Protein AF-0000000078875402 (afdb_homodimer)

Sequence (872 aa):
LDHFNFRTSATFSQRYLVNIANWRKGGPIFFYTGNEGDITWFANNTGFMWDNAKEFGAMLVFAEHRYYGETLPFGKRSYESPKYLGYLSSEQALADFATLIRHIKLTTPGATGSPVIAIGGSYGGMLSSWIRMKYPNLVTAALAASAPILYFQGLTPCEGFNEIVTKDFHRDGGDSCVNSIRKSWSVIEKLGATQSGRKTLTSVFNTCSPIKTKYNVTQLQDWLSETWANLAMVNYPYAATFLEPLPAWPIKKVCSHLTDADLPDVALLKAVAGAVGVYYNSSGQAKCFNLSQQAVSSLGDKGWDFQACTEMVMPMCSDGVNDMFKPVKWDFEAFAESCQGSYGVKPRQYWVEVQYGGRDISAHSNIIFSNGLLDPWFAGGVTKSLSPSLVAVLVEEGAHHLDLRHSNPADPPSLIKARQTEKEYLHRWISEYYKNLDHFNFRTSATFSQRYLVNIANWRKGGPIFFYTGNEGDITWFANNTGFMWDNAKEFGAMLVFAEHRYYGETLPFGKRSYESPKYLGYLSSEQALADFATLIRHIKLTTPGATGSPVIAIGGSYGGMLSSWIRMKYPNLVTAALAASAPILYFQGLTPCEGFNEIVTKDFHRDGGDSCVNSIRKSWSVIEKLGATQSGRKTLTSVFNTCSPIKTKYNVTQLQDWLSETWANLAMVNYPYAATFLEPLPAWPIKKVCSHLTDADLPDVALLKAVAGAVGVYYNSSGQAKCFNLSQQAVSSLGDKGWDFQACTEMVMPMCSDGVNDMFKPVKWDFEAFAESCQGSYGVKPRQYWVEVQYGGRDISAHSNIIFSNGLLDPWFAGGVTKSLSPSLVAVLVEEGAHHLDLRHSNPADPPSLIKARQTEKEYLHRWISEYYKN

Structure (mmCIF, N/CA/C/O backbone):
data_AF-0000000078875402-model_v1
#
loop_
_entity.id
_entity.type
_entity.pdbx_description
1 polymer 'Lysosomal Pro-X carboxypeptidase'
#
loop_
_atom_site.group_PDB
_atom_site.id
_atom_site.type_symbol
_atom_site.label_atom_id
_atom_site.label_alt_id
_atom_site.label_comp_id
_atom_site.label_asym_id
_atom_site.label_entity_id
_atom_site.label_seq_id
_atom_site.pdbx_PDB_ins_code
_atom_site.Cartn_x
_atom_site.Cartn_y
_atom_site.Cartn_z
_atom_site.occupancy
_atom_site.B_iso_or_equiv
_atom_site.auth_seq_id
_atom_site.auth_comp_id
_atom_site.auth_asym_id
_atom_site.auth_atom_id
_atom_site.pdbx_PDB_model_num
ATOM 1 N N . LEU A 1 1 ? 2.938 8.164 -14.18 1 96.62 1 LEU A N 1
ATOM 2 C CA . LEU A 1 1 ? 1.811 9 -13.773 1 96.62 1 LEU A CA 1
ATOM 3 C C . LEU A 1 1 ? 0.896 8.25 -12.812 1 96.62 1 LEU A C 1
ATOM 5 O O . LEU A 1 1 ? 0.539 8.773 -11.758 1 96.62 1 LEU A O 1
ATOM 9 N N . ASP A 1 2 ? 0.431 7.07 -13.141 1 96.62 2 ASP A N 1
ATOM 10 C CA . ASP A 1 2 ? -0.395 6.219 -12.289 1 96.62 2 ASP A CA 1
ATOM 11 C C . ASP A 1 2 ? 0.316 4.906 -11.969 1 96.62 2 ASP A C 1
ATOM 13 O O . ASP A 1 2 ? 0.465 4.047 -12.844 1 96.62 2 ASP A O 1
ATOM 17 N N . HIS A 1 3 ? 0.682 4.715 -10.734 1 97.5 3 HIS A N 1
ATOM 18 C CA . HIS A 1 3 ? 1.477 3.557 -10.336 1 97.5 3 HIS A CA 1
ATOM 19 C C . HIS A 1 3 ? 0.601 2.322 -10.156 1 97.5 3 HIS A C 1
ATOM 21 O O . HIS A 1 3 ? 1.109 1.201 -10.078 1 97.5 3 HIS A O 1
ATOM 27 N N . PHE A 1 4 ? -0.748 2.484 -10.125 1 97.31 4 PHE A N 1
ATOM 28 C CA . PHE A 1 4 ? -1.568 1.396 -9.602 1 97.31 4 PHE A CA 1
ATOM 29 C C . PHE A 1 4 ? -2.553 0.909 -10.656 1 97.31 4 PHE A C 1
ATOM 31 O O . PHE A 1 4 ? -3.504 0.189 -10.344 1 97.31 4 PHE A O 1
ATOM 38 N N . ASN A 1 5 ? -2.447 1.311 -11.859 1 93 5 ASN A N 1
ATOM 39 C CA . ASN A 1 5 ? -3.193 0.738 -12.969 1 93 5 ASN A CA 1
ATOM 40 C C . ASN A 1 5 ? -2.418 0.849 -14.281 1 93 5 ASN A C 1
ATOM 42 O O . ASN A 1 5 ? -1.313 1.395 -14.312 1 93 5 ASN A O 1
ATOM 46 N N . PHE A 1 6 ? -2.898 0.253 -15.352 1 94.5 6 PHE A N 1
ATOM 47 C CA . PHE A 1 6 ? -2.174 0.132 -16.609 1 94.5 6 PHE A CA 1
ATOM 48 C C . PHE A 1 6 ? -2.992 0.703 -17.766 1 94.5 6 PHE A C 1
ATOM 50 O O . PHE A 1 6 ? -2.814 0.302 -18.922 1 94.5 6 PHE A O 1
ATOM 57 N N . ARG A 1 7 ? -3.9 1.595 -17.375 1 92.69 7 ARG A N 1
ATOM 58 C CA . ARG A 1 7 ? -4.656 2.307 -18.391 1 92.69 7 ARG A CA 1
ATOM 59 C C . ARG A 1 7 ? -3.756 3.27 -19.172 1 92.69 7 ARG A C 1
ATOM 61 O O . ARG A 1 7 ? -4.023 3.578 -20.328 1 92.69 7 ARG A O 1
ATOM 68 N N . THR A 1 8 ? -2.738 3.762 -18.406 1 89.5 8 THR A N 1
ATOM 69 C CA . THR A 1 8 ? -1.808 4.719 -19 1 89.5 8 THR A CA 1
ATOM 70 C C . THR A 1 8 ? -0.371 4.387 -18.594 1 89.5 8 THR A C 1
ATOM 72 O O . THR A 1 8 ? -0.123 3.871 -17.516 1 89.5 8 THR A O 1
ATOM 75 N N . SER A 1 9 ? 0.501 4.605 -19.5 1 89.38 9 SER A N 1
ATOM 76 C CA . SER A 1 9 ? 1.925 4.477 -19.203 1 89.38 9 SER A CA 1
ATOM 77 C C . SER A 1 9 ? 2.615 5.836 -19.203 1 89.38 9 SER A C 1
ATOM 79 O O . SER A 1 9 ? 3.838 5.914 -19.344 1 89.38 9 SER A O 1
ATOM 81 N N . ALA A 1 10 ? 1.796 6.867 -19.062 1 93.5 10 ALA A N 1
ATOM 82 C CA . ALA A 1 10 ? 2.346 8.219 -19.078 1 93.5 10 ALA A CA 1
ATOM 83 C C . ALA A 1 10 ? 3.312 8.438 -17.922 1 93.5 10 ALA A C 1
ATOM 85 O O . ALA A 1 10 ? 3.16 7.828 -16.859 1 93.5 10 ALA A O 1
ATOM 86 N N . THR A 1 11 ? 4.305 9.266 -18.172 1 95.5 11 THR A N 1
ATOM 87 C CA . THR A 1 11 ? 5.297 9.625 -17.156 1 95.5 11 THR A CA 1
ATOM 88 C C . THR A 1 11 ? 5.336 11.141 -16.953 1 95.5 11 THR A C 1
ATOM 90 O O . THR A 1 11 ? 4.742 11.891 -17.734 1 95.5 11 THR A O 1
ATOM 93 N N . PHE A 1 12 ? 5.871 11.602 -15.906 1 97.56 12 PHE A N 1
ATOM 94 C CA . PHE A 1 12 ? 6.156 13.008 -15.641 1 97.56 12 PHE A CA 1
ATOM 95 C C . PHE A 1 12 ? 7.516 13.164 -14.969 1 97.56 12 PHE A C 1
ATOM 97 O O . PHE A 1 12 ? 8.109 12.18 -14.523 1 97.56 12 PHE A O 1
ATOM 104 N N . SER A 1 13 ? 8.008 14.344 -14.977 1 97.12 13 SER A N 1
ATOM 105 C CA . SER A 1 13 ? 9.281 14.641 -14.328 1 97.12 13 SER A CA 1
ATOM 106 C C . SER A 1 13 ? 9.078 15.07 -12.875 1 97.12 13 SER A C 1
ATOM 108 O O . SER A 1 13 ? 8.242 15.938 -12.594 1 97.12 13 SER A O 1
ATOM 110 N N . GLN A 1 14 ? 9.766 14.438 -11.977 1 98.12 14 GLN A N 1
ATOM 111 C CA . GLN A 1 14 ? 9.711 14.773 -10.555 1 98.12 14 GLN A CA 1
ATOM 112 C C . GLN A 1 14 ? 10.984 15.5 -10.117 1 98.12 14 GLN A C 1
ATOM 114 O O . GLN A 1 14 ? 12.094 15.016 -10.367 1 98.12 14 GLN A O 1
ATOM 119 N N . ARG A 1 15 ? 10.805 16.625 -9.445 1 98.38 15 ARG A N 1
ATOM 120 C CA . ARG A 1 15 ? 11.922 17.406 -8.922 1 98.38 15 ARG A CA 1
ATOM 121 C C . ARG A 1 15 ? 12.359 16.891 -7.555 1 98.38 15 ARG A C 1
ATOM 123 O O . ARG A 1 15 ? 11.523 16.562 -6.715 1 98.38 15 ARG A O 1
ATOM 130 N N . TYR A 1 16 ? 13.648 16.719 -7.363 1 98.56 16 TYR A N 1
ATOM 131 C CA . TYR A 1 16 ? 14.227 16.438 -6.055 1 98.56 16 TYR A CA 1
ATOM 132 C C . TYR A 1 16 ? 15.57 17.141 -5.895 1 98.56 16 TYR A C 1
ATOM 134 O O . TYR A 1 16 ? 16.25 17.422 -6.883 1 98.56 16 TYR A O 1
ATOM 142 N N . LEU A 1 17 ? 15.891 17.531 -4.691 1 98.75 17 LEU A N 1
ATOM 143 C CA . LEU A 1 17 ? 17.172 18.141 -4.34 1 98.75 17 LEU A CA 1
ATOM 144 C C . LEU A 1 17 ? 18.078 17.125 -3.654 1 98.75 17 LEU A C 1
ATOM 146 O O . LEU A 1 17 ? 17.625 16.297 -2.867 1 98.75 17 LEU A O 1
ATOM 150 N N . VAL A 1 18 ? 19.375 17.156 -3.98 1 98.56 18 VAL A N 1
ATOM 151 C CA . VAL A 1 18 ? 20.328 16.25 -3.375 1 98.56 18 VAL A CA 1
ATOM 152 C C . VAL A 1 18 ? 21.531 17.031 -2.857 1 98.56 18 VAL A C 1
ATOM 154 O O . VAL A 1 18 ? 22.016 17.969 -3.516 1 98.56 18 VAL A O 1
ATOM 157 N N . ASN A 1 19 ? 21.984 16.797 -1.663 1 98.62 19 ASN A N 1
ATOM 158 C CA . ASN A 1 19 ? 23.234 17.297 -1.094 1 98.62 19 ASN A CA 1
ATOM 159 C C . ASN A 1 19 ? 24.109 16.156 -0.57 1 98.62 19 ASN A C 1
ATOM 161 O O . ASN A 1 19 ? 23.672 15.383 0.296 1 98.62 19 ASN A O 1
ATOM 165 N N . ILE A 1 20 ? 25.312 16.031 -1.111 1 98.06 20 ILE A N 1
ATOM 166 C CA . ILE A 1 20 ? 26.188 14.922 -0.731 1 98.06 20 ILE A CA 1
ATOM 167 C C . ILE A 1 20 ? 27.438 15.469 -0.06 1 98.06 20 ILE A C 1
ATOM 169 O O . ILE A 1 20 ? 28.469 14.797 -0.016 1 98.06 20 ILE A O 1
ATOM 173 N N . ALA A 1 21 ? 27.375 16.688 0.414 1 97.94 21 ALA A N 1
ATOM 174 C CA . ALA A 1 21 ? 28.547 17.344 0.965 1 97.94 21 ALA A CA 1
ATOM 175 C C . ALA A 1 21 ? 29.109 16.578 2.16 1 97.94 21 ALA A C 1
ATOM 177 O O . ALA A 1 21 ? 30.312 16.531 2.367 1 97.94 21 ALA A O 1
ATOM 178 N N . ASN A 1 22 ? 28.266 15.93 2.926 1 98.38 22 ASN A N 1
ATOM 179 C CA . ASN A 1 22 ? 28.672 15.227 4.133 1 98.38 22 ASN A CA 1
ATOM 180 C C . ASN A 1 22 ? 28.516 13.719 3.988 1 98.38 22 ASN A C 1
ATOM 182 O O . ASN A 1 22 ? 28.688 12.977 4.957 1 98.38 22 ASN A O 1
ATOM 186 N N . TRP A 1 23 ? 28.047 13.305 2.811 1 98.38 23 TRP A N 1
ATOM 187 C CA . TRP A 1 23 ? 27.703 11.898 2.631 1 98.38 23 TRP A CA 1
ATOM 188 C C . TRP A 1 23 ? 28.969 11.039 2.545 1 98.38 23 TRP A C 1
ATOM 190 O O . TRP A 1 23 ? 29.891 11.359 1.798 1 98.38 23 TRP A O 1
ATOM 200 N N . ARG A 1 24 ? 29.016 9.984 3.305 1 97.5 24 ARG A N 1
ATOM 201 C CA . ARG A 1 24 ? 29.984 8.914 3.16 1 97.5 24 ARG A CA 1
ATOM 202 C C . ARG A 1 24 ? 29.422 7.77 2.324 1 97.5 24 ARG A C 1
ATOM 204 O O . ARG A 1 24 ? 28.281 7.348 2.525 1 97.5 24 ARG A O 1
ATOM 211 N N . LYS A 1 25 ? 30.281 7.305 1.439 1 96.12 25 LYS A N 1
ATOM 212 C CA . LYS A 1 25 ? 29.828 6.188 0.613 1 96.12 25 LYS A CA 1
ATOM 213 C C . LYS A 1 25 ? 29.234 5.07 1.471 1 96.12 25 LYS A C 1
ATOM 215 O O . LYS A 1 25 ? 29.859 4.633 2.441 1 96.12 25 LYS A O 1
ATOM 220 N N . GLY A 1 26 ? 28.031 4.734 1.116 1 97.62 26 GLY A N 1
ATOM 221 C CA . GLY A 1 26 ? 27.359 3.699 1.887 1 97.62 26 GLY A CA 1
ATOM 222 C C . GLY A 1 26 ? 26.594 4.246 3.076 1 97.62 26 GLY A C 1
ATOM 223 O O . GLY A 1 26 ? 25.828 3.521 3.717 1 97.62 26 GLY A O 1
ATOM 224 N N . GLY A 1 27 ? 26.797 5.535 3.406 1 98.56 27 GLY A N 1
ATOM 225 C CA . GLY A 1 27 ? 26.094 6.145 4.52 1 98.56 27 GLY A CA 1
ATOM 226 C C . GLY A 1 27 ? 24.594 6.254 4.285 1 98.56 27 GLY A C 1
ATOM 227 O O . GLY A 1 27 ? 24.109 5.945 3.197 1 98.56 27 GLY A O 1
ATOM 228 N N . PRO A 1 28 ? 23.891 6.66 5.293 1 98.88 28 PRO A N 1
ATOM 229 C CA . PRO A 1 28 ? 22.438 6.711 5.164 1 98.88 28 PRO A CA 1
ATOM 230 C C . PRO A 1 28 ? 21.969 7.824 4.23 1 98.88 28 PRO A C 1
ATOM 232 O O . PRO A 1 28 ? 22.719 8.758 3.941 1 98.88 28 PRO A O 1
ATOM 235 N N . ILE A 1 29 ? 20.828 7.621 3.73 1 98.94 29 ILE A N 1
ATOM 236 C CA . ILE A 1 29 ? 20.094 8.648 2.988 1 98.94 29 ILE A CA 1
ATOM 237 C C . ILE A 1 29 ? 18.984 9.227 3.861 1 98.94 29 ILE A C 1
ATOM 239 O O . ILE A 1 29 ? 18.078 8.508 4.293 1 98.94 29 ILE A O 1
ATOM 243 N N . PHE A 1 30 ? 19.141 10.461 4.246 1 98.94 30 PHE A N 1
ATOM 244 C CA . PHE A 1 30 ? 18.016 11.188 4.84 1 98.94 30 PHE A CA 1
ATOM 245 C C . PHE A 1 30 ? 17.078 11.703 3.758 1 98.94 30 PHE A C 1
ATOM 247 O O . PHE A 1 30 ? 17.438 12.594 2.984 1 98.94 30 PHE A O 1
ATOM 254 N N . PHE A 1 31 ? 15.914 11.141 3.713 1 98.94 31 PHE A N 1
ATOM 255 C CA . PHE A 1 31 ? 14.953 11.383 2.643 1 98.94 31 PHE A CA 1
ATOM 256 C C . PHE A 1 31 ? 13.766 12.188 3.152 1 98.94 31 PHE A C 1
ATOM 258 O O . PHE A 1 31 ? 12.93 11.672 3.895 1 98.94 31 PHE A O 1
ATOM 265 N N . TYR A 1 32 ? 13.648 13.461 2.758 1 98.88 32 TYR A N 1
ATOM 266 C CA . TYR A 1 32 ? 12.5 14.289 3.109 1 98.88 32 TYR A CA 1
ATOM 267 C C . TYR A 1 32 ? 11.312 14 2.189 1 98.88 32 TYR A C 1
ATOM 269 O O . TYR A 1 32 ? 11.414 14.172 0.972 1 98.88 32 TYR A O 1
ATOM 277 N N . THR A 1 33 ? 10.172 13.547 2.781 1 98 33 THR A N 1
ATOM 278 C CA . THR A 1 33 ? 9.016 13.055 2.045 1 98 33 THR A CA 1
ATOM 279 C C . THR A 1 33 ? 8.125 14.203 1.595 1 98 33 THR A C 1
ATOM 281 O O . THR A 1 33 ? 6.934 14.242 1.914 1 98 33 THR A O 1
ATOM 284 N N . GLY A 1 34 ? 8.719 15.172 0.839 1 93.69 34 GLY A N 1
ATOM 285 C CA . GLY A 1 34 ? 7.934 16.266 0.27 1 93.69 34 GLY A CA 1
ATOM 286 C C . GLY A 1 34 ? 6.934 16.844 1.244 1 93.69 34 GLY A C 1
ATOM 287 O O . GLY A 1 34 ? 7.023 16.625 2.451 1 93.69 34 GLY A O 1
ATOM 288 N N . ASN A 1 35 ? 6.027 17.672 0.721 1 94.81 35 ASN A N 1
ATOM 289 C CA . ASN A 1 35 ? 5.004 18.406 1.46 1 94.81 35 ASN A CA 1
ATOM 290 C C . ASN A 1 35 ? 4.102 19.203 0.524 1 94.81 35 ASN A C 1
ATOM 292 O O . ASN A 1 35 ? 4.164 19.047 -0.695 1 94.81 35 ASN A O 1
ATOM 296 N N . GLU A 1 36 ? 3.17 19.938 1.146 1 94.19 36 GLU A N 1
ATOM 297 C CA . GLU A 1 36 ? 2.172 20.672 0.375 1 94.19 36 GLU A CA 1
ATOM 298 C C . GLU A 1 36 ? 2.732 21.984 -0.134 1 94.19 36 GLU A C 1
ATOM 300 O O . GLU A 1 36 ? 2.146 23.047 0.098 1 94.19 36 GLU A O 1
ATOM 305 N N . GLY A 1 37 ? 3.852 21.938 -0.831 1 93.56 37 GLY A N 1
ATOM 306 C CA . GLY A 1 37 ? 4.43 23.172 -1.362 1 93.56 37 GLY A CA 1
ATOM 307 C C . GLY A 1 37 ? 5.754 22.938 -2.064 1 93.56 37 GLY A C 1
ATOM 308 O O . GLY A 1 37 ? 6.152 21.797 -2.303 1 93.56 37 GLY A O 1
ATOM 309 N N . ASP A 1 38 ? 6.438 24.062 -2.406 1 94.5 38 ASP A N 1
ATOM 310 C CA . ASP A 1 38 ? 7.738 24.047 -3.062 1 94.5 38 ASP A CA 1
ATOM 311 C C . ASP A 1 38 ? 8.797 23.391 -2.168 1 94.5 38 ASP A C 1
ATOM 313 O O . ASP A 1 38 ? 8.938 23.766 -1.003 1 94.5 38 ASP A O 1
ATOM 317 N N . ILE A 1 39 ? 9.523 22.484 -2.736 1 96.62 39 ILE A N 1
ATOM 318 C CA . ILE A 1 39 ? 10.422 21.672 -1.934 1 96.62 39 ILE A CA 1
ATOM 319 C C . ILE A 1 39 ? 11.586 22.516 -1.438 1 96.62 39 ILE A C 1
ATOM 321 O O . ILE A 1 39 ? 12.18 22.219 -0.399 1 96.62 39 ILE A O 1
ATOM 325 N N . THR A 1 40 ? 11.961 23.609 -2.141 1 95.81 40 THR A N 1
ATOM 326 C CA . THR A 1 40 ? 13.055 24.469 -1.695 1 95.81 40 THR A CA 1
ATOM 327 C C . THR A 1 40 ? 12.695 25.172 -0.385 1 95.81 40 THR A C 1
ATOM 329 O O . THR A 1 40 ? 13.562 25.391 0.46 1 95.81 40 THR A O 1
ATOM 332 N N . TRP A 1 41 ? 11.414 25.484 -0.266 1 91.94 41 TRP A N 1
ATOM 333 C CA . TRP A 1 41 ? 10.945 26.094 0.974 1 91.94 41 TRP A CA 1
ATOM 334 C C . TRP A 1 41 ? 11.133 25.141 2.152 1 91.94 41 TRP A C 1
ATOM 336 O O . TRP A 1 41 ? 11.617 25.547 3.211 1 91.94 41 TRP A O 1
ATOM 346 N N . PHE A 1 42 ? 10.891 23.891 1.973 1 93.5 42 PHE A N 1
ATOM 347 C CA . PHE A 1 42 ? 11.016 22.906 3.037 1 93.5 42 PHE A CA 1
ATOM 348 C C . PHE A 1 42 ? 12.484 22.547 3.271 1 93.5 42 PHE A C 1
ATOM 350 O O . PHE A 1 42 ? 12.891 22.312 4.41 1 93.5 42 PHE A O 1
ATOM 357 N N . ALA A 1 43 ? 13.219 22.516 2.191 1 96.25 43 ALA A N 1
ATOM 358 C CA . ALA A 1 43 ? 14.648 22.25 2.344 1 96.25 43 ALA A CA 1
ATOM 359 C C . ALA A 1 43 ? 15.312 23.328 3.209 1 96.25 43 ALA A C 1
ATOM 361 O O . ALA A 1 43 ? 16.172 23.016 4.031 1 96.25 43 ALA A O 1
ATOM 362 N N . ASN A 1 44 ? 14.828 24.531 3.064 1 93.19 44 ASN A N 1
ATOM 363 C CA . ASN A 1 44 ? 15.422 25.656 3.787 1 93.19 44 ASN A CA 1
ATOM 364 C C . ASN A 1 44 ? 14.938 25.719 5.234 1 93.19 44 ASN A C 1
ATOM 366 O O . ASN A 1 44 ? 15.562 26.344 6.082 1 93.19 44 ASN A O 1
ATOM 370 N N . ASN A 1 45 ? 13.867 24.984 5.5 1 90.94 45 ASN A N 1
ATOM 371 C CA . ASN A 1 45 ? 13.273 25.125 6.824 1 90.94 45 ASN A CA 1
ATOM 372 C C . ASN A 1 45 ? 13.359 23.812 7.613 1 90.94 45 ASN A C 1
ATOM 374 O O . ASN A 1 45 ? 12.742 23.672 8.664 1 90.94 45 ASN A O 1
ATOM 378 N N . THR A 1 46 ? 14.086 22.844 7.141 1 95.56 46 THR A N 1
ATOM 379 C CA . THR A 1 46 ? 14.289 21.578 7.852 1 95.56 46 THR A CA 1
ATOM 380 C C . THR A 1 46 ? 15.75 21.453 8.297 1 95.56 46 THR A C 1
ATOM 382 O O . THR A 1 46 ? 16.469 20.578 7.805 1 95.56 46 THR A O 1
ATOM 385 N N . GLY A 1 47 ? 16.062 22.266 9.305 1 97.69 47 GLY A N 1
ATOM 386 C CA . GLY A 1 47 ? 17.422 22.391 9.789 1 97.69 47 GLY A CA 1
ATOM 387 C C . GLY A 1 47 ? 17.953 21.109 10.406 1 97.69 47 GLY A C 1
ATOM 388 O O . GLY A 1 47 ? 19.156 20.828 10.336 1 97.69 47 GLY A O 1
ATOM 389 N N . PHE A 1 48 ? 17.109 20.266 10.984 1 98.5 48 PHE A N 1
ATOM 390 C CA . PHE A 1 48 ? 17.5 19.031 11.641 1 98.5 48 PHE A CA 1
ATOM 391 C C . PHE A 1 48 ? 18.344 18.172 10.711 1 98.5 48 PHE A C 1
ATOM 393 O O . PHE A 1 48 ? 19.344 17.594 11.133 1 98.5 48 PHE A O 1
ATOM 400 N N . MET A 1 49 ? 17.922 18.047 9.422 1 98.75 49 MET A N 1
ATOM 401 C CA . MET A 1 49 ? 18.641 17.219 8.453 1 98.75 49 MET A CA 1
ATOM 402 C C . MET A 1 49 ? 20.016 17.781 8.164 1 98.75 49 MET A C 1
ATOM 404 O O . MET A 1 49 ? 21.016 17.047 8.141 1 98.75 49 MET A O 1
ATOM 408 N N . TRP A 1 50 ? 20.141 19.062 8.031 1 98.62 50 TRP A N 1
ATOM 409 C CA . TRP A 1 50 ? 21.406 19.734 7.746 1 98.62 50 TRP A CA 1
ATOM 410 C C . TRP A 1 50 ? 22.328 19.656 8.953 1 98.62 50 TRP A C 1
ATOM 412 O O . TRP A 1 50 ? 23.516 19.344 8.82 1 98.62 50 TRP A O 1
ATOM 422 N N . ASP A 1 51 ? 21.734 19.953 10.086 1 98.62 51 ASP A N 1
ATOM 423 C CA . ASP A 1 51 ? 22.5 20 11.32 1 98.62 51 ASP A CA 1
ATOM 424 C C . ASP A 1 51 ? 23.156 18.656 11.617 1 98.62 51 ASP A C 1
ATOM 426 O O . ASP A 1 51 ? 24.219 18.594 12.25 1 98.62 51 ASP A O 1
ATOM 430 N N . ASN A 1 52 ? 22.562 17.547 11.172 1 98.81 52 ASN A N 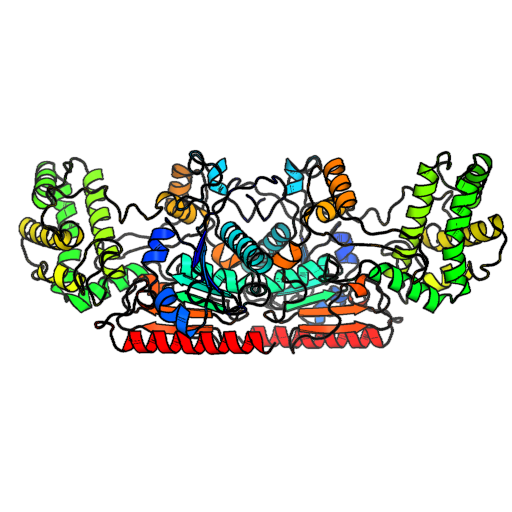1
ATOM 431 C CA . ASN A 1 52 ? 23 16.234 11.602 1 98.81 52 ASN A CA 1
ATOM 432 C C . ASN A 1 52 ? 23.641 15.453 10.453 1 98.81 52 ASN A C 1
ATOM 434 O O . ASN A 1 52 ? 24.109 14.328 10.641 1 98.81 52 ASN A O 1
ATOM 438 N N . ALA A 1 53 ? 23.703 16.031 9.289 1 98.75 53 ALA A N 1
ATOM 439 C CA . ALA A 1 53 ? 24.219 15.336 8.109 1 98.75 53 ALA A CA 1
ATOM 440 C C . ALA A 1 53 ? 25.641 14.844 8.336 1 98.75 53 ALA A C 1
ATOM 442 O O . ALA A 1 53 ? 25.969 13.711 7.98 1 98.75 53 ALA A O 1
ATOM 443 N N . LYS A 1 54 ? 26.469 15.68 8.906 1 98.62 54 LYS A N 1
ATOM 444 C CA . LYS A 1 54 ? 27.875 15.328 9.133 1 98.62 54 LYS A CA 1
ATOM 445 C C . LYS A 1 54 ? 27.984 14.188 10.141 1 98.62 54 LYS A C 1
ATOM 447 O O . LYS A 1 54 ? 28.719 13.219 9.906 1 98.62 54 LYS A O 1
ATOM 452 N N . GLU A 1 55 ? 27.281 14.297 11.188 1 98.69 55 GLU A N 1
ATOM 453 C CA . GLU A 1 55 ? 27.328 13.281 12.234 1 98.69 55 GLU A CA 1
ATOM 454 C C . GLU A 1 55 ? 26.969 11.906 11.68 1 98.69 55 GLU A C 1
ATOM 456 O O . GLU A 1 55 ? 27.609 10.906 12.023 1 98.69 55 GLU A O 1
ATOM 461 N N . PHE A 1 56 ? 26 11.773 10.773 1 98.88 56 PHE A N 1
ATOM 462 C CA . PHE A 1 56 ? 25.484 10.5 10.289 1 98.88 56 PHE A CA 1
ATOM 463 C C . PHE A 1 56 ? 26.188 10.094 8.992 1 98.88 56 PHE A C 1
ATOM 465 O O . PHE A 1 56 ? 26.047 8.953 8.547 1 98.88 56 PHE A O 1
ATOM 472 N N . GLY A 1 57 ? 26.953 11.062 8.391 1 98.81 57 GLY A N 1
ATOM 473 C CA . GLY A 1 57 ? 27.438 10.797 7.051 1 98.81 57 GLY A CA 1
ATOM 474 C C . GLY A 1 57 ? 26.328 10.609 6.035 1 98.81 57 GLY A C 1
ATOM 475 O O . GLY A 1 57 ? 26.391 9.695 5.203 1 98.81 57 GLY A O 1
ATOM 476 N N . ALA A 1 58 ? 25.359 11.492 6.105 1 98.88 58 ALA A N 1
ATOM 477 C CA . ALA A 1 58 ? 24.109 11.25 5.387 1 98.88 58 ALA A CA 1
ATOM 478 C C . ALA A 1 58 ? 24.078 12.008 4.066 1 98.88 58 ALA A C 1
ATOM 480 O O . ALA A 1 58 ? 24.562 13.148 3.988 1 98.88 58 ALA A O 1
ATOM 481 N N . MET A 1 59 ? 23.547 11.352 3.07 1 98.88 59 MET A N 1
ATOM 482 C CA . MET A 1 59 ? 23.047 12.039 1.882 1 98.88 59 MET A CA 1
ATOM 483 C C . MET A 1 59 ? 21.688 12.656 2.143 1 98.88 59 MET A C 1
ATOM 485 O O . MET A 1 59 ? 20.781 12 2.672 1 98.88 59 MET A O 1
ATOM 489 N N . LEU A 1 60 ? 21.578 13.945 1.879 1 98.88 60 LEU A N 1
ATOM 490 C CA . LEU A 1 60 ? 20.281 14.594 2.035 1 98.88 60 LEU A CA 1
ATOM 491 C C . LEU A 1 60 ? 19.516 14.617 0.712 1 98.88 60 LEU A C 1
ATOM 493 O O . LEU A 1 60 ? 20.047 15.062 -0.307 1 98.88 60 LEU A O 1
ATOM 497 N N . VAL A 1 61 ? 18.344 14.047 0.709 1 98.94 61 VAL A N 1
ATOM 498 C CA . VAL A 1 61 ? 17.453 14.086 -0.448 1 98.94 61 VAL A CA 1
ATOM 499 C C . VAL A 1 61 ? 16.125 14.742 -0.063 1 98.94 61 VAL A C 1
ATOM 501 O O . VAL A 1 61 ? 15.5 14.344 0.919 1 98.94 61 VAL A O 1
ATOM 504 N N . PHE A 1 62 ? 15.742 15.797 -0.74 1 98.88 62 PHE A N 1
ATOM 505 C CA . PHE A 1 62 ? 14.438 16.438 -0.601 1 98.88 62 PHE A CA 1
ATOM 506 C C . PHE A 1 62 ? 13.586 16.203 -1.842 1 98.88 62 PHE A C 1
ATOM 508 O O . PHE A 1 62 ? 13.805 16.828 -2.881 1 98.88 62 PHE A O 1
ATOM 515 N N . ALA A 1 63 ? 12.617 15.328 -1.701 1 98.81 63 ALA A N 1
ATOM 516 C CA . ALA A 1 63 ? 11.781 14.961 -2.84 1 98.81 63 ALA A CA 1
ATOM 517 C C . ALA A 1 63 ? 10.539 15.844 -2.916 1 98.81 63 ALA A C 1
ATOM 519 O O . ALA A 1 63 ? 9.891 16.094 -1.899 1 98.81 63 ALA A O 1
ATOM 520 N N . GLU A 1 64 ? 10.273 16.344 -4.086 1 98.56 64 GLU A N 1
ATOM 521 C CA . GLU A 1 64 ? 9.07 17.156 -4.246 1 98.56 64 GLU A CA 1
ATOM 522 C C . GLU A 1 64 ? 7.84 16.281 -4.488 1 98.56 64 GLU A C 1
ATOM 524 O O . GLU A 1 64 ? 7.902 15.305 -5.23 1 98.56 64 GLU A O 1
ATOM 529 N N . HIS A 1 65 ? 6.793 16.594 -3.85 1 98.31 65 HIS A N 1
ATOM 530 C CA . HIS A 1 65 ? 5.512 15.906 -3.973 1 98.31 65 HIS A CA 1
ATOM 531 C C . HIS A 1 65 ? 4.828 16.25 -5.293 1 98.31 65 HIS A C 1
ATOM 533 O O . HIS A 1 65 ? 4.859 17.406 -5.73 1 98.31 65 HIS A O 1
ATOM 539 N N . ARG A 1 66 ? 4.289 15.234 -5.93 1 98.12 66 ARG A N 1
ATOM 540 C CA . ARG A 1 66 ? 3.506 15.531 -7.125 1 98.12 66 ARG A CA 1
ATOM 541 C C . ARG A 1 66 ? 2.461 16.609 -6.848 1 98.12 66 ARG A C 1
ATOM 543 O O . ARG A 1 66 ? 1.843 16.609 -5.781 1 98.12 66 ARG A O 1
ATOM 550 N N . TYR A 1 67 ? 2.299 17.562 -7.852 1 97.12 67 TYR A N 1
ATOM 551 C CA . TYR A 1 67 ? 1.281 18.609 -7.891 1 97.12 67 TYR A CA 1
ATOM 552 C C . TYR A 1 67 ? 1.635 19.75 -6.941 1 97.12 67 TYR A C 1
ATOM 554 O O . TYR A 1 67 ? 0.891 20.719 -6.832 1 97.12 67 TYR A O 1
ATOM 562 N N . TYR A 1 68 ? 2.729 19.578 -6.242 1 96.38 68 TYR A N 1
ATOM 563 C CA . TYR A 1 68 ? 3.211 20.703 -5.441 1 96.38 68 TYR A CA 1
ATOM 564 C C . TYR A 1 68 ? 4.523 21.234 -5.996 1 96.38 68 TYR A C 1
ATOM 566 O O . TYR A 1 68 ? 5.285 20.5 -6.633 1 96.38 68 TYR A O 1
ATOM 574 N N . GLY A 1 69 ? 4.777 22.547 -5.762 1 94.56 69 GLY A N 1
ATOM 575 C CA . GLY A 1 69 ? 5.977 23.156 -6.312 1 94.56 69 GLY A CA 1
ATOM 576 C C . GLY A 1 69 ? 6.035 23.109 -7.828 1 94.56 69 GLY A C 1
ATOM 577 O O . GLY A 1 69 ? 5.09 23.5 -8.508 1 94.56 69 GLY A O 1
ATOM 578 N N . GLU A 1 70 ? 7.113 22.547 -8.344 1 95.81 70 GLU A N 1
ATOM 579 C CA . GLU A 1 70 ? 7.34 22.531 -9.789 1 95.81 70 GLU A CA 1
ATOM 580 C C . GLU A 1 70 ? 6.996 21.172 -10.383 1 95.81 70 GLU A C 1
ATOM 582 O O . GLU A 1 70 ? 6.941 21.016 -11.609 1 95.81 70 GLU A O 1
ATOM 587 N N . THR A 1 71 ? 6.746 20.203 -9.578 1 97.62 71 THR A N 1
ATOM 588 C CA . THR A 1 71 ? 6.418 18.875 -10.055 1 97.62 71 THR A CA 1
ATOM 589 C C . THR A 1 71 ? 4.941 18.781 -10.43 1 97.62 71 THR A C 1
ATOM 591 O O . THR A 1 71 ? 4.125 18.312 -9.633 1 97.62 71 THR A O 1
ATOM 594 N N . LEU A 1 72 ? 4.645 19.203 -11.672 1 97.75 72 LEU A N 1
ATOM 595 C CA . LEU A 1 72 ? 3.285 19.25 -12.195 1 97.75 72 LEU A CA 1
ATOM 596 C C . LEU A 1 72 ? 3.125 18.281 -13.359 1 97.75 72 LEU A C 1
ATOM 598 O O . LEU A 1 72 ? 3.484 18.609 -14.5 1 97.75 72 LEU A O 1
ATOM 602 N N . PRO A 1 73 ? 2.463 17.172 -13.133 1 97.31 73 PRO A N 1
ATOM 603 C CA . PRO A 1 73 ? 2.402 16.109 -14.141 1 97.31 73 PRO A CA 1
ATOM 604 C C . PRO A 1 73 ? 1.818 16.594 -15.469 1 97.31 73 PRO A C 1
ATOM 606 O O . PRO A 1 73 ? 2.176 16.078 -16.531 1 97.31 73 PRO A O 1
ATOM 609 N N . PHE A 1 74 ? 0.942 17.609 -15.445 1 97.31 74 PHE A N 1
ATOM 610 C CA . PHE A 1 74 ? 0.308 18.078 -16.672 1 97.31 74 PHE A CA 1
ATOM 611 C C . PHE A 1 74 ? 0.606 19.562 -16.906 1 97.31 74 PHE A C 1
ATOM 613 O O . PHE A 1 74 ? -0.201 20.281 -17.5 1 97.31 74 PHE A O 1
ATOM 620 N N . GLY A 1 75 ? 1.695 20.031 -16.312 1 95.94 75 GLY A N 1
ATOM 621 C CA . GLY A 1 75 ? 2.043 21.438 -16.438 1 95.94 75 GLY A CA 1
ATOM 622 C C . GLY A 1 75 ? 0.947 22.359 -15.961 1 95.94 75 GLY A C 1
ATOM 623 O O . GLY A 1 75 ? 0.431 22.219 -14.859 1 95.94 75 GLY A O 1
ATOM 624 N N . LYS A 1 76 ? 0.594 23.266 -16.812 1 94.06 76 LYS A N 1
ATOM 625 C CA . LYS A 1 76 ? -0.37 24.312 -16.469 1 94.06 76 LYS A CA 1
ATOM 626 C C . LYS A 1 76 ? -1.773 23.734 -16.312 1 94.06 76 LYS A C 1
ATOM 628 O O . LYS A 1 76 ? -2.635 24.344 -15.68 1 94.06 76 LYS A O 1
ATOM 633 N N . ARG A 1 77 ? -1.991 22.578 -16.844 1 96.12 77 ARG A N 1
ATOM 634 C CA . ARG A 1 77 ? -3.326 21.984 -16.828 1 96.12 77 ARG A CA 1
ATOM 635 C C . ARG A 1 77 ? -3.549 21.156 -15.57 1 96.12 77 ARG A C 1
ATOM 637 O O . ARG A 1 77 ? -4.664 20.703 -15.312 1 96.12 77 ARG A O 1
ATOM 644 N N . SER A 1 78 ? -2.523 20.922 -14.688 1 96.44 78 SER A N 1
ATOM 645 C CA . SER A 1 78 ? -2.541 19.984 -13.57 1 96.44 78 SER A CA 1
ATOM 646 C C . SER A 1 78 ? -3.707 20.281 -12.633 1 96.44 78 SER A C 1
ATOM 648 O O . SER A 1 78 ? -4.281 19.359 -12.047 1 96.44 78 SER A O 1
ATOM 650 N N . TYR A 1 79 ? -4.199 21.531 -12.531 1 94.31 79 TYR A N 1
ATOM 651 C CA . TYR A 1 79 ? -5.215 21.891 -11.555 1 94.31 79 TYR A CA 1
ATOM 652 C C . TYR A 1 79 ? -6.547 22.188 -12.234 1 94.31 79 TYR A C 1
ATOM 654 O O . TYR A 1 79 ? -7.457 22.75 -11.617 1 94.31 79 TYR A O 1
ATOM 662 N N . GLU A 1 80 ? -6.68 21.844 -13.492 1 94.19 80 GLU A N 1
ATOM 663 C CA . GLU A 1 80 ? -7.84 22.234 -14.289 1 94.19 80 GLU A CA 1
ATOM 664 C C . GLU A 1 80 ? -9.094 21.484 -13.859 1 94.19 80 GLU A C 1
ATOM 666 O O . GLU A 1 80 ? -10.188 22.047 -13.859 1 94.19 80 GLU A O 1
ATOM 671 N N . SER A 1 81 ? -8.984 20.234 -13.648 1 92.69 81 SER A N 1
ATOM 672 C CA . SER A 1 81 ? -10.109 19.375 -13.297 1 92.69 81 SER A CA 1
ATOM 673 C C . SER A 1 81 ? -9.625 18.047 -12.703 1 92.69 81 SER A C 1
ATOM 675 O O . SER A 1 81 ? -8.438 17.734 -12.773 1 92.69 81 SER A O 1
ATOM 677 N N . PRO A 1 82 ? -10.523 17.297 -12.195 1 92.69 82 PRO A N 1
ATOM 678 C CA . PRO A 1 82 ? -10.156 15.977 -11.664 1 92.69 82 PRO A CA 1
ATOM 679 C C . PRO A 1 82 ? -9.555 15.055 -12.719 1 92.69 82 PRO A C 1
ATOM 681 O O . PRO A 1 82 ? -8.828 14.117 -12.383 1 92.69 82 PRO A O 1
ATOM 684 N N . LYS A 1 83 ? -9.836 15.328 -13.961 1 93.75 83 LYS A N 1
ATOM 685 C CA . LYS A 1 83 ? -9.227 14.562 -15.039 1 93.75 83 LYS A CA 1
ATOM 686 C C . LYS A 1 83 ? -7.699 14.609 -14.953 1 93.75 83 LYS A C 1
ATOM 688 O O . LYS A 1 83 ? -7.027 13.625 -15.266 1 93.75 83 LYS A O 1
ATOM 693 N N . TYR A 1 84 ? -7.164 15.711 -14.578 1 95.81 84 TYR A N 1
ATOM 694 C CA . TYR A 1 84 ? -5.727 15.922 -14.477 1 95.81 84 TYR A CA 1
ATOM 695 C C . TYR A 1 84 ? -5.262 15.867 -13.031 1 95.81 84 TYR A C 1
ATOM 697 O O . TYR A 1 84 ? -4.242 15.25 -12.719 1 95.81 84 TYR A O 1
ATOM 705 N N . LEU A 1 85 ? -6.039 16.438 -12.086 1 97.06 85 LEU A N 1
ATOM 706 C CA . LEU A 1 85 ? -5.688 16.594 -10.68 1 97.06 85 LEU A CA 1
ATOM 707 C C . LEU A 1 85 ? -5.984 15.312 -9.898 1 97.06 85 LEU A C 1
ATOM 709 O O . LEU A 1 85 ? -5.465 15.125 -8.797 1 97.06 85 LEU A O 1
ATOM 713 N N . GLY A 1 86 ? -6.734 14.469 -10.492 1 96.88 86 GLY A N 1
ATOM 714 C CA . GLY A 1 86 ? -7.199 13.281 -9.805 1 96.88 86 GLY A CA 1
ATOM 715 C C . GLY A 1 86 ? -6.086 12.297 -9.484 1 96.88 86 GLY A C 1
ATOM 716 O O . GLY A 1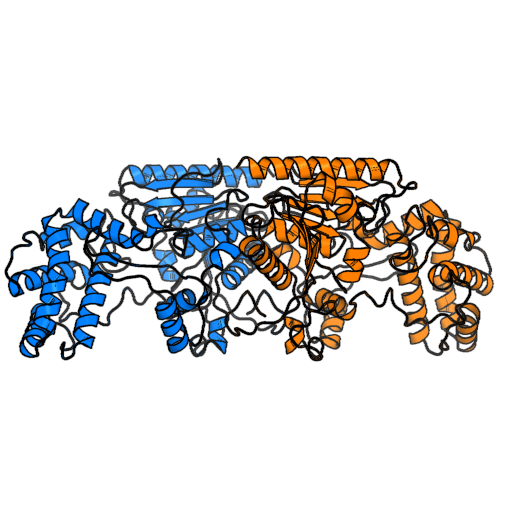 86 ? -6.266 11.391 -8.672 1 96.88 86 GLY A O 1
ATOM 717 N N . TYR A 1 87 ? -4.859 12.508 -10.078 1 97.38 87 TYR A N 1
ATOM 718 C CA . TYR A 1 87 ? -3.703 11.664 -9.797 1 97.38 87 TYR A CA 1
ATOM 719 C C . TYR A 1 87 ? -2.99 12.117 -8.523 1 97.38 87 TYR A C 1
ATOM 721 O O . TYR A 1 87 ? -2.004 11.508 -8.109 1 97.38 87 TYR A O 1
ATOM 729 N N . LEU A 1 88 ? -3.506 13.195 -7.902 1 97.94 88 LEU A N 1
ATOM 730 C CA . LEU A 1 88 ? -2.99 13.641 -6.613 1 97.94 88 LEU A CA 1
ATOM 731 C C . LEU A 1 88 ? -3.586 12.82 -5.473 1 97.94 88 LEU A C 1
ATOM 733 O O . LEU A 1 88 ? -4.758 12.992 -5.129 1 97.94 88 LEU A O 1
ATOM 737 N N . SER A 1 89 ? -2.83 11.883 -4.992 1 97.69 89 SER A N 1
ATOM 738 C CA . SER A 1 89 ? -3.182 11.078 -3.826 1 97.69 89 SER A CA 1
ATOM 739 C C . SER A 1 89 ? -1.942 10.711 -3.018 1 97.69 89 SER A C 1
ATOM 741 O O . SER A 1 89 ? -0.826 10.719 -3.539 1 97.69 89 SER A O 1
ATOM 743 N N . SER A 1 90 ? -2.109 10.453 -1.789 1 98.44 90 SER A N 1
ATOM 744 C CA . SER A 1 90 ? -0.995 10.055 -0.935 1 98.44 90 SER A CA 1
ATOM 745 C C . SER A 1 90 ? -0.361 8.758 -1.423 1 98.44 90 SER A C 1
ATOM 747 O O . SER A 1 90 ? 0.858 8.586 -1.354 1 98.44 90 SER A O 1
ATOM 749 N N . GLU A 1 91 ? -1.164 7.82 -1.965 1 98.56 91 GLU A N 1
ATOM 750 C CA . GLU A 1 91 ? -0.634 6.547 -2.439 1 98.56 91 GLU A CA 1
ATOM 751 C C . GLU A 1 91 ? 0.283 6.742 -3.643 1 98.56 91 GLU A C 1
ATOM 753 O O . GLU A 1 91 ? 1.359 6.148 -3.713 1 98.56 91 GLU A O 1
ATOM 758 N N . GLN A 1 92 ? -0.201 7.57 -4.59 1 98.5 92 GLN A N 1
ATOM 759 C CA . GLN A 1 92 ? 0.634 7.879 -5.746 1 98.5 92 GLN A CA 1
ATOM 760 C C . GLN A 1 92 ? 1.929 8.562 -5.324 1 98.5 92 GLN A C 1
ATOM 762 O O . GLN A 1 92 ? 3.002 8.258 -5.844 1 98.5 92 GLN A O 1
ATOM 767 N N . ALA A 1 93 ? 1.808 9.477 -4.387 1 98.75 93 ALA A N 1
ATOM 768 C CA . ALA A 1 93 ? 2.988 10.188 -3.91 1 98.75 93 ALA A CA 1
ATOM 769 C C . ALA A 1 93 ? 3.986 9.234 -3.264 1 98.75 93 ALA A C 1
ATOM 771 O O . ALA A 1 93 ? 5.191 9.336 -3.498 1 98.75 93 ALA A O 1
ATOM 772 N N . LEU A 1 94 ? 3.51 8.344 -2.41 1 98.88 94 LEU A N 1
ATOM 773 C CA . LEU A 1 94 ? 4.387 7.371 -1.766 1 98.88 94 LEU A CA 1
ATOM 774 C C . LEU A 1 94 ? 5.078 6.488 -2.801 1 98.88 94 LEU A C 1
ATOM 776 O O . LEU A 1 94 ? 6.258 6.164 -2.66 1 98.88 94 LEU A O 1
ATOM 780 N N . ALA A 1 95 ? 4.312 6.074 -3.82 1 98.69 95 ALA A N 1
ATOM 781 C CA . ALA A 1 95 ? 4.895 5.254 -4.879 1 98.69 95 ALA A CA 1
ATOM 782 C C . ALA A 1 95 ? 5.941 6.031 -5.664 1 98.69 95 ALA A C 1
ATOM 784 O O . ALA A 1 95 ? 6.938 5.461 -6.117 1 98.69 95 ALA A O 1
ATOM 785 N N . ASP A 1 96 ? 5.695 7.379 -5.895 1 98.75 96 ASP A N 1
ATOM 786 C CA . ASP A 1 96 ? 6.73 8.227 -6.48 1 98.75 96 ASP A CA 1
ATOM 787 C C . ASP A 1 96 ? 8.023 8.156 -5.664 1 98.75 96 ASP A C 1
ATOM 789 O O . ASP A 1 96 ? 9.109 8.008 -6.223 1 98.75 96 ASP A O 1
ATOM 793 N N . PHE A 1 97 ? 7.879 8.328 -4.355 1 98.94 97 PHE A N 1
ATOM 794 C CA . PHE A 1 97 ? 9.031 8.336 -3.467 1 98.94 97 PHE A CA 1
ATOM 795 C C . PHE A 1 97 ? 9.742 6.988 -3.477 1 98.94 97 PHE A C 1
ATOM 797 O O . PHE A 1 97 ? 10.969 6.926 -3.488 1 98.94 97 PHE A O 1
ATOM 804 N N . ALA A 1 98 ? 8.977 5.91 -3.449 1 98.81 98 ALA A N 1
ATOM 805 C CA . ALA A 1 98 ? 9.562 4.574 -3.496 1 98.81 98 ALA A CA 1
ATOM 806 C C . ALA A 1 98 ? 10.391 4.383 -4.762 1 98.81 98 ALA A C 1
ATOM 808 O O . ALA A 1 98 ? 11.508 3.867 -4.703 1 98.81 98 ALA A O 1
ATOM 809 N N . THR A 1 99 ? 9.82 4.824 -5.867 1 98.06 99 THR A N 1
ATOM 810 C CA . THR A 1 99 ? 10.508 4.727 -7.152 1 98.06 99 THR A CA 1
ATOM 811 C C . THR A 1 99 ? 11.766 5.594 -7.16 1 98.06 99 THR A C 1
ATOM 813 O O . THR A 1 99 ? 12.812 5.18 -7.668 1 98.06 99 THR A O 1
ATOM 816 N N . LEU A 1 100 ? 11.656 6.754 -6.598 1 98.75 100 LEU A N 1
ATOM 817 C CA . LEU A 1 100 ? 12.781 7.672 -6.555 1 98.75 100 LEU A CA 1
ATOM 818 C C . LEU A 1 100 ? 13.898 7.121 -5.676 1 98.75 100 LEU A C 1
ATOM 820 O O . LEU A 1 100 ? 15.078 7.199 -6.039 1 98.75 100 LEU A O 1
ATOM 824 N N . ILE A 1 101 ? 13.562 6.621 -4.508 1 98.88 101 ILE A N 1
ATOM 825 C CA . ILE A 1 101 ? 14.547 6.039 -3.6 1 98.88 101 ILE A CA 1
ATOM 826 C C . ILE A 1 101 ? 15.312 4.922 -4.305 1 98.88 101 ILE A C 1
ATOM 828 O O . ILE A 1 101 ? 16.547 4.875 -4.258 1 98.88 101 ILE A O 1
ATOM 832 N N . ARG A 1 102 ? 14.586 4.039 -4.957 1 98 102 ARG A N 1
ATOM 833 C CA . ARG A 1 102 ? 15.227 2.955 -5.695 1 98 102 ARG A CA 1
ATOM 834 C C . ARG A 1 102 ? 16.172 3.504 -6.762 1 98 102 ARG A C 1
ATOM 836 O O . ARG A 1 102 ? 17.281 3.01 -6.926 1 98 102 ARG A O 1
ATOM 843 N N . HIS A 1 103 ? 15.68 4.504 -7.504 1 97.88 103 HIS A N 1
ATOM 844 C CA . HIS A 1 103 ? 16.484 5.129 -8.547 1 97.88 103 HIS A CA 1
ATOM 845 C C . HIS A 1 103 ? 17.781 5.684 -7.973 1 97.88 103 HIS A C 1
ATOM 847 O O . HIS A 1 103 ? 18.859 5.441 -8.523 1 97.88 103 HIS A O 1
ATOM 853 N N . ILE A 1 104 ? 17.703 6.398 -6.855 1 98.62 104 ILE A N 1
ATOM 854 C CA . ILE A 1 104 ? 18.859 7.02 -6.234 1 98.62 104 ILE A CA 1
ATOM 855 C C . ILE A 1 104 ? 19.844 5.938 -5.773 1 98.62 104 ILE A C 1
ATOM 857 O O . ILE A 1 104 ? 21.047 6.039 -6.012 1 98.62 104 ILE A O 1
ATOM 861 N N . LYS A 1 105 ? 19.359 4.914 -5.188 1 98 105 LYS A N 1
ATOM 862 C CA . LYS A 1 105 ? 20.203 3.838 -4.688 1 98 105 LYS A CA 1
ATOM 863 C C . LYS A 1 105 ? 20.922 3.135 -5.828 1 98 105 LYS A C 1
ATOM 865 O O . LYS A 1 105 ? 22.094 2.748 -5.688 1 98 105 LYS A O 1
ATOM 870 N N . LEU A 1 106 ? 20.25 2.998 -6.965 1 96.75 106 LEU A N 1
ATOM 871 C CA . LEU A 1 106 ? 20.812 2.236 -8.078 1 96.75 106 LEU A CA 1
ATOM 872 C C . LEU A 1 106 ? 21.766 3.096 -8.898 1 96.75 106 LEU A C 1
ATOM 874 O O . LEU A 1 106 ? 22.703 2.58 -9.5 1 96.75 106 LEU A O 1
ATOM 878 N N . THR A 1 107 ? 21.516 4.406 -8.898 1 97.62 107 THR A N 1
ATOM 879 C CA . THR A 1 107 ? 22.25 5.234 -9.852 1 97.62 107 THR A CA 1
ATOM 880 C C . THR A 1 107 ? 23.359 6.016 -9.148 1 97.62 107 THR A C 1
ATOM 882 O O . THR A 1 107 ? 24.266 6.547 -9.805 1 97.62 107 THR A O 1
ATOM 885 N N . THR A 1 108 ? 23.312 6.168 -7.816 1 98 108 THR A N 1
ATOM 886 C CA . THR A 1 108 ? 24.375 6.832 -7.074 1 98 108 THR A CA 1
ATOM 887 C C . THR A 1 108 ? 25.422 5.824 -6.617 1 98 108 THR A C 1
ATOM 889 O O . THR A 1 108 ? 25.141 4.973 -5.773 1 98 108 THR A O 1
ATOM 892 N N . PRO A 1 109 ? 26.609 5.934 -7.191 1 97.56 109 PRO A N 1
ATOM 893 C CA . PRO A 1 109 ? 27.641 4.973 -6.801 1 97.56 109 PRO A CA 1
ATOM 894 C C . PRO A 1 109 ? 27.828 4.887 -5.289 1 97.56 109 PRO A C 1
ATOM 896 O O . PRO A 1 109 ? 28.062 5.902 -4.633 1 97.56 109 PRO A O 1
ATOM 899 N N . GLY A 1 110 ? 27.656 3.688 -4.781 1 97.56 110 GLY A N 1
ATOM 900 C CA . GLY A 1 110 ? 27.875 3.445 -3.363 1 97.56 110 GLY A CA 1
ATOM 901 C C . GLY A 1 110 ? 26.609 3.504 -2.543 1 97.56 110 GLY A C 1
ATOM 902 O O . GLY A 1 110 ? 26.609 3.195 -1.349 1 97.56 110 GLY A O 1
ATOM 903 N N . ALA A 1 111 ? 25.484 3.781 -3.148 1 98.38 111 ALA A N 1
ATOM 904 C CA . ALA A 1 111 ? 24.266 4.031 -2.383 1 98.38 111 ALA A CA 1
ATOM 905 C C . ALA A 1 111 ? 23.375 2.797 -2.361 1 98.38 111 ALA A C 1
ATOM 907 O O . ALA A 1 111 ? 22.359 2.768 -1.654 1 98.38 111 ALA A O 1
ATOM 908 N N . THR A 1 112 ? 23.656 1.697 -3.018 1 96.88 112 THR A N 1
ATOM 909 C CA . THR A 1 112 ? 22.797 0.529 -3.166 1 96.88 112 THR A CA 1
ATOM 910 C C . THR A 1 112 ? 22.438 -0.052 -1.804 1 96.88 112 THR A C 1
ATOM 912 O O . THR A 1 112 ? 21.297 -0.464 -1.584 1 96.88 112 THR A O 1
ATOM 915 N N . GLY A 1 113 ? 23.391 -0.048 -0.923 1 96.88 113 GLY A N 1
ATOM 916 C CA . GLY A 1 113 ? 23.172 -0.635 0.391 1 96.88 113 GLY A CA 1
ATOM 917 C C . GLY A 1 113 ? 22.891 0.397 1.466 1 96.88 113 GLY A C 1
ATOM 918 O O . GLY A 1 113 ? 22.844 0.066 2.652 1 96.88 113 GLY A O 1
ATOM 919 N N . SER A 1 114 ? 22.641 1.672 1.091 1 98.62 114 SER A N 1
ATOM 920 C CA . SER A 1 114 ? 22.406 2.746 2.053 1 98.62 114 SER A CA 1
ATOM 921 C C . SER A 1 114 ? 21.047 2.605 2.725 1 98.62 114 SER A C 1
ATOM 923 O O . SER A 1 114 ? 20.031 2.396 2.053 1 98.62 114 SER A O 1
ATOM 925 N N . PRO A 1 115 ? 21.031 2.65 4.102 1 98.75 115 PRO A N 1
ATOM 926 C CA . PRO A 1 115 ? 19.719 2.754 4.738 1 98.75 115 PRO A CA 1
ATOM 927 C C . PRO A 1 115 ? 19.031 4.09 4.469 1 98.75 115 PRO A C 1
ATOM 929 O O . PRO A 1 115 ? 19.703 5.121 4.348 1 98.75 115 PRO A O 1
ATOM 932 N N . VAL A 1 116 ? 17.766 4.074 4.352 1 98.94 116 VAL A N 1
ATOM 933 C CA . VAL A 1 116 ? 17 5.281 4.07 1 98.94 116 VAL A CA 1
ATOM 934 C C . VAL A 1 116 ? 16.156 5.656 5.293 1 98.94 116 VAL A C 1
ATOM 936 O O . VAL A 1 116 ? 15.422 4.824 5.828 1 98.94 116 VAL A O 1
ATOM 939 N N . ILE A 1 117 ? 16.297 6.84 5.785 1 99 117 ILE A N 1
ATOM 940 C CA . ILE A 1 117 ? 15.492 7.41 6.863 1 99 117 ILE A CA 1
ATOM 941 C C . ILE A 1 117 ? 14.539 8.461 6.301 1 99 117 ILE A C 1
ATOM 943 O O . ILE A 1 117 ? 14.977 9.508 5.82 1 99 117 ILE A O 1
ATOM 947 N N . ALA A 1 118 ? 13.234 8.141 6.309 1 98.94 118 ALA A N 1
ATOM 948 C CA . ALA A 1 118 ? 12.234 9.125 5.887 1 98.94 118 ALA A CA 1
ATOM 949 C C . ALA A 1 118 ? 11.992 10.156 6.98 1 98.94 118 ALA A C 1
ATOM 951 O O . ALA A 1 118 ? 11.773 9.805 8.141 1 98.94 118 ALA A O 1
ATOM 952 N N . ILE A 1 119 ? 12.078 11.375 6.613 1 98.94 119 ILE A N 1
ATOM 953 C CA . ILE A 1 119 ? 11.898 12.477 7.562 1 98.94 119 ILE A CA 1
ATOM 954 C C . ILE A 1 119 ? 10.898 13.484 6.996 1 98.94 119 ILE A C 1
ATOM 956 O O . ILE A 1 119 ? 10.938 13.797 5.805 1 98.94 119 ILE A O 1
ATOM 960 N N . GLY A 1 120 ? 10 13.938 7.781 1 98.5 120 GLY A N 1
ATOM 961 C CA . GLY A 1 120 ? 9.062 14.977 7.359 1 98.5 120 GLY A CA 1
ATOM 962 C C . GLY A 1 120 ? 8.227 15.523 8.5 1 98.5 120 GLY A C 1
ATOM 963 O O . GLY A 1 120 ? 8.195 14.938 9.586 1 98.5 120 GLY A O 1
ATOM 964 N N . GLY A 1 121 ? 7.629 16.625 8.312 1 97.81 121 GLY A N 1
ATOM 965 C CA . GLY A 1 121 ? 6.738 17.266 9.258 1 97.81 121 GLY A CA 1
ATOM 966 C C . GLY A 1 121 ? 5.344 17.484 8.711 1 97.81 121 GLY A C 1
ATOM 967 O O . GLY A 1 121 ? 5.168 17.719 7.516 1 97.81 121 GLY A O 1
ATOM 968 N N . SER A 1 122 ? 4.391 17.484 9.617 1 97.38 122 SER A N 1
ATOM 969 C CA . SER A 1 122 ? 3.008 17.719 9.203 1 97.38 122 SER A CA 1
ATOM 970 C C . SER A 1 122 ? 2.561 16.703 8.156 1 97.38 122 SER A C 1
ATOM 972 O O . SER A 1 122 ? 2.646 15.5 8.383 1 97.38 122 SER A O 1
ATOM 974 N N . TYR A 1 123 ? 2.115 17.188 6.98 1 97.94 123 TYR A N 1
ATOM 975 C CA . TYR A 1 123 ? 1.762 16.266 5.902 1 97.94 123 TYR A CA 1
ATOM 976 C C . TYR A 1 123 ? 2.967 15.438 5.477 1 97.94 123 TYR A C 1
ATOM 978 O O . TYR A 1 123 ? 2.85 14.234 5.258 1 97.94 123 TYR A O 1
ATOM 986 N N . GLY A 1 124 ? 4.129 16.047 5.41 1 98.31 124 GLY A N 1
ATOM 987 C CA . GLY A 1 124 ? 5.348 15.305 5.148 1 98.31 124 GLY A CA 1
ATOM 988 C C . GLY A 1 124 ? 5.645 14.266 6.207 1 98.31 124 GLY A C 1
ATOM 989 O O . GLY A 1 124 ? 6.195 13.203 5.906 1 98.31 124 GLY A O 1
ATOM 990 N N . GLY A 1 125 ? 5.324 14.594 7.453 1 98.81 125 GLY A N 1
ATOM 991 C CA . GLY A 1 125 ? 5.453 13.617 8.523 1 98.81 125 GLY A CA 1
ATOM 992 C C . GLY A 1 125 ? 4.516 12.43 8.359 1 98.81 125 GLY A C 1
ATOM 993 O O . GLY A 1 125 ? 4.898 11.289 8.633 1 98.81 125 GLY A O 1
ATOM 994 N N . MET A 1 126 ? 3.234 12.766 7.969 1 98.88 126 MET A N 1
ATOM 995 C CA . MET A 1 126 ? 2.303 11.68 7.664 1 98.88 126 MET A CA 1
ATOM 996 C C . MET A 1 126 ? 2.867 10.766 6.582 1 98.88 126 MET A C 1
ATOM 998 O O . MET A 1 126 ? 2.865 9.547 6.734 1 98.88 126 MET A O 1
ATOM 1002 N N . LEU A 1 127 ? 3.42 11.383 5.559 1 98.88 127 LEU A N 1
ATOM 1003 C CA . LEU A 1 127 ? 3.982 10.633 4.445 1 98.88 127 LEU A CA 1
ATOM 1004 C C . LEU A 1 127 ? 5.199 9.828 4.898 1 98.88 127 LEU A C 1
ATOM 1006 O O . LEU A 1 127 ? 5.414 8.703 4.43 1 98.88 127 LEU A O 1
ATOM 1010 N N . SER A 1 128 ? 5.992 10.359 5.824 1 98.94 128 SER A N 1
ATOM 1011 C CA . SER A 1 128 ? 7.164 9.656 6.328 1 98.94 128 SER A CA 1
ATOM 1012 C C . SER A 1 128 ? 6.762 8.391 7.078 1 98.94 128 SER A C 1
ATOM 1014 O O . SER A 1 128 ? 7.363 7.328 6.887 1 98.94 128 SER A O 1
ATOM 1016 N N . SER A 1 129 ? 5.754 8.523 7.926 1 98.94 129 SER A N 1
ATOM 1017 C CA . SER A 1 129 ? 5.285 7.344 8.641 1 98.94 129 SER A CA 1
ATOM 1018 C C . SER A 1 129 ? 4.637 6.34 7.691 1 98.94 129 SER A C 1
ATOM 1020 O O . SER A 1 129 ? 4.883 5.137 7.785 1 98.94 129 SER A O 1
ATOM 1022 N N . TRP A 1 130 ? 3.857 6.852 6.75 1 98.94 130 TRP A N 1
ATOM 1023 C CA . TRP A 1 130 ? 3.107 5.98 5.852 1 98.94 130 TRP A CA 1
ATOM 1024 C C . TRP A 1 130 ? 4.043 5.254 4.891 1 98.94 130 TRP A C 1
ATOM 1026 O O . TRP A 1 130 ? 3.814 4.09 4.555 1 98.94 130 TRP A O 1
ATOM 1036 N N . ILE A 1 131 ? 5.125 5.941 4.41 1 98.94 131 ILE A N 1
ATOM 1037 C CA . ILE A 1 131 ? 6.016 5.25 3.484 1 98.94 131 ILE A CA 1
ATOM 1038 C C . ILE A 1 131 ? 6.805 4.176 4.23 1 98.94 131 ILE A C 1
ATOM 1040 O O . ILE A 1 131 ? 7.105 3.117 3.676 1 98.94 131 ILE A O 1
ATOM 1044 N N . ARG A 1 132 ? 7.148 4.383 5.496 1 98.94 132 ARG A N 1
ATOM 1045 C CA . ARG A 1 132 ? 7.785 3.332 6.285 1 98.94 132 ARG A CA 1
ATOM 1046 C C . ARG A 1 132 ? 6.848 2.145 6.48 1 98.94 132 ARG A C 1
ATOM 1048 O O . ARG A 1 132 ? 7.281 0.992 6.438 1 98.94 132 ARG A O 1
ATOM 1055 N N . MET A 1 133 ? 5.605 2.426 6.66 1 98.81 133 MET A N 1
ATOM 1056 C CA . MET A 1 133 ? 4.617 1.378 6.895 1 98.81 133 MET A CA 1
ATOM 1057 C C . MET A 1 133 ? 4.367 0.567 5.629 1 98.81 133 MET A C 1
ATOM 1059 O O . MET A 1 133 ? 4.258 -0.659 5.68 1 98.81 133 MET A O 1
ATOM 1063 N N . LYS A 1 134 ? 4.352 1.225 4.473 1 98.75 134 LYS A N 1
ATOM 1064 C CA . LYS A 1 134 ? 3.9 0.59 3.236 1 98.75 134 LYS A CA 1
ATOM 1065 C C . LYS A 1 134 ? 5.082 0.058 2.428 1 98.75 134 LYS A C 1
ATOM 1067 O O . LYS A 1 134 ? 4.926 -0.864 1.625 1 98.75 134 LYS A O 1
ATOM 1072 N N . TYR A 1 135 ? 6.309 0.658 2.639 1 98.75 135 TYR A N 1
ATOM 1073 C CA . TYR A 1 135 ? 7.504 0.273 1.895 1 98.75 135 TYR A CA 1
ATOM 1074 C C . TYR A 1 135 ? 8.68 0.044 2.832 1 98.75 135 TYR A C 1
ATOM 1076 O O . TYR A 1 135 ? 9.758 0.611 2.637 1 98.75 135 TYR A O 1
ATOM 1084 N N . PRO A 1 136 ? 8.516 -0.818 3.764 1 98.69 136 PRO A N 1
ATOM 1085 C CA . PRO A 1 136 ? 9.602 -1.029 4.723 1 98.69 136 PRO A CA 1
ATOM 1086 C C . PRO A 1 136 ? 10.836 -1.667 4.086 1 98.69 136 PRO A C 1
ATOM 1088 O O . PRO A 1 136 ? 11.914 -1.647 4.676 1 98.69 136 PRO A O 1
ATOM 1091 N N . ASN A 1 137 ? 10.703 -2.219 2.875 1 97.94 137 ASN A N 1
ATOM 1092 C CA . ASN A 1 137 ? 11.844 -2.758 2.139 1 97.94 137 ASN A CA 1
ATOM 1093 C C . ASN A 1 137 ? 12.758 -1.648 1.629 1 97.94 137 ASN A C 1
ATOM 1095 O O . ASN A 1 137 ? 13.945 -1.877 1.394 1 97.94 137 ASN A O 1
ATOM 1099 N N . LEU A 1 138 ? 12.234 -0.444 1.516 1 98.56 138 LEU A N 1
ATOM 1100 C CA . LEU A 1 138 ? 12.992 0.67 0.953 1 98.56 138 LEU A CA 1
ATOM 1101 C C . LEU A 1 138 ? 13.344 1.688 2.031 1 98.56 138 LEU A C 1
ATOM 1103 O O . LEU A 1 138 ? 14.312 2.441 1.889 1 98.56 138 LEU A O 1
ATOM 1107 N N . VAL A 1 139 ? 12.555 1.747 3.09 1 98.88 139 VAL A N 1
ATOM 1108 C CA . VAL A 1 139 ? 12.719 2.756 4.133 1 98.88 139 VAL A CA 1
ATOM 1109 C C . VAL A 1 139 ? 13.008 2.078 5.469 1 98.88 139 VAL A C 1
ATOM 1111 O O . VAL A 1 139 ? 12.148 1.392 6.023 1 98.88 139 VAL A O 1
ATOM 1114 N N . THR A 1 140 ? 14.164 2.352 6.012 1 98.75 140 THR A N 1
ATOM 1115 C CA . THR A 1 140 ? 14.664 1.699 7.215 1 98.75 140 THR A CA 1
ATOM 1116 C C . THR A 1 140 ? 13.945 2.219 8.453 1 98.75 140 THR A C 1
ATOM 1118 O O . THR A 1 140 ? 13.641 1.454 9.375 1 98.75 140 THR A O 1
ATOM 1121 N N . ALA A 1 141 ? 13.68 3.475 8.5 1 98.94 141 ALA A N 1
ATOM 1122 C CA . ALA A 1 141 ? 13.039 4.141 9.641 1 98.94 141 ALA A CA 1
ATOM 1123 C C . ALA A 1 141 ? 12.445 5.484 9.219 1 98.94 141 ALA A C 1
ATOM 1125 O O . ALA A 1 141 ? 12.664 5.945 8.102 1 98.94 141 ALA A O 1
ATOM 1126 N N . ALA A 1 142 ? 11.633 6.035 10.133 1 98.94 142 ALA A N 1
ATOM 1127 C CA . ALA A 1 142 ? 11.016 7.328 9.828 1 98.94 142 ALA A CA 1
ATOM 1128 C C . ALA A 1 142 ? 10.984 8.219 11.062 1 98.94 142 ALA A C 1
ATOM 1130 O O . ALA A 1 142 ? 10.828 7.734 12.188 1 98.94 142 ALA A O 1
ATOM 1131 N N . LEU A 1 143 ? 11.234 9.422 10.852 1 98.94 143 LEU A N 1
ATOM 1132 C CA . LEU A 1 143 ? 10.93 10.484 11.805 1 98.94 143 LEU A CA 1
ATOM 1133 C C . LEU A 1 143 ? 9.742 11.312 11.328 1 98.94 143 LEU A C 1
ATOM 1135 O O . LEU A 1 143 ? 9.875 12.148 10.43 1 98.94 143 LEU A O 1
ATOM 1139 N N . ALA A 1 144 ? 8.617 11.039 11.906 1 98.94 144 ALA A N 1
ATOM 1140 C CA . ALA A 1 144 ? 7.363 11.711 11.586 1 98.94 144 ALA A CA 1
ATOM 1141 C C . ALA A 1 144 ? 7.062 12.82 12.594 1 98.94 144 ALA A C 1
ATOM 1143 O O . ALA A 1 144 ? 6.41 12.578 13.609 1 98.94 144 ALA A O 1
ATOM 1144 N N . ALA A 1 145 ? 7.434 14.047 12.203 1 98.75 145 ALA A N 1
ATOM 1145 C CA . ALA A 1 145 ? 7.285 15.18 13.117 1 98.75 145 ALA A CA 1
ATOM 1146 C C . ALA A 1 145 ? 5.949 15.883 12.898 1 98.75 145 ALA A C 1
ATOM 1148 O O . ALA A 1 145 ? 5.547 16.125 11.766 1 98.75 145 ALA A O 1
ATOM 1149 N N . SER A 1 146 ? 5.266 16.203 14.023 1 98.44 146 SER A N 1
ATOM 1150 C CA . SER A 1 146 ? 4.012 16.953 13.945 1 98.44 146 SER A CA 1
ATOM 1151 C C . SER A 1 146 ? 3.051 16.312 12.953 1 98.44 146 SER A C 1
ATOM 1153 O O . SER A 1 146 ? 2.414 17 12.156 1 98.44 146 SER A O 1
ATOM 1155 N N . ALA A 1 147 ? 3.041 14.961 12.914 1 98.69 147 ALA A N 1
ATOM 1156 C CA . ALA A 1 147 ? 2.281 14.211 11.914 1 98.69 147 ALA A CA 1
ATOM 1157 C C . ALA A 1 147 ? 0.913 13.805 12.453 1 98.69 147 ALA A C 1
ATOM 1159 O O . ALA A 1 147 ? 0.804 12.867 13.242 1 98.69 147 ALA A O 1
ATOM 1160 N N . PRO A 1 148 ? -0.113 14.492 12.055 1 98.62 148 PRO A N 1
ATOM 1161 C CA . PRO A 1 148 ? -1.436 14.164 12.594 1 98.62 148 PRO A CA 1
ATOM 1162 C C . PRO A 1 148 ? -2.086 12.977 11.883 1 98.62 148 PRO A C 1
ATOM 1164 O O . PRO A 1 148 ? -3.182 13.109 11.336 1 98.62 148 PRO A O 1
ATOM 1167 N N . ILE A 1 149 ? -1.555 11.773 12.008 1 98.75 149 ILE A N 1
ATOM 1168 C CA . ILE A 1 149 ? -2.043 10.609 11.266 1 98.75 149 ILE A CA 1
ATOM 1169 C C . ILE A 1 149 ? -3.334 10.102 11.906 1 98.75 149 ILE A C 1
ATOM 1171 O O . ILE A 1 149 ? -4.016 9.242 11.344 1 98.75 149 ILE A O 1
ATOM 1175 N N . LEU A 1 150 ? -3.732 10.695 13.07 1 98.56 150 LEU A N 1
ATOM 1176 C CA . LEU A 1 150 ? -4.945 10.273 13.75 1 98.56 150 LEU A CA 1
ATOM 1177 C C . LEU A 1 150 ? -6.023 11.344 13.672 1 98.56 150 LEU A C 1
ATOM 1179 O O . LEU A 1 150 ? -7.137 11.156 14.164 1 98.56 150 LEU A O 1
ATOM 1183 N N . TYR A 1 151 ? -5.715 12.516 13.031 1 98.12 151 TYR A N 1
ATOM 1184 C CA . TYR A 1 151 ? -6.707 13.586 12.953 1 98.12 151 TYR A CA 1
ATOM 1185 C C . TYR A 1 151 ? -7.691 13.336 11.812 1 98.12 151 TYR A C 1
ATOM 1187 O O . TYR A 1 151 ? -7.789 14.141 10.891 1 98.12 151 TYR A O 1
ATOM 1195 N N . PHE A 1 152 ? -8.477 12.266 11.945 1 97.56 152 PHE A N 1
ATOM 1196 C CA . PHE A 1 152 ? -9.492 11.859 10.977 1 97.56 152 PHE A CA 1
ATOM 1197 C C . PHE A 1 152 ? -10.789 11.484 11.68 1 97.56 152 PHE A C 1
ATOM 1199 O O . PHE A 1 152 ? -10.82 11.336 12.906 1 97.56 152 PHE A O 1
ATOM 1206 N N . GLN A 1 153 ? -11.828 11.461 10.953 1 90.69 153 GLN A N 1
ATOM 1207 C CA . GLN A 1 153 ? -13.156 11.18 11.484 1 90.69 153 GLN A CA 1
ATOM 1208 C C . GLN A 1 153 ? -13.18 9.867 12.266 1 90.69 153 GLN A C 1
ATOM 1210 O O . GLN A 1 153 ? -12.695 8.844 11.773 1 90.69 153 GLN A O 1
ATOM 1215 N N . GLY A 1 154 ? -13.656 9.938 13.453 1 89.31 154 GLY A N 1
ATOM 1216 C CA . GLY A 1 154 ? -13.805 8.75 14.281 1 89.31 154 GLY A CA 1
ATOM 1217 C C . GLY A 1 154 ? -12.578 8.453 15.117 1 89.31 154 GLY A C 1
ATOM 1218 O O . GLY A 1 154 ? -12.625 7.621 16.031 1 89.31 154 GLY A O 1
ATOM 1219 N N . LEU A 1 155 ? -11.516 9.164 14.859 1 95.56 155 LEU A N 1
ATOM 1220 C CA . LEU A 1 155 ? -10.273 8.883 15.57 1 95.56 155 LEU A CA 1
ATOM 1221 C C . LEU A 1 155 ? -9.953 9.984 16.578 1 95.56 155 LEU A C 1
ATOM 1223 O O . LEU A 1 155 ? -9.516 9.703 17.688 1 95.56 155 LEU A O 1
ATOM 1227 N N . THR A 1 156 ? -10.125 11.258 16.156 1 96.88 156 THR A N 1
ATOM 1228 C CA . THR A 1 156 ? -9.859 12.43 16.984 1 96.88 156 THR A CA 1
ATOM 1229 C C . THR A 1 156 ? -11.062 13.375 16.984 1 96.88 156 THR A C 1
ATOM 1231 O O . THR A 1 156 ? -11.633 13.664 15.93 1 96.88 156 THR A O 1
ATOM 1234 N N . PRO A 1 157 ? -11.453 13.836 18.203 1 96.81 157 PRO A N 1
ATOM 1235 C CA . PRO A 1 157 ? -12.531 14.828 18.219 1 96.81 157 PRO A CA 1
ATOM 1236 C C . PRO A 1 157 ? -12.227 16.062 17.375 1 96.81 157 PRO A C 1
ATOM 1238 O O . PRO A 1 157 ? -11.086 16.531 17.359 1 96.81 157 PRO A O 1
ATOM 1241 N N . CYS A 1 158 ? -13.273 16.562 16.734 1 97.62 158 CYS A N 1
ATOM 1242 C CA . CYS A 1 158 ? -13.078 17.656 15.797 1 97.62 158 CYS A CA 1
ATOM 1243 C C . CYS A 1 158 ? -12.68 18.938 16.516 1 97.62 158 CYS A C 1
ATOM 1245 O O . CYS A 1 158 ? -12.172 19.859 15.898 1 97.62 158 CYS A O 1
ATOM 1247 N N . GLU A 1 159 ? -12.867 19.016 17.891 1 98 159 GLU A N 1
ATOM 1248 C CA . GLU A 1 159 ? -12.586 20.219 18.672 1 98 159 GLU A CA 1
ATOM 1249 C C . GLU A 1 159 ? -11.109 20.297 19.047 1 98 159 GLU A C 1
ATOM 1251 O O . GLU A 1 159 ? -10.625 21.344 19.469 1 98 159 GLU A O 1
ATOM 1256 N N . GLY A 1 160 ? -10.438 19.156 18.828 1 98 160 GLY A N 1
ATOM 1257 C CA . GLY A 1 160 ? -9.102 19.016 19.375 1 98 160 GLY A CA 1
ATOM 1258 C C . GLY A 1 160 ? -8.156 20.141 18.969 1 98 160 GLY A C 1
ATOM 1259 O O . GLY A 1 160 ? -7.457 20.703 19.797 1 98 160 GLY A O 1
ATOM 1260 N N . PHE A 1 161 ? -8.133 20.469 17.75 1 98.31 161 PHE A N 1
ATOM 1261 C CA . PHE A 1 161 ? -7.234 21.484 17.203 1 98.31 161 PHE A CA 1
ATOM 1262 C C . PHE A 1 161 ? -7.48 22.844 17.859 1 98.31 161 PHE A C 1
ATOM 1264 O O . PHE A 1 161 ? -6.559 23.453 18.391 1 98.31 161 PHE A O 1
ATOM 1271 N N . ASN A 1 162 ? -8.68 23.297 17.859 1 98.56 162 ASN A N 1
ATOM 1272 C CA . ASN A 1 162 ? -9.031 24.625 18.344 1 98.56 162 ASN A CA 1
ATOM 1273 C C . ASN A 1 162 ? -8.875 24.719 19.859 1 98.56 162 ASN A C 1
ATOM 1275 O O . ASN A 1 162 ? -8.547 25.781 20.391 1 98.56 162 ASN A O 1
ATOM 1279 N N . GLU A 1 163 ? -9.109 23.625 20.516 1 98.56 163 GLU A N 1
ATOM 1280 C CA . GLU A 1 163 ? -8.891 23.594 21.953 1 98.56 163 GLU A CA 1
ATOM 1281 C C . GLU A 1 163 ? -7.422 23.844 22.297 1 98.56 163 GLU A C 1
ATOM 1283 O O . GLU A 1 163 ? -7.113 24.594 23.234 1 98.56 163 GLU A O 1
ATOM 1288 N N . ILE A 1 164 ? -6.566 23.25 21.516 1 98.56 164 ILE A N 1
ATOM 1289 C CA . ILE A 1 164 ? -5.141 23.406 21.781 1 98.56 164 ILE A CA 1
ATOM 1290 C C . ILE A 1 164 ? -4.699 24.812 21.422 1 98.56 164 ILE A C 1
ATOM 1292 O O . ILE A 1 164 ? -3.9 25.422 22.141 1 98.56 164 ILE A O 1
ATOM 1296 N N . VAL A 1 165 ? -5.227 25.375 20.344 1 98.75 165 VAL A N 1
ATOM 1297 C CA . VAL A 1 165 ? -4.949 26.766 20.016 1 98.75 165 VAL A CA 1
ATOM 1298 C C . VAL A 1 165 ? -5.328 27.672 21.203 1 98.75 165 VAL A C 1
ATOM 1300 O O . VAL A 1 165 ? -4.555 28.531 21.594 1 98.75 165 VAL A O 1
ATOM 1303 N N . THR A 1 166 ? -6.484 27.453 21.766 1 98.81 166 THR A N 1
ATOM 1304 C CA . THR A 1 166 ? -6.992 28.266 22.875 1 98.81 166 THR A CA 1
ATOM 1305 C C . THR A 1 166 ? -6.109 28.094 24.109 1 98.81 166 THR A C 1
ATOM 1307 O O . THR A 1 166 ? -5.824 29.078 24.797 1 98.81 166 THR A O 1
ATOM 1310 N N . LYS A 1 167 ? -5.688 26.891 24.328 1 98.5 167 LYS A N 1
ATOM 1311 C CA . LYS A 1 167 ? -4.793 26.641 25.453 1 98.5 167 LYS A CA 1
ATOM 1312 C C . LYS A 1 167 ? -3.477 27.406 25.297 1 98.5 167 LYS A C 1
ATOM 1314 O O . LYS A 1 167 ? -2.902 27.875 26.266 1 98.5 167 LYS A O 1
ATOM 1319 N N . ASP A 1 168 ? -2.977 27.453 24.078 1 98.56 168 ASP A N 1
ATOM 1320 C CA . ASP A 1 168 ? -1.754 28.203 23.797 1 98.56 168 ASP A CA 1
ATOM 1321 C C . ASP A 1 168 ? -1.934 29.688 24.125 1 98.56 168 ASP A C 1
ATOM 1323 O O . ASP A 1 168 ? -1.068 30.297 24.75 1 98.56 168 ASP A O 1
ATOM 1327 N N . PHE A 1 169 ? -3.035 30.25 23.688 1 98.75 169 PHE A N 1
ATOM 1328 C CA . PHE A 1 169 ? -3.318 31.656 23.953 1 98.75 169 PHE A CA 1
ATOM 1329 C C . PHE A 1 169 ? -3.527 31.906 25.438 1 98.75 169 PHE A C 1
ATOM 1331 O O . PHE A 1 169 ? -3.139 32.938 25.953 1 98.75 169 PHE A O 1
ATOM 1338 N N . HIS A 1 170 ? -4.148 31.016 26.094 1 98.62 170 HIS A N 1
ATOM 1339 C CA . HIS A 1 170 ? -4.305 31.125 27.531 1 98.62 170 HIS A CA 1
ATOM 1340 C C . HIS A 1 170 ? -2.957 31.078 28.25 1 98.62 170 HIS A C 1
ATOM 1342 O O . HIS A 1 170 ? -2.701 31.844 29.172 1 98.62 170 HIS A O 1
ATOM 1348 N N . ARG A 1 171 ? -2.168 30.141 27.812 1 97.75 171 ARG A N 1
ATOM 1349 C CA . ARG A 1 171 ? -0.842 29.969 28.391 1 97.75 171 ARG A CA 1
ATOM 1350 C C . ARG A 1 171 ? -0.026 31.25 28.312 1 97.75 171 ARG A C 1
ATOM 1352 O O . ARG A 1 171 ? 0.618 31.656 29.281 1 97.75 171 ARG A O 1
ATOM 1359 N N . ASP A 1 172 ? -0.046 31.859 27.172 1 97.44 172 ASP A N 1
ATOM 1360 C CA . ASP A 1 172 ? 0.868 32.969 26.906 1 97.44 172 ASP A CA 1
ATOM 1361 C C . ASP A 1 172 ? 0.215 34.312 27.219 1 97.44 172 ASP A C 1
ATOM 1363 O O . ASP A 1 172 ? 0.906 35.312 27.422 1 97.44 172 ASP A O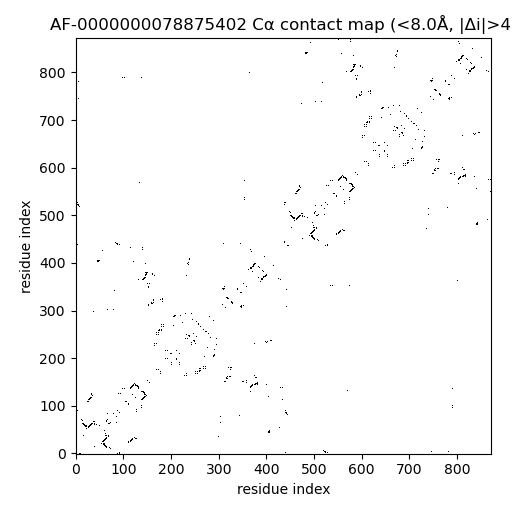 1
ATOM 1367 N N . GLY A 1 173 ? -1.151 34.375 27.25 1 97.81 173 GLY A N 1
ATOM 1368 C CA . GLY A 1 173 ? -1.822 35.656 27.375 1 97.81 173 GLY A CA 1
ATOM 1369 C C . GLY A 1 173 ? -2.852 35.688 28.5 1 97.81 173 GLY A C 1
ATOM 1370 O O . GLY A 1 173 ? -3.379 36.75 28.828 1 97.81 173 GLY A O 1
ATOM 1371 N N . GLY A 1 174 ? -3.199 34.531 29.016 1 97.75 174 GLY A N 1
ATOM 1372 C CA . GLY A 1 174 ? -4.148 34.469 30.125 1 97.75 174 GLY A CA 1
ATOM 1373 C C . GLY A 1 174 ? -5.59 34.625 29.672 1 97.75 174 GLY A C 1
ATOM 1374 O O . GLY A 1 174 ? -5.875 34.656 28.469 1 97.75 174 GLY A O 1
ATOM 1375 N N . ASP A 1 175 ? -6.477 34.75 30.625 1 98.06 175 ASP A N 1
ATOM 1376 C CA . ASP A 1 175 ? -7.914 34.812 30.391 1 98.06 175 ASP A CA 1
ATOM 1377 C C . ASP A 1 175 ? -8.281 36.062 29.578 1 98.06 175 ASP A C 1
ATOM 1379 O O . ASP A 1 175 ? -9.188 36 28.734 1 98.06 175 ASP A O 1
ATOM 1383 N N . SER A 1 176 ? -7.637 37.125 29.844 1 98.19 176 SER A N 1
ATOM 1384 C CA . SER A 1 176 ? -7.973 38.375 29.172 1 98.19 176 SER A CA 1
ATOM 1385 C C . SER A 1 176 ? -7.793 38.25 27.656 1 98.19 176 SER A C 1
ATOM 1387 O O . SER A 1 176 ? -8.625 38.719 26.891 1 98.19 176 SER A O 1
ATOM 1389 N N . CYS A 1 177 ? -6.703 37.625 27.297 1 98.69 177 CYS A N 1
ATOM 1390 C CA . CYS A 1 177 ? -6.43 37.438 25.875 1 98.69 177 CYS A CA 1
ATOM 1391 C C . CYS A 1 177 ? -7.492 36.562 25.234 1 98.69 177 CYS A C 1
ATOM 1393 O O . CYS A 1 177 ? -8.102 36.938 24.234 1 98.69 177 CYS A O 1
ATOM 1395 N N . VAL A 1 178 ? -7.785 35.344 25.812 1 98.75 178 VAL A N 1
ATOM 1396 C CA . VAL A 1 178 ? -8.742 34.375 25.297 1 98.75 178 VAL A CA 1
ATOM 1397 C C . VAL A 1 178 ? -10.141 35 25.25 1 98.75 178 VAL A C 1
ATOM 1399 O O . VAL A 1 178 ? -10.836 34.875 24.25 1 98.75 178 VAL A O 1
ATOM 1402 N N . ASN A 1 179 ? -10.477 35.719 26.312 1 98.38 179 ASN A N 1
ATOM 1403 C CA . ASN A 1 179 ? -11.812 36.312 26.391 1 98.38 179 ASN A CA 1
ATOM 1404 C C . ASN A 1 179 ? -11.977 37.469 25.391 1 98.38 179 ASN A C 1
ATOM 1406 O O . ASN A 1 179 ? -13.062 37.688 24.875 1 98.38 179 ASN A O 1
ATOM 1410 N N . SER A 1 180 ? -10.922 38.25 25.219 1 98.69 180 SER A N 1
ATOM 1411 C CA . SER A 1 180 ? -10.977 39.312 24.219 1 98.69 180 SER A CA 1
ATOM 1412 C C . SER A 1 180 ? -11.273 38.75 22.828 1 98.69 180 SER A C 1
ATOM 1414 O O . SER A 1 180 ? -12.109 39.281 22.109 1 98.69 180 SER A O 1
ATOM 1416 N N . ILE A 1 181 ? -10.57 37.656 22.469 1 98.81 181 ILE A N 1
ATOM 1417 C CA . ILE A 1 181 ? -10.781 37.031 21.172 1 98.81 181 ILE A CA 1
ATOM 1418 C C . ILE A 1 181 ? -12.195 36.438 21.109 1 98.81 181 ILE A C 1
ATOM 1420 O O . ILE A 1 181 ? -12.914 36.656 20.125 1 98.81 181 ILE A O 1
ATOM 1424 N N . ARG A 1 182 ? -12.633 35.75 22.094 1 98.19 182 ARG A N 1
ATOM 1425 C CA . ARG A 1 182 ? -13.953 35.125 22.125 1 98.19 182 ARG A CA 1
ATOM 1426 C C . ARG A 1 182 ? -15.047 36.188 21.969 1 98.19 182 ARG A C 1
ATOM 1428 O O . ARG A 1 182 ? -15.984 36 21.188 1 98.19 182 ARG A O 1
ATOM 1435 N N . LYS A 1 183 ? -14.922 37.281 22.672 1 97.88 183 LYS A N 1
ATOM 1436 C CA . LYS A 1 183 ? -15.93 38.344 22.641 1 97.88 183 LYS A CA 1
ATOM 1437 C C . LYS A 1 183 ? -15.938 39.062 21.297 1 97.88 183 LYS A C 1
ATOM 1439 O O . LYS A 1 183 ? -16.953 39.594 20.891 1 97.88 183 LYS A O 1
ATOM 1444 N N . SER A 1 184 ? -14.805 39.094 20.672 1 98.5 184 SER A N 1
ATOM 1445 C CA . SER A 1 184 ? -14.688 39.844 19.422 1 98.5 184 SER A CA 1
ATOM 1446 C C . SER A 1 184 ? -15.641 39.312 18.375 1 98.5 184 SER A C 1
ATOM 1448 O O . SER A 1 184 ? -16.109 40.031 17.516 1 98.5 184 SER A O 1
ATOM 1450 N N . TRP A 1 185 ? -15.938 38 18.438 1 98.31 185 TRP A N 1
ATOM 1451 C CA . TRP A 1 185 ? -16.781 37.406 17.406 1 98.31 185 TRP A CA 1
ATOM 1452 C C . TRP A 1 185 ? -18.188 38 17.438 1 98.31 185 TRP A C 1
ATOM 1454 O O . TRP A 1 185 ? -18.734 38.375 16.391 1 98.31 185 TRP A O 1
ATOM 1464 N N . SER A 1 186 ? -18.797 38.125 18.578 1 97.19 186 SER A N 1
ATOM 1465 C CA . SER A 1 186 ? -20.125 38.719 18.688 1 97.19 186 SER A CA 1
ATOM 1466 C C . SER A 1 186 ? -20.141 40.188 18.312 1 97.19 186 SER A C 1
ATOM 1468 O O . SER A 1 186 ? -21.109 40.688 17.75 1 97.19 186 SER A O 1
ATOM 1470 N N . VAL A 1 187 ? -19.047 40.906 18.688 1 98.44 187 VAL A N 1
ATOM 1471 C CA . VAL A 1 187 ? -18.938 42.312 18.344 1 98.44 187 VAL A CA 1
ATOM 1472 C C . VAL A 1 187 ? -18.875 42.469 16.812 1 98.44 187 VAL A C 1
ATOM 1474 O O . VAL A 1 187 ? -19.531 43.344 16.25 1 98.44 187 VAL A O 1
ATOM 1477 N N . ILE A 1 188 ? -18.094 41.625 16.156 1 98.56 188 ILE A N 1
ATOM 1478 C CA . ILE A 1 188 ? -17.969 41.656 14.703 1 98.56 188 ILE A CA 1
ATOM 1479 C C . ILE A 1 188 ? -19.328 41.375 14.07 1 98.56 188 ILE A C 1
ATOM 1481 O O . ILE A 1 188 ? -19.734 42 13.094 1 98.56 188 ILE A O 1
ATOM 1485 N N . GLU A 1 189 ? -20 40.375 14.625 1 97.69 189 GLU A N 1
ATOM 1486 C CA . GLU A 1 189 ? -21.312 40.031 14.102 1 97.69 189 GLU A CA 1
ATOM 1487 C C . GLU A 1 189 ? -22.281 41.188 14.273 1 97.69 189 GLU A C 1
ATOM 1489 O O . GLU A 1 189 ? -23.062 41.5 13.359 1 97.69 189 GLU A O 1
ATOM 1494 N N . LYS A 1 190 ? -22.281 41.812 15.43 1 97.88 190 LYS A N 1
ATOM 1495 C CA . LYS A 1 190 ? -23.141 42.938 15.734 1 97.88 190 LYS A CA 1
ATOM 1496 C C . LYS A 1 190 ? -22.891 44.094 14.781 1 97.88 190 LYS A C 1
ATOM 1498 O O . LYS A 1 190 ? -23.828 44.625 14.164 1 97.88 190 LYS A O 1
ATOM 1503 N N . LEU A 1 191 ? -21.656 44.469 14.672 1 98.25 191 LEU A N 1
ATOM 1504 C CA . LEU A 1 191 ? -21.312 45.562 13.766 1 98.25 191 LEU A CA 1
ATOM 1505 C C . LEU A 1 191 ? -21.547 45.156 12.312 1 98.25 191 LEU A C 1
ATOM 1507 O O . LEU A 1 191 ? -22 45.969 11.508 1 98.25 191 LEU A O 1
ATOM 1511 N N . GLY A 1 192 ? -21.25 43.938 11.969 1 98.12 192 GLY A N 1
ATOM 1512 C CA . GLY A 1 192 ? -21.375 43.438 10.609 1 98.12 192 GLY A CA 1
ATOM 1513 C C . GLY A 1 192 ? -22.812 43.438 10.109 1 98.12 192 GLY A C 1
ATOM 1514 O O . GLY A 1 192 ? -23.047 43.344 8.906 1 98.12 192 GLY A O 1
ATOM 1515 N N . ALA A 1 193 ? -23.766 43.531 10.977 1 97.56 193 ALA A N 1
ATOM 1516 C CA . ALA A 1 193 ? -25.188 43.406 10.633 1 97.56 193 ALA A CA 1
ATOM 1517 C C . ALA A 1 193 ? -25.703 44.656 9.961 1 97.56 193 ALA A C 1
ATOM 1519 O O . ALA A 1 193 ? -26.75 44.656 9.312 1 97.56 193 ALA A O 1
ATOM 1520 N N . THR A 1 194 ? -25.016 45.875 10.117 1 97.62 194 THR A N 1
ATOM 1521 C CA . THR A 1 194 ? -25.484 47.125 9.555 1 97.62 194 THR A CA 1
ATOM 1522 C C . THR A 1 194 ? -24.438 47.719 8.609 1 97.62 194 THR A C 1
ATOM 1524 O O . THR A 1 194 ? -23.25 47.406 8.711 1 97.62 194 THR A O 1
ATOM 1527 N N . GLN A 1 195 ? -24.969 48.5 7.758 1 97.38 195 GLN A N 1
ATOM 1528 C CA . GLN A 1 195 ? -24.062 49.188 6.82 1 97.38 195 GLN A CA 1
ATOM 1529 C C . GLN A 1 195 ? -23.062 50.062 7.559 1 97.38 195 GLN A C 1
ATOM 1531 O O . GLN A 1 195 ? -21.875 50.062 7.23 1 97.38 195 GLN A O 1
ATOM 1536 N N . SER A 1 196 ? -23.562 50.844 8.5 1 97.69 196 SER A N 1
ATOM 1537 C CA . SER A 1 196 ? -22.688 51.719 9.281 1 97.69 196 SER A CA 1
ATOM 1538 C C . SER A 1 196 ? -21.672 50.906 10.07 1 97.69 196 SER A C 1
ATOM 1540 O O . SER A 1 196 ? -20.5 51.312 10.195 1 97.69 196 SER A O 1
ATOM 1542 N N . GLY A 1 197 ? -22.094 49.781 10.602 1 98.19 197 GLY A N 1
ATOM 1543 C CA . GLY A 1 197 ? -21.188 48.906 11.344 1 98.19 197 GLY A CA 1
ATOM 1544 C C . GLY A 1 197 ? -20.109 48.281 10.477 1 98.19 197 GLY A C 1
ATOM 1545 O O . GLY A 1 197 ? -18.969 48.156 10.914 1 98.19 197 GLY A O 1
ATOM 1546 N N . ARG A 1 198 ? -20.469 47.875 9.266 1 98.44 198 ARG A N 1
ATOM 1547 C CA . ARG A 1 198 ? -19.484 47.312 8.328 1 98.44 198 ARG A CA 1
ATOM 1548 C C . ARG A 1 198 ? -18.453 48.344 7.93 1 98.44 198 ARG A C 1
ATOM 1550 O O . ARG A 1 198 ? -17.281 48 7.711 1 98.44 198 ARG A O 1
ATOM 1557 N N . LYS A 1 199 ? -18.859 49.594 7.836 1 97.94 199 LYS A N 1
ATOM 1558 C CA . LYS A 1 199 ? -17.906 50.688 7.605 1 97.94 199 LYS A CA 1
ATOM 1559 C C . LYS A 1 199 ? -16.938 50.812 8.773 1 97.94 199 LYS A C 1
ATOM 1561 O O . LYS A 1 199 ? -15.75 51.062 8.57 1 97.94 199 LYS A O 1
ATOM 1566 N N . THR A 1 200 ? -17.516 50.688 9.977 1 98.25 200 THR A N 1
ATOM 1567 C CA . THR A 1 200 ? -16.672 50.75 11.172 1 98.25 200 THR A CA 1
ATOM 1568 C C . THR A 1 200 ? -15.664 49.594 11.164 1 98.25 200 THR A C 1
ATOM 1570 O O . THR A 1 200 ? -14.492 49.812 11.484 1 98.25 200 THR A O 1
ATOM 1573 N N . LEU A 1 201 ? -16.125 48.344 10.805 1 98.62 201 LEU A N 1
ATOM 1574 C CA . LEU A 1 201 ? -15.219 47.188 10.711 1 98.62 201 LEU A CA 1
ATOM 1575 C C . LEU A 1 201 ? -14.102 47.469 9.703 1 98.62 201 LEU A C 1
ATOM 1577 O O . LEU A 1 201 ? -12.938 47.156 9.969 1 98.62 201 LEU A O 1
ATOM 1581 N N . THR A 1 202 ? -14.484 48.031 8.508 1 98.19 202 THR A N 1
ATOM 1582 C CA . THR A 1 202 ? -13.516 48.375 7.477 1 98.19 202 THR A CA 1
ATOM 1583 C C . THR A 1 202 ? -12.461 49.312 8.031 1 98.19 202 THR A C 1
ATOM 1585 O O . THR A 1 202 ? -11.266 49.125 7.797 1 98.19 202 THR A O 1
ATOM 1588 N N . SER A 1 203 ? -12.914 50.312 8.75 1 97.56 203 SER A N 1
ATOM 1589 C CA . SER A 1 203 ? -12.023 51.344 9.281 1 97.56 203 SER A CA 1
ATOM 1590 C C . SER A 1 203 ? -11.141 50.781 10.391 1 97.56 203 SER A C 1
ATOM 1592 O O . SER A 1 203 ? -9.938 51.031 10.422 1 97.56 203 SER A O 1
ATOM 1594 N N . VAL A 1 204 ? -11.703 50.062 11.32 1 97.62 204 VAL A N 1
ATOM 1595 C CA . VAL A 1 204 ? -10.992 49.531 12.484 1 97.62 204 VAL A CA 1
ATOM 1596 C C . VAL A 1 204 ? -9.883 48.594 12.031 1 97.62 204 VAL A C 1
ATOM 1598 O O . VAL A 1 204 ? -8.758 48.656 12.531 1 97.62 204 VAL A O 1
ATOM 1601 N N . PHE A 1 205 ? -10.172 47.688 11.086 1 96.88 205 PHE A N 1
ATOM 1602 C CA . PHE A 1 205 ? -9.195 46.688 10.641 1 96.88 205 PHE A CA 1
ATOM 1603 C C . PHE A 1 205 ? -8.391 47.188 9.461 1 96.88 205 PHE A C 1
ATOM 1605 O O . PHE A 1 205 ? -7.461 46.531 8.992 1 96.88 205 PHE A O 1
ATOM 1612 N N . ASN A 1 206 ? -8.742 48.406 9 1 95.38 206 ASN A N 1
ATOM 1613 C CA . ASN A 1 206 ? -8.039 49 7.871 1 95.38 206 ASN A CA 1
ATOM 1614 C C . ASN A 1 206 ? -7.871 48 6.723 1 95.38 206 ASN A C 1
ATOM 1616 O O . ASN A 1 206 ? -6.754 47.75 6.27 1 95.38 206 ASN A O 1
ATOM 1620 N N . THR A 1 207 ? -8.992 47.406 6.305 1 96.19 207 THR A N 1
ATOM 1621 C CA . THR A 1 207 ? -8.945 46.375 5.27 1 96.19 207 THR A CA 1
ATOM 1622 C C . THR A 1 207 ? -8.68 47 3.9 1 96.19 207 THR A C 1
ATOM 1624 O O . THR A 1 207 ? -9.141 48.094 3.615 1 96.19 207 THR A O 1
ATOM 1627 N N . CYS A 1 208 ? -7.93 46.344 3.08 1 95 208 CYS A N 1
ATOM 1628 C CA . CYS A 1 208 ? -7.625 46.812 1.738 1 95 208 CYS A CA 1
ATOM 1629 C C . CYS A 1 208 ? -8.898 46.969 0.912 1 95 208 CYS A C 1
ATOM 1631 O O . CYS A 1 208 ? -8.969 47.844 0.037 1 95 208 CYS A O 1
ATOM 1633 N N . SER A 1 209 ? -9.812 46.094 1.091 1 95.19 209 SER A N 1
ATOM 1634 C CA . SER A 1 209 ? -11.133 46.156 0.481 1 95.19 209 SER A CA 1
ATOM 1635 C C . SER A 1 209 ? -12.219 46.375 1.536 1 95.19 209 SER A C 1
ATOM 1637 O O . SER A 1 209 ? -12.188 45.75 2.596 1 95.19 209 SER A O 1
ATOM 1639 N N . PRO A 1 210 ? -13.141 47.219 1.185 1 96.19 210 PRO A N 1
ATOM 1640 C CA . PRO A 1 210 ? -14.172 47.5 2.189 1 96.19 210 PRO A CA 1
ATOM 1641 C C . PRO A 1 210 ? -15.062 46.312 2.479 1 96.19 210 PRO A C 1
ATOM 1643 O O . PRO A 1 210 ? -15.383 45.531 1.567 1 96.19 210 PRO A O 1
ATOM 1646 N N . ILE A 1 211 ? -15.414 46.156 3.736 1 97.81 211 ILE A N 1
ATOM 1647 C CA . ILE A 1 211 ? -16.422 45.156 4.164 1 97.81 211 ILE A CA 1
ATOM 1648 C C . ILE A 1 211 ? -17.812 45.719 3.904 1 97.81 211 ILE A C 1
ATOM 1650 O O . ILE A 1 211 ? -18.297 46.594 4.645 1 97.81 211 ILE A O 1
ATOM 1654 N N . LYS A 1 212 ? -18.531 45.219 2.887 1 97.25 212 LYS A N 1
ATOM 1655 C CA . LYS A 1 212 ? -19.797 45.781 2.461 1 97.25 212 LYS A CA 1
ATOM 1656 C C . LYS A 1 212 ? -20.953 44.812 2.656 1 97.25 212 LYS A C 1
ATOM 1658 O O . LYS A 1 212 ? -22.109 45.219 2.777 1 97.25 212 LYS A O 1
ATOM 1663 N N . THR A 1 213 ? -20.609 43.594 2.611 1 96.88 213 THR A N 1
ATOM 1664 C CA . THR A 1 213 ? -21.656 42.594 2.643 1 96.88 213 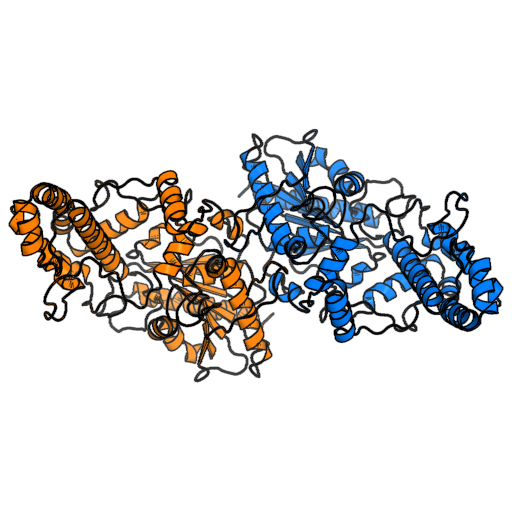THR A CA 1
ATOM 1665 C C . THR A 1 213 ? -21.469 41.656 3.836 1 96.88 213 THR A C 1
ATOM 1667 O O . THR A 1 213 ? -20.422 41.656 4.484 1 96.88 213 THR A O 1
ATOM 1670 N N . LYS A 1 214 ? -22.516 40.875 4.074 1 95.81 214 LYS A N 1
ATOM 1671 C CA . LYS A 1 214 ? -22.438 39.844 5.109 1 95.81 214 LYS A CA 1
ATOM 1672 C C . LYS A 1 214 ? -21.375 38.781 4.766 1 95.81 214 LYS A C 1
ATOM 1674 O O . LYS A 1 214 ? -20.734 38.25 5.656 1 95.81 214 LYS A O 1
ATOM 1679 N N . TYR A 1 215 ? -21.25 38.625 3.551 1 94.69 215 TYR A N 1
ATOM 1680 C CA . TYR A 1 215 ? -20.203 37.719 3.096 1 94.69 215 TYR A CA 1
ATOM 1681 C C . TYR A 1 215 ? -18.812 38.219 3.5 1 94.69 215 TYR A C 1
ATOM 1683 O O . TYR A 1 215 ? -17.969 37.438 3.955 1 94.69 215 TYR A O 1
ATOM 1691 N N . ASN A 1 216 ? -18.609 39.469 3.363 1 96.5 216 ASN A N 1
ATOM 1692 C CA . ASN A 1 216 ? -17.344 40.062 3.764 1 96.5 216 ASN A CA 1
ATOM 1693 C C . ASN A 1 216 ? -17.109 39.938 5.27 1 96.5 216 ASN A C 1
ATOM 1695 O O . ASN A 1 216 ? -15.969 39.812 5.719 1 96.5 216 ASN A O 1
ATOM 1699 N N . VAL A 1 217 ? -18.203 40.062 6 1 97.38 217 VAL A N 1
ATOM 1700 C CA . VAL A 1 217 ? -18.109 39.906 7.449 1 97.38 217 VAL A CA 1
ATOM 1701 C C . VAL A 1 217 ? -17.641 38.5 7.797 1 97.38 217 VAL A C 1
ATOM 1703 O O . VAL A 1 217 ? -16.781 38.312 8.656 1 97.38 217 VAL A O 1
ATOM 1706 N N . THR A 1 218 ? -18.188 37.531 7.105 1 95.38 218 THR A N 1
ATOM 1707 C CA . THR A 1 218 ? -17.781 36.156 7.301 1 95.38 218 THR A CA 1
ATOM 1708 C C . THR A 1 218 ? -16.312 35.969 6.914 1 95.38 218 THR A C 1
ATOM 1710 O O . THR A 1 218 ? -15.57 35.25 7.598 1 95.38 218 THR A O 1
ATOM 1713 N N . GLN A 1 219 ? -15.914 36.594 5.887 1 94.25 219 GLN A N 1
ATOM 1714 C CA . GLN A 1 219 ? -14.523 36.531 5.453 1 94.25 219 GLN A CA 1
ATOM 1715 C C . GLN A 1 219 ? -13.586 37.062 6.527 1 94.25 219 GLN A C 1
ATOM 1717 O O . GLN A 1 219 ? -12.5 36.531 6.75 1 94.25 219 GLN A O 1
ATOM 1722 N N . LEU A 1 220 ? -13.977 38.156 7.113 1 96.31 220 LEU A N 1
ATOM 1723 C CA . LEU A 1 220 ? -13.188 38.719 8.195 1 96.31 220 LEU A CA 1
ATOM 1724 C C . LEU A 1 220 ? -13.047 37.75 9.352 1 96.31 220 LEU A C 1
ATOM 1726 O O . LEU A 1 220 ? -11.953 37.562 9.891 1 96.31 220 LEU A O 1
ATOM 1730 N N . GLN A 1 221 ? -14.148 37.125 9.703 1 96.5 221 GLN A N 1
ATOM 1731 C CA . GLN A 1 221 ? -14.133 36.188 10.805 1 96.5 221 GLN A CA 1
ATOM 1732 C C . GLN A 1 221 ? -13.242 35 10.484 1 96.5 221 GLN A C 1
ATOM 1734 O O . GLN A 1 221 ? -12.469 34.531 11.336 1 96.5 221 GLN A O 1
ATOM 1739 N N . ASP A 1 222 ? -13.336 34.5 9.289 1 93.56 222 ASP A N 1
ATOM 1740 C CA . ASP A 1 222 ? -12.508 33.375 8.859 1 93.56 222 ASP A CA 1
ATOM 1741 C C . ASP A 1 222 ? -11.031 33.75 8.852 1 93.56 222 ASP A C 1
ATOM 1743 O O . ASP A 1 222 ? -10.18 32.969 9.258 1 93.56 222 ASP A O 1
ATOM 1747 N N . TRP A 1 223 ? -10.797 34.906 8.367 1 93.81 223 TRP A N 1
ATOM 1748 C CA . TRP A 1 223 ? -9.438 35.406 8.305 1 93.81 223 TRP A CA 1
ATOM 1749 C C . TRP A 1 223 ? -8.828 35.531 9.695 1 93.81 223 TRP A C 1
ATOM 1751 O O . TRP A 1 223 ? -7.672 35.188 9.906 1 93.81 223 TRP A O 1
ATOM 1761 N N . LEU A 1 224 ? -9.57 36 10.633 1 96.19 224 LEU A N 1
ATOM 1762 C CA . LEU A 1 224 ? -9.117 36.125 12.016 1 96.19 224 LEU A CA 1
ATOM 1763 C C . LEU A 1 224 ? -8.883 34.75 12.617 1 96.19 224 LEU A C 1
ATOM 1765 O O . LEU A 1 224 ? -7.871 34.5 13.289 1 96.19 224 LEU A O 1
ATOM 1769 N N . SER A 1 225 ? -9.805 33.844 12.383 1 95.94 225 SER A N 1
ATOM 1770 C CA . SER A 1 225 ? -9.672 32.5 12.906 1 95.94 225 SER A CA 1
ATOM 1771 C C . SER A 1 225 ? -8.398 31.828 12.398 1 95.94 225 SER A C 1
ATOM 1773 O O . SER A 1 225 ? -7.676 31.203 13.172 1 95.94 225 SER A O 1
ATOM 1775 N N . GLU A 1 226 ? -8.141 31.953 11.148 1 93.38 226 GLU A N 1
ATOM 1776 C CA . GLU A 1 226 ? -6.934 31.391 10.547 1 93.38 226 GLU A CA 1
ATOM 1777 C C . GLU A 1 226 ? -5.676 32 11.156 1 93.38 226 GLU A C 1
ATOM 1779 O O . GLU A 1 226 ? -4.664 31.328 11.328 1 93.38 226 GLU A O 1
ATOM 1784 N N . THR A 1 227 ? -5.742 33.281 11.391 1 94.69 227 THR A N 1
ATOM 1785 C CA . THR A 1 227 ? -4.613 34 11.977 1 94.69 227 THR A CA 1
ATOM 1786 C C . THR A 1 227 ? -4.266 33.406 13.344 1 94.69 227 THR A C 1
ATOM 1788 O O . THR A 1 227 ? -3.098 33.156 13.633 1 94.69 227 THR A O 1
ATOM 1791 N N . TRP A 1 228 ? -5.285 33.219 14.203 1 97.25 228 TRP A N 1
ATOM 1792 C CA . TRP A 1 228 ? -5.055 32.688 15.539 1 97.25 228 TRP A CA 1
ATOM 1793 C C . TRP A 1 228 ? -4.48 31.266 15.453 1 97.25 228 TRP A C 1
ATOM 1795 O O . TRP A 1 228 ? -3.574 30.906 16.219 1 97.25 228 TRP A O 1
ATOM 1805 N N . ALA A 1 229 ? -4.977 30.484 14.516 1 96.06 229 ALA A N 1
ATOM 1806 C CA . ALA A 1 229 ? -4.496 29.125 14.32 1 96.06 229 ALA A CA 1
ATOM 1807 C C . ALA A 1 229 ? -3.033 29.109 13.883 1 96.06 229 ALA A C 1
ATOM 1809 O O . ALA A 1 229 ? -2.227 28.344 14.406 1 96.06 229 ALA A O 1
ATOM 1810 N N . ASN A 1 230 ? -2.742 29.953 12.914 1 94.69 230 ASN A N 1
ATOM 1811 C CA . ASN A 1 230 ? -1.378 30.031 12.406 1 94.69 230 ASN A CA 1
ATOM 1812 C C . ASN A 1 230 ? -0.396 30.453 13.492 1 94.69 230 ASN A C 1
ATOM 1814 O O . ASN A 1 230 ? 0.721 29.938 13.562 1 94.69 230 ASN A O 1
ATOM 1818 N N . LEU A 1 231 ? -0.806 31.391 14.297 1 96.19 231 LEU A N 1
ATOM 1819 C CA . LEU A 1 231 ? 0.046 31.859 15.383 1 96.19 231 LEU A CA 1
ATOM 1820 C C . LEU A 1 231 ? 0.385 30.719 16.344 1 96.19 231 LEU A C 1
ATOM 1822 O O . LEU A 1 231 ? 1.524 30.609 16.797 1 96.19 231 LEU A O 1
ATOM 1826 N N . ALA A 1 232 ? -0.589 29.922 16.656 1 97.5 232 ALA A N 1
ATOM 1827 C CA . ALA A 1 232 ? -0.336 28.766 17.531 1 97.5 232 ALA A CA 1
ATOM 1828 C C . ALA A 1 232 ? 0.648 27.797 16.891 1 97.5 232 ALA A C 1
ATOM 1830 O O . ALA A 1 232 ? 1.525 27.25 17.562 1 97.5 232 ALA A O 1
ATOM 1831 N N . MET A 1 233 ? 0.546 27.547 15.617 1 96.44 233 MET A N 1
ATOM 1832 C CA . MET A 1 233 ? 1.407 26.609 14.906 1 96.44 233 MET A CA 1
ATOM 1833 C C . MET A 1 233 ? 2.855 27.078 14.906 1 96.44 233 MET A C 1
ATOM 1835 O O . MET A 1 233 ? 3.781 26.266 14.961 1 96.44 233 MET A O 1
ATOM 1839 N N . VAL A 1 234 ? 3.066 28.438 14.883 1 95.56 234 VAL A N 1
ATOM 1840 C CA . VAL A 1 234 ? 4.434 28.922 14.773 1 95.56 234 VAL A CA 1
ATOM 1841 C C . VAL A 1 234 ? 4.828 29.656 16.062 1 95.56 234 VAL A C 1
ATOM 1843 O O . VAL A 1 234 ? 5.609 30.609 16.031 1 95.56 234 VAL A O 1
ATOM 1846 N N . ASN A 1 235 ? 4.219 29.281 17.172 1 97.31 235 ASN A N 1
ATOM 1847 C CA . ASN A 1 235 ? 4.594 29.844 18.453 1 97.31 235 ASN A CA 1
ATOM 1848 C C . ASN A 1 235 ? 5.977 29.375 18.891 1 97.31 235 ASN A C 1
ATOM 1850 O O . ASN A 1 235 ? 6.121 28.781 19.969 1 97.31 235 ASN A O 1
ATOM 1854 N N . TYR A 1 236 ? 7.031 29.781 18.172 1 97 236 TYR A N 1
ATOM 1855 C CA . TYR A 1 236 ? 8.406 29.328 18.359 1 97 236 TYR A CA 1
ATOM 1856 C C . TYR A 1 236 ? 9.109 30.141 19.438 1 97 236 TYR A C 1
ATOM 1858 O O . TYR A 1 236 ? 8.742 31.297 19.688 1 97 236 TYR A O 1
ATOM 1866 N N . PRO A 1 237 ? 10.148 29.562 20.062 1 97 237 PRO A N 1
ATOM 1867 C CA . PRO A 1 237 ? 10.883 30.234 21.141 1 97 237 PRO A CA 1
ATOM 1868 C C . PRO A 1 237 ? 11.883 31.266 20.609 1 97 237 PRO A C 1
ATOM 1870 O O . PRO A 1 237 ? 12.594 31.906 21.391 1 97 237 PRO A O 1
ATOM 1873 N N . TYR A 1 238 ? 11.992 31.453 19.297 1 96.19 238 TYR A N 1
ATOM 1874 C CA . TYR A 1 238 ? 12.852 32.438 18.641 1 96.19 238 TYR A CA 1
ATOM 1875 C C . TYR A 1 238 ? 12.156 33.031 17.438 1 96.19 238 TYR A C 1
ATOM 1877 O O . TYR A 1 238 ? 11.172 32.5 16.938 1 96.19 238 TYR A O 1
ATOM 1885 N N . ALA A 1 239 ? 12.633 34.188 17.016 1 93.62 239 ALA A N 1
ATOM 1886 C CA . ALA A 1 239 ? 12.086 34.844 15.828 1 93.62 239 ALA A CA 1
ATOM 1887 C C . ALA A 1 239 ? 12.227 33.938 14.594 1 93.62 239 ALA A C 1
ATOM 1889 O O . ALA A 1 239 ? 13.258 33.281 14.414 1 93.62 239 ALA A O 1
ATOM 1890 N N . ALA A 1 240 ? 11.164 33.812 13.867 1 88.19 240 ALA A N 1
ATOM 1891 C CA . ALA A 1 240 ? 11.172 32.969 12.68 1 88.19 240 ALA A CA 1
ATOM 1892 C C . ALA A 1 240 ? 10.336 33.594 11.562 1 88.19 240 ALA A C 1
ATOM 1894 O O . ALA A 1 240 ? 9.484 34.438 11.82 1 88.19 240 ALA A O 1
ATOM 1895 N N . THR A 1 241 ? 10.586 33.156 10.375 1 83.56 241 THR A N 1
ATOM 1896 C CA . THR A 1 241 ? 9.906 33.719 9.203 1 83.56 241 THR A CA 1
ATOM 1897 C C . THR A 1 241 ? 9.203 32.594 8.414 1 83.56 241 THR A C 1
ATOM 1899 O O . THR A 1 241 ? 9.055 32.719 7.199 1 83.56 241 THR A O 1
ATOM 1902 N N . PHE A 1 242 ? 8.828 31.516 9.008 1 79.44 242 PHE A N 1
ATOM 1903 C CA . PHE A 1 242 ? 8.258 30.359 8.328 1 79.44 242 PHE A CA 1
ATOM 1904 C C . PHE A 1 242 ? 6.949 30.719 7.641 1 79.44 242 PHE A C 1
ATOM 1906 O O . PHE A 1 242 ? 6.82 30.562 6.422 1 79.44 242 PHE A O 1
ATOM 1913 N N . LEU A 1 243 ? 5.977 31.25 8.352 1 82.5 243 LEU A N 1
ATOM 1914 C CA . LEU A 1 243 ? 4.723 31.719 7.77 1 82.5 243 LEU A CA 1
ATOM 1915 C C . LEU A 1 243 ? 4.758 33.219 7.543 1 82.5 243 LEU A C 1
ATOM 1917 O O . LEU A 1 243 ? 4.438 33.688 6.449 1 82.5 243 LEU A O 1
ATOM 1921 N N . GLU A 1 244 ? 5.141 33.938 8.5 1 85.62 244 GLU A N 1
ATOM 1922 C CA . GLU A 1 244 ? 5.379 35.375 8.539 1 85.62 244 GLU A CA 1
ATOM 1923 C C . GLU A 1 244 ? 6.562 35.719 9.438 1 85.62 244 GLU A C 1
ATOM 1925 O O . GLU A 1 244 ? 6.965 34.906 10.281 1 85.62 244 GLU A O 1
ATOM 1930 N N . PRO A 1 245 ? 7.188 36.812 9.078 1 89.69 245 PRO A N 1
ATOM 1931 C CA . PRO A 1 245 ? 8.188 37.25 10.062 1 89.69 245 PRO A CA 1
ATOM 1932 C C . PRO A 1 245 ? 7.586 37.562 11.43 1 89.69 245 PRO A C 1
ATOM 1934 O O . PRO A 1 245 ? 6.801 38.5 11.57 1 89.69 245 PRO A O 1
ATOM 1937 N N . LEU A 1 246 ? 7.926 36.781 12.414 1 93.19 246 LEU A N 1
ATOM 1938 C CA . LEU A 1 246 ? 7.312 36.875 13.734 1 93.19 246 LEU A CA 1
ATOM 1939 C C . LEU A 1 246 ? 8.375 36.906 14.828 1 93.19 246 LEU A C 1
ATOM 1941 O O . LEU A 1 246 ? 9.445 36.281 14.672 1 93.19 246 LEU A O 1
ATOM 1945 N N . PRO A 1 247 ? 8.188 37.656 15.914 1 94.81 247 PRO A N 1
ATOM 1946 C CA . PRO A 1 247 ? 9.094 37.594 17.062 1 94.81 247 PRO A CA 1
ATOM 1947 C C . PRO A 1 247 ? 9.023 36.25 17.797 1 94.81 247 PRO A C 1
ATOM 1949 O O . PRO A 1 247 ? 8.164 35.438 17.484 1 94.81 247 PRO A O 1
ATOM 1952 N N . ALA A 1 248 ? 10.008 36.031 18.688 1 96.19 248 ALA A N 1
ATOM 1953 C CA . ALA A 1 248 ? 9.922 34.875 19.578 1 96.19 248 ALA A CA 1
ATOM 1954 C C . ALA A 1 248 ? 8.625 34.906 20.391 1 96.19 248 ALA A C 1
ATOM 1956 O O . ALA A 1 248 ? 8.195 35.969 20.844 1 96.19 248 ALA A O 1
ATOM 1957 N N . TRP A 1 249 ? 8.031 33.719 20.5 1 96.88 249 TRP A N 1
ATOM 1958 C CA . TRP A 1 249 ? 6.777 33.594 21.234 1 96.88 249 TRP A CA 1
ATOM 1959 C C . TRP A 1 249 ? 5.758 34.625 20.781 1 96.88 249 TRP A C 1
ATOM 1961 O O . TRP A 1 249 ? 5.297 35.438 21.578 1 96.88 249 TRP A O 1
ATOM 1971 N N . PRO A 1 250 ? 5.332 34.531 19.594 1 97.06 250 PRO A N 1
ATOM 1972 C CA . PRO A 1 250 ? 4.488 35.562 19 1 97.06 250 PRO A CA 1
ATOM 1973 C C . PRO A 1 250 ? 3.141 35.719 19.703 1 97.06 250 PRO A C 1
ATOM 1975 O O . PRO A 1 250 ? 2.564 36.812 19.734 1 97.06 250 PRO A O 1
ATOM 1978 N N . ILE A 1 251 ? 2.59 34.656 20.266 1 98.19 251 ILE A N 1
ATOM 1979 C CA . ILE A 1 251 ? 1.304 34.75 20.953 1 98.19 251 ILE A CA 1
ATOM 1980 C C . ILE A 1 251 ? 1.422 35.688 22.156 1 98.19 251 ILE A C 1
ATOM 1982 O O . ILE A 1 251 ? 0.49 36.438 22.453 1 98.19 251 ILE A O 1
ATOM 1986 N N . LYS A 1 252 ? 2.549 35.625 22.844 1 97.69 252 LYS A N 1
ATOM 1987 C CA . LYS A 1 252 ? 2.764 36.562 23.953 1 97.69 252 LYS A CA 1
ATOM 1988 C C . LYS A 1 252 ? 2.68 38 23.484 1 97.69 252 LYS A C 1
ATOM 1990 O O . LYS A 1 252 ? 2.062 38.844 24.156 1 97.69 252 LYS A O 1
ATOM 1995 N N . LYS A 1 253 ? 3.348 38.281 22.375 1 97.31 253 LYS A N 1
ATOM 1996 C CA . LYS A 1 253 ? 3.311 39.625 21.812 1 97.31 253 LYS A CA 1
ATOM 1997 C C . LYS A 1 253 ? 1.896 40 21.375 1 97.31 253 LYS A C 1
ATOM 1999 O O . LYS A 1 253 ? 1.442 41.125 21.641 1 97.31 253 LYS A O 1
ATOM 2004 N N . VAL A 1 254 ? 1.232 39.125 20.75 1 97.94 254 VAL A N 1
ATOM 2005 C CA . VAL A 1 254 ? -0.14 39.312 20.297 1 97.94 254 VAL A CA 1
ATOM 2006 C C . VAL A 1 254 ? -1.042 39.625 21.5 1 97.94 254 VAL A C 1
ATOM 2008 O O . VAL A 1 254 ? -1.823 40.562 21.469 1 97.94 254 VAL A O 1
ATOM 2011 N N . CYS A 1 255 ? -0.914 38.906 22.531 1 98.38 255 CYS A N 1
ATOM 2012 C CA . CYS A 1 255 ? -1.795 39 23.688 1 98.38 255 CYS A CA 1
ATOM 2013 C C . CYS A 1 255 ? -1.484 40.25 24.516 1 98.38 255 CYS A C 1
ATOM 2015 O O . CYS A 1 255 ? -2.303 40.688 25.328 1 98.38 255 CYS A O 1
ATOM 2017 N N . SER A 1 256 ? -0.347 40.812 24.328 1 98 256 SER A N 1
ATOM 2018 C CA . SER A 1 256 ? -0.048 42.094 24.984 1 98 256 SER A CA 1
ATOM 2019 C C . SER A 1 256 ? -0.982 43.188 24.5 1 98 256 SER A C 1
ATOM 2021 O O . SER A 1 256 ? -1.142 44.219 25.172 1 98 256 SER A O 1
ATOM 2023 N N . HIS A 1 257 ? -1.612 42.969 23.375 1 97.5 257 HIS A N 1
ATOM 2024 C CA . HIS A 1 257 ? -2.607 43.906 22.859 1 97.5 257 HIS A CA 1
ATOM 2025 C C . HIS A 1 257 ? -3.998 43.594 23.391 1 97.5 257 HIS A C 1
ATOM 2027 O O . HIS A 1 257 ? -4.918 44.406 23.281 1 97.5 257 HIS A O 1
ATOM 2033 N N . LEU A 1 258 ? -4.16 42.406 23.938 1 98.44 258 LEU A N 1
ATOM 2034 C CA . LEU A 1 258 ? -5.469 41.906 24.328 1 98.44 258 LEU A CA 1
ATOM 2035 C C . LEU A 1 258 ? -5.527 41.688 25.844 1 98.44 258 LEU A C 1
ATOM 2037 O O . LEU A 1 258 ? -5.77 40.562 26.312 1 98.44 258 LEU A O 1
ATOM 2041 N N . THR A 1 259 ? -5.406 42.75 26.594 1 97.5 259 THR A N 1
ATOM 2042 C CA . THR A 1 259 ? -5.23 42.656 28.047 1 97.5 259 THR A CA 1
ATOM 2043 C C . THR A 1 259 ? -6.527 43 28.766 1 97.5 259 THR A C 1
ATOM 2045 O O . THR A 1 259 ? -6.621 42.844 29.984 1 97.5 259 THR A O 1
ATOM 2048 N N . ASP A 1 260 ? -7.527 43.469 28 1 97.44 260 ASP A N 1
ATOM 2049 C CA . ASP A 1 260 ? -8.789 43.875 28.625 1 97.44 260 ASP A CA 1
ATOM 2050 C C . ASP A 1 260 ? -9.977 43.438 27.75 1 97.44 260 ASP A C 1
ATOM 2052 O O . ASP A 1 260 ? -10.32 44.125 26.797 1 97.44 260 ASP A O 1
ATOM 2056 N N . ALA A 1 261 ? -10.68 42.438 28.234 1 95.25 261 ALA A N 1
ATOM 2057 C CA . ALA A 1 261 ? -11.805 41.906 27.469 1 95.25 261 ALA A CA 1
ATOM 2058 C C . ALA A 1 261 ? -13.055 42.781 27.656 1 95.25 261 ALA A C 1
ATOM 2060 O O . ALA A 1 261 ? -14.023 42.656 26.922 1 95.25 261 ALA A O 1
ATOM 2061 N N . ASP A 1 262 ? -13.047 43.688 28.547 1 96.56 262 ASP A N 1
ATOM 2062 C CA . ASP A 1 262 ? -14.227 44.5 28.891 1 96.56 262 ASP A CA 1
ATOM 2063 C C . ASP A 1 262 ? -14.242 45.812 28.125 1 96.56 262 ASP A C 1
ATOM 2065 O O . ASP A 1 262 ? -15.125 46.656 28.328 1 96.56 262 ASP A O 1
ATOM 2069 N N . LEU A 1 263 ? -13.32 45.969 27.266 1 97.38 263 LEU A N 1
ATOM 2070 C CA . LEU A 1 263 ? -13.328 47.156 26.422 1 97.38 263 LEU A CA 1
ATOM 2071 C C . LEU A 1 263 ? -14.656 47.281 25.672 1 97.38 263 LEU A C 1
ATOM 2073 O O . LEU A 1 263 ? -15.281 46.281 25.328 1 97.38 263 LEU A O 1
ATOM 2077 N N . PRO A 1 264 ? -15.031 48.531 25.422 1 97.81 264 PRO A N 1
ATOM 2078 C CA . PRO A 1 264 ? -16.188 48.719 24.531 1 97.81 264 PRO A CA 1
ATOM 2079 C C . PRO A 1 264 ? -15.945 48.156 23.141 1 97.81 264 PRO A C 1
ATOM 2081 O O . PRO A 1 264 ? -14.797 47.969 22.719 1 97.81 264 PRO A O 1
ATOM 2084 N N . ASP A 1 265 ? -17.016 47.938 22.453 1 97.5 265 ASP A N 1
ATOM 2085 C CA . ASP A 1 265 ? -17.031 47.188 21.203 1 97.5 265 ASP A CA 1
ATOM 2086 C C . ASP A 1 265 ? -15.938 47.656 20.266 1 97.5 265 ASP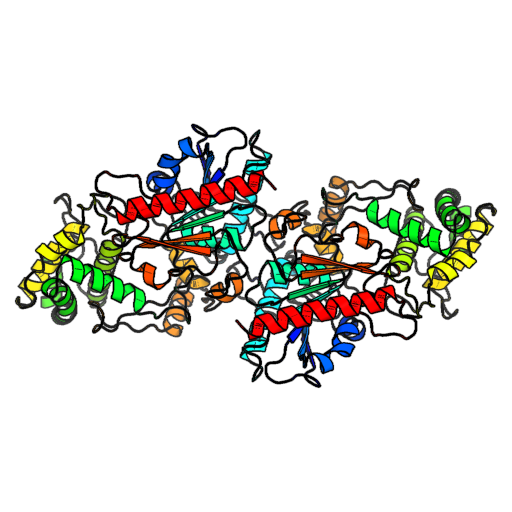 A C 1
ATOM 2088 O O . ASP A 1 265 ? -15.039 46.906 19.906 1 97.5 265 ASP A O 1
ATOM 2092 N N . VAL A 1 266 ? -15.953 48.875 19.922 1 98 266 VAL A N 1
ATOM 2093 C CA . VAL A 1 266 ? -15.016 49.406 18.922 1 98 266 VAL A CA 1
ATOM 2094 C C . VAL A 1 266 ? -13.602 49.375 19.484 1 98 266 VAL A C 1
ATOM 2096 O O . VAL A 1 266 ? -12.648 49.062 18.766 1 98 266 VAL A O 1
ATOM 2099 N N . ALA A 1 267 ? -13.414 49.719 20.781 1 98.19 267 ALA A N 1
ATOM 2100 C CA . ALA A 1 267 ? -12.102 49.688 21.422 1 98.19 267 ALA A CA 1
ATOM 2101 C C . ALA A 1 267 ? -11.555 48.25 21.453 1 98.19 267 ALA A C 1
ATOM 2103 O O . ALA A 1 267 ? -10.352 48.031 21.281 1 98.19 267 ALA A O 1
ATOM 2104 N N . LEU A 1 268 ? -12.422 47.312 21.719 1 98.44 268 LEU A N 1
ATOM 2105 C CA . LEU A 1 268 ? -12.016 45.906 21.703 1 98.44 268 LEU A CA 1
ATOM 2106 C C . LEU A 1 268 ? -11.516 45.5 20.328 1 98.44 268 LEU A C 1
ATOM 2108 O O . LEU A 1 268 ? -10.484 44.812 20.203 1 98.44 268 LEU A O 1
ATOM 2112 N N . LEU A 1 269 ? -12.273 45.875 19.281 1 98.62 269 LEU A N 1
ATOM 2113 C CA . LEU A 1 269 ? -11.883 45.5 17.938 1 98.62 269 LEU A CA 1
ATOM 2114 C C . LEU A 1 269 ? -10.594 46.188 17.516 1 98.62 269 LEU A C 1
ATOM 2116 O O . LEU A 1 269 ? -9.789 45.625 16.766 1 98.62 269 LEU A O 1
ATOM 2120 N N . LYS A 1 270 ? -10.375 47.469 18.031 1 97.88 270 LYS A N 1
ATOM 2121 C CA . LYS A 1 270 ? -9.102 48.125 17.781 1 97.88 270 LYS A CA 1
ATOM 2122 C C . LYS A 1 270 ? -7.945 47.344 18.406 1 97.88 270 LYS A C 1
ATOM 2124 O O . LYS A 1 270 ? -6.867 47.25 17.812 1 97.88 270 LYS A O 1
ATOM 2129 N N . ALA A 1 271 ? -8.164 46.875 19.609 1 98.19 271 ALA A N 1
ATOM 2130 C CA . ALA A 1 271 ? -7.164 46.031 20.25 1 98.19 271 ALA A CA 1
ATOM 2131 C C . ALA A 1 271 ? -6.898 44.75 19.438 1 98.19 271 ALA A C 1
ATOM 2133 O O . ALA A 1 271 ? -5.746 44.344 19.266 1 98.19 271 ALA A O 1
ATOM 2134 N N . VAL A 1 272 ? -7.984 44.125 18.953 1 98.38 272 VAL A N 1
ATOM 2135 C CA . VAL A 1 272 ? -7.859 42.906 18.125 1 98.38 272 VAL A CA 1
ATOM 2136 C C . VAL A 1 272 ? -7.09 43.25 16.844 1 98.38 272 VAL A C 1
ATOM 2138 O O . VAL A 1 272 ? -6.227 42.5 16.406 1 98.38 272 VAL A O 1
ATOM 2141 N N . ALA A 1 273 ? -7.387 44.375 16.234 1 96.88 273 ALA A N 1
ATOM 2142 C CA . ALA A 1 273 ? -6.672 44.812 15.039 1 96.88 273 ALA A CA 1
ATOM 2143 C C . ALA A 1 273 ? -5.188 45 15.328 1 96.88 273 ALA A C 1
ATOM 2145 O O . ALA A 1 273 ? -4.34 44.656 14.492 1 96.88 273 ALA A O 1
ATOM 2146 N N . GLY A 1 274 ? -4.871 45.625 16.438 1 95.69 274 GLY A N 1
ATOM 2147 C CA . GLY A 1 274 ? -3.486 45.75 16.859 1 95.69 274 GLY A CA 1
ATOM 2148 C C . GLY A 1 274 ? -2.791 44.438 17.031 1 95.69 274 GLY A C 1
ATOM 2149 O O . GLY A 1 274 ? -1.628 44.281 16.656 1 95.69 274 GLY A O 1
ATOM 2150 N N . ALA A 1 275 ? -3.502 43.5 17.656 1 96.88 275 ALA A N 1
ATOM 2151 C CA . ALA A 1 275 ? -2.977 42.156 17.844 1 96.88 275 ALA A CA 1
ATOM 2152 C C . ALA A 1 275 ? -2.674 41.469 16.5 1 96.88 275 ALA A C 1
ATOM 2154 O O . ALA A 1 275 ? -1.613 40.875 16.328 1 96.88 275 ALA A O 1
ATOM 2155 N N . VAL A 1 276 ? -3.615 41.562 15.555 1 95 276 VAL A N 1
ATOM 2156 C CA . VAL A 1 276 ? -3.463 40.969 14.234 1 95 276 VAL A CA 1
ATOM 2157 C C . VAL A 1 276 ? -2.295 41.594 13.5 1 95 276 VAL A C 1
ATOM 2159 O O . VAL A 1 276 ? -1.628 40.969 12.68 1 95 276 VAL A O 1
ATOM 2162 N N . GLY A 1 277 ? -2.01 42.812 13.781 1 93.5 277 GLY A N 1
ATOM 2163 C CA . GLY A 1 277 ? -0.896 43.531 13.188 1 93.5 277 GLY A CA 1
ATOM 2164 C C . GLY A 1 277 ? 0.451 42.906 13.484 1 93.5 277 GLY A C 1
ATOM 2165 O O . GLY A 1 277 ? 1.389 43.031 12.695 1 93.5 277 GLY A O 1
ATOM 2166 N N . VAL A 1 278 ? 0.542 42.219 14.617 1 93.5 278 VAL A N 1
ATOM 2167 C CA . VAL A 1 278 ? 1.773 41.5 14.953 1 93.5 278 VAL A CA 1
ATOM 2168 C C . VAL A 1 278 ? 2.074 40.469 13.875 1 93.5 278 VAL A C 1
ATOM 2170 O O . VAL A 1 278 ? 3.234 40.25 13.5 1 93.5 278 VAL A O 1
ATOM 2173 N N . TYR A 1 279 ? 1.026 39.812 13.344 1 92.06 279 TYR A N 1
ATOM 2174 C CA . TYR A 1 279 ? 1.156 38.781 12.336 1 92.06 279 TYR A CA 1
ATOM 2175 C C . TYR A 1 279 ? 1.334 39.375 10.945 1 92.06 279 TYR A C 1
ATOM 2177 O O . TYR A 1 279 ? 2.205 38.938 10.188 1 92.06 279 TYR A O 1
ATOM 2185 N N . TYR A 1 280 ? 0.616 40.375 10.57 1 90.12 280 TYR A N 1
ATOM 2186 C CA . TYR A 1 280 ? 0.544 40.812 9.188 1 90.12 280 TYR A CA 1
ATOM 2187 C C . TYR A 1 280 ? 1.357 42.094 8.984 1 90.12 280 TYR A C 1
ATOM 2189 O O . TYR A 1 280 ? 1.617 42.5 7.852 1 90.12 280 TYR A O 1
ATOM 2197 N N . ASN A 1 281 ? 1.828 42.719 10.031 1 87.56 281 ASN A N 1
ATOM 2198 C CA . ASN A 1 281 ? 2.498 44 9.914 1 87.56 281 ASN A CA 1
ATOM 2199 C C . ASN A 1 281 ? 3.684 44.125 10.867 1 87.56 281 ASN A C 1
ATOM 2201 O O . ASN A 1 281 ? 3.865 45.156 11.523 1 87.56 281 ASN A O 1
ATOM 2205 N N . SER A 1 282 ? 4.371 43.094 10.984 1 81.38 282 SER A N 1
ATOM 2206 C CA . SER A 1 282 ? 5.52 43.062 11.883 1 81.38 282 SER A CA 1
ATOM 2207 C C . SER A 1 282 ? 6.508 44.188 11.547 1 81.38 282 SER A C 1
ATOM 2209 O O . SER A 1 282 ? 7.211 44.688 12.43 1 81.38 282 SER A O 1
ATOM 2211 N N . SER A 1 283 ? 6.582 44.531 10.273 1 81.06 283 SER A N 1
ATOM 2212 C CA . SER A 1 283 ? 7.496 45.562 9.844 1 81.06 283 SER A CA 1
ATOM 2213 C C . SER A 1 283 ? 6.906 46.969 10.102 1 81.06 283 SER A C 1
ATOM 2215 O O . SER A 1 283 ? 7.629 47.938 10.117 1 81.06 283 SER A O 1
ATOM 2217 N N . GLY A 1 284 ? 5.629 46.969 10.18 1 82.31 284 GLY A N 1
ATOM 2218 C CA . GLY A 1 284 ? 4.941 48.25 10.328 1 82.31 284 GLY A CA 1
ATOM 2219 C C . GLY A 1 284 ? 4.676 48.938 9 1 82.31 284 GLY A C 1
ATOM 2220 O O . GLY A 1 284 ? 4.164 50.062 8.977 1 82.31 284 GLY A O 1
ATOM 2221 N N . GLN A 1 285 ? 4.836 48.281 7.945 1 83.88 285 GLN A N 1
ATOM 2222 C CA . GLN A 1 285 ? 4.77 48.938 6.645 1 83.88 285 GLN A CA 1
ATOM 2223 C C . GLN A 1 285 ? 3.477 48.562 5.914 1 83.88 285 GLN A C 1
ATOM 2225 O O . GLN A 1 285 ? 3.15 49.156 4.887 1 83.88 285 GLN A O 1
ATOM 2230 N N . ALA A 1 286 ? 2.773 47.625 6.449 1 85.94 286 ALA A N 1
ATOM 2231 C CA . ALA A 1 286 ? 1.547 47.25 5.758 1 85.94 286 ALA A CA 1
ATOM 2232 C C . ALA A 1 286 ? 0.54 48.406 5.742 1 85.94 286 ALA A C 1
ATOM 2234 O O . ALA A 1 286 ? 0.282 49.031 6.777 1 85.94 286 ALA A O 1
ATOM 2235 N N . LYS A 1 287 ? -0.004 48.781 4.555 1 90.5 287 LYS A N 1
ATOM 2236 C CA . LYS A 1 287 ? -0.941 49.875 4.398 1 90.5 287 LYS A CA 1
ATOM 2237 C C . LYS A 1 287 ? -2.367 49.438 4.719 1 90.5 287 LYS A C 1
ATOM 2239 O O . LYS A 1 287 ? -3.213 50.281 5.07 1 90.5 287 LYS A O 1
ATOM 2244 N N . CYS A 1 288 ? -2.658 48.281 4.59 1 92.25 288 CYS A N 1
ATOM 2245 C CA . CYS A 1 288 ? -3.967 47.688 4.848 1 92.25 288 CYS A CA 1
ATOM 2246 C C . CYS A 1 288 ? -3.855 46.188 5.027 1 92.25 288 CYS A C 1
ATOM 2248 O O . CYS A 1 288 ? -2.816 45.594 4.727 1 92.25 288 CYS A O 1
ATOM 2250 N N . PHE A 1 289 ? -4.891 45.625 5.609 1 91.81 289 PHE A N 1
ATOM 2251 C CA . PHE A 1 289 ? -4.949 44.156 5.754 1 91.81 289 PHE A CA 1
ATOM 2252 C C . PHE A 1 289 ? -5.758 43.531 4.625 1 91.81 289 PHE A C 1
ATOM 2254 O O . PHE A 1 289 ? -6.914 43.906 4.402 1 91.81 289 PHE A O 1
ATOM 2261 N N . ASN A 1 290 ? -5.211 42.688 3.924 1 89.81 290 ASN A N 1
ATOM 2262 C CA . ASN A 1 290 ? -5.879 41.938 2.855 1 89.81 290 ASN A CA 1
ATOM 2263 C C . ASN A 1 290 ? -6.535 40.656 3.381 1 89.81 290 ASN A C 1
ATOM 2265 O O . ASN A 1 290 ? -5.848 39.688 3.682 1 89.81 290 ASN A O 1
ATOM 2269 N N . LEU A 1 291 ? -7.801 40.625 3.426 1 88 291 LEU A N 1
ATOM 2270 C CA . LEU A 1 291 ? -8.555 39.531 4.02 1 88 291 LEU A CA 1
ATOM 2271 C C . LEU A 1 291 ? -8.484 38.281 3.137 1 88 291 LEU A C 1
ATOM 2273 O O . LEU A 1 291 ? -8.836 37.188 3.574 1 88 291 LEU A O 1
ATOM 2277 N N . SER A 1 292 ? -8.023 38.438 1.927 1 79.06 292 SER A N 1
ATOM 2278 C CA . SER A 1 292 ? -7.906 37.281 1.026 1 79.06 292 SER A CA 1
ATOM 2279 C C . SER A 1 292 ? -6.516 36.656 1.103 1 79.06 292 SER A C 1
ATOM 2281 O O . SER A 1 292 ? -6.262 35.625 0.493 1 79.06 292 SER A O 1
ATOM 2283 N N . GLN A 1 293 ? -5.715 37.406 1.836 1 69.06 293 GLN A N 1
ATOM 2284 C CA . GLN A 1 293 ? -4.348 36.906 1.974 1 69.06 293 GLN A CA 1
ATOM 2285 C C . GLN A 1 293 ? -4.297 35.688 2.887 1 69.06 293 GLN A C 1
ATOM 2287 O O . GLN A 1 293 ? -4.883 35.688 3.971 1 69.06 293 GLN A O 1
ATOM 2292 N N . GLN A 1 294 ? -4.086 34.531 2.34 1 61.5 294 GLN A N 1
ATOM 2293 C CA . GLN A 1 294 ? -3.83 33.344 3.154 1 61.5 294 GLN A CA 1
ATOM 2294 C C . GLN A 1 294 ? -2.359 33.281 3.551 1 61.5 294 GLN A C 1
ATOM 2296 O O . GLN A 1 294 ? -1.555 34.125 3.162 1 61.5 294 GLN A O 1
ATOM 2301 N N . ALA A 1 295 ? -2.057 32.156 4.355 1 60.19 295 ALA A N 1
ATOM 2302 C CA . ALA A 1 295 ? -0.669 31.922 4.754 1 60.19 295 ALA A CA 1
ATOM 2303 C C . ALA A 1 295 ? 0.276 32.094 3.566 1 60.19 295 ALA A C 1
ATOM 2305 O O . ALA A 1 295 ? -0.151 32.469 2.475 1 60.19 295 ALA A O 1
ATOM 2306 N N . VAL A 1 296 ? 1.535 31.75 3.582 1 61.5 296 VAL A N 1
ATOM 2307 C CA . VAL A 1 296 ? 2.666 31.938 2.68 1 61.5 296 VAL A CA 1
ATOM 2308 C C . VAL A 1 296 ? 2.355 31.312 1.324 1 61.5 296 VAL A C 1
ATOM 2310 O O . VAL A 1 296 ? 1.711 30.266 1.254 1 61.5 296 VAL A O 1
ATOM 2313 N N . SER A 1 297 ? 2.58 32.094 0.323 1 54.19 297 SER A N 1
ATOM 2314 C CA . SER A 1 297 ? 2.375 31.75 -1.077 1 54.19 297 SER A CA 1
ATOM 2315 C C . SER A 1 297 ? 3.045 30.422 -1.413 1 54.19 297 SER A C 1
ATOM 2317 O O . SER A 1 297 ? 2.682 29.766 -2.393 1 54.19 297 SER A O 1
ATOM 2319 N N . SER A 1 298 ? 3.881 30.016 -0.565 1 58.22 298 SER A N 1
ATOM 2320 C CA . SER A 1 298 ? 4.656 28.812 -0.864 1 58.22 298 SER A CA 1
ATOM 2321 C C . SER A 1 298 ? 3.871 27.547 -0.525 1 58.22 298 SER A C 1
ATOM 2323 O O . SER A 1 298 ? 4.234 26.453 -0.954 1 58.22 298 SER A O 1
ATOM 2325 N N . LEU A 1 299 ? 2.873 27.781 0.092 1 71.69 299 LEU A N 1
ATOM 2326 C CA . LEU A 1 299 ? 1.995 26.641 0.386 1 71.69 299 LEU A CA 1
ATOM 2327 C C . LEU A 1 299 ? 0.992 26.422 -0.741 1 71.69 299 LEU A C 1
ATOM 2329 O O . LEU A 1 299 ? 0.455 27.391 -1.294 1 71.69 299 LEU A O 1
ATOM 2333 N N . GLY A 1 300 ? 0.979 25.156 -1.19 1 74.12 300 GLY A N 1
ATOM 2334 C CA . GLY A 1 300 ? 0.054 24.797 -2.252 1 74.12 300 GLY A CA 1
ATOM 2335 C C . GLY A 1 300 ? -1.362 24.562 -1.757 1 74.12 300 GLY A C 1
ATOM 2336 O O . GLY A 1 300 ? -1.841 23.422 -1.728 1 74.12 300 GLY A O 1
ATOM 2337 N N . ASP A 1 301 ? -2.049 25.562 -1.516 1 79.62 301 ASP A N 1
ATOM 2338 C CA . ASP A 1 301 ? -3.379 25.5 -0.92 1 79.62 301 ASP A CA 1
ATOM 2339 C C . ASP A 1 301 ? -4.352 24.766 -1.842 1 79.62 301 ASP A C 1
ATOM 2341 O O . ASP A 1 301 ? -5.215 24.016 -1.375 1 79.62 301 ASP A O 1
ATOM 2345 N N . LYS A 1 302 ? -4.195 24.984 -3.115 1 87.81 302 LYS A N 1
ATOM 2346 C CA . LYS A 1 302 ? -5.113 24.344 -4.059 1 87.81 302 LYS A CA 1
ATOM 2347 C C . LYS A 1 302 ? -4.984 22.828 -4.02 1 87.81 302 LYS A C 1
ATOM 2349 O O . LYS A 1 302 ? -5.992 22.125 -4.023 1 87.81 302 LYS A O 1
ATOM 2354 N N . GLY A 1 303 ? -3.697 22.375 -3.986 1 93.5 303 GLY A N 1
ATOM 2355 C CA . GLY A 1 303 ? -3.473 20.953 -3.902 1 93.5 303 GLY A CA 1
ATOM 2356 C C . GLY A 1 303 ? -4.012 20.328 -2.627 1 93.5 303 GLY A C 1
ATOM 2357 O O . GLY A 1 303 ? -4.672 19.297 -2.664 1 93.5 303 GLY A O 1
ATOM 2358 N N . TRP A 1 304 ? -3.748 21 -1.579 1 95.19 304 TRP A N 1
ATOM 2359 C CA . TRP A 1 304 ? -4.191 20.469 -0.293 1 95.19 304 TRP A CA 1
ATOM 2360 C C . TRP A 1 304 ? -5.715 20.469 -0.202 1 95.19 304 TRP A C 1
ATOM 2362 O O . TRP A 1 304 ? -6.309 19.547 0.343 1 95.19 304 TRP A O 1
ATOM 2372 N N . ASP A 1 305 ? -6.363 21.547 -0.682 1 94 305 ASP A N 1
ATOM 2373 C CA . ASP A 1 305 ? -7.824 21.594 -0.673 1 94 305 ASP A CA 1
ATOM 2374 C C . ASP A 1 305 ? -8.422 20.406 -1.426 1 94 305 ASP A C 1
ATOM 2376 O O . ASP A 1 305 ? -9.438 19.859 -1.008 1 94 305 ASP A O 1
ATOM 2380 N N . PHE A 1 306 ? -7.801 20.109 -2.529 1 96.38 306 PHE A N 1
ATOM 2381 C CA . PHE A 1 306 ? -8.266 18.953 -3.289 1 96.38 306 PHE A CA 1
ATOM 2382 C C . PHE A 1 306 ? -8.078 17.672 -2.486 1 96.38 306 PHE A C 1
ATOM 2384 O O . PHE A 1 306 ? -8.984 16.828 -2.428 1 96.38 306 PHE A O 1
ATOM 2391 N N . GLN A 1 307 ? -6.918 17.5 -1.871 1 97.12 307 GLN A N 1
ATOM 2392 C CA . GLN A 1 307 ? -6.672 16.312 -1.07 1 97.12 307 GLN A CA 1
ATOM 2393 C C . GLN A 1 307 ? -7.648 16.234 0.102 1 97.12 307 GLN A C 1
ATOM 2395 O O . GLN A 1 307 ? -8.078 15.141 0.48 1 97.12 307 GLN A O 1
ATOM 2400 N N . ALA A 1 308 ? -7.934 17.359 0.69 1 96.19 308 ALA A N 1
ATOM 2401 C CA . ALA A 1 308 ? -8.93 17.391 1.756 1 96.19 308 ALA A CA 1
ATOM 2402 C C . ALA A 1 308 ? -10.289 16.891 1.254 1 96.19 308 ALA A C 1
ATOM 2404 O O . ALA A 1 308 ? -11.008 16.203 1.977 1 96.19 308 ALA A O 1
ATOM 2405 N N . CYS A 1 309 ? -10.602 17.234 0.009 1 96.62 309 CYS A N 1
ATOM 2406 C CA . CYS A 1 309 ? -11.891 16.891 -0.584 1 96.62 309 CYS A CA 1
ATOM 2407 C C . CYS A 1 309 ? -11.891 15.453 -1.094 1 96.62 309 CYS A C 1
ATOM 2409 O O . CYS A 1 309 ? -12.922 14.953 -1.549 1 96.62 309 CYS A O 1
ATOM 2411 N N . THR A 1 310 ? -10.727 14.805 -1.024 1 97.19 310 THR A N 1
ATOM 2412 C CA . THR A 1 310 ? -10.695 13.445 -1.542 1 97.19 310 THR A CA 1
ATOM 2413 C C . THR A 1 310 ? -10.367 12.445 -0.43 1 97.19 310 THR A C 1
ATOM 2415 O O . THR A 1 310 ? -11.211 11.633 -0.052 1 97.19 310 THR A O 1
ATOM 2418 N N . GLU A 1 311 ? -9.172 12.594 0.162 1 96.44 311 GLU A N 1
ATOM 2419 C CA . GLU A 1 311 ? -8.758 11.531 1.069 1 96.44 311 GLU A CA 1
ATOM 2420 C C . GLU A 1 311 ? -8.414 12.086 2.449 1 96.44 311 GLU A C 1
ATOM 2422 O O . GLU A 1 311 ? -8.508 11.367 3.451 1 96.44 311 GLU A O 1
ATOM 2427 N N . MET A 1 312 ? -8.008 13.375 2.547 1 97.31 312 MET A N 1
ATOM 2428 C CA . MET A 1 312 ? -7.594 13.945 3.826 1 97.31 312 MET A CA 1
ATOM 2429 C C . MET A 1 312 ? -8.773 14.609 4.531 1 97.31 312 MET A C 1
ATOM 2431 O O . MET A 1 312 ? -8.75 15.812 4.789 1 97.31 312 MET A O 1
ATOM 2435 N N . VAL A 1 313 ? -9.758 13.82 4.918 1 97.06 313 VAL A N 1
ATOM 2436 C CA . VAL A 1 313 ? -10.961 14.32 5.578 1 97.06 313 VAL A CA 1
ATOM 2437 C C . VAL A 1 313 ? -10.68 14.516 7.066 1 97.06 313 VAL A C 1
ATOM 2439 O O . VAL A 1 313 ? -10.82 13.578 7.859 1 97.06 313 VAL A O 1
ATOM 2442 N N . MET A 1 314 ? -10.391 15.695 7.441 1 97.25 314 MET A N 1
ATOM 2443 C CA . MET A 1 314 ? -9.992 16.047 8.797 1 97.25 314 MET A CA 1
ATOM 2444 C C . MET A 1 314 ? -11.016 16.969 9.445 1 97.25 314 MET A C 1
ATOM 2446 O O . MET A 1 314 ? -10.984 18.188 9.242 1 97.25 314 MET A O 1
ATOM 2450 N N . PRO A 1 315 ? -11.898 16.453 10.281 1 97.25 315 PRO A N 1
ATOM 2451 C CA . PRO A 1 315 ? -12.953 17.266 10.891 1 97.25 315 PRO A CA 1
ATOM 2452 C C . PRO A 1 315 ? -12.398 18.344 11.82 1 97.25 315 PRO A C 1
ATOM 2454 O O . PRO A 1 315 ? -11.57 18.062 12.688 1 97.25 315 PRO A O 1
ATOM 2457 N N . MET A 1 316 ? -12.805 19.531 11.594 1 96.19 316 MET A N 1
ATOM 2458 C CA . MET A 1 316 ? -12.469 20.672 12.43 1 96.19 316 MET A CA 1
ATOM 2459 C C . MET A 1 316 ? -13.727 21.375 12.922 1 96.19 316 MET A C 1
ATOM 2461 O O . MET A 1 316 ? -14.656 21.625 12.148 1 96.19 316 MET A O 1
ATOM 2465 N N . CYS A 1 317 ? -13.836 21.578 14.227 1 97.81 317 CYS A N 1
ATOM 2466 C CA . CYS A 1 317 ? -14.992 22.281 14.766 1 97.81 317 CYS A CA 1
ATOM 2467 C C . CYS A 1 317 ? -14.617 23.062 16.016 1 97.81 317 CYS A C 1
ATOM 2469 O O . CYS A 1 317 ? -13.461 23.031 16.453 1 97.81 317 CYS A O 1
ATOM 2471 N N . SER A 1 318 ? -15.492 23.953 16.391 1 98 318 SER A N 1
ATOM 2472 C CA . SER A 1 318 ? -15.375 24.75 17.609 1 98 318 SER A CA 1
ATOM 2473 C C . SER A 1 318 ? -16.719 24.906 18.297 1 98 318 SER A C 1
ATOM 2475 O O . SER A 1 318 ? -17.766 24.984 17.656 1 98 318 SER A O 1
ATOM 2477 N N . ASP A 1 319 ? -16.703 24.922 19.641 1 96.75 319 ASP A N 1
ATOM 2478 C CA . ASP A 1 319 ? -17.969 25.016 20.359 1 96.75 319 ASP A CA 1
ATOM 2479 C C . ASP A 1 319 ? -18.125 26.406 21 1 96.75 319 ASP A C 1
ATOM 2481 O O . ASP A 1 319 ? -19.219 26.766 21.453 1 96.75 319 ASP A O 1
ATOM 2485 N N . GLY A 1 320 ? -17.109 27.25 21.031 1 96.5 320 GLY A N 1
ATOM 2486 C CA . GLY A 1 320 ? -17.172 28.578 21.594 1 96.5 320 GLY A CA 1
ATOM 2487 C C . GLY A 1 320 ? -17.141 28.594 23.109 1 96.5 320 GLY A C 1
ATOM 2488 O O . GLY A 1 320 ? -17.219 29.656 23.734 1 96.5 320 GLY A O 1
ATOM 2489 N N . VAL A 1 321 ? -17.047 27.469 23.672 1 96.06 321 VAL A N 1
ATOM 2490 C CA . VAL A 1 321 ? -17.031 27.328 25.125 1 96.06 321 VAL A CA 1
ATOM 2491 C C . VAL A 1 321 ? -15.656 26.828 25.562 1 96.06 321 VAL A C 1
ATOM 2493 O O . VAL A 1 321 ? -14.953 27.5 26.328 1 96.06 321 VAL A O 1
ATOM 2496 N N . ASN A 1 322 ? -15.203 25.719 25.094 1 96.69 322 ASN A N 1
ATOM 2497 C CA . ASN A 1 322 ? -13.914 25.125 25.422 1 96.69 322 ASN A CA 1
ATOM 2498 C C . ASN A 1 322 ? -12.805 25.672 24.531 1 96.69 322 ASN A C 1
ATOM 2500 O O . ASN A 1 322 ? -11.633 25.344 24.719 1 96.69 322 ASN A O 1
ATOM 2504 N N . ASP A 1 323 ? -13.156 26.516 23.656 1 98.31 323 ASP A N 1
ATOM 2505 C CA . ASP A 1 323 ? -12.211 27.203 22.766 1 98.31 323 ASP A CA 1
ATOM 2506 C C . ASP A 1 323 ? -12.586 28.688 22.609 1 98.31 323 ASP A C 1
ATOM 2508 O O . ASP A 1 323 ? -13.609 29.125 23.125 1 98.31 323 ASP A O 1
ATOM 2512 N N . MET A 1 324 ? -11.727 29.422 21.953 1 98.62 324 MET A N 1
ATOM 2513 C CA . MET A 1 324 ? -11.922 30.875 21.859 1 98.62 324 MET A CA 1
ATOM 2514 C C . MET A 1 324 ? -12.5 31.25 20.5 1 98.62 324 MET A C 1
ATOM 2516 O O . MET A 1 324 ? -12.438 32.406 20.109 1 98.62 324 MET A O 1
ATOM 2520 N N . PHE A 1 325 ? -13.047 30.266 19.766 1 98.62 325 PHE A N 1
ATOM 2521 C CA . PHE A 1 325 ? -13.508 30.516 18.406 1 98.62 325 PHE A CA 1
ATOM 2522 C C . PHE A 1 325 ? -15.023 30.609 18.344 1 98.62 325 PHE A C 1
ATOM 2524 O O . PHE A 1 325 ? -15.703 30.281 19.328 1 98.62 325 PHE A O 1
ATOM 2531 N N . LYS A 1 326 ? -15.531 31.172 17.188 1 96.94 326 LYS A N 1
ATOM 2532 C CA . LYS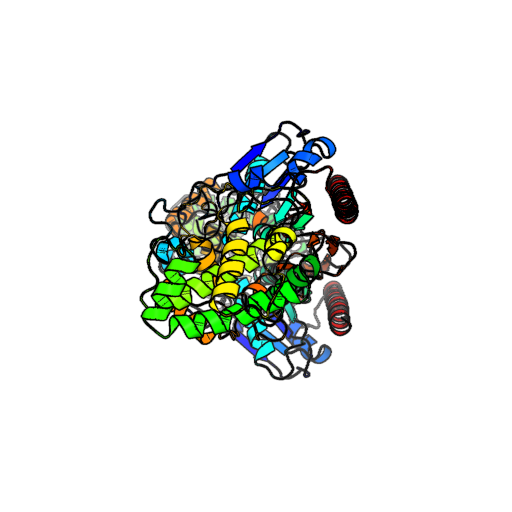 A 1 326 ? -16.969 31.109 16.938 1 96.94 326 LYS A CA 1
ATOM 2533 C C . LYS A 1 326 ? -17.438 29.656 16.828 1 96.94 326 LYS A C 1
ATOM 2535 O O . LYS A 1 326 ? -16.766 28.828 16.234 1 96.94 326 LYS A O 1
ATOM 2540 N N . PRO A 1 327 ? -18.625 29.359 17.422 1 96.69 327 PRO A N 1
ATOM 2541 C CA . PRO A 1 327 ? -19.125 27.984 17.297 1 96.69 327 PRO A CA 1
ATOM 2542 C C . PRO A 1 327 ? -19.359 27.578 15.852 1 96.69 327 PRO A C 1
ATOM 2544 O O . PRO A 1 327 ? -20.031 28.281 15.094 1 96.69 327 PRO A O 1
ATOM 2547 N N . VAL A 1 328 ? -18.734 26.562 15.523 1 96.12 328 VAL A N 1
ATOM 2548 C CA . VAL A 1 328 ? -18.891 25.938 14.219 1 96.12 328 VAL A CA 1
ATOM 2549 C C . VAL A 1 328 ? -18.938 24.422 14.375 1 96.12 328 VAL A C 1
ATOM 2551 O O . VAL A 1 328 ? -18.031 23.812 14.961 1 96.12 328 VAL A O 1
ATOM 2554 N N . LYS A 1 329 ? -20 23.719 13.836 1 96.75 329 LYS A N 1
ATOM 2555 C CA . LYS A 1 329 ? -20.141 22.266 13.906 1 96.75 329 LYS A CA 1
ATOM 2556 C C . LYS A 1 329 ? -19.531 21.594 12.68 1 96.75 329 LYS A C 1
ATOM 2558 O O . LYS A 1 329 ? -19.5 22.172 11.594 1 96.75 329 LYS A O 1
ATOM 2563 N N . TRP A 1 330 ? -18.984 20.406 12.922 1 96.75 330 TRP A N 1
ATOM 2564 C CA . TRP A 1 330 ? -18.578 19.594 11.781 1 96.75 330 TRP A CA 1
ATOM 2565 C C . TRP A 1 330 ? -19.781 18.938 11.117 1 96.75 330 TRP A C 1
ATOM 2567 O O . TRP A 1 330 ? -20.594 18.297 11.781 1 96.75 330 TRP A O 1
ATOM 2577 N N . ASP A 1 331 ? -19.953 19.141 9.875 1 96.88 331 ASP A N 1
ATOM 2578 C CA . ASP A 1 331 ? -21.016 18.547 9.055 1 96.88 331 ASP A CA 1
ATOM 2579 C C . ASP A 1 331 ? -20.438 17.906 7.797 1 96.88 331 ASP A C 1
ATOM 2581 O O . ASP A 1 331 ? -20.219 18.578 6.789 1 96.88 331 ASP A O 1
ATOM 2585 N N . PHE A 1 332 ? -20.297 16.594 7.789 1 96.75 332 PHE A N 1
ATOM 2586 C CA . PHE A 1 332 ? -19.656 15.898 6.68 1 96.75 332 PHE A CA 1
ATOM 2587 C C . PHE A 1 332 ? -20.453 16.078 5.395 1 96.75 332 PHE A C 1
ATOM 2589 O O . PHE A 1 332 ? -19.875 16.203 4.312 1 96.75 332 PHE A O 1
ATOM 2596 N N . GLU A 1 333 ? -21.781 15.984 5.535 1 97.44 333 GLU A N 1
ATOM 2597 C CA . GLU A 1 333 ? -22.609 16.109 4.34 1 97.44 333 GLU A CA 1
ATOM 2598 C C . GLU A 1 333 ? -22.438 17.469 3.672 1 97.44 333 GLU A C 1
ATOM 2600 O O . GLU A 1 333 ? -22.328 17.547 2.445 1 97.44 333 GLU A O 1
ATOM 2605 N N . ALA A 1 334 ? -22.406 18.469 4.484 1 96.94 334 ALA A N 1
ATOM 2606 C CA . ALA A 1 334 ? -22.172 19.812 3.945 1 96.94 334 ALA A CA 1
ATOM 2607 C C . ALA A 1 334 ? -20.781 19.906 3.324 1 96.94 334 ALA A C 1
ATOM 2609 O O . ALA A 1 334 ? -20.609 20.531 2.271 1 96.94 334 ALA A O 1
ATOM 2610 N N . PHE A 1 335 ? -19.859 19.375 3.982 1 96.62 335 PHE A N 1
ATOM 2611 C CA . PHE A 1 335 ? -18.5 19.359 3.482 1 96.62 335 PHE A CA 1
ATOM 2612 C C . PHE A 1 335 ? -18.422 18.641 2.141 1 96.62 335 PHE A C 1
ATOM 2614 O O . PHE A 1 335 ? -17.828 19.141 1.188 1 96.62 335 PHE A O 1
ATOM 2621 N N . ALA A 1 336 ? -19 17.5 2.076 1 97.06 336 ALA A N 1
ATOM 2622 C CA . ALA A 1 336 ? -19.016 16.688 0.852 1 97.06 336 ALA A CA 1
ATOM 2623 C C . ALA A 1 336 ? -19.688 17.438 -0.289 1 97.06 336 ALA A C 1
ATOM 2625 O O . ALA A 1 336 ? -19.25 17.375 -1.437 1 97.06 336 ALA A O 1
ATOM 2626 N N . GLU A 1 337 ? -20.766 18.125 0.015 1 97.5 337 GLU A N 1
ATOM 2627 C CA . GLU A 1 337 ? -21.453 18.922 -0.992 1 97.5 337 GLU A CA 1
ATOM 2628 C C . GLU A 1 337 ? -20.578 20.047 -1.518 1 97.5 337 GLU A C 1
ATOM 2630 O O . GLU A 1 337 ? -20.562 20.328 -2.719 1 97.5 337 GLU A O 1
ATOM 2635 N N . SER A 1 338 ? -19.891 20.672 -0.586 1 96.19 338 SER A N 1
ATOM 2636 C CA . SER A 1 338 ? -18.953 21.719 -0.99 1 96.19 338 SER A CA 1
ATOM 2637 C C . SER A 1 338 ? -17.859 21.172 -1.894 1 96.19 338 SER A C 1
ATOM 2639 O O . SER A 1 338 ? -17.484 21.812 -2.875 1 96.19 338 SER A O 1
ATOM 2641 N N . CYS A 1 339 ? -17.312 20 -1.596 1 96.31 339 CYS A N 1
ATOM 2642 C CA . CYS A 1 339 ? -16.281 19.344 -2.4 1 96.31 339 CYS A CA 1
ATOM 2643 C C . CYS A 1 339 ? -16.797 19 -3.789 1 96.31 339 CYS A C 1
ATOM 2645 O O . CYS A 1 339 ? -16.109 19.234 -4.789 1 96.31 339 CYS A O 1
ATOM 2647 N N . GLN A 1 340 ? -18.031 18.469 -3.814 1 95.44 340 GLN A N 1
ATOM 2648 C CA . GLN A 1 340 ? -18.672 18.172 -5.094 1 95.44 340 GLN A CA 1
ATOM 2649 C C . GLN A 1 340 ? -18.797 19.422 -5.949 1 95.44 340 GLN A C 1
ATOM 2651 O O . GLN A 1 340 ? -18.578 19.391 -7.16 1 95.44 340 GLN A O 1
ATOM 2656 N N . GLY A 1 341 ? -19.219 20.5 -5.34 1 95.44 341 GLY A N 1
ATOM 2657 C CA . GLY A 1 341 ? -19.391 21.75 -6.051 1 95.44 341 GLY A CA 1
ATOM 2658 C C . GLY A 1 341 ? -18.078 22.359 -6.535 1 95.44 341 GLY A C 1
ATOM 2659 O O . GLY A 1 341 ? -18 22.859 -7.656 1 95.44 341 GLY A O 1
ATOM 2660 N N . SER A 1 342 ? -17.047 22.234 -5.695 1 93.88 342 SER A N 1
ATOM 2661 C CA . SER A 1 342 ? -15.789 22.922 -5.973 1 93.88 342 SER A CA 1
ATOM 2662 C C . SER A 1 342 ? -14.906 22.094 -6.91 1 93.88 342 SER A C 1
ATOM 2664 O O . SER A 1 342 ? -14.219 22.656 -7.766 1 93.88 342 SER A O 1
ATOM 2666 N N . TYR A 1 343 ? -14.945 20.75 -6.699 1 93.94 343 TYR A N 1
ATOM 2667 C CA . TYR A 1 343 ? -13.945 19.953 -7.406 1 93.94 343 TYR A CA 1
ATOM 2668 C C . TYR A 1 343 ? -14.602 18.812 -8.18 1 93.94 343 TYR A C 1
ATOM 2670 O O . TYR A 1 343 ? -13.953 18.156 -9 1 93.94 343 TYR A O 1
ATOM 2678 N N . GLY A 1 344 ? -15.859 18.594 -7.879 1 93.69 344 GLY A N 1
ATOM 2679 C CA . GLY A 1 344 ? -16.531 17.484 -8.539 1 93.69 344 GLY A CA 1
ATOM 2680 C C . GLY A 1 344 ? -16.141 16.125 -7.996 1 93.69 344 GLY A C 1
ATOM 2681 O O . GLY A 1 344 ? -16.156 15.133 -8.719 1 93.69 344 GLY A O 1
ATOM 2682 N N . VAL A 1 345 ? -15.586 16.125 -6.797 1 95.38 345 VAL A N 1
ATOM 2683 C CA . VAL A 1 345 ? -15.148 14.875 -6.188 1 95.38 345 VAL A CA 1
ATOM 2684 C C . VAL A 1 345 ? -15.906 14.641 -4.883 1 95.38 345 VAL A C 1
ATOM 2686 O O . VAL A 1 345 ? -16.516 15.562 -4.34 1 95.38 345 VAL A O 1
ATOM 2689 N N . LYS A 1 346 ? -15.961 13.43 -4.438 1 92.94 346 LYS A N 1
ATOM 2690 C CA . LYS A 1 346 ? -16.562 13.039 -3.164 1 92.94 346 LYS A CA 1
ATOM 2691 C C . LYS A 1 346 ? -15.492 12.555 -2.184 1 92.94 346 LYS A C 1
ATOM 2693 O O . LYS A 1 346 ? -14.742 11.625 -2.482 1 92.94 346 LYS A O 1
ATOM 2698 N N . PRO A 1 347 ? -15.461 13.172 -1.019 1 96.19 347 PRO A N 1
ATOM 2699 C CA . PRO A 1 347 ? -14.461 12.75 -0.037 1 96.19 347 PRO A CA 1
ATOM 2700 C C . PRO A 1 347 ? -14.664 11.305 0.43 1 96.19 347 PRO A C 1
ATOM 2702 O O . PRO A 1 347 ? -15.797 10.875 0.631 1 96.19 347 PRO A O 1
ATOM 2705 N N . ARG A 1 348 ? -13.617 10.57 0.521 1 95.19 348 ARG A N 1
ATOM 2706 C CA . ARG A 1 348 ? -13.633 9.227 1.101 1 95.19 348 ARG A CA 1
ATOM 2707 C C . ARG A 1 348 ? -13.359 9.281 2.602 1 95.19 348 ARG A C 1
ATOM 2709 O O . ARG A 1 348 ? -12.219 9.156 3.035 1 95.19 348 ARG A O 1
ATOM 2716 N N . GLN A 1 349 ? -14.375 9.273 3.307 1 93.69 349 GLN A N 1
ATOM 2717 C CA . GLN A 1 349 ? -14.391 9.633 4.723 1 93.69 349 GLN A CA 1
ATOM 2718 C C . GLN A 1 349 ? -13.461 8.734 5.531 1 93.69 349 GLN A C 1
ATOM 2720 O O . GLN A 1 349 ? -12.789 9.195 6.453 1 93.69 349 GLN A O 1
ATOM 2725 N N . TYR A 1 350 ? -13.297 7.387 5.215 1 94.94 350 TYR A N 1
ATOM 2726 C CA . TYR A 1 350 ? -12.586 6.449 6.082 1 94.94 350 TYR A CA 1
ATOM 2727 C C . TYR A 1 350 ? -11.43 5.785 5.34 1 94.94 350 TYR A C 1
ATOM 2729 O O . TYR A 1 350 ? -10.875 4.789 5.809 1 94.94 350 TYR A O 1
ATOM 2737 N N . TRP A 1 351 ? -11.07 6.301 4.234 1 96.19 351 TRP A N 1
ATOM 2738 C CA . TRP A 1 351 ? -10.094 5.641 3.375 1 96.19 351 TRP A CA 1
ATOM 2739 C C . TRP A 1 351 ? -8.711 5.629 4.023 1 96.19 351 TRP A C 1
ATOM 2741 O O . TRP A 1 351 ? -7.98 4.645 3.924 1 96.19 351 TRP A O 1
ATOM 2751 N N . VAL A 1 352 ? -8.359 6.734 4.684 1 97.19 352 VAL A N 1
ATOM 2752 C CA . VAL A 1 352 ? -7.047 6.82 5.316 1 97.19 352 VAL A CA 1
ATOM 2753 C C . VAL A 1 352 ? -6.91 5.73 6.375 1 97.19 352 VAL A C 1
ATOM 2755 O O . VAL A 1 352 ? -5.844 5.129 6.523 1 97.19 352 VAL A O 1
ATOM 2758 N N . GLU A 1 353 ? -7.996 5.496 7.094 1 96.56 353 GLU A N 1
ATOM 2759 C CA . GLU A 1 353 ? -7.973 4.438 8.094 1 96.56 353 GLU A CA 1
ATOM 2760 C C . GLU A 1 353 ? -7.828 3.064 7.445 1 96.56 353 GLU A C 1
ATOM 2762 O O . GLU A 1 353 ? -7.102 2.207 7.953 1 96.56 353 GLU A O 1
ATOM 2767 N N . VAL A 1 354 ? -8.477 2.832 6.336 1 97.56 354 VAL A N 1
ATOM 2768 C CA . VAL A 1 354 ? -8.383 1.562 5.625 1 97.56 354 VAL A CA 1
ATOM 2769 C C . VAL A 1 354 ? -6.965 1.375 5.086 1 97.56 354 VAL A C 1
ATOM 2771 O O . VAL A 1 354 ? -6.355 0.321 5.277 1 97.56 354 VAL A O 1
ATOM 2774 N N . GLN A 1 355 ? -6.441 2.434 4.488 1 98.06 355 GLN A N 1
ATOM 2775 C CA . GLN A 1 355 ? -5.176 2.359 3.762 1 98.06 355 GLN A CA 1
ATOM 2776 C C . GLN A 1 355 ? -3.99 2.336 4.723 1 98.06 355 GLN A C 1
ATOM 2778 O O . GLN A 1 355 ? -3.006 1.636 4.484 1 98.06 355 GLN A O 1
ATOM 2783 N N . TYR A 1 356 ? -4.129 3.092 5.895 1 98.38 356 TYR A N 1
ATOM 2784 C CA . TYR A 1 356 ? -2.926 3.299 6.691 1 98.38 356 TYR A CA 1
ATOM 2785 C C . TYR A 1 356 ? -3.131 2.818 8.125 1 98.38 356 TYR A C 1
ATOM 2787 O O . TYR A 1 356 ? -2.191 2.811 8.922 1 98.38 356 TYR A O 1
ATOM 2795 N N . GLY A 1 357 ? -4.359 2.492 8.547 1 97.5 357 GLY A N 1
ATOM 2796 C CA . GLY A 1 357 ? -4.566 1.731 9.766 1 97.5 357 GLY A CA 1
ATOM 2797 C C . GLY A 1 357 ? -5.074 2.578 10.914 1 97.5 357 GLY A C 1
ATOM 2798 O O . GLY A 1 357 ? -5.48 2.047 11.953 1 97.5 357 GLY A O 1
ATOM 2799 N N . GLY A 1 358 ? -5.062 3.996 10.789 1 96.44 358 GLY A N 1
ATOM 2800 C CA . GLY A 1 358 ? -5.43 4.816 11.93 1 96.44 358 GLY A CA 1
ATOM 2801 C C . GLY A 1 358 ? -4.652 4.469 13.188 1 96.44 358 GLY A C 1
ATOM 2802 O O . GLY A 1 358 ? -3.422 4.445 13.18 1 96.44 358 GLY A O 1
ATOM 2803 N N . ARG A 1 359 ? -5.379 4.055 14.211 1 96.75 359 ARG A N 1
ATOM 2804 C CA . ARG A 1 359 ? -4.738 3.727 15.477 1 96.75 359 ARG A CA 1
ATOM 2805 C C . ARG A 1 359 ? -4.137 2.324 15.445 1 96.75 359 ARG A C 1
ATOM 2807 O O . ARG A 1 359 ? -3.303 1.979 16.281 1 96.75 359 ARG A O 1
ATOM 2814 N N . ASP A 1 360 ? -4.543 1.492 14.5 1 96.62 360 ASP A N 1
ATOM 2815 C CA . ASP A 1 360 ? -4.094 0.106 14.414 1 96.62 360 ASP A CA 1
ATOM 2816 C C . ASP A 1 360 ? -2.814 -0.008 13.586 1 96.62 360 ASP A C 1
ATOM 2818 O O . ASP A 1 360 ? -2.824 -0.581 12.5 1 96.62 360 ASP A O 1
ATOM 2822 N N . ILE A 1 361 ? -1.697 0.462 14.203 1 98.06 361 ILE A N 1
ATOM 2823 C CA . ILE A 1 361 ? -0.454 0.451 13.445 1 98.06 361 ILE A CA 1
ATOM 2824 C C . ILE A 1 361 ? 0.611 -0.337 14.203 1 98.06 361 ILE A C 1
ATOM 2826 O O . ILE A 1 361 ? 1.806 -0.203 13.93 1 98.06 361 ILE A O 1
ATOM 2830 N N . SER A 1 362 ? 0.183 -1.203 15.141 1 97.06 362 SER A N 1
ATOM 2831 C CA . SER A 1 362 ? 1.111 -1.905 16.016 1 97.06 362 SER A CA 1
ATOM 2832 C C . SER A 1 362 ? 1.95 -2.916 15.242 1 97.06 362 SER A C 1
ATOM 2834 O O . SER A 1 362 ? 2.992 -3.367 15.727 1 97.06 362 SER A O 1
ATOM 2836 N N . ALA A 1 363 ? 1.479 -3.307 14.039 1 97.25 363 ALA A N 1
ATOM 2837 C CA . ALA A 1 363 ? 2.213 -4.277 13.227 1 97.25 363 ALA A CA 1
ATOM 2838 C C . ALA A 1 363 ? 3.455 -3.645 12.609 1 97.25 363 ALA A C 1
ATOM 2840 O O . ALA A 1 363 ? 4.34 -4.348 12.117 1 97.25 363 ALA A O 1
ATOM 2841 N N . HIS A 1 364 ? 3.57 -2.32 12.602 1 98.38 364 HIS A N 1
ATOM 2842 C CA . HIS A 1 364 ? 4.684 -1.612 11.977 1 98.38 364 HIS A CA 1
ATOM 2843 C C . HIS A 1 364 ? 5.801 -1.35 12.984 1 98.38 364 HIS A C 1
ATOM 2845 O O . HIS A 1 364 ? 5.684 -1.701 14.156 1 98.38 364 HIS A O 1
ATOM 2851 N N . SER A 1 365 ? 6.938 -0.809 12.492 1 98.5 365 SER A N 1
ATOM 2852 C CA . SER A 1 365 ? 8.109 -0.622 13.344 1 98.5 365 SER A CA 1
ATOM 2853 C C . SER A 1 365 ? 8.992 0.514 12.828 1 98.5 365 SER A C 1
ATOM 2855 O O . SER A 1 365 ? 8.82 0.977 11.695 1 98.5 365 SER A O 1
ATOM 2857 N N . ASN A 1 366 ? 9.875 1.018 13.672 1 98.88 366 ASN A N 1
ATOM 2858 C CA . ASN A 1 366 ? 10.953 1.955 13.367 1 98.88 366 ASN A CA 1
ATOM 2859 C C . ASN A 1 366 ? 10.406 3.307 12.914 1 98.88 366 ASN A C 1
ATOM 2861 O O . ASN A 1 366 ? 10.812 3.824 11.875 1 98.88 366 ASN A O 1
ATOM 2865 N N . ILE A 1 367 ? 9.445 3.814 13.711 1 98.94 367 ILE A N 1
ATOM 2866 C CA . ILE A 1 367 ? 8.906 5.145 13.445 1 98.94 367 ILE A CA 1
ATOM 2867 C C . ILE A 1 367 ? 8.945 5.977 14.727 1 98.94 367 ILE A C 1
ATOM 2869 O O . ILE A 1 367 ? 8.508 5.52 15.789 1 98.94 367 ILE A O 1
ATOM 2873 N N . ILE A 1 368 ? 9.586 7.09 14.648 1 98.94 368 ILE A N 1
ATOM 2874 C CA . ILE A 1 368 ? 9.5 8.094 15.703 1 98.94 368 ILE A CA 1
ATOM 2875 C C . ILE A 1 368 ? 8.375 9.078 15.391 1 98.94 368 ILE A C 1
ATOM 2877 O O . ILE A 1 368 ? 8.352 9.688 14.32 1 98.94 368 ILE A O 1
ATOM 2881 N N . PHE A 1 369 ? 7.449 9.172 16.281 1 98.94 369 PHE A N 1
ATOM 2882 C CA . PHE A 1 369 ? 6.434 10.211 16.234 1 98.94 369 PHE A CA 1
ATOM 2883 C C . PHE A 1 369 ? 6.758 11.336 17.219 1 98.94 369 PHE A C 1
ATOM 2885 O O . PHE A 1 369 ? 6.562 11.188 18.422 1 98.94 369 PHE A O 1
ATOM 2892 N N . SER A 1 370 ? 7.207 12.453 16.656 1 98.88 370 SER A N 1
ATOM 2893 C CA . SER A 1 370 ? 7.473 13.586 17.531 1 98.88 370 SER A CA 1
ATOM 2894 C C . SER A 1 370 ? 6.328 14.594 17.5 1 98.88 370 SER A C 1
ATOM 2896 O O . SER A 1 370 ? 5.738 14.844 16.453 1 98.88 370 SER A O 1
ATOM 2898 N N . ASN A 1 371 ? 5.941 15.078 18.656 1 98.5 371 ASN A N 1
ATOM 2899 C CA . ASN A 1 371 ? 4.824 16 18.828 1 98.5 371 ASN A CA 1
ATOM 2900 C C . ASN A 1 371 ? 5.168 17.125 19.812 1 98.5 371 ASN A C 1
ATOM 2902 O O . ASN A 1 371 ? 5.754 16.875 20.859 1 98.5 371 ASN A O 1
ATOM 2906 N N . GLY A 1 372 ? 4.891 18.359 19.422 1 98.56 372 GLY A N 1
ATOM 2907 C CA . GLY A 1 372 ? 4.934 19.469 20.359 1 98.56 372 GLY A CA 1
ATOM 2908 C C . GLY A 1 372 ? 3.609 19.703 21.047 1 98.56 372 GLY A C 1
ATOM 2909 O O . GLY A 1 372 ? 2.551 19.656 20.422 1 98.56 372 GLY A O 1
ATOM 2910 N N . LEU A 1 373 ? 3.68 20 22.297 1 98.19 373 LEU A N 1
ATOM 2911 C CA . LEU A 1 373 ? 2.451 20.172 23.062 1 98.19 373 LEU A CA 1
ATOM 2912 C C . LEU A 1 373 ? 1.741 21.469 22.672 1 98.19 373 LEU A C 1
ATOM 2914 O O . LEU A 1 373 ? 0.533 21.609 22.875 1 98.19 373 LEU A O 1
ATOM 2918 N N . LEU A 1 374 ? 2.477 22.438 22.109 1 98.44 374 LEU A N 1
ATOM 2919 C CA . LEU A 1 374 ? 1.878 23.688 21.688 1 98.44 374 LEU A CA 1
ATOM 2920 C C . LEU A 1 374 ? 1.317 23.578 20.281 1 98.44 374 LEU A C 1
ATOM 2922 O O . LEU A 1 374 ? 0.564 24.453 19.828 1 98.44 374 LEU A O 1
ATOM 2926 N N . ASP A 1 375 ? 1.695 22.516 19.562 1 98.5 375 ASP A N 1
ATOM 2927 C CA . ASP A 1 375 ? 1.227 22.281 18.203 1 98.5 375 ASP A CA 1
ATOM 2928 C C . ASP A 1 375 ? -0.237 21.844 18.188 1 98.5 375 ASP A C 1
ATOM 2930 O O . ASP A 1 375 ? -0.571 20.766 18.688 1 98.5 375 ASP A O 1
ATOM 2934 N N . PRO A 1 376 ? -1.095 22.641 17.547 1 98.5 376 PRO A N 1
ATOM 2935 C CA . PRO A 1 376 ? -2.502 22.234 17.547 1 98.5 376 PRO A CA 1
ATOM 2936 C C . PRO A 1 376 ? -2.723 20.875 16.906 1 98.5 376 PRO A C 1
ATOM 2938 O O . PRO A 1 376 ? -3.646 20.141 17.281 1 98.5 376 PRO A O 1
ATOM 2941 N N . TRP A 1 377 ? -1.859 20.484 16.062 1 98.31 377 TRP A N 1
ATOM 2942 C CA . TRP A 1 377 ? -1.99 19.203 15.367 1 98.31 377 TRP A CA 1
ATOM 2943 C C . TRP A 1 377 ? -1.621 18.047 16.297 1 98.31 377 TRP A C 1
ATOM 2945 O O . TRP A 1 377 ? -1.856 16.875 15.961 1 98.31 377 TRP A O 1
ATOM 2955 N N . PHE A 1 378 ? -1.094 18.391 17.453 1 98.06 378 PHE A N 1
ATOM 2956 C CA . PHE A 1 378 ? -0.863 17.422 18.516 1 98.06 378 PHE A CA 1
ATOM 2957 C C . PHE A 1 378 ? -2.111 16.594 18.766 1 98.06 378 PHE A C 1
ATOM 2959 O O . PHE A 1 378 ? -2.016 15.406 19.078 1 98.06 378 PHE A O 1
ATOM 2966 N N . ALA A 1 379 ? -3.266 17.188 18.547 1 98.31 379 ALA A N 1
ATOM 2967 C CA . ALA A 1 379 ? -4.547 16.531 18.797 1 98.31 379 ALA A CA 1
ATOM 2968 C C . ALA A 1 379 ? -4.688 15.266 17.969 1 98.31 379 ALA A C 1
ATOM 2970 O O . ALA A 1 379 ? -5.359 14.312 18.391 1 98.31 379 ALA A O 1
ATOM 2971 N N . GLY A 1 380 ? -4.07 15.188 16.844 1 98.56 380 GLY A N 1
ATOM 2972 C CA . GLY A 1 380 ? -4.16 14.031 15.953 1 98.56 380 GLY A CA 1
ATOM 2973 C C . GLY A 1 380 ? -2.859 13.266 15.836 1 98.56 380 GLY A C 1
ATOM 2974 O O . GLY A 1 380 ? -2.684 12.469 14.914 1 98.56 380 GLY A O 1
ATOM 2975 N N . GLY A 1 381 ? -1.878 13.516 16.703 1 98.56 381 GLY A N 1
ATOM 2976 C CA . GLY A 1 381 ? -0.591 12.836 16.688 1 98.56 381 GLY A CA 1
ATOM 2977 C C . GLY A 1 381 ? -0.583 11.547 17.469 1 98.56 381 GLY A C 1
ATOM 2978 O O . GLY A 1 381 ? -1.514 11.273 18.234 1 98.56 381 GLY A O 1
ATOM 2979 N N . VAL A 1 382 ? 0.372 10.727 17.234 1 98.69 382 VAL A N 1
ATOM 2980 C CA . VAL A 1 382 ? 0.671 9.594 18.109 1 98.69 382 VAL A CA 1
ATOM 2981 C C . VAL A 1 382 ? 1.487 10.055 19.312 1 98.69 382 VAL A C 1
ATOM 2983 O O . VAL A 1 382 ? 2.68 10.344 19.188 1 98.69 382 VAL A O 1
ATOM 2986 N N . THR A 1 383 ? 0.87 10.086 20.484 1 98.12 383 THR A N 1
ATOM 2987 C CA . THR A 1 383 ? 1.46 10.805 21.609 1 98.12 383 THR A CA 1
ATOM 2988 C C . THR A 1 383 ? 1.941 9.836 22.688 1 98.12 383 THR A C 1
ATOM 2990 O O . THR A 1 383 ? 2.467 10.258 23.719 1 98.12 383 THR A O 1
ATOM 2993 N N . LYS A 1 384 ? 1.727 8.594 22.469 1 98.25 384 LYS A N 1
ATOM 2994 C CA . LYS A 1 384 ? 2.254 7.539 23.344 1 98.25 384 LYS A CA 1
ATOM 2995 C C . LYS A 1 384 ? 2.959 6.461 22.516 1 98.25 384 LYS A C 1
ATOM 2997 O O . LYS A 1 384 ? 2.504 6.105 21.422 1 98.25 384 LYS A O 1
ATOM 3002 N N . SER A 1 385 ? 4.043 5.957 23.078 1 98.62 385 SER A N 1
ATOM 3003 C CA . SER A 1 385 ? 4.73 4.859 22.406 1 98.62 385 SER A CA 1
ATOM 3004 C C . SER A 1 385 ? 3.861 3.607 22.359 1 98.62 385 SER A C 1
ATOM 3006 O O . SER A 1 385 ? 3.209 3.264 23.344 1 98.62 385 SER A O 1
ATOM 3008 N N . LEU A 1 386 ? 3.848 2.963 21.25 1 97.88 386 LEU A N 1
ATOM 3009 C CA . LEU A 1 386 ? 3.004 1.788 21.062 1 97.88 386 LEU A CA 1
ATOM 3010 C C . LEU A 1 386 ? 3.816 0.505 21.203 1 97.88 386 LEU A C 1
ATOM 3012 O O . LEU A 1 386 ? 3.26 -0.561 21.469 1 97.88 386 LEU A O 1
ATOM 3016 N N . SER A 1 387 ? 5.078 0.538 20.953 1 97.62 387 SER A N 1
ATOM 3017 C CA . SER A 1 387 ? 6.066 -0.528 21.062 1 97.62 387 SER A CA 1
ATOM 3018 C C . SER A 1 387 ? 7.473 0.038 21.234 1 97.62 387 SER A C 1
ATOM 3020 O O . SER A 1 387 ? 7.664 1.256 21.203 1 97.62 387 SER A O 1
ATOM 3022 N N . PRO A 1 388 ? 8.484 -0.804 21.375 1 97.75 388 PRO A N 1
ATOM 3023 C CA . PRO A 1 388 ? 9.859 -0.306 21.469 1 97.75 388 PRO A CA 1
ATOM 3024 C C . PRO A 1 388 ? 10.344 0.341 20.188 1 97.75 388 PRO A C 1
ATOM 3026 O O . PRO A 1 388 ? 11.359 1.045 20.188 1 97.75 388 PRO A O 1
ATOM 3029 N N . SER A 1 389 ? 9.594 0.128 19.094 1 98.25 389 SER A N 1
ATOM 3030 C CA . SER A 1 389 ? 10.07 0.667 17.812 1 98.25 389 SER A CA 1
ATOM 3031 C C . SER A 1 389 ? 9.047 1.624 17.203 1 98.25 389 SER A C 1
ATOM 3033 O O . SER A 1 389 ? 9.234 2.109 16.094 1 98.25 389 SER A O 1
ATOM 3035 N N . LEU A 1 390 ? 7.941 1.746 17.844 1 98.81 390 LEU A N 1
ATOM 3036 C CA . LEU A 1 390 ? 7 2.832 17.578 1 98.81 390 LEU A CA 1
ATOM 3037 C C . LEU A 1 390 ? 6.977 3.818 18.75 1 98.81 390 LEU A C 1
ATOM 3039 O O . LEU A 1 390 ? 6.176 3.678 19.672 1 98.81 390 LEU A O 1
ATOM 3043 N N . VAL A 1 391 ? 7.742 4.902 18.547 1 98.81 391 VAL A N 1
ATOM 3044 C CA . VAL A 1 391 ? 8.117 5.703 19.703 1 98.81 391 VAL A CA 1
ATOM 3045 C C . VAL A 1 391 ? 7.516 7.102 19.594 1 98.81 391 VAL A C 1
ATOM 3047 O O . VAL A 1 391 ? 7.527 7.703 18.516 1 98.81 391 VAL A O 1
ATOM 3050 N N . ALA A 1 392 ? 6.949 7.551 20.656 1 98.81 392 ALA A N 1
ATOM 3051 C CA . ALA A 1 392 ? 6.48 8.93 20.766 1 98.81 392 ALA A CA 1
ATOM 3052 C C . ALA A 1 392 ? 7.496 9.805 21.5 1 98.81 392 ALA A C 1
ATOM 3054 O O . ALA A 1 392 ? 8.008 9.422 22.547 1 98.81 392 ALA A O 1
ATOM 3055 N N . VAL A 1 393 ? 7.863 10.875 20.938 1 98.88 393 VAL A N 1
ATOM 3056 C CA . VAL A 1 393 ? 8.75 11.875 21.516 1 98.88 393 VAL A CA 1
ATOM 3057 C C . VAL A 1 393 ? 8.016 13.203 21.656 1 98.88 393 VAL A C 1
ATOM 3059 O O . VAL A 1 393 ? 7.582 13.789 20.672 1 98.88 393 VAL A O 1
ATOM 3062 N N . LEU A 1 394 ? 7.879 13.711 22.844 1 98.56 394 LEU A N 1
ATOM 3063 C CA . LEU A 1 394 ? 7.105 14.922 23.109 1 98.56 394 LEU A CA 1
ATOM 3064 C C . LEU A 1 394 ? 8.023 16.109 23.391 1 98.56 394 LEU A C 1
ATOM 3066 O O . LEU A 1 394 ? 9.055 15.945 24.047 1 98.56 394 LEU A O 1
ATOM 3070 N N . VAL A 1 395 ? 7.695 17.219 22.906 1 98.5 395 VAL A N 1
ATOM 3071 C CA . VAL A 1 395 ? 8.367 18.484 23.188 1 98.5 395 VAL A CA 1
ATOM 3072 C C . VAL A 1 395 ? 7.414 19.422 23.922 1 98.5 395 VAL A C 1
ATOM 3074 O O . VAL A 1 395 ? 6.516 20 23.297 1 98.5 395 VAL A O 1
ATOM 3077 N N . GLU A 1 396 ? 7.66 19.703 25.125 1 97.69 396 GLU A N 1
ATOM 3078 C CA . GLU A 1 396 ? 6.742 20.453 25.969 1 97.69 396 GLU A CA 1
ATOM 3079 C C . GLU A 1 396 ? 6.461 21.828 25.375 1 97.69 396 GLU A C 1
ATOM 3081 O O . GLU A 1 396 ? 5.309 22.266 25.312 1 97.69 396 GLU A O 1
ATOM 3086 N N . GLU A 1 397 ? 7.5 22.5 24.969 1 96.69 397 GLU A N 1
ATOM 3087 C CA . GLU A 1 397 ? 7.355 23.844 24.406 1 96.69 397 GLU A CA 1
ATOM 3088 C C . GLU A 1 397 ? 7.414 23.828 22.891 1 96.69 397 GLU A C 1
ATOM 3090 O O . GLU A 1 397 ? 7.887 24.781 22.266 1 96.69 397 GLU A O 1
ATOM 3095 N N . GLY A 1 398 ? 7.008 22.672 22.375 1 97.75 398 GLY A N 1
ATOM 3096 C CA . GLY A 1 398 ? 7.172 22.5 20.938 1 97.75 398 GLY A CA 1
ATOM 3097 C C . GLY A 1 398 ? 5.949 22.938 20.141 1 97.75 398 GLY A C 1
ATOM 3098 O O . GLY A 1 398 ? 4.855 22.406 20.359 1 97.75 398 GLY A O 1
ATOM 3099 N N . ALA A 1 399 ? 6.117 23.938 19.219 1 97.69 399 ALA A N 1
ATOM 3100 C CA . ALA A 1 399 ? 5.117 24.25 18.203 1 97.69 399 ALA A CA 1
ATOM 3101 C C . ALA A 1 399 ? 5.312 23.391 16.969 1 97.69 399 ALA A C 1
ATOM 3103 O O . ALA A 1 399 ? 6.047 22.391 17 1 97.69 399 ALA A O 1
ATOM 3104 N N . HIS A 1 400 ? 4.547 23.734 15.906 1 96.69 400 HIS A N 1
ATOM 3105 C CA . HIS A 1 400 ? 4.496 22.938 14.688 1 96.69 400 HIS A CA 1
ATOM 3106 C C . HIS A 1 400 ? 5.859 22.859 14.016 1 96.69 400 HIS A C 1
ATOM 3108 O O . HIS A 1 400 ? 6.484 23.906 13.766 1 96.69 400 HIS A O 1
ATOM 3114 N N . HIS A 1 401 ? 6.523 21.688 13.781 1 93.88 401 HIS A N 1
ATOM 3115 C CA . HIS A 1 401 ? 7.77 21.422 13.062 1 93.88 401 HIS A CA 1
ATOM 3116 C C . HIS A 1 401 ? 8.977 21.844 13.898 1 93.88 401 HIS A C 1
ATOM 3118 O O . HIS A 1 401 ? 10.094 21.906 13.383 1 93.88 401 HIS A O 1
ATOM 3124 N N . LEU A 1 402 ? 8.789 22.141 15.172 1 97.62 402 LEU A N 1
ATOM 3125 C CA . LEU A 1 402 ? 9.883 22.797 15.875 1 97.62 402 LEU A CA 1
ATOM 3126 C C . LEU A 1 402 ? 11.117 21.906 15.914 1 97.62 402 LEU A C 1
ATOM 3128 O O . LEU A 1 402 ? 12.242 22.375 15.742 1 97.62 402 LEU A O 1
ATOM 3132 N N . ASP A 1 403 ? 10.961 20.641 16.141 1 98.06 403 ASP A N 1
ATOM 3133 C CA . ASP A 1 403 ? 12.109 19.75 16.312 1 98.06 403 ASP A CA 1
ATOM 3134 C C . ASP A 1 403 ? 12.852 19.547 14.992 1 98.06 403 ASP A C 1
ATOM 3136 O O . ASP A 1 403 ? 13.984 19.078 14.977 1 98.06 403 ASP A O 1
ATOM 3140 N N . LEU A 1 404 ? 12.25 19.906 13.859 1 98.06 404 LEU A N 1
ATOM 3141 C CA . LEU A 1 404 ? 12.906 19.75 12.57 1 98.06 404 LEU A CA 1
ATOM 3142 C C . LEU A 1 404 ? 13.664 21.016 12.188 1 98.06 404 LEU A C 1
ATOM 3144 O O . LEU A 1 404 ? 14.477 21 11.25 1 98.06 404 LEU A O 1
ATOM 3148 N N . ARG A 1 405 ? 13.461 22.125 12.883 1 97.25 405 ARG A N 1
ATOM 3149 C CA . ARG A 1 405 ? 14.156 23.375 12.578 1 97.25 405 ARG A CA 1
ATOM 3150 C C . ARG A 1 405 ? 15.625 23.281 12.969 1 97.25 405 ARG A C 1
ATOM 3152 O O . ARG A 1 405 ? 16.031 22.359 13.672 1 97.25 405 ARG A O 1
ATOM 3159 N N . HIS A 1 406 ? 16.438 24.281 12.523 1 97.5 406 HIS A N 1
ATOM 3160 C CA . HIS A 1 406 ? 17.828 24.375 12.93 1 97.5 406 HIS A CA 1
ATOM 3161 C C . HIS A 1 406 ? 17.969 24.547 14.438 1 97.5 406 HIS A C 1
ATOM 3163 O O . HIS A 1 406 ? 17.094 25.156 15.07 1 97.5 406 HIS A O 1
ATOM 3169 N N . SER A 1 407 ? 19.031 24 14.898 1 97.56 407 SER A N 1
ATOM 3170 C CA . SER A 1 407 ? 19.359 24.297 16.297 1 97.56 407 SER A CA 1
ATOM 3171 C C . SER A 1 407 ? 19.469 25.797 16.531 1 97.56 407 SER A C 1
ATOM 3173 O O . SER A 1 407 ? 19.922 26.531 15.648 1 97.56 407 SER A O 1
ATOM 3175 N N . ASN A 1 408 ? 19.062 26.188 17.688 1 97.56 408 ASN A N 1
ATOM 3176 C CA . ASN A 1 408 ? 19.047 27.578 18.109 1 97.56 408 ASN A CA 1
ATOM 3177 C C . ASN A 1 408 ? 19.391 27.734 19.578 1 97.56 408 ASN A C 1
ATOM 3179 O O . ASN A 1 408 ? 18.984 26.891 20.406 1 97.56 408 ASN A O 1
ATOM 3183 N N . PRO A 1 409 ? 20.141 28.797 19.906 1 97.44 409 PRO A N 1
ATOM 3184 C CA . PRO A 1 409 ? 20.469 29 21.328 1 97.44 409 PRO A CA 1
ATOM 3185 C C . PRO A 1 409 ? 19.234 29.141 22.203 1 97.44 409 PRO A C 1
ATOM 3187 O O . PRO A 1 409 ? 19.281 28.844 23.391 1 97.44 409 PRO A O 1
ATOM 3190 N N . ALA A 1 410 ? 18.141 29.5 21.656 1 97.75 410 ALA A N 1
ATOM 3191 C CA . ALA A 1 410 ? 16.891 29.703 22.406 1 97.75 410 ALA A CA 1
ATOM 3192 C C . ALA A 1 410 ? 16.078 28.406 22.469 1 97.75 410 ALA A C 1
ATOM 3194 O O . ALA A 1 410 ? 14.977 28.391 23.031 1 97.75 410 ALA A O 1
ATOM 3195 N N . ASP A 1 411 ? 16.609 27.328 21.969 1 97.94 411 ASP A N 1
ATOM 3196 C CA . ASP A 1 411 ? 15.906 26.062 22.062 1 97.94 411 ASP A CA 1
ATOM 3197 C C . ASP A 1 411 ? 15.656 25.672 23.516 1 97.94 411 ASP A C 1
ATOM 3199 O O . ASP A 1 411 ? 16.594 25.625 24.328 1 97.94 411 ASP A O 1
ATOM 3203 N N . PRO A 1 412 ? 14.422 25.438 23.844 1 97.56 412 PRO A N 1
ATOM 3204 C CA . PRO A 1 412 ? 14.188 24.969 25.219 1 97.56 412 PRO A CA 1
ATOM 3205 C C . PRO A 1 412 ? 14.812 23.609 25.5 1 97.56 412 PRO A C 1
ATOM 3207 O O . PRO A 1 412 ? 15.031 22.828 24.578 1 97.56 412 PRO A O 1
ATOM 3210 N N . PRO A 1 413 ? 15.102 23.297 26.812 1 97.88 413 PRO A N 1
ATOM 3211 C CA . PRO A 1 413 ? 15.711 22.016 27.172 1 97.88 413 PRO A CA 1
ATOM 3212 C C . PRO A 1 413 ? 14.906 20.812 26.688 1 97.88 413 PRO A C 1
ATOM 3214 O O . PRO A 1 413 ? 15.477 19.797 26.312 1 97.88 413 PRO A O 1
ATOM 3217 N N . SER A 1 414 ? 13.586 20.906 26.672 1 98.06 414 SER A N 1
ATOM 3218 C CA . SER A 1 414 ? 12.75 19.812 26.219 1 98.06 414 SER A CA 1
ATOM 3219 C C . SER A 1 414 ? 13.008 19.484 24.75 1 98.06 414 SER A C 1
ATOM 3221 O O . SER A 1 414 ? 12.984 18.312 24.344 1 98.06 414 SER A O 1
ATOM 3223 N N . LEU A 1 415 ? 13.273 20.484 23.969 1 98.56 415 LEU A N 1
ATOM 3224 C CA . LEU A 1 415 ? 13.562 20.297 22.562 1 98.56 415 LEU A CA 1
ATOM 3225 C C . LEU A 1 415 ? 14.922 19.625 22.359 1 98.56 415 LEU A C 1
ATOM 3227 O O . LEU A 1 415 ? 15.078 18.734 21.531 1 98.56 415 LEU A O 1
ATOM 3231 N N . ILE A 1 416 ? 15.938 20.109 23.078 1 98.56 416 ILE A N 1
ATOM 3232 C CA . ILE A 1 416 ? 17.281 19.547 22.984 1 98.56 416 ILE A CA 1
ATOM 3233 C C . ILE A 1 416 ? 17.234 18.062 23.328 1 98.56 416 ILE A C 1
ATOM 3235 O O . ILE A 1 416 ? 17.828 17.234 22.625 1 98.56 416 ILE A O 1
ATOM 3239 N N . LYS A 1 417 ? 16.516 17.75 24.359 1 98.62 417 LYS A N 1
ATOM 3240 C CA . LYS A 1 417 ? 16.375 16.359 24.766 1 98.62 417 LYS A CA 1
ATOM 3241 C C . LYS A 1 417 ? 15.648 15.547 23.703 1 98.62 417 LYS A C 1
ATOM 3243 O O . LYS A 1 417 ? 16.031 14.406 23.438 1 98.62 417 LYS A O 1
ATOM 3248 N N . ALA A 1 418 ? 14.602 16.094 23.172 1 98.69 418 ALA A N 1
ATOM 3249 C CA . ALA A 1 418 ? 13.836 15.406 22.141 1 98.69 418 ALA A CA 1
ATOM 3250 C C . ALA A 1 418 ? 14.719 15.078 20.938 1 98.69 418 ALA A C 1
ATOM 3252 O O . ALA A 1 418 ? 14.688 13.961 20.422 1 98.69 418 ALA A O 1
ATOM 3253 N N . ARG A 1 419 ? 15.477 16.016 20.5 1 98.75 419 ARG A N 1
ATOM 3254 C CA . ARG A 1 419 ? 16.359 15.812 19.359 1 98.75 419 ARG A CA 1
ATOM 3255 C C . ARG A 1 419 ? 17.406 14.742 19.656 1 98.75 419 ARG A C 1
ATOM 3257 O O . ARG A 1 419 ? 17.734 13.938 18.781 1 98.75 419 ARG A O 1
ATOM 3264 N N . GLN A 1 420 ? 17.906 14.773 20.859 1 98.75 420 GLN A N 1
ATOM 3265 C CA . GLN A 1 420 ? 18.875 13.75 21.25 1 98.75 420 GLN A CA 1
ATOM 3266 C C . GLN A 1 420 ? 18.234 12.359 21.203 1 98.75 420 GLN A C 1
ATOM 3268 O O . GLN A 1 420 ? 18.859 11.414 20.719 1 98.75 420 GLN A O 1
ATOM 3273 N N . THR A 1 421 ? 17.047 12.266 21.688 1 98.81 421 THR A N 1
ATOM 3274 C CA . THR A 1 421 ? 16.328 11 21.672 1 98.81 421 THR A CA 1
ATOM 3275 C C . THR A 1 421 ? 16.094 10.531 20.234 1 98.81 421 THR A C 1
ATOM 3277 O O . THR A 1 421 ? 16.297 9.359 19.906 1 98.81 421 THR A O 1
ATOM 3280 N N . GLU A 1 422 ? 15.648 11.414 19.422 1 98.88 422 GLU A N 1
ATOM 3281 C CA . GLU A 1 422 ? 15.43 11.109 18.016 1 98.88 422 GLU A CA 1
ATOM 3282 C C . GLU A 1 422 ? 16.703 10.57 17.359 1 98.88 422 GLU A C 1
ATOM 3284 O O . GLU A 1 422 ? 16.672 9.547 16.672 1 98.88 422 GLU A O 1
ATOM 3289 N N . LYS A 1 423 ? 17.828 11.211 17.594 1 98.81 423 LYS A N 1
ATOM 3290 C CA . LYS A 1 423 ? 19.094 10.789 17.016 1 98.81 423 LYS A CA 1
ATOM 3291 C C . LYS A 1 423 ? 19.5 9.414 17.531 1 98.81 423 LYS A C 1
ATOM 3293 O O . LYS A 1 423 ? 20.047 8.602 16.781 1 98.81 423 LYS A O 1
ATOM 3298 N N . GLU A 1 424 ? 19.266 9.188 18.797 1 98.88 424 GLU A N 1
ATOM 3299 C CA . GLU A 1 424 ? 19.625 7.902 19.375 1 98.88 424 GLU A CA 1
ATOM 3300 C C . GLU A 1 424 ? 18.891 6.758 18.688 1 98.88 424 GLU A C 1
ATOM 3302 O O . GLU A 1 424 ? 19.484 5.727 18.375 1 98.88 424 GLU A O 1
ATOM 3307 N N . TYR A 1 425 ? 17.625 6.926 18.438 1 98.88 425 TYR A N 1
ATOM 3308 C CA . TYR A 1 425 ? 16.859 5.898 17.75 1 98.88 425 TYR A CA 1
ATOM 3309 C C . TYR A 1 425 ? 17.328 5.727 16.312 1 98.88 425 TYR A C 1
ATOM 3311 O O . TYR A 1 425 ? 17.453 4.602 15.82 1 98.88 425 TYR A O 1
ATOM 3319 N N . LEU A 1 426 ? 17.609 6.824 15.633 1 98.88 426 LEU A N 1
ATOM 3320 C CA . LEU A 1 426 ? 18.078 6.742 14.258 1 98.88 426 LEU A CA 1
ATOM 3321 C C . LEU A 1 426 ? 19.422 6.02 14.188 1 98.88 426 LEU A C 1
ATOM 3323 O O . LEU A 1 426 ? 19.625 5.172 13.312 1 98.88 426 LEU A O 1
ATOM 3327 N N . HIS A 1 427 ? 20.344 6.383 15.148 1 98.88 427 HIS A N 1
ATOM 3328 C CA . HIS A 1 427 ? 21.625 5.676 15.203 1 98.88 427 HIS A CA 1
ATOM 3329 C C . HIS A 1 427 ? 21.406 4.18 15.406 1 98.88 427 HIS A C 1
ATOM 3331 O O . HIS A 1 427 ? 22.062 3.363 14.75 1 98.88 427 HIS A O 1
ATOM 3337 N N . ARG A 1 428 ? 20.516 3.848 16.234 1 98.69 428 ARG A N 1
ATOM 3338 C CA . ARG A 1 428 ? 20.25 2.449 16.562 1 98.69 428 ARG A CA 1
ATOM 3339 C C . ARG A 1 428 ? 19.734 1.698 15.336 1 98.69 428 ARG A C 1
ATOM 3341 O O . ARG A 1 428 ? 20.234 0.631 14.992 1 98.69 428 ARG A O 1
ATOM 3348 N N . TRP A 1 429 ? 18.766 2.215 14.656 1 98.75 429 TRP A N 1
ATOM 3349 C CA . TRP A 1 429 ? 18.141 1.516 13.547 1 98.75 429 TRP A CA 1
ATOM 3350 C C . TRP A 1 429 ? 19.047 1.466 12.328 1 98.75 429 TRP A C 1
ATOM 3352 O O . TRP A 1 429 ? 19.031 0.495 11.57 1 98.75 429 TRP A O 1
ATOM 3362 N N . ILE A 1 430 ? 19.859 2.51 12.141 1 98.75 430 ILE A N 1
ATOM 3363 C CA . ILE A 1 430 ? 20.859 2.498 11.078 1 98.75 430 ILE A CA 1
ATOM 3364 C C . ILE A 1 430 ? 21.906 1.415 11.352 1 98.75 430 ILE A C 1
ATOM 3366 O O . ILE A 1 430 ? 22.281 0.669 10.445 1 98.75 430 ILE A O 1
ATOM 3370 N N . SER A 1 431 ? 22.312 1.333 12.617 1 98.44 431 SER A N 1
ATOM 3371 C CA . SER A 1 431 ? 23.281 0.305 13 1 98.44 431 SER A CA 1
ATOM 3372 C C . SER A 1 431 ? 22.703 -1.093 12.789 1 98.44 431 SER A C 1
ATOM 3374 O O . SER A 1 431 ? 23.406 -1.99 12.312 1 98.44 431 SER A O 1
ATOM 3376 N N . GLU A 1 432 ? 21.469 -1.3 13.117 1 97.75 432 GLU A N 1
ATOM 3377 C CA . GLU A 1 432 ? 20.797 -2.584 12.922 1 97.75 432 GLU A CA 1
ATOM 3378 C C . GLU A 1 432 ? 20.719 -2.941 11.445 1 97.75 432 GLU A C 1
ATOM 3380 O O . GLU A 1 432 ? 20.875 -4.105 11.07 1 97.75 432 GLU A O 1
ATOM 3385 N N . TYR A 1 433 ? 20.469 -1.994 10.641 1 97.38 433 TYR A N 1
ATOM 3386 C CA . TYR A 1 433 ? 20.406 -2.205 9.203 1 97.38 433 TYR A CA 1
ATOM 3387 C C . TYR A 1 433 ? 21.734 -2.752 8.672 1 97.38 433 TYR A C 1
ATOM 3389 O O . TYR A 1 433 ? 21.75 -3.689 7.871 1 97.38 433 TYR A O 1
ATOM 3397 N N . TYR A 1 434 ? 22.812 -2.145 9.086 1 96.5 434 TYR A N 1
ATOM 3398 C CA . TYR A 1 434 ? 24.125 -2.543 8.594 1 96.5 434 TYR A CA 1
ATOM 3399 C C . TYR A 1 434 ? 24.516 -3.928 9.102 1 96.5 434 TYR A C 1
ATOM 3401 O O . TYR A 1 434 ? 25.312 -4.621 8.484 1 96.5 434 TYR A O 1
ATOM 3409 N N . LYS A 1 435 ? 23.984 -4.387 10.172 1 92.44 435 LYS A N 1
ATOM 3410 C CA . LYS A 1 435 ? 24.281 -5.703 10.734 1 92.44 435 LYS A CA 1
ATOM 3411 C C . LYS A 1 435 ? 23.531 -6.801 9.977 1 92.44 435 LYS A C 1
ATOM 3413 O O . LYS A 1 435 ? 23.984 -7.949 9.938 1 92.44 435 LYS A O 1
ATOM 3418 N N . ASN A 1 436 ? 22.359 -6.504 9.469 1 82.56 436 ASN A N 1
ATOM 3419 C CA . ASN A 1 436 ? 21.547 -7.473 8.75 1 82.56 436 ASN A CA 1
ATOM 3420 C C . ASN A 1 436 ? 22.016 -7.652 7.312 1 82.56 436 ASN A C 1
ATOM 3422 O O . ASN A 1 436 ? 21.594 -8.594 6.629 1 82.56 436 ASN A O 1
ATOM 3426 N N . LEU B 1 1 ? -13.891 1.644 -8.594 1 96.62 1 LEU B N 1
ATOM 3427 C CA . LEU B 1 1 ? -13.141 1.149 -9.742 1 96.62 1 LEU B CA 1
ATOM 3428 C C . LEU B 1 1 ? -11.641 1.38 -9.562 1 96.62 1 LEU B C 1
ATOM 3430 O O . LEU B 1 1 ? -10.844 0.459 -9.742 1 96.62 1 LEU B O 1
ATOM 3434 N N . ASP B 1 2 ? -11.203 2.572 -9.266 1 96.69 2 ASP B N 1
ATOM 3435 C CA . ASP B 1 2 ? -9.812 2.92 -9 1 96.69 2 ASP B CA 1
ATOM 3436 C C . ASP B 1 2 ? -9.641 3.449 -7.578 1 96.69 2 ASP B C 1
ATOM 3438 O O . ASP B 1 2 ? -10.07 4.562 -7.27 1 96.69 2 ASP B O 1
ATOM 3442 N N . HIS B 1 3 ? -8.945 2.711 -6.758 1 97.5 3 HIS B N 1
ATOM 3443 C CA . HIS B 1 3 ? -8.828 3.049 -5.344 1 97.5 3 HIS B CA 1
ATOM 3444 C C . HIS B 1 3 ? -7.746 4.105 -5.125 1 97.5 3 HIS B C 1
ATOM 3446 O O . HIS B 1 3 ? -7.672 4.707 -4.051 1 97.5 3 HIS B O 1
ATOM 3452 N N . PHE B 1 4 ? -6.898 4.387 -6.145 1 97.38 4 PHE B N 1
ATOM 3453 C CA . PHE B 1 4 ? -5.664 5.109 -5.855 1 97.38 4 PHE B CA 1
ATOM 3454 C C . PHE B 1 4 ? -5.613 6.422 -6.629 1 97.38 4 PHE B C 1
ATOM 3456 O O . PHE B 1 4 ? -4.555 7.043 -6.73 1 97.38 4 PHE B O 1
ATOM 3463 N N . ASN B 1 5 ? -6.645 6.84 -7.246 1 93.12 5 ASN B N 1
ATOM 3464 C CA . ASN B 1 5 ? -6.762 8.172 -7.828 1 93.12 5 ASN B CA 1
ATOM 3465 C C . ASN B 1 5 ? -8.203 8.656 -7.84 1 93.12 5 ASN B C 1
ATOM 3467 O O . ASN B 1 5 ? -9.109 7.941 -7.406 1 93.12 5 ASN B O 1
ATOM 3471 N N . PHE B 1 6 ? -8.453 9.898 -8.203 1 94.62 6 PHE B N 1
ATOM 3472 C CA . PHE B 1 6 ? -9.758 10.539 -8.086 1 94.62 6 PHE B CA 1
ATOM 3473 C C . PHE B 1 6 ? -10.211 11.086 -9.43 1 94.62 6 PHE B C 1
ATOM 3475 O O . PHE B 1 6 ? -11 12.039 -9.484 1 94.62 6 PHE B O 1
ATOM 3482 N N . ARG B 1 7 ? -9.633 10.484 -10.469 1 92.75 7 ARG B N 1
ATOM 3483 C CA . ARG B 1 7 ? -10.078 10.836 -11.812 1 92.75 7 ARG B CA 1
ATOM 3484 C C . ARG B 1 7 ? -11.492 10.336 -12.07 1 92.75 7 ARG B C 1
ATOM 3486 O O . ARG B 1 7 ? -12.227 10.906 -12.891 1 92.75 7 ARG B O 1
ATOM 3493 N N . THR B 1 8 ? -11.789 9.195 -11.383 1 89.75 8 THR B N 1
ATOM 3494 C CA . THR B 1 8 ? -13.094 8.578 -11.547 1 89.75 8 THR B CA 1
ATOM 3495 C C . THR B 1 8 ? -13.656 8.133 -10.203 1 89.75 8 THR B C 1
ATOM 3497 O O . THR B 1 8 ? -12.906 7.758 -9.305 1 89.75 8 THR B O 1
ATOM 3500 N N . SER B 1 9 ? -14.906 8.25 -10.078 1 89.31 9 SER B N 1
ATOM 3501 C CA . SER B 1 9 ? -15.594 7.727 -8.898 1 89.31 9 SER B CA 1
ATOM 3502 C C . SER B 1 9 ? -16.453 6.52 -9.258 1 89.31 9 SER B C 1
ATOM 3504 O O . SER B 1 9 ? -17.375 6.164 -8.516 1 89.31 9 SER B O 1
ATOM 3506 N N . ALA B 1 10 ? -16.156 5.945 -10.414 1 93.5 10 ALA B N 1
ATOM 3507 C CA . ALA B 1 10 ? -16.938 4.801 -10.875 1 93.5 10 ALA B CA 1
ATOM 3508 C C . ALA B 1 10 ? -16.812 3.633 -9.898 1 93.5 10 ALA B C 1
ATOM 3510 O O . ALA B 1 10 ? -15.789 3.473 -9.234 1 93.5 10 ALA B O 1
ATOM 3511 N N . THR B 1 11 ? -17.891 2.861 -9.82 1 95.5 11 THR B N 1
ATOM 3512 C CA . THR B 1 11 ? -17.938 1.669 -8.984 1 95.5 11 THR B CA 1
ATOM 3513 C C . THR B 1 11 ? -18.297 0.439 -9.812 1 95.5 11 THR B C 1
ATOM 3515 O O . THR B 1 11 ? -18.688 0.56 -10.977 1 95.5 11 THR B O 1
ATOM 3518 N N . PHE B 1 12 ? -18.047 -0.703 -9.328 1 97.56 12 PHE B N 1
ATOM 3519 C CA . PHE B 1 12 ? -18.5 -1.972 -9.891 1 97.56 12 PHE B CA 1
ATOM 3520 C C . PHE B 1 12 ? -18.953 -2.922 -8.797 1 97.56 12 PHE B C 1
ATOM 3522 O O . PHE B 1 12 ? -18.719 -2.672 -7.609 1 97.56 12 PHE B O 1
ATOM 3529 N N . SER B 1 13 ? -19.656 -3.936 -9.18 1 97.06 13 SER B N 1
ATOM 3530 C CA . SER B 1 13 ? -20.109 -4.945 -8.234 1 97.06 13 SER B CA 1
ATOM 3531 C C . SER B 1 13 ? -19.109 -6.086 -8.109 1 97.06 13 SER B C 1
ATOM 3533 O O . SER B 1 13 ? -18.656 -6.637 -9.117 1 97.06 13 SER B O 1
ATOM 3535 N N . GLN B 1 14 ? -18.719 -6.406 -6.91 1 98.06 14 GLN B N 1
ATOM 3536 C CA . GLN B 1 14 ? -17.812 -7.512 -6.633 1 98.06 14 GLN B CA 1
ATOM 3537 C C . GLN B 1 14 ? -18.562 -8.703 -6.031 1 98.06 14 GLN B C 1
ATOM 3539 O O . GLN B 1 14 ? -19.312 -8.547 -5.062 1 98.06 14 GLN B O 1
ATOM 3544 N N . ARG B 1 15 ? -18.312 -9.867 -6.602 1 98.44 15 ARG B N 1
ATOM 3545 C CA . ARG B 1 15 ? -18.922 -11.102 -6.109 1 98.44 15 ARG B CA 1
ATOM 3546 C C . ARG B 1 15 ? -18.094 -11.711 -4.988 1 98.44 15 ARG B C 1
ATOM 3548 O O . ARG B 1 15 ? -16.859 -11.734 -5.062 1 98.44 15 ARG B O 1
ATOM 3555 N N . TYR B 1 16 ? -18.734 -12.109 -3.906 1 98.56 16 TYR B N 1
ATOM 3556 C CA . TYR B 1 16 ? -18.109 -12.906 -2.854 1 98.56 16 TYR B CA 1
ATOM 3557 C C . TYR B 1 16 ? -19.078 -13.922 -2.279 1 98.56 16 TYR B C 1
ATOM 3559 O O . TYR B 1 16 ? -20.297 -13.727 -2.338 1 98.56 16 TYR B O 1
ATOM 3567 N N . LEU B 1 17 ? -18.594 -15.047 -1.866 1 98.75 17 LEU B N 1
ATOM 3568 C CA . LEU B 1 17 ? -19.359 -16.109 -1.223 1 98.75 17 LEU B CA 1
ATOM 3569 C C . LEU B 1 17 ? -19.156 -16.094 0.289 1 98.75 17 LEU B C 1
ATOM 3571 O O . LEU B 1 17 ? -18.047 -15.828 0.766 1 98.75 17 LEU B O 1
ATOM 3575 N N . VAL B 1 18 ? -20.219 -16.328 1.042 1 98.56 18 VAL B N 1
ATOM 3576 C CA . VAL B 1 18 ? -20.141 -16.344 2.498 1 98.56 18 VAL B CA 1
ATOM 3577 C C . VAL B 1 18 ? -20.797 -17.594 3.041 1 98.56 18 VAL B C 1
ATOM 3579 O O . VAL B 1 18 ? -21.859 -18.016 2.551 1 98.56 18 VAL B O 1
ATOM 3582 N N . ASN B 1 19 ? -20.188 -18.297 3.953 1 98.62 19 ASN B N 1
ATOM 3583 C CA . ASN B 1 19 ? -20.75 -19.406 4.727 1 98.62 19 ASN B CA 1
ATOM 3584 C C . ASN B 1 19 ? -20.594 -19.172 6.227 1 98.62 19 ASN B C 1
ATOM 3586 O O . ASN B 1 19 ? -19.484 -19.031 6.723 1 98.62 19 ASN B O 1
ATOM 3590 N N . ILE B 1 20 ? -21.719 -19.125 6.934 1 98.06 20 ILE B N 1
ATOM 3591 C CA . ILE B 1 20 ? -21.672 -18.828 8.359 1 98.06 20 ILE B CA 1
ATOM 3592 C C . ILE B 1 20 ? -22.188 -20.031 9.148 1 98.06 20 ILE B C 1
ATOM 3594 O O . ILE B 1 20 ? -22.625 -19.891 10.297 1 98.06 20 ILE B O 1
ATOM 3598 N N . ALA B 1 21 ? -22.188 -21.188 8.523 1 97.94 21 ALA B N 1
ATOM 3599 C CA . ALA B 1 21 ? -22.781 -22.375 9.141 1 97.94 21 ALA B CA 1
ATOM 3600 C C . ALA B 1 21 ? -22.062 -22.719 10.445 1 97.94 21 ALA B C 1
ATOM 3602 O O . ALA B 1 21 ? -22.688 -23.203 11.391 1 97.94 21 ALA B O 1
ATOM 3603 N N . ASN B 1 22 ? -20.781 -22.469 10.523 1 98.38 22 ASN B N 1
ATOM 3604 C CA . ASN B 1 22 ? -19.984 -22.828 11.695 1 98.38 22 ASN B CA 1
ATOM 3605 C C . ASN B 1 22 ? -19.516 -21.594 12.453 1 98.38 22 ASN B C 1
ATOM 3607 O O . ASN B 1 22 ? -18.719 -21.703 13.398 1 98.38 22 ASN B O 1
ATOM 3611 N N . TRP B 1 23 ? -19.906 -20.438 11.969 1 98.44 23 TRP B N 1
ATOM 3612 C CA . TRP B 1 23 ? -19.359 -19.203 12.523 1 98.44 23 TRP B CA 1
ATOM 3613 C C . TRP B 1 23 ? -19.969 -18.922 13.898 1 98.44 23 TRP B C 1
ATOM 3615 O O . TRP B 1 23 ? -21.188 -18.984 14.07 1 98.44 23 TRP B O 1
ATOM 3625 N N . ARG B 1 24 ? -19.141 -18.641 14.859 1 97.56 24 ARG B N 1
ATOM 3626 C CA . ARG B 1 24 ? -19.531 -18.078 16.141 1 97.56 24 ARG B CA 1
ATOM 3627 C C . ARG B 1 24 ? -19.406 -16.562 16.156 1 97.56 24 ARG B C 1
ATOM 3629 O O . ARG B 1 24 ? -18.391 -16.031 15.688 1 97.56 24 ARG B O 1
ATOM 3636 N N . LYS B 1 25 ? -20.422 -15.953 16.703 1 96.12 25 LYS B N 1
ATOM 3637 C CA . LYS B 1 25 ? -20.359 -14.492 16.781 1 96.12 25 LYS B CA 1
ATOM 3638 C C . LYS B 1 25 ? -19.031 -14.031 17.375 1 96.12 25 LYS B C 1
ATOM 3640 O O . LYS B 1 25 ? -18.609 -14.516 18.438 1 96.12 25 LYS B O 1
ATOM 3645 N N . GLY B 1 26 ? -18.391 -13.188 16.625 1 97.62 26 GLY B N 1
ATOM 3646 C CA . GLY B 1 26 ? -17.094 -12.703 17.062 1 97.62 26 GLY B CA 1
ATOM 3647 C C . GLY B 1 26 ? -15.938 -13.594 16.641 1 97.62 26 GLY B C 1
ATOM 3648 O O . GLY B 1 26 ? -14.773 -13.227 16.781 1 97.62 26 GLY B O 1
ATOM 3649 N N . GLY B 1 27 ? -16.25 -14.797 16.109 1 98.56 27 GLY B N 1
ATOM 3650 C CA . GLY B 1 27 ? -15.203 -15.703 15.648 1 98.56 27 GLY B CA 1
ATOM 3651 C C . GLY B 1 27 ? -14.43 -15.172 14.453 1 98.56 27 GLY B C 1
ATOM 3652 O O . GLY B 1 27 ? -14.773 -14.125 13.906 1 98.56 27 GLY B O 1
ATOM 3653 N N . PRO B 1 28 ? -13.406 -15.867 14.086 1 98.88 28 PRO B N 1
ATOM 3654 C CA . PRO B 1 28 ? -12.57 -15.375 12.992 1 98.88 28 PRO B CA 1
ATOM 3655 C C . PRO B 1 28 ? -13.258 -15.453 11.633 1 98.88 28 PRO B C 1
ATOM 3657 O O . PRO B 1 28 ? -14.242 -16.188 11.484 1 98.88 28 PRO B O 1
ATOM 3660 N N . ILE B 1 29 ? -12.797 -14.625 10.781 1 98.94 29 ILE B N 1
ATOM 3661 C CA . ILE B 1 29 ? -13.164 -14.68 9.367 1 98.94 29 ILE B CA 1
ATOM 3662 C C . ILE B 1 29 ? -12.023 -15.297 8.562 1 98.94 29 ILE B C 1
ATOM 3664 O O . ILE B 1 29 ? -10.914 -14.766 8.539 1 98.94 29 ILE B O 1
ATOM 3668 N N . PHE B 1 30 ? -12.25 -16.469 8.047 1 98.94 30 PHE B N 1
ATOM 3669 C CA . PHE B 1 30 ? -11.344 -17.016 7.043 1 98.94 30 PHE B CA 1
ATOM 3670 C C . PHE B 1 30 ? -11.648 -16.422 5.672 1 98.94 30 PHE B C 1
ATOM 3672 O O . PHE B 1 30 ? -12.695 -16.719 5.086 1 98.94 30 PHE B O 1
ATOM 3679 N N . PHE B 1 31 ? -10.75 -15.633 5.199 1 98.94 31 PHE B N 1
ATOM 3680 C CA . PHE B 1 31 ? -10.953 -14.844 3.988 1 98.94 31 PHE B CA 1
ATOM 3681 C C . PHE B 1 31 ? -10.086 -15.367 2.852 1 98.94 31 PHE B C 1
ATOM 3683 O O . PHE B 1 31 ? -8.867 -15.195 2.861 1 98.94 31 PHE B O 1
ATOM 3690 N N . TYR B 1 32 ? -10.68 -15.992 1.836 1 98.88 32 TYR B N 1
ATOM 3691 C CA . TYR B 1 32 ? -9.953 -16.453 0.656 1 98.88 32 TYR B CA 1
ATOM 3692 C C . TYR B 1 32 ? -9.734 -15.305 -0.33 1 98.88 32 TYR B C 1
ATOM 3694 O O . TYR B 1 32 ? -10.703 -14.703 -0.814 1 98.88 32 TYR B O 1
ATOM 3702 N N . THR B 1 33 ? -8.445 -14.992 -0.638 1 98.12 33 THR B N 1
ATOM 3703 C CA . THR B 1 33 ? -8.055 -13.82 -1.407 1 98.12 33 THR B CA 1
ATOM 3704 C C . THR B 1 33 ? -8.156 -14.094 -2.904 1 98.12 33 THR B C 1
ATOM 3706 O O . THR B 1 33 ? -7.176 -13.938 -3.637 1 98.12 33 THR B O 1
ATOM 3709 N N . GLY B 1 34 ? -9.359 -14.492 -3.352 1 93.94 34 GLY B N 1
ATOM 3710 C CA . GLY B 1 34 ? -9.586 -14.68 -4.773 1 93.94 34 GLY B CA 1
ATOM 3711 C C . GLY B 1 34 ? -8.453 -15.406 -5.473 1 93.94 34 GLY B C 1
ATOM 3712 O O . GLY B 1 34 ? -7.602 -16.016 -4.816 1 93.94 34 GLY B O 1
ATOM 3713 N N . ASN B 1 35 ? -8.445 -15.406 -6.785 1 94.69 35 ASN B N 1
ATOM 3714 C CA . ASN B 1 35 ? -7.508 -16.078 -7.68 1 94.69 35 ASN B CA 1
ATOM 3715 C C . ASN B 1 35 ? -7.824 -15.781 -9.141 1 94.69 35 ASN B C 1
ATOM 3717 O O . ASN B 1 35 ? -8.656 -14.914 -9.445 1 94.69 35 ASN B O 1
ATOM 3721 N N . GLU B 1 36 ? -7.043 -16.406 -10.008 1 94.25 36 GLU B N 1
ATOM 3722 C CA . GLU B 1 36 ? -7.16 -16.125 -11.438 1 94.25 36 GLU B CA 1
ATOM 3723 C C . GLU B 1 36 ? -8.289 -16.938 -12.07 1 94.25 36 GLU B C 1
ATOM 3725 O O . GLU B 1 36 ? -8.078 -17.656 -13.055 1 94.25 36 GLU B O 1
ATOM 3730 N N . GLY B 1 37 ? -9.484 -16.844 -11.516 1 93.62 37 GLY B N 1
ATOM 3731 C CA . GLY B 1 37 ? -10.617 -17.562 -12.078 1 93.62 37 GLY B CA 1
ATOM 3732 C C . GLY B 1 37 ? -11.891 -17.391 -11.281 1 93.62 37 GLY B C 1
ATOM 3733 O O . GLY B 1 37 ? -11.961 -16.531 -10.391 1 93.62 37 GLY B O 1
ATOM 3734 N N . ASP B 1 38 ? -12.922 -18.203 -11.641 1 94.5 38 ASP B N 1
ATOM 3735 C CA . ASP B 1 38 ? -14.211 -18.188 -10.961 1 94.5 38 ASP B CA 1
ATOM 3736 C C . ASP B 1 38 ? -14.07 -18.609 -9.5 1 94.5 38 ASP B C 1
ATOM 3738 O O . ASP B 1 38 ? -13.469 -19.641 -9.195 1 94.5 38 ASP B O 1
ATOM 3742 N N . ILE B 1 39 ? -14.648 -17.828 -8.633 1 96.62 39 ILE B N 1
ATOM 3743 C CA . ILE B 1 39 ? -14.414 -18.016 -7.207 1 96.62 39 ILE B CA 1
ATOM 3744 C C . ILE B 1 39 ? -15.094 -19.312 -6.738 1 96.62 39 ILE B C 1
ATOM 3746 O O . ILE B 1 39 ? -14.664 -19.922 -5.758 1 96.62 39 ILE B O 1
ATOM 3750 N N . THR B 1 40 ? -16.172 -19.781 -7.414 1 95.88 40 THR B N 1
ATOM 3751 C CA . THR B 1 40 ? -16.828 -21.016 -7.02 1 95.88 40 THR B CA 1
ATOM 3752 C C . THR B 1 40 ? -15.906 -22.219 -7.211 1 95.88 40 THR B C 1
ATOM 3754 O O . THR B 1 40 ? -15.953 -23.172 -6.434 1 95.88 40 THR B O 1
ATOM 3757 N N . TRP B 1 41 ? -15.102 -22.109 -8.25 1 92 41 TRP B N 1
ATOM 3758 C CA . TRP B 1 41 ? -14.125 -23.172 -8.492 1 92 41 TRP B CA 1
ATOM 3759 C C . TRP B 1 41 ? -13.133 -23.266 -7.332 1 92 41 TRP B C 1
ATOM 3761 O O . TRP B 1 41 ? -12.844 -24.375 -6.852 1 92 41 TRP B O 1
ATOM 3771 N N . PHE B 1 42 ? -12.703 -22.188 -6.793 1 93.56 42 PHE B N 1
ATOM 3772 C CA . PHE B 1 42 ? -11.742 -22.172 -5.699 1 93.56 42 PHE B CA 1
ATOM 3773 C C . PHE B 1 42 ? -12.422 -22.516 -4.379 1 93.56 42 PHE B C 1
ATOM 3775 O O . PHE B 1 42 ? -11.828 -23.172 -3.521 1 93.56 42 PHE B O 1
ATOM 3782 N N . ALA B 1 43 ? -13.641 -22.062 -4.246 1 96.25 43 ALA B N 1
ATOM 3783 C CA . ALA B 1 43 ? -14.383 -22.406 -3.039 1 96.25 43 ALA B CA 1
ATOM 3784 C C . ALA B 1 43 ? -14.555 -23.922 -2.914 1 96.25 43 ALA B C 1
ATOM 3786 O O . ALA B 1 43 ? -14.445 -24.469 -1.816 1 96.25 43 ALA B O 1
ATOM 3787 N N . ASN B 1 44 ? -14.719 -24.547 -4.051 1 93.25 44 ASN B N 1
ATOM 3788 C CA . ASN B 1 44 ? -14.953 -26 -4.066 1 93.25 44 ASN B CA 1
ATOM 3789 C C . ASN B 1 44 ? -13.656 -26.781 -3.898 1 93.25 44 ASN B C 1
ATOM 3791 O O . ASN B 1 44 ? -13.672 -27.953 -3.537 1 93.25 44 ASN B O 1
ATOM 3795 N N . ASN B 1 45 ? -12.547 -26.078 -4.102 1 91 45 ASN B N 1
ATOM 3796 C CA . ASN B 1 45 ? -11.281 -26.812 -4.113 1 91 45 ASN B CA 1
ATOM 3797 C C . ASN B 1 45 ? -10.375 -26.391 -2.957 1 91 45 ASN B C 1
ATOM 3799 O O . ASN B 1 45 ? -9.203 -26.766 -2.91 1 91 45 ASN B O 1
ATOM 3803 N N . THR B 1 46 ? -10.859 -25.609 -2.031 1 95.56 46 THR B N 1
ATOM 3804 C CA . THR B 1 46 ? -10.102 -25.219 -0.852 1 95.56 46 THR B CA 1
ATOM 3805 C C . THR B 1 46 ? -10.688 -25.844 0.407 1 95.56 46 THR B C 1
ATOM 3807 O O . THR B 1 46 ? -11.227 -25.156 1.27 1 95.56 46 THR B O 1
ATOM 3810 N N . GLY B 1 47 ? -10.438 -27.156 0.506 1 97.75 47 GLY B N 1
ATOM 3811 C CA . GLY B 1 47 ? -11.023 -27.969 1.557 1 97.75 47 GLY B CA 1
ATOM 3812 C C . GLY B 1 47 ? -10.531 -27.609 2.943 1 97.75 47 GLY B C 1
ATOM 3813 O O . GLY B 1 47 ? -11.273 -27.734 3.922 1 97.75 47 GLY B O 1
ATOM 3814 N N . PHE B 1 48 ? -9.32 -27.094 3.088 1 98.5 48 PHE B N 1
ATOM 3815 C CA . PHE B 1 48 ? -8.727 -26.719 4.371 1 98.5 48 PHE B CA 1
ATOM 3816 C C . PHE B 1 48 ? -9.648 -25.781 5.145 1 98.5 48 PHE B C 1
ATOM 3818 O O . PHE B 1 48 ? -9.828 -25.953 6.352 1 98.5 48 PHE B O 1
ATOM 3825 N N . MET B 1 49 ? -10.234 -24.781 4.449 1 98.75 49 MET B N 1
ATOM 3826 C CA . MET B 1 49 ? -11.109 -23.797 5.105 1 98.75 49 MET B CA 1
ATOM 3827 C C . MET B 1 49 ? -12.383 -24.469 5.609 1 98.75 49 MET B C 1
ATOM 3829 O O . MET B 1 49 ? -12.805 -24.219 6.742 1 98.75 49 MET B O 1
ATOM 3833 N N . TRP B 1 50 ? -12.953 -25.344 4.855 1 98.69 50 TRP B N 1
ATOM 3834 C CA . TRP B 1 50 ? -14.18 -26.047 5.227 1 98.69 50 TRP B CA 1
ATOM 3835 C C . TRP B 1 50 ? -13.922 -27.031 6.355 1 98.69 50 TRP B C 1
ATOM 3837 O O . TRP B 1 50 ? -14.68 -27.094 7.324 1 98.69 50 TRP B O 1
ATOM 3847 N N . ASP B 1 51 ? -12.828 -27.75 6.172 1 98.62 51 ASP B N 1
ATOM 3848 C CA . ASP B 1 51 ? -12.492 -28.797 7.137 1 98.62 51 ASP B CA 1
ATOM 3849 C C . ASP B 1 51 ? -12.289 -28.203 8.531 1 98.62 51 ASP B C 1
ATOM 3851 O O . ASP B 1 51 ? -12.516 -28.891 9.531 1 98.62 51 ASP B O 1
ATOM 3855 N N . ASN B 1 52 ? -11.867 -26.953 8.633 1 98.81 52 ASN B N 1
ATOM 3856 C CA . ASN B 1 52 ? -11.445 -26.391 9.914 1 98.81 52 ASN B CA 1
ATOM 3857 C C . ASN B 1 52 ? -12.406 -25.328 10.406 1 98.81 52 ASN B C 1
ATOM 3859 O O . ASN B 1 52 ? -12.227 -24.781 11.5 1 98.81 52 ASN B O 1
ATOM 3863 N N . ALA B 1 53 ? -13.438 -25.047 9.664 1 98.75 53 ALA B N 1
ATOM 3864 C CA . ALA B 1 53 ? -14.375 -23.969 10.008 1 98.75 53 ALA B CA 1
ATOM 3865 C C . ALA B 1 53 ? -14.984 -24.203 11.391 1 98.75 53 ALA B C 1
ATOM 3867 O O . ALA B 1 53 ? -15.094 -23.266 12.188 1 98.75 53 ALA B O 1
ATOM 3868 N N . LYS B 1 54 ? -15.391 -25.406 11.656 1 98.62 54 LYS B N 1
ATOM 3869 C CA . LYS B 1 54 ? -16.031 -25.734 12.93 1 98.62 54 LYS B CA 1
ATOM 3870 C C . LYS B 1 54 ? -15.055 -25.562 14.094 1 98.62 54 LYS B C 1
ATOM 3872 O O . LYS B 1 54 ? -15.383 -24.953 15.109 1 98.62 54 LYS B O 1
ATOM 3877 N N . GLU B 1 55 ? -13.891 -26.078 13.922 1 98.69 55 GLU B N 1
ATOM 3878 C CA . GLU B 1 55 ? -12.883 -26 14.969 1 98.69 55 GLU B CA 1
ATOM 3879 C C . GLU B 1 55 ? -12.602 -24.562 15.367 1 98.69 55 GLU B C 1
ATOM 3881 O O . GLU B 1 55 ? -12.469 -24.25 16.547 1 98.69 55 GLU B O 1
ATOM 3886 N N . PHE B 1 56 ? -12.562 -23.609 14.43 1 98.88 56 PHE B N 1
ATOM 3887 C CA . PHE B 1 56 ? -12.164 -22.219 14.68 1 98.88 56 PHE B CA 1
ATOM 3888 C C . PHE B 1 56 ? -13.391 -21.344 14.938 1 98.88 56 PHE B C 1
ATOM 3890 O O . PHE B 1 56 ? -13.258 -20.203 15.383 1 98.88 56 PHE B O 1
ATOM 3897 N N . GLY B 1 57 ? -14.609 -21.922 14.648 1 98.81 57 GLY B N 1
ATOM 3898 C CA . GLY B 1 57 ? -15.781 -21.047 14.656 1 98.81 57 GLY B CA 1
ATOM 3899 C C . GLY B 1 57 ? -15.703 -19.938 13.625 1 98.81 57 GLY B C 1
ATOM 3900 O O . GLY B 1 57 ? -16.031 -18.797 13.922 1 98.81 57 GLY B O 1
ATOM 3901 N N . ALA B 1 58 ? -15.297 -20.312 12.438 1 98.88 58 ALA B N 1
ATOM 3902 C CA . ALA B 1 58 ? -14.914 -19.312 11.453 1 98.88 58 ALA B CA 1
ATOM 3903 C C . ALA B 1 58 ? -16.047 -19.031 10.469 1 98.88 58 ALA B C 1
ATOM 3905 O O . ALA B 1 58 ? -16.766 -19.953 10.07 1 98.88 58 ALA B O 1
ATOM 3906 N N . MET B 1 59 ? -16.188 -17.781 10.141 1 98.88 59 MET B N 1
ATOM 3907 C CA . MET B 1 59 ? -16.922 -17.375 8.938 1 98.88 59 MET B CA 1
ATOM 3908 C C . MET B 1 59 ? -16.047 -17.562 7.695 1 98.88 59 MET B C 1
ATOM 3910 O O . MET B 1 59 ? -14.891 -17.125 7.676 1 98.88 59 MET B O 1
ATOM 3914 N N . LEU B 1 60 ? -16.562 -18.297 6.727 1 98.88 60 LEU B N 1
ATOM 3915 C CA . LEU B 1 60 ? -15.82 -18.453 5.48 1 98.88 60 LEU B CA 1
ATOM 3916 C C . LEU B 1 60 ? -16.25 -17.406 4.453 1 98.88 60 LEU B C 1
ATOM 3918 O O . LEU B 1 60 ? -17.453 -17.266 4.176 1 98.88 60 LEU B O 1
ATOM 3922 N N . VAL B 1 61 ? -15.32 -16.625 3.984 1 98.94 61 VAL B N 1
ATOM 3923 C CA . VAL B 1 61 ? -15.562 -15.672 2.914 1 98.94 61 VAL B CA 1
ATOM 3924 C C . VAL B 1 61 ? -14.641 -15.969 1.734 1 98.94 61 VAL B C 1
ATOM 3926 O O . VAL B 1 61 ? -13.43 -16.094 1.902 1 98.94 61 VAL B O 1
ATOM 3929 N N . PHE B 1 62 ? -15.203 -16.188 0.556 1 98.88 62 PHE B N 1
ATOM 3930 C CA . PHE B 1 62 ? -14.461 -16.328 -0.692 1 98.88 62 PHE B CA 1
ATOM 3931 C C . PHE B 1 62 ? -14.695 -15.133 -1.6 1 98.88 62 PHE B C 1
ATOM 3933 O O . PHE B 1 62 ? -15.758 -15.016 -2.219 1 98.88 62 PHE B O 1
ATOM 3940 N N . ALA B 1 63 ? -13.695 -14.273 -1.675 1 98.81 63 ALA B N 1
ATOM 3941 C CA . ALA B 1 63 ? -13.836 -13.047 -2.451 1 98.81 63 ALA B CA 1
ATOM 3942 C C . ALA B 1 63 ? -13.359 -13.25 -3.887 1 98.81 63 ALA B C 1
ATOM 3944 O O . ALA B 1 63 ? -12.312 -13.859 -4.121 1 98.81 63 ALA B O 1
ATOM 3945 N N . GLU B 1 64 ? -14.148 -12.797 -4.816 1 98.56 64 GLU B N 1
ATOM 3946 C CA . GLU B 1 64 ? -13.742 -12.914 -6.211 1 98.56 64 GLU B CA 1
ATOM 3947 C C . GLU B 1 64 ? -12.836 -11.75 -6.625 1 98.56 64 GLU B C 1
ATOM 3949 O O . GLU B 1 64 ? -13.086 -10.602 -6.246 1 98.56 64 GLU B O 1
ATOM 3954 N N . HIS B 1 65 ? -11.82 -12.031 -7.316 1 98.31 65 HIS B N 1
ATOM 3955 C CA . HIS B 1 65 ? -10.859 -11.062 -7.832 1 98.31 65 HIS B CA 1
ATOM 3956 C C . HIS B 1 65 ? -11.445 -10.281 -9.008 1 98.31 65 HIS B C 1
ATOM 3958 O O . HIS B 1 65 ? -12.133 -10.852 -9.859 1 98.31 65 HIS B O 1
ATOM 3964 N N . ARG B 1 66 ? -11.211 -8.984 -8.977 1 98.19 66 ARG B N 1
ATOM 3965 C CA . ARG B 1 66 ? -11.633 -8.211 -10.141 1 98.19 66 ARG B CA 1
ATOM 3966 C C . ARG B 1 66 ? -11.102 -8.828 -11.43 1 98.19 66 ARG B C 1
ATOM 3968 O O . ARG B 1 66 ? -9.953 -9.289 -11.477 1 98.19 66 ARG B O 1
ATOM 3975 N N . TYR B 1 67 ? -12 -8.859 -12.5 1 97.12 67 TYR B N 1
ATOM 3976 C CA . TYR B 1 67 ? -11.703 -9.273 -13.867 1 97.12 67 TYR B CA 1
ATOM 3977 C C . TYR B 1 67 ? -11.625 -10.789 -13.969 1 97.12 67 TYR B C 1
ATOM 3979 O O . TYR B 1 67 ? -11.383 -11.328 -15.055 1 97.12 67 TYR B O 1
ATOM 3987 N N . TYR B 1 68 ? -11.789 -11.445 -12.852 1 96.44 68 TYR B N 1
ATOM 3988 C CA . TYR B 1 68 ? -11.898 -12.898 -12.914 1 96.44 68 TYR B CA 1
ATOM 3989 C C . TYR B 1 68 ? -13.305 -13.359 -12.539 1 96.44 68 TYR B C 1
ATOM 3991 O O . TYR B 1 68 ? -14.008 -12.68 -11.797 1 96.44 68 TYR B O 1
ATOM 3999 N N . GLY B 1 69 ? -13.711 -14.531 -13.094 1 94.56 69 GLY B N 1
ATOM 4000 C CA . GLY B 1 69 ? -15.055 -15.016 -12.844 1 94.56 69 GLY B CA 1
ATOM 4001 C C . GLY B 1 69 ? -16.125 -14.055 -13.328 1 94.56 69 GLY B C 1
ATOM 4002 O O . GLY B 1 69 ? -16.125 -13.625 -14.484 1 94.56 69 GLY B O 1
ATOM 4003 N N . GLU B 1 70 ? -17.016 -13.664 -12.422 1 95.88 70 GLU B N 1
ATOM 4004 C CA . GLU B 1 70 ? -18.156 -12.836 -12.781 1 95.88 70 GLU B CA 1
ATOM 4005 C C . GLU B 1 70 ? -17.938 -11.375 -12.398 1 95.88 70 GLU B C 1
ATOM 4007 O O . GLU B 1 70 ? -18.703 -10.5 -12.789 1 95.88 70 GLU B O 1
ATOM 4012 N N . THR B 1 71 ? -16.906 -11.109 -11.68 1 97.62 71 THR B N 1
ATOM 4013 C CA . THR B 1 71 ? -16.609 -9.742 -11.258 1 97.62 71 THR B CA 1
ATOM 4014 C C . THR B 1 71 ? -15.883 -8.984 -12.359 1 97.62 71 THR B C 1
ATOM 4016 O O . THR B 1 71 ? -14.648 -8.883 -12.352 1 97.62 71 THR B O 1
ATOM 4019 N N . LEU B 1 72 ? -16.688 -8.43 -13.297 1 97.81 72 LEU B N 1
ATOM 4020 C CA . LEU B 1 72 ? -16.188 -7.707 -14.453 1 97.81 72 LEU B CA 1
ATOM 4021 C C . LEU B 1 72 ? -16.594 -6.238 -14.398 1 97.81 72 LEU B C 1
ATOM 4023 O O . LEU B 1 72 ? -17.719 -5.887 -14.773 1 97.81 72 LEU B O 1
ATOM 4027 N N . PRO B 1 73 ? -15.656 -5.371 -14.086 1 97.31 73 PRO B N 1
ATOM 4028 C CA . PRO B 1 73 ? -15.992 -3.965 -13.852 1 97.31 73 PRO B CA 1
ATOM 4029 C C . PRO B 1 73 ? -16.688 -3.314 -15.039 1 97.31 73 PRO B C 1
ATOM 4031 O O . PRO B 1 73 ? -17.5 -2.402 -14.859 1 97.31 73 PRO B O 1
ATOM 4034 N N . PHE B 1 74 ? -16.422 -3.783 -16.281 1 97.31 74 PHE B N 1
ATOM 4035 C CA . PHE B 1 74 ? -17.016 -3.168 -17.453 1 97.31 74 PHE B CA 1
ATOM 4036 C C . PHE B 1 74 ? -17.828 -4.184 -18.25 1 97.31 74 PHE B C 1
ATOM 4038 O O . PHE B 1 74 ? -17.969 -4.074 -19.469 1 97.31 74 PHE B O 1
ATOM 4045 N N . GLY B 1 75 ? -18.266 -5.238 -17.562 1 95.94 75 GLY B N 1
ATOM 4046 C CA . GLY B 1 75 ? -19.016 -6.281 -18.234 1 95.94 75 GLY B CA 1
ATOM 4047 C C . GLY B 1 75 ? -18.281 -6.902 -19.391 1 95.94 75 GLY B C 1
ATOM 4048 O O . GLY B 1 75 ? -17.125 -7.312 -19.25 1 95.94 75 GLY B O 1
ATOM 4049 N N . LYS B 1 76 ? -18.922 -6.922 -20.516 1 94.19 76 LYS B N 1
ATOM 4050 C CA . LYS B 1 76 ? -18.391 -7.582 -21.703 1 94.19 76 LYS B CA 1
ATOM 4051 C C . LYS B 1 76 ? -17.203 -6.812 -22.266 1 94.19 76 LYS B C 1
ATOM 4053 O O . LYS B 1 76 ? -16.375 -7.371 -23 1 94.19 76 LYS B O 1
ATOM 4058 N N . ARG B 1 77 ? -17.047 -5.594 -21.891 1 96.06 77 ARG B N 1
ATOM 4059 C CA . ARG B 1 77 ? -16 -4.75 -22.453 1 96.06 77 ARG B CA 1
ATOM 4060 C C . ARG B 1 77 ? -14.719 -4.855 -21.641 1 96.06 77 ARG B C 1
ATOM 4062 O O . ARG B 1 77 ? -13.68 -4.32 -22.031 1 96.06 77 ARG B O 1
ATOM 4069 N N . SER B 1 78 ? -14.703 -5.551 -20.453 1 96.5 78 SER B N 1
ATOM 4070 C CA . SER B 1 78 ? -13.617 -5.559 -19.469 1 96.5 78 SER B CA 1
ATOM 4071 C C . SER B 1 78 ? -12.297 -5.973 -20.109 1 96.5 78 SER B C 1
ATOM 4073 O O . SER B 1 78 ? -11.234 -5.484 -19.734 1 96.5 78 SER B O 1
ATOM 4075 N N . TYR B 1 79 ? -12.305 -6.777 -21.203 1 94.38 79 TYR B N 1
ATOM 4076 C CA . TYR B 1 79 ? -11.078 -7.324 -21.766 1 94.38 79 TYR B CA 1
ATOM 4077 C C . TYR B 1 79 ? -10.781 -6.703 -23.125 1 94.38 79 TYR B C 1
ATOM 4079 O O . TYR B 1 79 ? -9.938 -7.203 -23.875 1 94.38 79 TYR B O 1
ATOM 4087 N N . GLU B 1 80 ? -11.461 -5.629 -23.469 1 94.25 80 GLU B N 1
ATOM 4088 C CA . GLU B 1 80 ? -11.391 -5.062 -24.812 1 94.25 80 GLU B CA 1
ATOM 4089 C C . GLU B 1 80 ? -10.039 -4.395 -25.047 1 94.25 80 GLU B C 1
ATOM 4091 O O . GLU B 1 80 ? -9.508 -4.453 -26.156 1 94.25 80 GLU B O 1
ATOM 4096 N N . SER B 1 81 ? -9.578 -3.662 -24.125 1 92.75 81 SER B N 1
ATOM 4097 C CA . SER B 1 81 ? -8.336 -2.906 -24.25 1 92.75 81 SER B CA 1
ATOM 4098 C C . SER B 1 81 ? -7.82 -2.469 -22.891 1 92.75 81 SER B C 1
ATOM 4100 O O . SER B 1 81 ? -8.531 -2.576 -21.891 1 92.75 81 SER B O 1
ATOM 4102 N N . PRO B 1 82 ? -6.656 -1.953 -22.844 1 92.81 82 PRO B N 1
ATOM 4103 C CA . PRO B 1 82 ? -6.109 -1.454 -21.578 1 92.81 82 PRO B CA 1
ATOM 4104 C C . PRO B 1 82 ? -6.945 -0.327 -20.984 1 92.81 82 PRO B C 1
ATOM 4106 O O . PRO B 1 82 ? -6.887 -0.087 -19.766 1 92.81 82 PRO B O 1
ATOM 4109 N N . LYS B 1 83 ? -7.707 0.338 -21.797 1 93.81 83 LYS B N 1
ATOM 4110 C CA . LYS B 1 83 ? -8.617 1.367 -21.297 1 93.81 83 LYS B CA 1
ATOM 4111 C C . LYS B 1 83 ? -9.555 0.803 -20.234 1 93.81 83 LYS B C 1
ATOM 4113 O O . LYS B 1 83 ? -9.898 1.492 -19.281 1 93.81 83 LYS B O 1
ATOM 4118 N N . TYR B 1 84 ? -9.984 -0.402 -20.422 1 95.88 84 TYR B N 1
ATOM 4119 C CA . TYR B 1 84 ? -10.914 -1.066 -19.516 1 95.88 84 TYR B CA 1
ATOM 4120 C C . TYR B 1 84 ? -10.188 -2.068 -18.625 1 95.88 84 TYR B C 1
ATOM 4122 O O . TYR B 1 84 ? -10.438 -2.133 -17.406 1 95.88 84 TYR B O 1
ATOM 4130 N N . LEU B 1 85 ? -9.203 -2.828 -19.172 1 97.12 85 LEU B N 1
ATOM 4131 C CA . LEU B 1 85 ? -8.508 -3.918 -18.5 1 97.12 85 LEU B CA 1
ATOM 4132 C C . LEU B 1 85 ? -7.371 -3.383 -17.625 1 97.12 85 LEU B C 1
ATOM 4134 O O . LEU B 1 85 ? -6.883 -4.086 -16.734 1 97.12 85 LEU B O 1
ATOM 4138 N N . GLY B 1 86 ? -7.035 -2.172 -17.844 1 96.94 86 GLY B N 1
ATOM 4139 C CA . GLY B 1 86 ? -5.879 -1.591 -17.172 1 96.94 86 GLY B CA 1
ATOM 4140 C C . GLY B 1 86 ? -6.07 -1.426 -15.68 1 96.94 86 GLY B C 1
ATOM 4141 O O . GLY B 1 86 ? -5.105 -1.216 -14.945 1 96.94 86 GLY B O 1
ATOM 4142 N N . TYR B 1 87 ? -7.34 -1.61 -15.18 1 97.38 87 TYR B N 1
ATOM 4143 C CA . TYR B 1 87 ? -7.625 -1.534 -13.75 1 97.38 87 TYR B CA 1
ATOM 4144 C C . TYR B 1 87 ? -7.352 -2.869 -13.062 1 97.38 87 TYR B C 1
ATOM 4146 O O . TYR B 1 87 ? -7.512 -2.994 -11.852 1 97.38 87 TYR B O 1
ATOM 4154 N N . LEU B 1 88 ? -6.918 -3.859 -13.859 1 97.94 88 LEU B N 1
ATOM 4155 C CA . LEU B 1 88 ? -6.496 -5.141 -13.297 1 97.94 88 LEU B CA 1
ATOM 4156 C C . LEU B 1 88 ? -5.059 -5.062 -12.789 1 97.94 88 LEU B C 1
ATOM 4158 O O . LEU B 1 88 ? -4.117 -5.02 -13.578 1 97.94 88 LEU B O 1
ATOM 4162 N N . SER B 1 89 ? -4.914 -4.93 -11.5 1 97.69 89 SER B N 1
ATOM 4163 C CA . SER B 1 89 ? -3.623 -4.957 -10.82 1 97.69 89 SER B CA 1
ATOM 4164 C C . SER B 1 89 ? -3.744 -5.574 -9.43 1 97.69 89 SER B C 1
ATOM 4166 O O . SER B 1 89 ? -4.836 -5.609 -8.859 1 97.69 89 SER B O 1
ATOM 4168 N N . SER B 1 90 ? -2.701 -6.094 -8.938 1 98.44 90 SER B N 1
ATOM 4169 C CA . SER B 1 90 ? -2.703 -6.68 -7.598 1 98.44 90 SER B CA 1
ATOM 4170 C C . SER B 1 90 ? -3.043 -5.641 -6.539 1 98.44 90 SER B C 1
ATOM 4172 O O . SER B 1 90 ? -3.729 -5.941 -5.559 1 98.44 90 SER B O 1
ATOM 4174 N N . GLU B 1 91 ? -2.607 -4.383 -6.723 1 98.56 91 GLU B N 1
ATOM 4175 C CA . GLU B 1 91 ? -2.879 -3.334 -5.746 1 98.56 91 GLU B CA 1
ATOM 4176 C C . GLU B 1 91 ? -4.371 -3.021 -5.672 1 98.56 91 GLU B C 1
ATOM 4178 O O . GLU B 1 91 ? -4.926 -2.883 -4.582 1 98.56 91 GLU B O 1
ATOM 4183 N N . GLN B 1 92 ? -4.984 -2.881 -6.871 1 98.5 92 GLN B N 1
ATOM 4184 C CA . GLN B 1 92 ? -6.422 -2.65 -6.906 1 98.5 92 GLN B CA 1
ATOM 4185 C C . GLN B 1 92 ? -7.18 -3.816 -6.273 1 98.5 92 GLN B C 1
ATOM 4187 O O . GLN B 1 92 ? -8.141 -3.607 -5.527 1 98.5 92 GLN B O 1
ATOM 4192 N N . ALA B 1 93 ? -6.734 -5.012 -6.57 1 98.75 93 ALA B N 1
ATOM 4193 C CA . ALA B 1 93 ? -7.391 -6.191 -6.016 1 98.75 93 ALA B CA 1
ATOM 4194 C C . ALA B 1 93 ? -7.285 -6.211 -4.492 1 98.75 93 ALA B C 1
ATOM 4196 O O . ALA B 1 93 ? -8.266 -6.512 -3.803 1 98.75 93 ALA B O 1
ATOM 4197 N N . LEU B 1 94 ? -6.105 -5.945 -3.959 1 98.88 94 LEU B N 1
ATOM 4198 C CA . LEU B 1 94 ? -5.922 -5.914 -2.512 1 98.88 94 LEU B CA 1
ATOM 4199 C C . LEU B 1 94 ? -6.812 -4.855 -1.871 1 98.88 94 LEU B C 1
ATOM 4201 O O . LEU B 1 94 ? -7.375 -5.074 -0.797 1 98.88 94 LEU B O 1
ATOM 4205 N N . ALA B 1 95 ? -6.895 -3.684 -2.525 1 98.69 95 ALA B N 1
ATOM 4206 C CA . ALA B 1 95 ? -7.75 -2.619 -2.004 1 98.69 95 ALA B CA 1
ATOM 4207 C C . ALA B 1 95 ? -9.219 -3.025 -2.047 1 98.69 95 ALA B C 1
ATOM 4209 O O . ALA B 1 95 ? -10 -2.648 -1.17 1 98.69 95 ALA B O 1
ATOM 4210 N N . ASP B 1 96 ? -9.648 -3.781 -3.135 1 98.75 96 ASP B N 1
ATOM 4211 C CA . ASP B 1 96 ? -10.992 -4.355 -3.15 1 98.75 96 ASP B CA 1
ATOM 4212 C C . ASP B 1 96 ? -11.234 -5.215 -1.912 1 98.75 96 ASP B C 1
ATOM 4214 O O . ASP B 1 96 ? -12.281 -5.102 -1.269 1 98.75 96 ASP B O 1
ATOM 4218 N N . PHE B 1 97 ? -10.281 -6.094 -1.633 1 98.94 97 PHE B N 1
ATOM 4219 C CA . PHE B 1 97 ? -10.414 -7.016 -0.51 1 98.94 97 PHE B CA 1
ATOM 4220 C C . PHE B 1 97 ? -10.453 -6.258 0.811 1 98.94 97 PHE B C 1
ATOM 4222 O O . PHE B 1 97 ? -11.234 -6.59 1.702 1 98.94 97 PHE B O 1
ATOM 4229 N N . ALA B 1 98 ? -9.602 -5.258 0.953 1 98.81 98 ALA B N 1
ATOM 4230 C CA . ALA B 1 98 ? -9.594 -4.445 2.168 1 98.81 98 ALA B CA 1
ATOM 4231 C C . ALA B 1 98 ? -10.953 -3.791 2.398 1 98.81 98 ALA B C 1
ATOM 4233 O O . ALA B 1 98 ? -11.469 -3.805 3.518 1 98.81 98 ALA B O 1
ATOM 4234 N N . THR B 1 99 ? -11.5 -3.246 1.32 1 98.06 99 THR B N 1
ATOM 4235 C CA . THR B 1 99 ? -12.805 -2.6 1.388 1 98.06 99 THR B CA 1
ATOM 4236 C C . THR B 1 99 ? -13.891 -3.615 1.723 1 98.06 99 THR B C 1
ATOM 4238 O O . THR B 1 99 ? -14.789 -3.33 2.518 1 98.06 99 THR B O 1
ATOM 4241 N N . LEU B 1 100 ? -13.789 -4.762 1.142 1 98.75 100 LEU B N 1
ATOM 4242 C CA . LEU B 1 100 ? -14.773 -5.812 1.379 1 98.75 100 LEU B CA 1
ATOM 4243 C C . LEU B 1 100 ? -14.711 -6.301 2.822 1 98.75 100 LEU B C 1
ATOM 4245 O O . LEU B 1 100 ? -15.75 -6.5 3.459 1 98.75 100 LEU B O 1
ATOM 4249 N N . ILE B 1 101 ? -13.523 -6.555 3.324 1 98.88 101 ILE B N 1
ATOM 4250 C CA . ILE B 1 101 ? -13.344 -7.008 4.699 1 98.88 101 ILE B CA 1
ATOM 4251 C C . ILE B 1 101 ? -13.977 -6 5.66 1 98.88 101 ILE B C 1
ATOM 4253 O O . ILE B 1 101 ? -14.719 -6.383 6.562 1 98.88 101 ILE B O 1
ATOM 4257 N N . ARG B 1 102 ? -13.68 -4.734 5.465 1 98 102 ARG B N 1
ATOM 4258 C CA . ARG B 1 102 ? -14.273 -3.699 6.305 1 98 102 ARG B CA 1
ATOM 4259 C C . ARG B 1 102 ? -15.789 -3.732 6.23 1 98 102 ARG B C 1
ATOM 4261 O O . ARG B 1 102 ? -16.469 -3.627 7.254 1 98 102 ARG B O 1
ATOM 4268 N N . HIS B 1 103 ? -16.312 -3.842 4.992 1 97.88 103 HIS B N 1
ATOM 4269 C CA . HIS B 1 103 ? -17.75 -3.904 4.789 1 97.88 103 HIS B CA 1
ATOM 4270 C C . HIS B 1 103 ? -18.375 -5.062 5.562 1 97.88 103 HIS B C 1
ATOM 4272 O O . HIS B 1 103 ? -19.375 -4.887 6.254 1 97.88 103 HIS B O 1
ATOM 4278 N N . ILE B 1 104 ? -17.75 -6.246 5.473 1 98.62 104 ILE B N 1
ATOM 4279 C CA . ILE B 1 104 ? -18.266 -7.441 6.129 1 98.62 104 ILE B CA 1
ATOM 4280 C C . ILE B 1 104 ? -18.234 -7.25 7.645 1 98.62 104 ILE B C 1
ATOM 4282 O O . ILE B 1 104 ? -19.219 -7.551 8.336 1 98.62 104 ILE B O 1
ATOM 4286 N N . LYS B 1 105 ? -17.203 -6.727 8.148 1 98 105 LYS B N 1
ATOM 4287 C CA . LYS B 1 105 ? -17.062 -6.52 9.586 1 98 105 LYS B CA 1
ATOM 4288 C C . LYS B 1 105 ? -18.109 -5.535 10.102 1 98 105 LYS B C 1
ATOM 4290 O O . LYS B 1 105 ? -18.641 -5.707 11.203 1 98 105 LYS B O 1
ATOM 4295 N N . LEU B 1 106 ? -18.406 -4.516 9.305 1 96.75 106 LEU B N 1
ATOM 4296 C CA . LEU B 1 106 ? -19.297 -3.455 9.75 1 96.75 106 LEU B CA 1
ATOM 4297 C C . LEU B 1 106 ? -20.766 -3.865 9.586 1 96.75 106 LEU B C 1
ATOM 4299 O O . LEU B 1 106 ? -21.625 -3.422 10.344 1 96.75 106 LEU B O 1
ATOM 4303 N N . THR B 1 107 ? -21.031 -4.75 8.602 1 97.62 107 THR B N 1
ATOM 4304 C CA . THR B 1 107 ? -22.422 -4.988 8.258 1 97.62 107 THR B CA 1
ATOM 4305 C C . THR B 1 107 ? -22.906 -6.332 8.805 1 97.62 107 THR B C 1
ATOM 4307 O O . THR B 1 107 ? -24.109 -6.59 8.867 1 97.62 107 THR B O 1
ATOM 4310 N N . THR B 1 108 ? -21.984 -7.246 9.148 1 98 108 THR B N 1
ATOM 4311 C CA . THR B 1 108 ? -22.359 -8.516 9.75 1 98 108 THR B CA 1
ATOM 4312 C C . THR B 1 108 ? -22.406 -8.398 11.273 1 98 108 THR B C 1
ATOM 4314 O O . THR B 1 108 ? -21.375 -8.227 11.922 1 98 108 THR B O 1
ATOM 4317 N N . PRO B 1 109 ? -23.609 -8.5 11.82 1 97.56 109 PRO B N 1
ATOM 4318 C CA . PRO B 1 109 ? -23.719 -8.367 13.273 1 97.56 109 PRO B CA 1
ATOM 4319 C C . PRO B 1 109 ? -22.75 -9.297 14.016 1 97.56 109 PRO B C 1
ATOM 4321 O O . PRO B 1 109 ? -22.766 -10.516 13.797 1 97.56 109 PRO B O 1
ATOM 4324 N N . GLY B 1 110 ? -21.906 -8.695 14.828 1 97.56 110 GLY B N 1
ATOM 4325 C CA . GLY B 1 110 ? -20.984 -9.461 15.648 1 97.56 110 GLY B CA 1
ATOM 4326 C C . GLY B 1 110 ? -19.609 -9.609 15.031 1 97.56 110 GLY B C 1
ATOM 4327 O O . GLY B 1 110 ? -18.688 -10.125 15.672 1 97.56 110 GLY B O 1
ATOM 4328 N N . ALA B 1 111 ? -19.406 -9.086 13.859 1 98.38 111 ALA B N 1
ATOM 4329 C CA . ALA B 1 111 ? -18.156 -9.352 13.141 1 98.38 111 ALA B CA 1
ATOM 4330 C C . ALA B 1 111 ? -17.172 -8.195 13.281 1 98.38 111 ALA B C 1
ATOM 4332 O O . ALA B 1 111 ? -16.016 -8.289 12.859 1 98.38 111 ALA B O 1
ATOM 4333 N N . THR B 1 112 ? -17.484 -7.082 13.922 1 96.88 112 THR B N 1
ATOM 4334 C CA . THR B 1 112 ? -16.656 -5.875 13.984 1 96.88 112 THR B CA 1
ATOM 4335 C C . THR B 1 112 ? -15.297 -6.18 14.594 1 96.88 112 THR B C 1
ATOM 4337 O O . THR B 1 112 ? -14.273 -5.66 14.141 1 96.88 112 THR B O 1
ATOM 4340 N N . GLY B 1 113 ? -15.305 -7.023 15.586 1 96.88 113 GLY B N 1
ATOM 4341 C CA . GLY B 1 113 ? -14.07 -7.344 16.281 1 96.88 113 GLY B CA 1
ATOM 4342 C C . GLY B 1 113 ? -13.461 -8.664 15.844 1 96.88 113 GLY B C 1
ATOM 4343 O O . GLY B 1 113 ? -12.492 -9.141 16.453 1 96.88 113 GLY B O 1
ATOM 4344 N N . SER B 1 114 ? -13.953 -9.273 14.742 1 98.62 114 SER B N 1
ATOM 4345 C CA . SER B 1 114 ? -13.477 -10.57 14.281 1 98.62 114 SER B CA 1
ATOM 4346 C C . SER B 1 114 ? -12.078 -10.461 13.664 1 98.62 114 SER B C 1
ATOM 4348 O O . SER B 1 114 ? -11.828 -9.578 12.844 1 98.62 114 SER B O 1
ATOM 4350 N N . PRO B 1 115 ? -11.133 -11.336 14.141 1 98.75 115 PRO B N 1
ATOM 4351 C CA . PRO B 1 115 ? -9.867 -11.398 13.398 1 98.75 115 PRO B CA 1
ATOM 4352 C C . PRO B 1 115 ? -10.039 -11.977 12 1 98.75 115 PRO B C 1
ATOM 4354 O O . PRO B 1 115 ? -10.883 -12.852 11.781 1 98.75 115 PRO B O 1
ATOM 4357 N N . VAL B 1 116 ? -9.281 -11.5 11.086 1 98.94 116 VAL B N 1
ATOM 4358 C CA . VAL B 1 116 ? -9.359 -11.961 9.703 1 98.94 116 VAL B CA 1
ATOM 4359 C C . VAL B 1 116 ? -8.086 -12.719 9.336 1 98.94 116 VAL B C 1
ATOM 4361 O O . VAL B 1 116 ? -6.977 -12.219 9.539 1 98.94 116 VAL B O 1
ATOM 4364 N N . ILE B 1 117 ? -8.203 -13.914 8.875 1 99 117 ILE B N 1
ATOM 4365 C CA . ILE B 1 117 ? -7.117 -14.742 8.367 1 99 117 ILE B CA 1
ATOM 4366 C C . ILE B 1 117 ? -7.223 -14.859 6.852 1 99 117 ILE B C 1
ATOM 4368 O O . ILE B 1 117 ? -8.164 -15.461 6.328 1 99 117 ILE B O 1
ATOM 4372 N N . ALA B 1 118 ? -6.27 -14.227 6.137 1 98.94 118 ALA B N 1
ATOM 4373 C CA . ALA B 1 118 ? -6.23 -14.359 4.684 1 98.94 118 ALA B CA 1
ATOM 4374 C C . ALA B 1 118 ? -5.633 -15.703 4.277 1 98.94 118 ALA B C 1
ATOM 4376 O O . ALA B 1 118 ? -4.574 -16.094 4.77 1 98.94 118 ALA B O 1
ATOM 4377 N N . ILE B 1 119 ? -6.328 -16.391 3.453 1 98.94 119 ILE B N 1
ATOM 4378 C CA . ILE B 1 119 ? -5.895 -17.703 3.002 1 98.94 119 ILE B CA 1
ATOM 4379 C C . ILE B 1 119 ? -5.961 -17.781 1.478 1 98.94 119 ILE B C 1
ATOM 4381 O O . ILE B 1 119 ? -6.91 -17.281 0.866 1 98.94 119 ILE B O 1
ATOM 4385 N N . GLY B 1 120 ? -4.977 -18.312 0.863 1 98.56 120 GLY B N 1
ATOM 4386 C CA . GLY B 1 120 ? -4.984 -18.516 -0.578 1 98.56 120 GLY B CA 1
ATOM 4387 C C . GLY B 1 120 ? -3.816 -19.344 -1.073 1 98.56 120 GLY B C 1
ATOM 4388 O O . GLY B 1 120 ? -2.855 -19.578 -0.336 1 98.56 120 GLY B O 1
ATOM 4389 N N . GLY B 1 121 ? -3.906 -19.828 -2.242 1 97.81 121 GLY B N 1
ATOM 4390 C CA . GLY B 1 121 ? -2.867 -20.594 -2.906 1 97.81 121 GLY B CA 1
ATOM 4391 C C . GLY B 1 121 ? -2.412 -19.984 -4.215 1 97.81 121 GLY B C 1
ATOM 4392 O O . GLY B 1 121 ? -3.207 -19.359 -4.926 1 97.81 121 GLY B O 1
ATOM 4393 N N . SER B 1 122 ? -1.177 -20.234 -4.539 1 97.31 122 SER B N 1
ATOM 4394 C CA . SER B 1 122 ? -0.645 -19.719 -5.797 1 97.31 122 SER B CA 1
ATOM 4395 C C . SER B 1 122 ? -0.769 -18.203 -5.871 1 97.31 122 SER B C 1
ATOM 4397 O O . SER B 1 122 ? -0.289 -17.484 -4.988 1 97.31 122 SER B O 1
ATOM 4399 N N . TYR B 1 123 ? -1.445 -17.688 -6.918 1 98 123 TYR B N 1
ATOM 4400 C CA . TYR B 1 123 ? -1.682 -16.25 -7 1 98 123 TYR B CA 1
ATOM 4401 C C . TYR B 1 123 ? -2.496 -15.766 -5.805 1 98 123 TYR B C 1
ATOM 4403 O O . TYR B 1 123 ? -2.193 -14.727 -5.227 1 98 123 TYR B O 1
ATOM 4411 N N . GLY B 1 124 ? -3.484 -16.531 -5.395 1 98.31 124 GLY B N 1
ATOM 4412 C CA . GLY B 1 124 ? -4.219 -16.219 -4.18 1 98.31 124 GLY B CA 1
ATOM 4413 C C . GLY B 1 124 ? -3.348 -16.203 -2.939 1 98.31 124 GLY B C 1
ATOM 4414 O O . GLY B 1 124 ? -3.58 -15.422 -2.016 1 98.31 124 GLY B O 1
ATOM 4415 N N . GLY B 1 125 ? -2.383 -17.109 -2.908 1 98.81 125 GLY B N 1
ATOM 4416 C CA . GLY B 1 125 ? -1.416 -17.109 -1.821 1 98.81 125 GLY B CA 1
ATOM 4417 C C . GLY B 1 125 ? -0.548 -15.859 -1.804 1 98.81 125 GLY B C 1
ATOM 4418 O O . GLY B 1 125 ? -0.245 -15.32 -0.736 1 98.81 125 GLY B O 1
ATOM 4419 N N . MET B 1 126 ? -0.099 -15.453 -3.047 1 98.88 126 MET B N 1
ATOM 4420 C CA . MET B 1 126 ? 0.631 -14.195 -3.141 1 98.88 126 MET B CA 1
ATOM 4421 C C . MET B 1 126 ? -0.199 -13.039 -2.584 1 98.88 126 MET B C 1
ATOM 4423 O O . MET B 1 126 ? 0.292 -12.25 -1.774 1 98.88 126 MET B O 1
ATOM 4427 N N . LEU B 1 127 ? -1.46 -13.031 -2.957 1 98.88 127 LEU B N 1
ATOM 4428 C CA . LEU B 1 127 ? -2.361 -11.977 -2.508 1 98.88 127 LEU B CA 1
ATOM 4429 C C . LEU B 1 127 ? -2.58 -12.047 -1 1 98.88 127 LEU B C 1
ATOM 4431 O O . LEU B 1 127 ? -2.691 -11.023 -0.332 1 98.88 127 LEU B O 1
ATOM 4435 N N . SER B 1 128 ? -2.617 -13.258 -0.437 1 98.94 128 SER B N 1
ATOM 4436 C CA . SER B 1 128 ? -2.801 -13.422 1.001 1 98.94 128 SER B CA 1
ATOM 4437 C C . SER B 1 128 ? -1.622 -12.852 1.779 1 98.94 128 SER B C 1
ATOM 4439 O O . SER B 1 128 ? -1.812 -12.148 2.777 1 98.94 128 SER B O 1
ATOM 4441 N N . SER B 1 129 ? -0.423 -13.164 1.308 1 98.94 129 SER B N 1
ATOM 4442 C CA . SER B 1 129 ? 0.748 -12.602 1.977 1 98.94 129 SER B CA 1
ATOM 4443 C C . SER B 1 129 ? 0.823 -11.094 1.79 1 98.94 129 SER B C 1
ATOM 4445 O O . SER B 1 129 ? 1.105 -10.359 2.738 1 98.94 129 SER B O 1
ATOM 4447 N N . TRP B 1 130 ? 0.506 -10.633 0.589 1 98.94 130 TRP B N 1
ATOM 4448 C CA . TRP B 1 130 ? 0.639 -9.219 0.269 1 98.94 130 TRP B CA 1
ATOM 4449 C C . TRP B 1 130 ? -0.406 -8.391 1.013 1 98.94 130 TRP B C 1
ATOM 4451 O O . TRP B 1 130 ? -0.126 -7.273 1.448 1 98.94 130 TRP B O 1
ATOM 4461 N N . ILE B 1 131 ? -1.653 -8.922 1.157 1 98.94 131 ILE B N 1
ATOM 4462 C CA . ILE B 1 131 ? -2.658 -8.133 1.86 1 98.94 131 ILE B CA 1
ATOM 4463 C C . ILE B 1 131 ? -2.314 -8.062 3.346 1 98.94 131 ILE B C 1
ATOM 4465 O O . ILE B 1 131 ? -2.564 -7.051 4 1 98.94 131 ILE B O 1
ATOM 4469 N N . ARG B 1 132 ? -1.712 -9.102 3.934 1 98.94 132 ARG B N 1
ATOM 4470 C CA . ARG B 1 132 ? -1.249 -9.031 5.316 1 98.94 132 ARG B CA 1
ATOM 4471 C C . ARG B 1 132 ? -0.136 -7.996 5.465 1 98.94 132 ARG B C 1
ATOM 4473 O O . ARG B 1 132 ? -0.082 -7.273 6.465 1 98.94 132 ARG B O 1
ATOM 4480 N N . MET B 1 133 ? 0.697 -7.918 4.492 1 98.81 133 MET B N 1
ATOM 4481 C CA . MET B 1 133 ? 1.829 -6.996 4.539 1 98.81 133 MET B CA 1
ATOM 4482 C C . MET B 1 133 ? 1.361 -5.555 4.398 1 98.81 133 MET B C 1
ATOM 4484 O O . MET B 1 133 ? 1.852 -4.668 5.098 1 98.81 133 MET B O 1
ATOM 4488 N N . LYS B 1 134 ? 0.364 -5.309 3.555 1 98.75 134 LYS B N 1
ATOM 4489 C CA . LYS B 1 134 ? -0.006 -3.947 3.176 1 98.75 134 LYS B CA 1
ATOM 4490 C C . LYS B 1 134 ? -1.165 -3.436 4.023 1 98.75 134 LYS B C 1
ATOM 4492 O O . LYS B 1 134 ? -1.336 -2.225 4.188 1 98.75 134 LYS B O 1
ATOM 4497 N N . TYR B 1 135 ? -2 -4.387 4.582 1 98.75 135 TYR B N 1
ATOM 4498 C CA . TYR B 1 135 ? -3.17 -4.023 5.375 1 98.75 135 TYR B CA 1
ATOM 4499 C C . TYR B 1 135 ? -3.209 -4.805 6.684 1 98.75 135 TYR B C 1
ATOM 4501 O O . TYR B 1 135 ? -4.215 -5.441 7.004 1 98.75 135 TYR B O 1
ATOM 4509 N N . PRO B 1 136 ? -2.184 -4.699 7.445 1 98.69 136 PRO B N 1
ATOM 4510 C CA . PRO B 1 136 ? -2.152 -5.477 8.688 1 98.69 136 PRO B CA 1
ATOM 4511 C C . PRO B 1 136 ? -3.195 -5.008 9.703 1 98.69 136 PRO B C 1
ATOM 4513 O O . PRO B 1 136 ? -3.488 -5.723 10.664 1 98.69 136 PRO B O 1
ATOM 4516 N N . ASN B 1 137 ? -3.777 -3.822 9.508 1 98 137 ASN B N 1
ATOM 4517 C CA . ASN B 1 137 ? -4.859 -3.336 10.359 1 98 137 ASN B CA 1
ATOM 4518 C C . ASN B 1 137 ? -6.148 -4.113 10.125 1 98 137 ASN B C 1
ATOM 4520 O O . ASN B 1 137 ? -7.012 -4.176 11 1 98 137 ASN B O 1
ATOM 4524 N N . LEU B 1 138 ? -6.27 -4.754 8.977 1 98.62 138 LEU B N 1
ATOM 4525 C CA . LEU B 1 138 ? -7.496 -5.449 8.609 1 98.62 138 LEU B CA 1
ATOM 4526 C C . LEU B 1 138 ? -7.293 -6.961 8.625 1 98.62 138 LEU B C 1
ATOM 4528 O O . LEU B 1 138 ? -8.25 -7.719 8.773 1 98.62 138 LEU B O 1
ATOM 4532 N N . VAL B 1 139 ? -6.062 -7.41 8.43 1 98.88 139 VAL B N 1
ATOM 4533 C CA . VAL B 1 139 ? -5.758 -8.828 8.297 1 98.88 139 VAL B CA 1
ATOM 4534 C C . VAL B 1 139 ? -4.805 -9.258 9.414 1 98.88 139 VAL B C 1
ATOM 4536 O O . VAL B 1 139 ? -3.646 -8.828 9.445 1 98.88 139 VAL B O 1
ATOM 4539 N N . THR B 1 140 ? -5.262 -10.156 10.242 1 98.81 140 THR B N 1
ATOM 4540 C CA . THR B 1 140 ? -4.547 -10.586 11.438 1 98.81 140 THR B CA 1
ATOM 4541 C C . THR B 1 140 ? -3.381 -11.5 11.07 1 98.81 140 THR B C 1
ATOM 4543 O O . THR B 1 140 ? -2.309 -11.422 11.68 1 98.81 140 THR B O 1
ATOM 4546 N N . ALA B 1 141 ? -3.572 -12.352 10.133 1 98.94 141 ALA B N 1
ATOM 4547 C CA . ALA B 1 141 ? -2.582 -13.336 9.703 1 98.94 141 ALA B CA 1
ATOM 4548 C C . ALA B 1 141 ? -2.904 -13.859 8.305 1 98.94 141 ALA B C 1
ATOM 4550 O O . ALA B 1 141 ? -3.975 -13.57 7.758 1 98.94 141 ALA B O 1
ATOM 4551 N N . ALA B 1 142 ? -1.917 -14.562 7.734 1 98.94 142 ALA B N 1
ATOM 4552 C CA . ALA B 1 142 ? -2.137 -15.117 6.402 1 98.94 142 ALA B CA 1
ATOM 4553 C C . ALA B 1 142 ? -1.534 -16.516 6.285 1 98.94 142 ALA B C 1
ATOM 4555 O O . ALA B 1 142 ? -0.501 -16.812 6.891 1 98.94 142 ALA B O 1
ATOM 4556 N N . LEU B 1 143 ? -2.219 -17.328 5.633 1 98.94 143 LEU B N 1
ATOM 4557 C CA . LEU B 1 143 ? -1.692 -18.578 5.117 1 98.94 143 LEU B CA 1
ATOM 4558 C C . LEU B 1 143 ? -1.513 -18.516 3.604 1 98.94 143 LEU B C 1
ATOM 4560 O O . LEU B 1 143 ? -2.488 -18.609 2.855 1 98.94 143 LEU B O 1
ATOM 4564 N N . ALA B 1 144 ? -0.298 -18.328 3.205 1 98.94 144 ALA B N 1
ATOM 4565 C CA . ALA B 1 144 ? 0.078 -18.234 1.798 1 98.94 144 ALA B CA 1
ATOM 4566 C C . ALA B 1 144 ? 0.63 -19.547 1.277 1 98.94 144 ALA B C 1
ATOM 4568 O O . ALA B 1 144 ? 1.836 -19.797 1.35 1 98.94 144 ALA B O 1
ATOM 4569 N N . ALA B 1 145 ? -0.263 -20.312 0.646 1 98.81 145 ALA B N 1
ATOM 4570 C CA . ALA B 1 145 ? 0.112 -21.656 0.182 1 98.81 145 ALA B CA 1
ATOM 4571 C C . ALA B 1 145 ? 0.609 -21.609 -1.26 1 98.81 145 ALA B C 1
ATOM 4573 O O . ALA B 1 145 ? 0.001 -20.953 -2.115 1 98.81 145 ALA B O 1
ATOM 4574 N N . SER B 1 146 ? 1.731 -22.312 -1.516 1 98.44 146 SER B N 1
ATOM 4575 C CA . SER B 1 146 ? 2.264 -22.406 -2.871 1 98.44 146 SER B CA 1
ATOM 4576 C C . SER B 1 146 ? 2.391 -21.031 -3.514 1 98.44 146 SER B C 1
ATOM 4578 O O . SER B 1 146 ? 2.033 -20.859 -4.68 1 98.44 146 SER B O 1
ATOM 4580 N N . ALA B 1 147 ? 2.783 -20.031 -2.715 1 98.69 147 ALA B N 1
ATOM 4581 C CA . ALA B 1 147 ? 2.816 -18.641 -3.15 1 98.69 147 ALA B CA 1
ATOM 4582 C C . ALA B 1 147 ? 4.203 -18.25 -3.656 1 98.69 147 ALA B C 1
ATOM 4584 O O . ALA B 1 147 ? 5.117 -18.016 -2.861 1 98.69 147 ALA B O 1
ATOM 4585 N N . PRO B 1 148 ? 4.371 -18.188 -4.926 1 98.62 148 PRO B N 1
ATOM 4586 C CA . PRO B 1 148 ? 5.703 -17.859 -5.449 1 98.62 148 PRO B CA 1
ATOM 4587 C C . PRO B 1 148 ? 6 -16.375 -5.438 1 98.62 148 PRO B C 1
ATOM 4589 O O . PRO B 1 148 ? 6.289 -15.781 -6.484 1 98.62 148 PRO B O 1
ATOM 4592 N N . ILE B 1 149 ? 6.121 -15.734 -4.285 1 98.75 149 ILE B N 1
ATOM 4593 C CA . ILE B 1 149 ? 6.289 -14.289 -4.184 1 98.75 149 ILE B CA 1
ATOM 4594 C C . ILE B 1 149 ? 7.73 -13.914 -4.523 1 98.75 149 ILE B C 1
ATOM 4596 O O . ILE B 1 149 ? 8.047 -12.734 -4.676 1 98.75 149 ILE B O 1
ATOM 4600 N N . LEU B 1 150 ? 8.602 -14.938 -4.734 1 98.56 150 LEU B N 1
ATOM 4601 C CA . LEU B 1 150 ? 10 -14.672 -5.059 1 98.56 150 LEU B CA 1
ATOM 4602 C C . LEU B 1 150 ? 10.305 -15.07 -6.5 1 98.56 150 LEU B C 1
ATOM 4604 O O . LEU B 1 150 ? 11.438 -14.906 -6.969 1 98.56 150 LEU B O 1
ATOM 4608 N N . TYR B 1 151 ? 9.297 -15.609 -7.25 1 98.12 151 TYR B N 1
ATOM 4609 C CA . TYR B 1 151 ? 9.555 -16.016 -8.625 1 98.12 151 TYR B CA 1
ATOM 4610 C C . TYR B 1 151 ? 9.469 -14.836 -9.578 1 98.12 151 TYR B C 1
ATOM 4612 O O . TYR B 1 151 ? 8.625 -14.812 -10.477 1 98.12 151 TYR B O 1
ATOM 4620 N N . PHE B 1 152 ? 10.391 -13.891 -9.422 1 97.62 152 PHE B N 1
ATOM 4621 C CA . PHE B 1 152 ? 10.5 -12.688 -10.234 1 97.62 152 PHE B CA 1
ATOM 4622 C C . PHE B 1 152 ? 11.945 -12.438 -10.648 1 97.62 152 PHE B C 1
ATOM 4624 O O . PHE B 1 152 ? 12.859 -13.07 -10.133 1 97.62 152 PHE B O 1
ATOM 4631 N N . GLN B 1 153 ? 12.109 -11.625 -11.617 1 91 153 GLN B N 1
ATOM 4632 C CA . GLN B 1 153 ? 13.422 -11.32 -12.18 1 91 153 GLN B CA 1
ATOM 4633 C C . GLN B 1 153 ? 14.391 -10.859 -11.094 1 91 153 GLN B C 1
ATOM 4635 O O . GLN B 1 153 ? 14.062 -9.977 -10.297 1 91 153 GLN B O 1
ATOM 4640 N N . GLY B 1 154 ? 15.5 -11.5 -11.039 1 89.44 154 GLY B N 1
ATOM 4641 C CA . GLY B 1 154 ? 16.547 -11.109 -10.102 1 89.44 154 GLY B CA 1
ATOM 4642 C C . GLY B 1 154 ? 16.438 -11.797 -8.758 1 89.44 154 GLY B C 1
ATOM 4643 O O . GLY B 1 154 ? 17.359 -11.742 -7.945 1 89.44 154 GLY B O 1
ATOM 4644 N N . LEU B 1 155 ? 15.359 -12.5 -8.547 1 95.69 155 LEU B N 1
ATOM 4645 C CA . LEU B 1 155 ? 15.141 -13.117 -7.246 1 95.69 155 LEU B CA 1
ATOM 4646 C C . LEU B 1 155 ? 15.297 -14.633 -7.336 1 95.69 155 LEU B C 1
ATOM 4648 O O . LEU B 1 155 ? 15.875 -15.258 -6.441 1 95.69 155 LEU B O 1
ATOM 4652 N N . THR B 1 156 ? 14.703 -15.242 -8.391 1 96.94 156 THR B N 1
ATOM 4653 C CA . THR B 1 156 ? 14.75 -16.688 -8.617 1 96.94 156 THR B CA 1
ATOM 4654 C C . THR B 1 156 ? 15.227 -16.984 -10.039 1 96.94 156 THR B C 1
ATOM 4656 O O . THR B 1 156 ? 14.773 -16.375 -11 1 96.94 156 THR B O 1
ATOM 4659 N N . PRO B 1 157 ? 16.172 -17.953 -10.148 1 96.81 157 PRO B N 1
ATOM 4660 C CA . PRO B 1 157 ? 16.578 -18.344 -11.508 1 96.81 157 PRO B CA 1
ATOM 4661 C C . PRO B 1 157 ? 15.398 -18.812 -12.359 1 96.81 157 PRO B C 1
ATOM 4663 O O . PRO B 1 157 ? 14.5 -19.5 -11.867 1 96.81 157 PRO B O 1
ATOM 4666 N N . CYS B 1 158 ? 15.484 -18.453 -13.625 1 97.69 158 CYS B N 1
ATOM 4667 C CA . CYS B 1 158 ? 14.359 -18.719 -14.516 1 97.69 158 CYS B CA 1
ATOM 4668 C C . CYS B 1 158 ? 14.203 -20.219 -14.758 1 97.69 158 CYS B C 1
ATOM 4670 O O . CYS B 1 158 ? 13.148 -20.672 -15.203 1 97.69 158 CYS B O 1
ATOM 4672 N N . GLU B 1 159 ? 15.234 -21.062 -14.445 1 98.06 159 GLU B N 1
ATOM 4673 C CA . GLU B 1 159 ? 15.227 -22.5 -14.695 1 98.06 159 GLU B CA 1
ATOM 4674 C C . GLU B 1 159 ? 14.508 -23.25 -13.578 1 98.06 159 GLU B C 1
ATOM 4676 O O . GLU B 1 159 ? 14.156 -24.422 -13.734 1 98.06 159 GLU B O 1
ATOM 4681 N N . GLY B 1 160 ? 14.281 -22.5 -12.492 1 98 160 GLY B N 1
ATOM 4682 C CA . GLY B 1 160 ? 13.844 -23.156 -11.273 1 98 160 GLY B CA 1
ATOM 4683 C C . GLY B 1 160 ? 12.594 -24 -11.461 1 98 160 GLY B C 1
ATOM 4684 O O . GLY B 1 160 ? 12.539 -25.156 -11.016 1 98 160 GLY B O 1
ATOM 4685 N N . PHE B 1 161 ? 11.625 -23.516 -12.094 1 98.31 161 PHE B N 1
ATOM 4686 C CA . PHE B 1 161 ? 10.344 -24.188 -12.297 1 98.31 161 PHE B CA 1
ATOM 4687 C C . PHE B 1 161 ? 10.539 -25.484 -13.055 1 98.31 161 PHE B C 1
ATOM 4689 O O . PHE B 1 161 ? 10.117 -26.547 -12.594 1 98.31 161 PHE B O 1
ATOM 4696 N N . ASN B 1 162 ? 11.172 -25.438 -14.18 1 98.56 162 ASN B N 1
ATOM 4697 C CA . ASN B 1 162 ? 11.32 -26.594 -15.062 1 98.56 162 ASN B CA 1
ATOM 4698 C C . ASN B 1 162 ? 12.25 -27.641 -14.453 1 98.56 162 ASN B C 1
ATOM 4700 O O . ASN B 1 162 ? 12.07 -28.844 -14.68 1 98.56 162 ASN B O 1
ATOM 4704 N N . GLU B 1 163 ? 13.195 -27.172 -13.688 1 98.56 163 GLU B N 1
ATOM 4705 C CA . GLU B 1 163 ? 14.07 -28.109 -12.992 1 98.56 163 GLU B CA 1
ATOM 4706 C C . GLU B 1 163 ? 13.273 -28.969 -12 1 98.56 163 GLU B C 1
ATOM 4708 O O . GLU B 1 163 ? 13.484 -30.172 -11.906 1 98.56 163 GLU B O 1
ATOM 4713 N N . ILE B 1 164 ? 12.359 -28.328 -11.32 1 98.56 164 ILE B N 1
ATOM 4714 C CA . ILE B 1 164 ? 11.586 -29.047 -10.328 1 98.56 164 ILE B CA 1
ATOM 4715 C C . ILE B 1 164 ? 10.602 -29.984 -11.023 1 98.56 164 ILE B C 1
ATOM 4717 O O . ILE B 1 164 ? 10.383 -31.125 -10.578 1 98.56 164 ILE B O 1
ATOM 4721 N N . VAL B 1 165 ? 10.023 -29.562 -12.133 1 98.75 165 VAL B N 1
ATOM 4722 C CA . VAL B 1 165 ? 9.18 -30.469 -12.914 1 98.75 165 VAL B CA 1
ATOM 4723 C C . VAL B 1 165 ? 9.961 -31.719 -13.297 1 98.75 165 VAL B C 1
ATOM 4725 O O . VAL B 1 165 ? 9.469 -32.844 -13.141 1 98.75 165 VAL B O 1
ATOM 4728 N N . THR B 1 166 ? 11.164 -31.547 -13.773 1 98.81 166 THR B N 1
ATOM 4729 C CA . THR B 1 166 ? 12.008 -32.656 -14.211 1 98.81 166 THR B CA 1
ATOM 4730 C C . THR B 1 166 ? 12.344 -33.562 -13.039 1 98.81 166 THR B C 1
ATOM 4732 O O . THR B 1 166 ? 12.336 -34.812 -13.188 1 98.81 166 THR B O 1
ATOM 4735 N N . LYS B 1 167 ? 12.609 -32.969 -11.914 1 98.5 167 LYS B N 1
ATOM 4736 C CA . LYS B 1 167 ? 12.891 -33.781 -10.719 1 98.5 167 LYS B CA 1
ATOM 4737 C C . LYS B 1 167 ? 11.688 -34.625 -10.336 1 98.5 167 LYS B C 1
ATOM 4739 O O . LYS B 1 167 ? 11.844 -35.75 -9.867 1 98.5 167 LYS B O 1
ATOM 4744 N N . ASP B 1 168 ? 10.5 -34.094 -10.461 1 98.56 168 ASP B N 1
ATOM 4745 C CA . ASP B 1 168 ? 9.281 -34.844 -10.18 1 98.56 168 ASP B CA 1
ATOM 4746 C C . ASP B 1 168 ? 9.156 -36.062 -11.102 1 98.56 168 ASP B C 1
ATOM 4748 O O . ASP B 1 168 ? 8.844 -37.156 -10.641 1 98.56 168 ASP B O 1
ATOM 4752 N N . PHE B 1 169 ? 9.398 -35.844 -12.367 1 98.75 169 PHE B N 1
ATOM 4753 C CA . PHE B 1 169 ? 9.32 -36.906 -13.344 1 98.75 169 PHE B CA 1
ATOM 4754 C C . PHE B 1 169 ? 10.406 -37.938 -13.094 1 98.75 169 PHE B C 1
ATOM 4756 O O . PHE B 1 169 ? 10.188 -39.156 -13.281 1 98.75 169 PHE B O 1
ATOM 4763 N N . HIS B 1 170 ? 11.547 -37.5 -12.734 1 98.62 170 HIS B N 1
ATOM 4764 C CA . HIS B 1 170 ? 12.617 -38.438 -12.383 1 98.62 170 HIS B CA 1
ATOM 4765 C C . HIS B 1 170 ? 12.25 -39.25 -11.148 1 98.62 170 HIS B C 1
ATOM 4767 O O . HIS B 1 170 ? 12.477 -40.469 -11.109 1 98.62 170 HIS B O 1
ATOM 4773 N N . ARG B 1 171 ? 11.734 -38.562 -10.18 1 97.75 171 ARG B N 1
ATOM 4774 C CA . ARG B 1 171 ? 11.336 -39.219 -8.93 1 97.75 171 ARG B CA 1
ATOM 4775 C C . ARG B 1 171 ? 10.344 -40.344 -9.188 1 97.75 171 ARG B C 1
ATOM 4777 O O . ARG B 1 171 ? 10.484 -41.438 -8.633 1 97.75 171 ARG B O 1
ATOM 4784 N N . ASP B 1 172 ? 9.375 -40.062 -10 1 97.44 172 ASP B N 1
ATOM 4785 C CA . ASP B 1 172 ? 8.25 -41 -10.141 1 97.44 172 ASP B CA 1
ATOM 4786 C C . ASP B 1 172 ? 8.469 -41.938 -11.312 1 97.44 172 ASP B 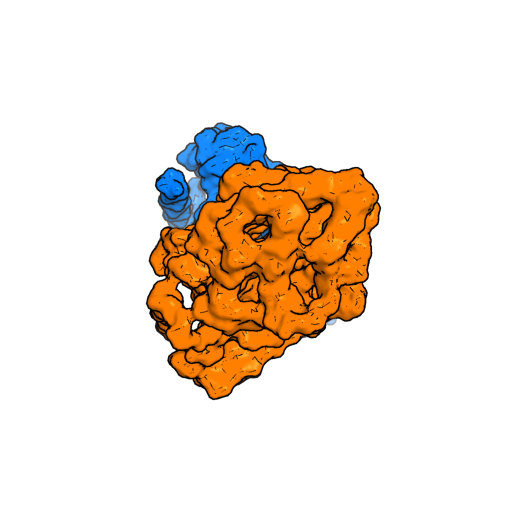C 1
ATOM 4788 O O . ASP B 1 172 ? 7.844 -43 -11.375 1 97.44 172 ASP B O 1
ATOM 4792 N N . GLY B 1 173 ? 9.359 -41.594 -12.273 1 97.81 173 GLY B N 1
ATOM 4793 C CA . GLY B 1 173 ? 9.477 -42.375 -13.492 1 97.81 173 GLY B CA 1
ATOM 4794 C C . GLY B 1 173 ? 10.906 -42.781 -13.805 1 97.81 173 GLY B C 1
ATOM 4795 O O . GLY B 1 173 ? 11.148 -43.594 -14.703 1 97.81 173 GLY B O 1
ATOM 4796 N N . GLY B 1 174 ? 11.859 -42.156 -13.172 1 97.75 174 GLY B N 1
ATOM 4797 C CA . GLY B 1 174 ? 13.258 -42.5 -13.375 1 97.75 174 GLY B CA 1
ATOM 4798 C C . GLY B 1 174 ? 13.836 -41.875 -14.641 1 97.75 174 GLY B C 1
ATOM 4799 O O . GLY B 1 174 ? 13.172 -41.094 -15.305 1 97.75 174 GLY B O 1
ATOM 4800 N N . ASP B 1 175 ? 15.023 -42.281 -14.977 1 98.06 175 ASP B N 1
ATOM 4801 C CA . ASP B 1 175 ? 15.773 -41.75 -16.109 1 98.06 175 ASP B CA 1
ATOM 4802 C C . ASP B 1 175 ? 15.055 -42.031 -17.422 1 98.06 175 ASP B C 1
ATOM 4804 O O . ASP B 1 175 ? 15.078 -41.188 -18.328 1 98.06 175 ASP B O 1
ATOM 4808 N N . SER B 1 176 ? 14.5 -43.156 -17.531 1 98.19 176 SER B N 1
ATOM 4809 C CA . SER B 1 176 ? 13.852 -43.531 -18.781 1 98.19 176 SER B CA 1
ATOM 4810 C C . SER B 1 176 ? 12.727 -42.562 -19.141 1 98.19 176 SER B C 1
ATOM 4812 O O . SER B 1 176 ? 12.578 -42.188 -20.297 1 98.19 176 SER B O 1
ATOM 4814 N N . CYS B 1 177 ? 11.969 -42.25 -18.125 1 98.69 177 CYS B N 1
ATOM 4815 C CA . CYS B 1 177 ? 10.859 -41.312 -18.344 1 98.69 177 CYS B CA 1
ATOM 4816 C C . CYS B 1 177 ? 11.375 -39.938 -18.781 1 98.69 177 CYS B C 1
ATOM 4818 O O . CYS B 1 177 ? 10.953 -39.406 -19.812 1 98.69 177 CYS B O 1
ATOM 4820 N N . VAL B 1 178 ? 12.344 -39.344 -18.016 1 98.75 178 VAL B N 1
ATOM 4821 C CA . VAL B 1 178 ? 12.914 -38.031 -18.281 1 98.75 178 VAL B CA 1
ATOM 4822 C C . VAL B 1 178 ? 13.578 -38 -19.641 1 98.75 178 VAL B C 1
ATOM 4824 O O . VAL B 1 178 ? 13.375 -37.094 -20.438 1 98.75 178 VAL B O 1
ATOM 4827 N N . ASN B 1 179 ? 14.305 -39.062 -19.938 1 98.38 179 ASN B N 1
ATOM 4828 C CA . ASN B 1 179 ? 15.039 -39.125 -21.203 1 98.38 179 ASN B CA 1
ATOM 4829 C C . ASN B 1 179 ? 14.102 -39.312 -22.391 1 98.38 179 ASN B C 1
ATOM 4831 O O . ASN B 1 179 ? 14.367 -38.812 -23.484 1 98.38 179 ASN B O 1
ATOM 4835 N N . SER B 1 180 ? 13.047 -40.094 -22.203 1 98.69 180 SER B N 1
ATOM 4836 C CA . SER B 1 180 ? 12.055 -40.219 -23.266 1 98.69 180 SER B CA 1
ATOM 4837 C C . SER B 1 180 ? 11.461 -38.875 -23.641 1 98.69 180 SER B C 1
ATOM 4839 O O . SER B 1 180 ? 11.328 -38.562 -24.812 1 98.69 180 SER B O 1
ATOM 4841 N N . ILE B 1 181 ? 11.094 -38.094 -22.609 1 98.81 181 ILE B N 1
ATOM 4842 C CA . ILE B 1 181 ? 10.531 -36.75 -22.859 1 98.81 181 ILE B CA 1
ATOM 4843 C C . ILE B 1 181 ? 11.57 -35.875 -23.516 1 98.81 181 ILE B C 1
ATOM 4845 O O . ILE B 1 181 ? 11.281 -35.188 -24.516 1 98.81 181 ILE B O 1
ATOM 4849 N N . ARG B 1 182 ? 12.766 -35.812 -23.016 1 98.19 182 ARG B N 1
ATOM 4850 C CA . ARG B 1 182 ? 13.836 -35 -23.547 1 98.19 182 ARG B CA 1
ATOM 4851 C C . ARG B 1 182 ? 14.102 -35.312 -25.016 1 98.19 182 ARG B C 1
ATOM 4853 O O . ARG B 1 182 ? 14.227 -34.406 -25.844 1 98.19 182 ARG B O 1
ATOM 4860 N N . LYS B 1 183 ? 14.172 -36.594 -25.344 1 97.88 183 LYS B N 1
ATOM 4861 C CA . LYS B 1 183 ? 14.469 -37 -26.703 1 97.88 183 LYS B CA 1
ATOM 4862 C C . LYS B 1 183 ? 13.312 -36.719 -27.641 1 97.88 183 LYS B C 1
ATOM 4864 O O . LYS B 1 183 ? 13.516 -36.531 -28.844 1 97.88 183 LYS B O 1
ATOM 4869 N N . SER B 1 184 ? 12.148 -36.688 -27.109 1 98.5 184 SER B N 1
ATOM 4870 C CA . SER B 1 184 ? 10.969 -36.5 -27.953 1 98.5 184 SER B CA 1
ATOM 4871 C C . SER B 1 184 ? 11.023 -35.156 -28.672 1 98.5 184 SER B C 1
ATOM 4873 O O . SER B 1 184 ? 10.492 -35.031 -29.781 1 98.5 184 SER B O 1
ATOM 4875 N N . TRP B 1 185 ? 11.656 -34.156 -28.062 1 98.31 185 TRP B N 1
ATOM 4876 C CA . TRP B 1 185 ? 11.688 -32.844 -28.672 1 98.31 185 TRP B CA 1
ATOM 4877 C C . TRP B 1 185 ? 12.414 -32.875 -30 1 98.31 185 TRP B C 1
ATOM 4879 O O . TRP B 1 185 ? 11.938 -32.312 -30.984 1 98.31 185 TRP B O 1
ATOM 4889 N N . SER B 1 186 ? 13.562 -33.469 -30.078 1 97.19 186 SER B N 1
ATOM 4890 C CA . SER B 1 186 ? 14.336 -33.531 -31.312 1 97.19 186 SER B CA 1
ATOM 4891 C C . SER B 1 186 ? 13.609 -34.375 -32.375 1 97.19 186 SER B C 1
ATOM 4893 O O . SER B 1 186 ? 13.695 -34.094 -33.562 1 97.19 186 SER B O 1
ATOM 4895 N N . VAL B 1 187 ? 12.93 -35.438 -31.906 1 98.44 187 VAL B N 1
ATOM 4896 C CA . VAL B 1 187 ? 12.18 -36.281 -32.844 1 98.44 187 VAL B CA 1
ATOM 4897 C C . VAL B 1 187 ? 11.031 -35.469 -33.438 1 98.44 187 VAL B C 1
ATOM 4899 O O . VAL B 1 187 ? 10.789 -35.562 -34.656 1 98.44 187 VAL B O 1
ATOM 4902 N N . ILE B 1 188 ? 10.328 -34.719 -32.625 1 98.62 188 ILE B N 1
ATOM 4903 C CA . ILE B 1 188 ? 9.234 -33.875 -33.125 1 98.62 188 ILE B CA 1
ATOM 4904 C C . ILE B 1 188 ? 9.773 -32.844 -34.094 1 98.62 188 ILE B C 1
ATOM 4906 O O . ILE B 1 188 ? 9.148 -32.594 -35.125 1 98.62 188 ILE B O 1
ATOM 4910 N N . GLU B 1 189 ? 10.906 -32.25 -33.75 1 97.69 189 GLU B N 1
ATOM 4911 C CA . GLU B 1 189 ? 11.508 -31.281 -34.656 1 97.69 189 GLU B CA 1
ATOM 4912 C C . GLU B 1 189 ? 11.883 -31.922 -35.969 1 97.69 189 GLU B C 1
ATOM 4914 O O . GLU B 1 189 ? 11.656 -31.344 -37.031 1 97.69 189 GLU B O 1
ATOM 4919 N N . LYS B 1 190 ? 12.484 -33.094 -35.906 1 97.88 190 LYS B N 1
ATOM 4920 C CA . LYS B 1 190 ? 12.898 -33.844 -37.125 1 97.88 190 LYS B CA 1
ATOM 4921 C C . LYS B 1 190 ? 11.703 -34.156 -38 1 97.88 190 LYS B C 1
ATOM 4923 O O . LYS B 1 190 ? 11.719 -33.875 -39.188 1 97.88 190 LYS B O 1
ATOM 4928 N N . LEU B 1 191 ? 10.703 -34.75 -37.406 1 98.25 191 LEU B N 1
ATOM 4929 C CA . LEU B 1 191 ? 9.508 -35.094 -38.188 1 98.25 191 LEU B CA 1
ATOM 4930 C C . LEU B 1 191 ? 8.773 -33.812 -38.625 1 98.25 191 LEU B C 1
ATOM 4932 O O . LEU B 1 191 ? 8.242 -33.781 -39.75 1 98.25 191 LEU B O 1
ATOM 4936 N N . GLY B 1 192 ? 8.742 -32.812 -37.781 1 98.12 192 GLY B N 1
ATOM 4937 C CA . GLY B 1 192 ? 8.031 -31.578 -38.094 1 98.12 192 GLY B CA 1
ATOM 4938 C C . GLY B 1 192 ? 8.617 -30.812 -39.25 1 98.12 192 GLY B C 1
ATOM 4939 O O . GLY B 1 192 ? 7.965 -29.922 -39.812 1 98.12 192 GLY B O 1
ATOM 4940 N N . ALA B 1 193 ? 9.812 -31.125 -39.656 1 97.56 193 ALA B N 1
ATOM 4941 C CA . ALA B 1 193 ? 10.523 -30.375 -40.688 1 97.56 193 ALA B CA 1
ATOM 4942 C C . ALA B 1 193 ? 9.984 -30.703 -42.094 1 97.56 193 ALA B C 1
ATOM 4944 O O . ALA B 1 193 ? 10.211 -29.969 -43.031 1 97.56 193 ALA B O 1
ATOM 4945 N N . THR B 1 194 ? 9.273 -31.891 -42.281 1 97.62 194 THR B N 1
ATOM 4946 C CA . THR B 1 194 ? 8.797 -32.312 -43.594 1 97.62 194 THR B CA 1
ATOM 4947 C C . THR B 1 194 ? 7.277 -32.469 -43.594 1 97.62 194 THR B C 1
ATOM 4949 O O . THR B 1 194 ? 6.676 -32.688 -42.531 1 97.62 194 THR B O 1
ATOM 4952 N N . GLN B 1 195 ? 6.766 -32.375 -44.75 1 97.38 195 GLN B N 1
ATOM 4953 C CA . GLN B 1 195 ? 5.324 -32.562 -44.906 1 97.38 195 GLN B CA 1
ATOM 4954 C C . GLN B 1 195 ? 4.91 -33.969 -44.469 1 97.38 195 GLN B C 1
ATOM 4956 O O . GLN B 1 195 ? 3.914 -34.125 -43.75 1 97.38 195 GLN B O 1
ATOM 4961 N N . SER B 1 196 ? 5.637 -34.938 -44.969 1 97.69 196 SER B N 1
ATOM 4962 C CA . SER B 1 196 ? 5.336 -36.344 -44.594 1 97.69 196 SER B CA 1
ATOM 4963 C C . SER B 1 196 ? 5.488 -36.562 -43.094 1 97.69 196 SER B C 1
ATOM 4965 O O . SER B 1 196 ? 4.691 -37.281 -42.469 1 97.69 196 SER B O 1
ATOM 4967 N N . GLY B 1 197 ? 6.488 -35.938 -42.5 1 98.12 197 GLY B N 1
ATOM 4968 C CA . GLY B 1 197 ? 6.699 -36.031 -41.062 1 98.12 197 GLY B CA 1
ATOM 4969 C C . GLY B 1 197 ? 5.586 -35.406 -40.25 1 98.12 197 GLY B C 1
ATOM 4970 O O . GLY B 1 197 ? 5.191 -35.938 -39.219 1 98.12 197 GLY B O 1
ATOM 4971 N N . ARG B 1 198 ? 5.113 -34.25 -40.688 1 98.44 198 ARG B N 1
ATOM 4972 C CA . ARG B 1 198 ? 4.012 -33.562 -40 1 98.44 198 ARG B CA 1
ATOM 4973 C C . ARG B 1 198 ? 2.734 -34.375 -40.062 1 98.44 198 ARG B C 1
ATOM 4975 O O . ARG B 1 198 ? 1.932 -34.375 -39.125 1 98.44 198 ARG B O 1
ATOM 4982 N N . LYS B 1 199 ? 2.541 -35.094 -41.156 1 97.94 199 LYS B N 1
ATOM 4983 C CA . LYS B 1 199 ? 1.426 -36.031 -41.25 1 97.94 199 LYS B CA 1
ATOM 4984 C C . LYS B 1 199 ? 1.568 -37.156 -40.219 1 97.94 199 LYS B C 1
ATOM 4986 O O . LYS B 1 199 ? 0.581 -37.594 -39.625 1 97.94 199 LYS B O 1
ATOM 4991 N N . THR B 1 200 ? 2.809 -37.625 -40.094 1 98.25 200 THR B N 1
ATOM 4992 C CA . THR B 1 200 ? 3.092 -38.656 -39.094 1 98.25 200 THR B CA 1
ATOM 4993 C C . THR B 1 200 ? 2.785 -38.156 -37.719 1 98.25 200 THR B C 1
ATOM 4995 O O . THR B 1 200 ? 2.186 -38.875 -36.906 1 98.25 200 THR B O 1
ATOM 4998 N N . LEU B 1 201 ? 3.24 -36.875 -37.375 1 98.62 201 LEU B N 1
ATOM 4999 C CA . LEU B 1 201 ? 2.945 -36.281 -36.094 1 98.62 201 LEU B CA 1
ATOM 5000 C C . LEU B 1 201 ? 1.44 -36.219 -35.844 1 98.62 201 LEU B C 1
ATOM 5002 O O . LEU B 1 201 ? 0.963 -36.5 -34.75 1 98.62 201 LEU B O 1
ATOM 5006 N N . THR B 1 202 ? 0.671 -35.75 -36.906 1 98.19 202 THR B N 1
ATOM 5007 C CA . THR B 1 202 ? -0.783 -35.656 -36.812 1 98.19 202 THR B CA 1
ATOM 5008 C C . THR B 1 202 ? -1.384 -37.031 -36.469 1 98.19 202 THR B C 1
ATOM 5010 O O . THR B 1 202 ? -2.256 -37.125 -35.594 1 98.19 202 THR B O 1
ATOM 5013 N N . SER B 1 203 ? -0.891 -38.031 -37.125 1 97.56 203 SER B N 1
ATOM 5014 C CA . SER B 1 203 ? -1.425 -39.375 -36.938 1 97.56 203 SER B CA 1
ATOM 5015 C C . SER B 1 203 ? -1.049 -39.938 -35.562 1 97.56 203 SER B C 1
ATOM 5017 O O . SER B 1 203 ? -1.892 -40.5 -34.875 1 97.56 203 SER B O 1
ATOM 5019 N N . VAL B 1 204 ? 0.182 -39.812 -35.156 1 97.69 204 VAL B N 1
ATOM 5020 C CA . VAL B 1 204 ? 0.696 -40.375 -33.938 1 97.69 204 VAL B CA 1
ATOM 5021 C C . VAL B 1 204 ? -0.036 -39.75 -32.75 1 97.69 204 VAL B C 1
ATOM 5023 O O . VAL B 1 204 ? -0.438 -40.469 -31.812 1 97.69 204 VAL B O 1
ATOM 5026 N N . PHE B 1 205 ? -0.207 -38.438 -32.719 1 96.88 205 PHE B N 1
ATOM 5027 C CA . PHE B 1 205 ? -0.833 -37.75 -31.594 1 96.88 205 PHE B CA 1
ATOM 5028 C C . PHE B 1 205 ? -2.34 -37.625 -31.797 1 96.88 205 PHE B C 1
ATOM 5030 O O . PHE B 1 205 ? -3.059 -37.156 -30.906 1 96.88 205 PHE B O 1
ATOM 5037 N N . ASN B 1 206 ? -2.812 -38.094 -32.938 1 95.38 206 ASN B N 1
ATOM 5038 C CA . ASN B 1 206 ? -4.238 -38.062 -33.25 1 95.38 206 ASN B CA 1
ATOM 5039 C C . ASN B 1 206 ? -4.832 -36.688 -32.938 1 95.38 206 ASN B C 1
ATOM 5041 O O . ASN B 1 206 ? -5.793 -36.562 -32.156 1 95.38 206 ASN B O 1
ATOM 5045 N N . THR B 1 207 ? -4.203 -35.625 -33.5 1 96.12 207 THR B N 1
ATOM 5046 C CA . THR B 1 207 ? -4.629 -34.281 -33.219 1 96.12 207 THR B CA 1
ATOM 5047 C C . THR B 1 207 ? -5.949 -33.969 -33.906 1 96.12 207 THR B C 1
ATOM 5049 O O . THR B 1 207 ? -6.195 -34.438 -35.031 1 96.12 207 THR B O 1
ATOM 5052 N N . CYS B 1 208 ? -6.801 -33.219 -33.281 1 94.94 208 CYS B N 1
ATOM 5053 C CA . CYS B 1 208 ? -8.086 -32.844 -33.875 1 94.94 208 CYS B CA 1
ATOM 5054 C C . CYS B 1 208 ? -7.887 -32.031 -35.156 1 94.94 208 CYS B C 1
ATOM 5056 O O . CYS B 1 208 ? -8.719 -32.094 -36.062 1 94.94 208 CYS B O 1
ATOM 5058 N N . SER B 1 209 ? -6.895 -31.219 -35.188 1 95.12 209 SER B N 1
ATOM 5059 C CA . SER B 1 209 ? -6.488 -30.484 -36.375 1 95.12 209 SER B CA 1
ATOM 5060 C C . SER B 1 209 ? -5.117 -30.938 -36.875 1 95.12 209 SER B C 1
ATOM 5062 O O . SER B 1 209 ? -4.211 -31.156 -36.062 1 95.12 209 SER B O 1
ATOM 5064 N N . PRO B 1 210 ? -5.027 -31.062 -38.156 1 96.12 210 PRO B N 1
ATOM 5065 C CA . PRO B 1 210 ? -3.756 -31.562 -38.688 1 96.12 210 PRO B CA 1
ATOM 5066 C C . PRO B 1 210 ? -2.6 -30.578 -38.469 1 96.12 210 PRO B C 1
ATOM 5068 O O . PRO B 1 210 ? -2.787 -29.375 -38.531 1 96.12 210 PRO B O 1
ATOM 5071 N N . ILE B 1 211 ? -1.449 -31.141 -38.125 1 97.81 211 ILE B N 1
ATOM 5072 C CA . ILE B 1 211 ? -0.2 -30.391 -38.094 1 97.81 211 ILE B CA 1
ATOM 5073 C C . ILE B 1 211 ? 0.354 -30.188 -39.5 1 97.81 211 ILE B C 1
ATOM 5075 O O . ILE B 1 211 ? 0.916 -31.109 -40.062 1 97.81 211 ILE B O 1
ATOM 5079 N N . LYS B 1 212 ? 0.268 -28.969 -40.031 1 97.31 212 LYS B N 1
ATOM 5080 C CA . LYS B 1 212 ? 0.605 -28.734 -41.438 1 97.31 212 LYS B CA 1
ATOM 5081 C C . LYS B 1 212 ? 1.799 -27.797 -41.562 1 97.31 212 LYS B C 1
ATOM 5083 O O . LYS B 1 212 ? 2.5 -27.812 -42.594 1 97.31 212 LYS B O 1
ATOM 5088 N N . THR B 1 213 ? 1.918 -26.984 -40.594 1 96.88 213 THR B N 1
ATOM 5089 C CA . THR B 1 213 ? 2.938 -25.938 -40.688 1 96.88 213 THR B CA 1
ATOM 5090 C C . THR B 1 213 ? 3.945 -26.062 -39.562 1 96.88 213 THR B C 1
ATOM 5092 O O . THR B 1 213 ? 3.713 -26.797 -38.594 1 96.88 213 THR B O 1
ATOM 5095 N N . LYS B 1 214 ? 5.043 -25.328 -39.719 1 95.88 214 LYS B N 1
ATOM 5096 C CA . LYS B 1 214 ? 6.031 -25.25 -38.625 1 95.88 214 LYS B CA 1
ATOM 5097 C C . LYS B 1 214 ? 5.434 -24.625 -37.375 1 95.88 214 LYS B C 1
ATOM 5099 O O . LYS B 1 214 ? 5.816 -24.969 -36.25 1 95.88 214 LYS B O 1
ATOM 5104 N N . TYR B 1 215 ? 4.57 -23.781 -37.656 1 94.62 215 TYR B N 1
ATOM 5105 C CA . TYR B 1 215 ? 3.865 -23.172 -36.531 1 94.62 215 TYR B CA 1
ATOM 5106 C C . TYR B 1 215 ? 3.09 -24.219 -35.719 1 94.62 215 TYR B C 1
ATOM 5108 O O . TYR B 1 215 ? 3.102 -24.188 -34.5 1 94.62 215 TYR B O 1
ATOM 5116 N N . ASN B 1 216 ? 2.469 -25.094 -36.406 1 96.44 216 ASN B N 1
ATOM 5117 C CA . ASN B 1 216 ? 1.733 -26.156 -35.719 1 96.44 216 ASN B CA 1
ATOM 5118 C C . ASN B 1 216 ? 2.666 -27.078 -34.938 1 96.44 216 ASN B C 1
ATOM 5120 O O . ASN B 1 216 ? 2.281 -27.609 -33.906 1 96.44 216 ASN B O 1
ATOM 5124 N N . VAL B 1 217 ? 3.844 -27.266 -35.5 1 97.38 217 VAL B N 1
ATOM 5125 C CA . VAL B 1 217 ? 4.832 -28.094 -34.781 1 97.38 217 VAL B CA 1
ATOM 5126 C C . VAL B 1 217 ? 5.219 -27.422 -33.469 1 97.38 217 VAL B C 1
ATOM 5128 O O . VAL B 1 217 ? 5.305 -28.094 -32.438 1 97.38 217 VAL B O 1
ATOM 5131 N N . THR B 1 218 ? 5.391 -26.125 -33.5 1 95.25 218 THR B N 1
ATOM 5132 C CA . THR B 1 218 ? 5.691 -25.375 -32.312 1 95.25 218 THR B CA 1
ATOM 5133 C C . THR B 1 218 ? 4.531 -25.453 -31.312 1 95.25 218 THR B C 1
ATOM 5135 O O . THR B 1 218 ? 4.75 -25.594 -30.109 1 95.25 218 THR B O 1
ATOM 5138 N N . GLN B 1 219 ? 3.371 -25.406 -31.797 1 94.12 219 GLN B N 1
ATOM 5139 C CA . GLN B 1 219 ? 2.189 -25.531 -30.953 1 94.12 219 GLN B CA 1
ATOM 5140 C C . GLN B 1 219 ? 2.158 -26.875 -30.234 1 94.12 219 GLN B C 1
ATOM 5142 O O . GLN B 1 219 ? 1.779 -26.969 -29.078 1 94.12 219 GLN B O 1
ATOM 5147 N N . LEU B 1 220 ? 2.48 -27.906 -30.969 1 96.25 220 LEU B N 1
ATOM 5148 C CA . LEU B 1 220 ? 2.533 -29.234 -30.375 1 96.25 220 LEU B CA 1
ATOM 5149 C C . LEU B 1 220 ? 3.555 -29.281 -29.234 1 96.25 220 LEU B C 1
ATOM 5151 O O . LEU B 1 220 ? 3.275 -29.828 -28.172 1 96.25 220 LEU B O 1
ATOM 5155 N N . GLN B 1 221 ? 4.707 -28.703 -29.5 1 96.5 221 GLN B N 1
ATOM 5156 C CA . GLN B 1 221 ? 5.762 -28.703 -28.5 1 96.5 221 GLN B CA 1
ATOM 5157 C C . GLN B 1 221 ? 5.332 -27.922 -27.25 1 96.5 221 GLN B C 1
ATOM 5159 O O . GLN B 1 221 ? 5.566 -28.359 -26.125 1 96.5 221 GLN B O 1
ATOM 5164 N N . ASP B 1 222 ? 4.715 -26.797 -27.469 1 93.44 222 ASP B N 1
ATOM 5165 C CA . ASP B 1 222 ? 4.23 -25.984 -26.359 1 93.44 222 ASP B CA 1
ATOM 5166 C C . ASP B 1 222 ? 3.15 -26.719 -25.562 1 93.44 222 ASP B C 1
ATOM 5168 O O . ASP B 1 222 ? 3.127 -26.656 -24.344 1 93.44 222 ASP B O 1
ATOM 5172 N N . TRP B 1 223 ? 2.312 -27.312 -26.281 1 93.75 223 TRP B N 1
ATOM 5173 C CA . TRP B 1 223 ? 1.223 -28.078 -25.688 1 93.75 223 TRP B CA 1
ATOM 5174 C C . TRP B 1 223 ? 1.762 -29.219 -24.812 1 93.75 223 TRP B C 1
ATOM 5176 O O . TRP B 1 223 ? 1.271 -29.438 -23.703 1 93.75 223 TRP B O 1
ATOM 5186 N N . LEU B 1 224 ? 2.732 -29.891 -25.281 1 96.06 224 LEU B N 1
ATOM 5187 C CA . LEU B 1 224 ? 3.369 -30.969 -24.516 1 96.06 224 LEU B CA 1
ATOM 5188 C C . LEU B 1 224 ? 4.074 -30.422 -23.281 1 96.06 224 LEU B C 1
ATOM 5190 O O . LEU B 1 224 ? 3.955 -30.984 -22.203 1 96.06 224 LEU B O 1
ATOM 5194 N N . SER B 1 225 ? 4.785 -29.344 -23.469 1 95.81 225 SER B N 1
ATOM 5195 C CA . SER B 1 225 ? 5.488 -28.734 -22.359 1 95.81 225 SER B CA 1
ATOM 5196 C C . SER B 1 225 ? 4.52 -28.328 -21.25 1 95.81 225 SER B C 1
ATOM 5198 O O . SER B 1 225 ? 4.789 -28.578 -20.062 1 95.81 225 SER B O 1
ATOM 5200 N N . GLU B 1 226 ? 3.447 -27.734 -21.594 1 93.25 226 GLU B N 1
ATOM 5201 C CA . GLU B 1 226 ? 2.424 -27.328 -20.641 1 93.25 226 GLU B CA 1
ATOM 5202 C C . GLU B 1 226 ? 1.835 -28.547 -19.922 1 93.25 226 GLU B C 1
ATOM 5204 O O . GLU B 1 226 ? 1.517 -28.484 -18.734 1 93.25 226 GLU B O 1
ATOM 5209 N N . THR B 1 227 ? 1.647 -29.594 -20.656 1 94.56 227 THR B N 1
ATOM 5210 C CA . THR B 1 227 ? 1.105 -30.828 -20.094 1 94.56 227 THR B CA 1
ATOM 5211 C C . THR B 1 227 ? 2.014 -31.359 -18.984 1 94.56 227 THR B C 1
ATOM 5213 O O . THR B 1 227 ? 1.541 -31.703 -17.906 1 94.56 227 THR B O 1
ATOM 5216 N N . TRP B 1 228 ? 3.33 -31.422 -19.266 1 97.19 228 TRP B N 1
ATOM 5217 C CA . TRP B 1 228 ? 4.277 -31.922 -18.281 1 97.19 228 TRP B CA 1
ATOM 5218 C C . TRP B 1 228 ? 4.289 -31.031 -17.031 1 97.19 228 TRP B C 1
ATOM 5220 O O . TRP B 1 228 ? 4.34 -31.531 -15.906 1 97.19 228 TRP B O 1
ATOM 5230 N N . ALA B 1 229 ? 4.207 -29.734 -17.25 1 95.94 229 ALA B N 1
ATOM 5231 C CA . ALA B 1 229 ? 4.184 -28.781 -16.141 1 95.94 229 ALA B CA 1
ATOM 5232 C C . ALA B 1 229 ? 2.938 -28.969 -15.281 1 95.94 229 ALA B C 1
ATOM 5234 O O . ALA B 1 229 ? 3.023 -28.984 -14.055 1 95.94 229 ALA B O 1
ATOM 5235 N N . ASN B 1 230 ? 1.812 -29.062 -15.953 1 94.56 230 ASN B N 1
ATOM 5236 C CA . ASN B 1 230 ? 0.551 -29.234 -15.234 1 94.56 230 ASN B CA 1
ATOM 5237 C C . ASN B 1 230 ? 0.543 -30.516 -14.414 1 94.56 230 ASN B C 1
ATOM 5239 O O . ASN B 1 230 ? 0.035 -30.531 -13.289 1 94.56 230 ASN B O 1
ATOM 5243 N N . LEU B 1 231 ? 1.076 -31.547 -14.977 1 96.12 231 LEU B N 1
ATOM 5244 C CA . LEU B 1 231 ? 1.135 -32.844 -14.273 1 96.12 231 LEU B CA 1
ATOM 5245 C C . LEU B 1 231 ? 1.941 -32.719 -12.984 1 96.12 231 LEU B C 1
ATOM 5247 O O . LEU B 1 231 ? 1.563 -33.25 -11.953 1 96.12 231 LEU B O 1
ATOM 5251 N N . ALA B 1 232 ? 3.043 -32 -13.055 1 97.44 232 ALA B N 1
ATOM 5252 C CA . ALA B 1 232 ? 3.848 -31.797 -11.859 1 97.44 232 ALA B CA 1
ATOM 5253 C C . ALA B 1 232 ? 3.07 -31.016 -10.805 1 97.44 232 ALA B C 1
ATOM 5255 O O . ALA B 1 232 ? 3.145 -31.312 -9.617 1 97.44 232 ALA B O 1
ATOM 5256 N N . MET B 1 233 ? 2.332 -30.016 -11.188 1 96.38 233 MET B N 1
ATOM 5257 C CA . MET B 1 233 ? 1.572 -29.172 -10.273 1 96.38 233 MET B CA 1
ATOM 5258 C C . MET B 1 233 ? 0.49 -29.969 -9.562 1 96.38 233 MET B C 1
ATOM 5260 O O . MET B 1 233 ? 0.189 -29.719 -8.391 1 96.38 233 MET B O 1
ATOM 5264 N N . VAL B 1 234 ? -0.091 -30.984 -10.258 1 95.56 234 VAL B N 1
ATOM 5265 C CA . VAL B 1 234 ? -1.21 -31.703 -9.656 1 95.56 234 VAL B CA 1
ATOM 5266 C C . VAL B 1 234 ? -0.8 -33.156 -9.352 1 95.56 234 VAL B C 1
ATOM 5268 O O . VAL B 1 234 ? -1.628 -34.062 -9.406 1 95.56 234 VAL B O 1
ATOM 5271 N N . ASN B 1 235 ? 0.475 -33.375 -9.133 1 97.31 235 ASN B N 1
ATOM 5272 C CA . ASN B 1 235 ? 0.946 -34.688 -8.75 1 97.31 235 ASN B CA 1
ATOM 5273 C C . ASN B 1 235 ? 0.505 -35.062 -7.328 1 97.31 235 ASN B C 1
ATOM 5275 O O . ASN B 1 235 ? 1.341 -35.344 -6.465 1 97.31 235 ASN B O 1
ATOM 5279 N N . TYR B 1 236 ? -0.801 -35.219 -7.117 1 97 236 TYR B N 1
ATOM 5280 C CA . TYR B 1 236 ? -1.429 -35.438 -5.82 1 97 236 TYR B CA 1
ATOM 5281 C C . TYR B 1 236 ? -1.386 -36.906 -5.434 1 97 236 TYR B C 1
ATOM 5283 O O . TYR B 1 236 ? -1.334 -37.781 -6.301 1 97 236 TYR B O 1
ATOM 5291 N N . PRO B 1 237 ? -1.451 -37.219 -4.117 1 97.12 237 PRO B N 1
ATOM 5292 C CA . PRO B 1 237 ? -1.394 -38.594 -3.631 1 97.12 237 PRO B CA 1
ATOM 5293 C C . PRO B 1 237 ? -2.73 -39.312 -3.762 1 97.12 237 PRO B C 1
ATOM 5295 O O . PRO B 1 237 ? -2.842 -40.469 -3.375 1 97.12 237 PRO B O 1
ATOM 5298 N N . TYR B 1 238 ? -3.77 -38.688 -4.277 1 96.25 238 TYR B N 1
ATOM 5299 C CA . TYR B 1 238 ? -5.082 -39.25 -4.527 1 96.25 238 TYR B CA 1
ATOM 5300 C C . TYR B 1 238 ? -5.676 -38.719 -5.828 1 96.25 238 TYR B C 1
ATOM 5302 O O . TYR B 1 238 ? -5.211 -37.719 -6.363 1 96.25 238 TYR B O 1
ATOM 5310 N N . ALA B 1 239 ? -6.633 -39.438 -6.352 1 93.75 239 ALA B N 1
ATOM 5311 C CA . ALA B 1 239 ? -7.305 -39 -7.574 1 93.75 239 ALA B CA 1
ATOM 5312 C C . ALA B 1 239 ? -7.973 -37.656 -7.379 1 93.75 239 ALA B C 1
ATOM 5314 O O . ALA B 1 239 ? -8.562 -37.375 -6.328 1 93.75 239 ALA B O 1
ATOM 5315 N N . ALA B 1 240 ? -7.742 -36.781 -8.32 1 88.19 240 ALA B N 1
ATOM 5316 C CA . ALA B 1 240 ? -8.312 -35.438 -8.234 1 88.19 240 ALA B CA 1
ATOM 5317 C C . ALA B 1 240 ? -8.734 -34.938 -9.609 1 88.19 240 ALA B C 1
ATOM 5319 O O . ALA B 1 240 ? -8.273 -35.438 -10.633 1 88.19 240 ALA B O 1
ATOM 5320 N N . THR B 1 241 ? -9.586 -33.969 -9.617 1 83.69 241 THR B N 1
ATOM 5321 C CA . THR B 1 241 ? -10.133 -33.438 -10.859 1 83.69 241 THR B CA 1
ATOM 5322 C C . THR B 1 241 ? -9.875 -31.938 -10.953 1 83.69 241 THR B C 1
ATOM 5324 O O . THR B 1 241 ? -10.641 -31.203 -11.586 1 83.69 241 THR B O 1
ATOM 5327 N N . PHE B 1 242 ? -8.883 -31.391 -10.32 1 79.44 242 PHE B N 1
ATOM 5328 C CA . PHE B 1 242 ? -8.625 -29.953 -10.242 1 79.44 242 PHE B CA 1
ATOM 5329 C C . PHE B 1 242 ? -8.367 -29.391 -11.633 1 79.44 242 PHE B C 1
ATOM 5331 O O . PHE B 1 242 ? -9.078 -28.484 -12.086 1 79.44 242 PHE B O 1
ATOM 5338 N N . LEU B 1 243 ? -7.406 -29.906 -12.383 1 82.44 243 LEU B N 1
ATOM 5339 C CA . LEU B 1 243 ? -7.141 -29.5 -13.758 1 82.44 243 LEU B CA 1
ATOM 5340 C C . LEU B 1 243 ? -7.793 -30.453 -14.75 1 82.44 243 LEU B C 1
ATOM 5342 O O . LEU B 1 243 ? -8.492 -30.031 -15.664 1 82.44 243 LEU B O 1
ATOM 5346 N N . GLU B 1 244 ? -7.594 -31.688 -14.555 1 85.62 244 GLU B N 1
ATOM 5347 C CA . GLU B 1 244 ? -8.172 -32.812 -15.266 1 85.62 244 GLU B CA 1
ATOM 5348 C C . GLU B 1 244 ? -8.422 -34 -14.328 1 85.62 244 GLU B C 1
ATOM 5350 O O . GLU B 1 244 ? -7.844 -34.062 -13.242 1 85.62 244 GLU B O 1
ATOM 5355 N N . PRO B 1 245 ? -9.43 -34.75 -14.719 1 89.56 245 PRO B N 1
ATOM 5356 C CA . PRO B 1 245 ? -9.523 -35.969 -13.922 1 89.56 245 PRO B CA 1
ATOM 5357 C C . PRO B 1 245 ? -8.273 -36.844 -14.016 1 89.56 245 PRO B C 1
ATOM 5359 O O . PRO B 1 245 ? -7.961 -37.375 -15.094 1 89.56 245 PRO B O 1
ATOM 5362 N N . LEU B 1 246 ? -7.57 -37 -12.938 1 93.19 246 LEU B N 1
ATOM 5363 C CA . LEU B 1 246 ? -6.289 -37.719 -12.938 1 93.19 246 LEU B CA 1
ATOM 5364 C C . LEU B 1 246 ? -6.223 -38.719 -11.797 1 93.19 246 LEU B C 1
ATOM 5366 O O . LEU B 1 246 ? -6.836 -38.531 -10.75 1 93.19 246 LEU B O 1
ATOM 5370 N N . PRO B 1 247 ? -5.59 -39.906 -11.992 1 94.81 247 PRO B N 1
ATOM 5371 C CA . PRO B 1 247 ? -5.363 -40.844 -10.898 1 94.81 247 PRO B CA 1
ATOM 5372 C C . PRO B 1 247 ? -4.379 -40.312 -9.852 1 94.81 247 PRO B C 1
ATOM 5374 O O . PRO B 1 247 ? -3.777 -39.25 -10.055 1 94.81 247 PRO B O 1
ATOM 5377 N N . ALA B 1 248 ? -4.344 -41 -8.711 1 96.19 248 ALA B N 1
ATOM 5378 C CA . ALA B 1 248 ? -3.305 -40.688 -7.73 1 96.19 248 ALA B CA 1
ATOM 5379 C C . ALA B 1 248 ? -1.914 -40.812 -8.344 1 96.19 248 ALA B C 1
ATOM 5381 O O . ALA B 1 248 ? -1.649 -41.719 -9.133 1 96.19 248 ALA B O 1
ATOM 5382 N N . TRP B 1 249 ? -1.083 -39.844 -7.988 1 96.94 249 TRP B N 1
ATOM 5383 C CA . TRP B 1 249 ? 0.284 -39.812 -8.5 1 96.94 249 TRP B CA 1
ATOM 5384 C C . TRP B 1 249 ? 0.302 -39.938 -10.016 1 96.94 249 TRP B C 1
ATOM 5386 O O . TRP B 1 249 ? 0.896 -40.906 -10.547 1 96.94 249 TRP B O 1
ATOM 5396 N N . PRO B 1 250 ? -0.214 -39.031 -10.695 1 97.06 250 PRO B N 1
ATOM 5397 C CA . PRO B 1 250 ? -0.403 -39.156 -12.141 1 97.06 250 PRO B CA 1
ATOM 5398 C C . PRO B 1 250 ? 0.916 -39.25 -12.906 1 97.06 250 PRO B C 1
ATOM 5400 O O . PRO B 1 250 ? 0.969 -39.875 -13.969 1 97.06 250 PRO B O 1
ATOM 5403 N N . ILE B 1 251 ? 1.997 -38.656 -12.422 1 98.19 251 ILE B N 1
ATOM 5404 C CA . ILE B 1 251 ? 3.273 -38.75 -13.125 1 98.19 251 ILE B CA 1
ATOM 5405 C C . ILE B 1 251 ? 3.732 -40.219 -13.188 1 98.19 251 ILE B C 1
ATOM 5407 O O . ILE B 1 251 ? 4.312 -40.656 -14.18 1 98.19 251 ILE B O 1
ATOM 5411 N N . LYS B 1 252 ? 3.5 -40.938 -12.117 1 97.75 252 LYS B N 1
ATOM 5412 C CA . LYS B 1 252 ? 3.848 -42.375 -12.125 1 97.75 252 LYS B CA 1
ATOM 5413 C C . LYS B 1 252 ? 3.121 -43.094 -13.25 1 97.75 252 LYS B C 1
ATOM 5415 O O . LYS B 1 252 ? 3.719 -43.906 -13.945 1 97.75 252 LYS B O 1
ATOM 5420 N N . LYS B 1 253 ? 1.832 -42.812 -13.352 1 97.38 253 LYS B N 1
ATOM 5421 C CA . LYS B 1 253 ? 1.048 -43.438 -14.414 1 97.38 253 LYS B CA 1
ATOM 5422 C C . LYS B 1 253 ? 1.542 -43 -15.789 1 97.38 253 LYS B C 1
ATOM 5424 O O . LYS B 1 253 ? 1.659 -43.812 -16.703 1 97.38 253 LYS B O 1
ATOM 5429 N N . VAL B 1 254 ? 1.811 -41.75 -15.945 1 97.94 254 VAL B N 1
ATOM 5430 C CA . VAL B 1 254 ? 2.318 -41.188 -17.188 1 97.94 254 VAL B CA 1
ATOM 5431 C C . VAL B 1 254 ? 3.641 -41.875 -17.562 1 97.94 254 VAL B C 1
ATOM 5433 O O . VAL B 1 254 ? 3.828 -42.312 -18.703 1 97.94 254 VAL B O 1
ATOM 5436 N N . CYS B 1 255 ? 4.508 -42.031 -16.641 1 98.38 255 CYS B N 1
ATOM 5437 C CA . CYS B 1 255 ? 5.852 -42.531 -16.875 1 98.38 255 CYS B CA 1
ATOM 5438 C C . CYS B 1 255 ? 5.828 -44.031 -17.125 1 98.38 255 CYS B C 1
ATOM 5440 O O . CYS B 1 255 ? 6.785 -44.594 -17.672 1 98.38 255 CYS B O 1
ATOM 5442 N N . SER B 1 256 ? 4.777 -44.688 -16.766 1 98 256 SER B N 1
ATOM 5443 C CA . SER B 1 256 ? 4.645 -46.125 -17.094 1 98 256 SER B CA 1
ATOM 5444 C C . SER B 1 256 ? 4.57 -46.312 -18.609 1 98 256 SER B C 1
ATOM 5446 O O . SER B 1 256 ? 4.82 -47.438 -19.094 1 98 256 SER B O 1
ATOM 5448 N N . HIS B 1 257 ? 4.266 -45.281 -19.344 1 97.56 257 HIS B N 1
ATOM 5449 C CA . HIS B 1 257 ? 4.262 -45.312 -20.797 1 97.56 257 HIS B CA 1
ATOM 5450 C C . HIS B 1 257 ? 5.637 -45 -21.359 1 97.56 257 HIS B C 1
ATOM 5452 O O . HIS B 1 257 ? 5.902 -45.219 -22.547 1 97.56 257 HIS B O 1
ATOM 5458 N N . LEU B 1 258 ? 6.477 -44.406 -20.547 1 98.5 258 LEU B N 1
ATOM 5459 C CA . LEU B 1 258 ? 7.762 -43.875 -21 1 98.5 258 LEU B CA 1
ATOM 5460 C C . LEU B 1 258 ? 8.914 -44.656 -20.344 1 98.5 258 LEU B C 1
ATOM 5462 O O . LEU B 1 258 ? 9.742 -44.031 -19.656 1 98.5 258 LEU B O 1
ATOM 5466 N N . THR B 1 259 ? 9.031 -45.906 -20.641 1 97.5 259 THR B N 1
ATOM 5467 C CA . THR B 1 259 ? 9.953 -46.781 -19.922 1 97.5 259 THR B CA 1
ATOM 5468 C C . THR B 1 259 ? 11.195 -47.062 -20.766 1 97.5 259 THR B C 1
ATOM 5470 O O . THR B 1 259 ? 12.156 -47.688 -20.297 1 97.5 259 THR B O 1
ATOM 5473 N N . ASP B 1 260 ? 11.156 -46.625 -22.031 1 97.5 260 ASP B N 1
ATOM 5474 C CA . ASP B 1 260 ? 12.273 -46.906 -22.938 1 97.5 260 ASP B CA 1
ATOM 5475 C C . ASP B 1 260 ? 12.578 -45.688 -23.828 1 97.5 260 ASP B C 1
ATOM 5477 O O . ASP B 1 260 ? 11.906 -45.5 -24.844 1 97.5 260 ASP B O 1
ATOM 5481 N N . ALA B 1 261 ? 13.672 -45.062 -23.531 1 95.19 261 ALA B N 1
ATOM 5482 C CA . ALA B 1 261 ? 14.031 -43.844 -24.266 1 95.19 261 ALA B CA 1
ATOM 5483 C C . ALA B 1 261 ? 14.703 -44.188 -25.594 1 95.19 261 ALA B C 1
ATOM 5485 O O . ALA B 1 261 ? 14.859 -43.344 -26.469 1 95.19 261 ALA B O 1
ATOM 5486 N N . ASP B 1 262 ? 15.023 -45.438 -25.828 1 96.56 262 ASP B N 1
ATOM 5487 C CA . ASP B 1 262 ? 15.773 -45.844 -27.016 1 96.56 262 ASP B CA 1
ATOM 5488 C C . ASP B 1 262 ? 14.844 -46.312 -28.125 1 96.56 262 ASP B C 1
ATOM 5490 O O . ASP B 1 262 ? 15.297 -46.781 -29.156 1 96.56 262 ASP B O 1
ATOM 5494 N N . LEU B 1 263 ? 13.609 -46.188 -27.891 1 97.44 263 LEU B N 1
ATOM 5495 C CA . LEU B 1 263 ? 12.648 -46.531 -28.938 1 97.44 263 LEU B CA 1
ATOM 5496 C C . LEU B 1 263 ? 12.945 -45.75 -30.219 1 97.44 263 LEU B C 1
ATOM 5498 O O . LEU B 1 263 ? 13.43 -44.625 -30.156 1 97.44 263 LEU B O 1
ATOM 5502 N N . PRO B 1 264 ? 12.617 -46.375 -31.328 1 97.81 264 PRO B N 1
ATOM 5503 C CA . PRO B 1 264 ? 12.688 -45.625 -32.562 1 97.81 264 PRO B CA 1
ATOM 5504 C C . PRO B 1 264 ? 11.742 -44.406 -32.594 1 97.81 264 PRO B C 1
ATOM 5506 O O . PRO B 1 264 ? 10.766 -44.406 -31.828 1 97.81 264 PRO B O 1
ATOM 5509 N N . ASP B 1 265 ? 12.023 -43.5 -33.469 1 97.5 265 ASP B N 1
ATOM 5510 C CA . ASP B 1 265 ? 11.406 -42.188 -33.469 1 97.5 265 ASP B CA 1
ATOM 5511 C C . ASP B 1 265 ? 9.891 -42.281 -33.344 1 97.5 265 ASP B C 1
ATOM 5513 O O . ASP B 1 265 ? 9.305 -41.781 -32.375 1 97.5 265 ASP B O 1
ATOM 5517 N N . VAL B 1 266 ? 9.273 -42.969 -34.219 1 98 266 VAL B N 1
ATOM 5518 C CA . VAL B 1 266 ? 7.82 -43 -34.25 1 98 266 VAL B CA 1
ATOM 5519 C C . VAL B 1 266 ? 7.297 -43.781 -33.031 1 98 266 VAL B C 1
ATOM 5521 O O . VAL B 1 266 ? 6.277 -43.406 -32.469 1 98 266 VAL B O 1
ATOM 5524 N N . ALA B 1 267 ? 7.977 -44.875 -32.656 1 98.19 267 ALA B N 1
ATOM 5525 C CA . ALA B 1 267 ? 7.586 -45.656 -31.469 1 98.19 267 ALA B CA 1
ATOM 5526 C C . ALA B 1 267 ? 7.699 -44.812 -30.203 1 98.19 267 ALA B C 1
ATOM 5528 O O . ALA B 1 267 ? 6.875 -44.938 -29.297 1 98.19 267 ALA B O 1
ATOM 5529 N N . LEU B 1 268 ? 8.75 -44.031 -30.109 1 98.44 268 LEU B N 1
ATOM 5530 C CA . LEU B 1 268 ? 8.922 -43.125 -28.984 1 98.44 268 LEU B CA 1
ATOM 5531 C C . LEU B 1 268 ? 7.766 -42.125 -28.891 1 98.44 268 LEU B C 1
ATOM 5533 O O . LEU B 1 268 ? 7.223 -41.875 -27.812 1 98.44 268 LEU B O 1
ATOM 5537 N N . LEU B 1 269 ? 7.41 -41.531 -30.031 1 98.62 269 LEU B N 1
ATOM 5538 C CA . LEU B 1 269 ? 6.336 -40.531 -30.047 1 98.62 269 LEU B CA 1
ATOM 5539 C C . LEU B 1 269 ? 4.996 -41.188 -29.719 1 98.62 269 LEU B C 1
ATOM 5541 O O . LEU B 1 269 ? 4.129 -40.594 -29.094 1 98.62 269 LEU B O 1
ATOM 5545 N N . LYS B 1 270 ? 4.812 -42.5 -30.156 1 97.94 270 LYS B N 1
ATOM 5546 C CA . LYS B 1 270 ? 3.605 -43.219 -29.766 1 97.94 270 LYS B CA 1
ATOM 5547 C C . LYS B 1 270 ? 3.539 -43.406 -28.266 1 97.94 270 LYS B C 1
ATOM 5549 O O . LYS B 1 270 ? 2.465 -43.312 -27.656 1 97.94 270 LYS B O 1
ATOM 5554 N N . ALA B 1 271 ? 4.664 -43.719 -27.672 1 98.25 271 ALA B N 1
ATOM 5555 C CA . ALA B 1 271 ? 4.73 -43.812 -26.203 1 98.25 271 ALA B CA 1
ATOM 5556 C C . ALA B 1 271 ? 4.379 -42.5 -25.562 1 98.25 271 ALA B C 1
ATOM 5558 O O . ALA B 1 271 ? 3.652 -42.438 -24.562 1 98.25 271 ALA B O 1
ATOM 5559 N N . VAL B 1 272 ? 4.957 -41.375 -26.094 1 98.38 272 VAL B N 1
ATOM 5560 C CA . VAL B 1 272 ? 4.672 -40.062 -25.578 1 98.38 272 VAL B CA 1
ATOM 5561 C C . VAL B 1 272 ? 3.18 -39.75 -25.719 1 98.38 272 VAL B C 1
ATOM 5563 O O . VAL B 1 272 ? 2.562 -39.188 -24.812 1 98.38 272 VAL B O 1
ATOM 5566 N N . ALA B 1 273 ? 2.598 -40.094 -26.844 1 96.88 273 ALA B N 1
ATOM 5567 C CA . ALA B 1 273 ? 1.165 -39.906 -27.062 1 96.88 273 ALA B CA 1
ATOM 5568 C C . ALA B 1 273 ? 0.346 -40.688 -26.047 1 96.88 273 ALA B C 1
ATOM 5570 O O . ALA B 1 273 ? -0.676 -40.188 -25.547 1 96.88 273 ALA B O 1
ATOM 5571 N N . GLY B 1 274 ? 0.729 -41.906 -25.797 1 95.69 274 GLY B N 1
ATOM 5572 C CA . GLY B 1 274 ? 0.084 -42.688 -24.75 1 95.69 274 GLY B CA 1
ATOM 5573 C C . GLY B 1 274 ? 0.173 -42.062 -23.391 1 95.69 274 GLY B C 1
ATOM 5574 O O . GLY B 1 274 ? -0.794 -42.062 -22.625 1 95.69 274 GLY B O 1
ATOM 5575 N N . ALA B 1 275 ? 1.352 -41.531 -23.078 1 96.94 275 ALA B N 1
ATOM 5576 C CA . ALA B 1 275 ? 1.565 -40.844 -21.812 1 96.94 275 ALA B CA 1
ATOM 5577 C C . ALA B 1 275 ? 0.647 -39.625 -21.688 1 96.94 275 ALA B C 1
ATOM 5579 O O . ALA B 1 275 ? 0.028 -39.438 -20.641 1 96.94 275 ALA B O 1
ATOM 5580 N N . VAL B 1 276 ? 0.567 -38.812 -22.734 1 94.88 276 VAL B N 1
ATOM 5581 C CA . VAL B 1 276 ? -0.259 -37.594 -22.75 1 94.88 276 VAL B CA 1
ATOM 5582 C C . VAL B 1 276 ? -1.731 -38 -22.609 1 94.88 276 VAL B C 1
ATOM 5584 O O . VAL B 1 276 ? -2.529 -37.219 -22.062 1 94.88 276 VAL B O 1
ATOM 5587 N N . GLY B 1 277 ? -2.104 -39.125 -23.047 1 93.31 277 GLY B N 1
ATOM 5588 C CA . GLY B 1 277 ? -3.461 -39.625 -22.938 1 93.31 277 GLY B CA 1
ATOM 5589 C C . GLY B 1 277 ? -3.93 -39.781 -21.5 1 93.31 277 GLY B C 1
ATOM 5590 O O . GLY B 1 277 ? -5.125 -39.656 -21.219 1 93.31 277 GLY B O 1
ATOM 5591 N N . VAL B 1 278 ? -2.979 -40 -20.594 1 93.44 278 VAL B N 1
ATOM 5592 C CA . VAL B 1 278 ? -3.324 -40.062 -19.188 1 93.44 278 VAL B CA 1
ATOM 5593 C C . VAL B 1 278 ? -3.943 -38.75 -18.734 1 93.44 278 VAL B C 1
ATOM 5595 O O . VAL B 1 278 ? -4.887 -38.75 -17.938 1 93.44 278 VAL B O 1
ATOM 5598 N N . TYR B 1 279 ? -3.439 -37.625 -19.266 1 91.94 279 TYR B N 1
ATOM 5599 C CA . TYR B 1 279 ? -3.896 -36.281 -18.906 1 91.94 279 TYR B CA 1
ATOM 5600 C C . TYR B 1 279 ? -5.16 -35.938 -19.656 1 91.94 279 TYR B C 1
ATOM 5602 O O . TYR B 1 279 ? -6.121 -35.406 -19.078 1 91.94 279 TYR B O 1
ATOM 5610 N N . TYR B 1 280 ? -5.266 -36.219 -20.922 1 89.88 280 TYR B N 1
ATOM 5611 C CA . TYR B 1 280 ? -6.32 -35.656 -21.766 1 89.88 280 TYR B CA 1
ATOM 5612 C C . TYR B 1 280 ? -7.383 -36.719 -22.062 1 89.88 280 TYR B C 1
ATOM 5614 O O . TYR B 1 280 ? -8.461 -36.375 -22.578 1 89.88 280 TYR B O 1
ATOM 5622 N N . ASN B 1 281 ? -7.16 -37.938 -21.734 1 87.31 281 ASN B N 1
ATOM 5623 C CA . ASN B 1 281 ? -8.078 -39.031 -22.109 1 87.31 281 ASN B CA 1
ATOM 5624 C C . ASN B 1 281 ? -8.219 -40.062 -20.984 1 87.31 281 ASN B C 1
ATOM 5626 O O . ASN B 1 281 ? -8.18 -41.25 -21.25 1 87.31 281 ASN B O 1
ATOM 5630 N N . SER B 1 282 ? -8.266 -39.594 -19.828 1 81.44 282 SER B N 1
ATOM 5631 C CA . SER B 1 282 ? -8.375 -40.5 -18.688 1 81.44 282 SER B CA 1
ATOM 5632 C C . SER B 1 282 ? -9.594 -41.406 -18.812 1 81.44 282 SER B C 1
ATOM 5634 O O . SER B 1 282 ? -9.586 -42.531 -18.312 1 81.44 282 SER B O 1
ATOM 5636 N N . SER B 1 283 ? -10.633 -40.875 -19.438 1 81.06 283 SER B N 1
ATOM 5637 C CA . SER B 1 283 ? -11.852 -41.688 -19.609 1 81.06 283 SER B CA 1
ATOM 5638 C C . SER B 1 283 ? -11.719 -42.656 -20.781 1 81.06 283 SER B C 1
ATOM 5640 O O . SER B 1 283 ? -12.484 -43.594 -20.891 1 81.06 283 SER B O 1
ATOM 5642 N N . GLY B 1 284 ? -10.844 -42.312 -21.641 1 82.19 284 GLY B N 1
ATOM 5643 C CA . GLY B 1 284 ? -10.688 -43.094 -22.859 1 82.19 284 GLY B CA 1
ATOM 5644 C C . GLY B 1 284 ? -11.648 -42.719 -23.953 1 82.19 284 GLY B C 1
ATOM 5645 O O . GLY B 1 284 ? -11.688 -43.344 -25.016 1 82.19 284 GLY B O 1
ATOM 5646 N N . GLN B 1 285 ? -12.273 -41.625 -23.812 1 83.88 285 GLN B N 1
ATOM 5647 C CA . GLN B 1 285 ? -13.336 -41.281 -24.75 1 83.88 285 GLN B CA 1
ATOM 5648 C C . GLN B 1 285 ? -12.898 -40.156 -25.688 1 83.88 285 GLN B C 1
ATOM 5650 O O . GLN B 1 285 ? -13.602 -39.844 -26.656 1 83.88 285 GLN B O 1
ATOM 5655 N N . ALA B 1 286 ? -11.781 -39.625 -25.406 1 86.06 286 ALA B N 1
ATOM 5656 C CA . ALA B 1 286 ? -11.352 -38.5 -26.266 1 86.06 286 ALA B CA 1
ATOM 5657 C C . ALA B 1 286 ? -11.07 -39 -27.688 1 86.06 286 ALA B C 1
ATOM 5659 O O . ALA B 1 286 ? -10.383 -40 -27.875 1 86.06 286 ALA B O 1
ATOM 5660 N N . LYS B 1 287 ? -11.656 -38.375 -28.75 1 90.62 287 LYS B N 1
ATOM 5661 C CA . LYS B 1 287 ? -11.5 -38.781 -30.141 1 90.62 287 LYS B CA 1
ATOM 5662 C C . LYS B 1 287 ? -10.219 -38.219 -30.75 1 90.62 287 LYS B C 1
ATOM 5664 O O . LYS B 1 287 ? -9.688 -38.781 -31.703 1 90.62 287 LYS B O 1
ATOM 5669 N N . CYS B 1 288 ? -9.773 -37.188 -30.266 1 92.31 288 CYS B N 1
ATOM 5670 C CA . CYS B 1 288 ? -8.562 -36.531 -30.719 1 92.31 288 CYS B CA 1
ATOM 5671 C C . CYS B 1 288 ? -8.039 -35.562 -29.641 1 92.31 288 CYS B C 1
ATOM 5673 O O . CYS B 1 288 ? -8.734 -35.281 -28.672 1 92.31 288 CYS B O 1
ATOM 5675 N N . PHE B 1 289 ? -6.781 -35.219 -29.797 1 91.75 289 PHE B N 1
ATOM 5676 C CA . PHE B 1 289 ? -6.191 -34.219 -28.891 1 91.75 289 PHE B CA 1
ATOM 5677 C C . PHE B 1 289 ? -6.258 -32.812 -29.5 1 91.75 289 PHE B C 1
ATOM 5679 O O . PHE B 1 289 ? -5.773 -32.594 -30.609 1 91.75 289 PHE B O 1
ATOM 5686 N N . ASN B 1 290 ? -6.832 -31.922 -28.844 1 89.75 290 ASN B N 1
ATOM 5687 C CA . ASN B 1 290 ? -6.906 -30.531 -29.25 1 89.75 290 ASN B CA 1
ATOM 5688 C C . ASN B 1 290 ? -5.719 -29.734 -28.719 1 89.75 290 ASN B C 1
ATOM 5690 O O . ASN B 1 290 ? -5.648 -29.422 -27.531 1 89.75 290 ASN B O 1
ATOM 5694 N N . LEU B 1 291 ? -4.844 -29.328 -29.562 1 87.81 291 LEU B N 1
ATOM 5695 C CA . LEU B 1 291 ? -3.602 -28.656 -29.172 1 87.81 291 LEU B CA 1
ATOM 5696 C C . LEU B 1 291 ? -3.871 -27.234 -28.688 1 87.81 291 LEU B C 1
ATOM 5698 O O . LEU B 1 291 ? -2.996 -26.609 -28.094 1 87.81 291 LEU B O 1
ATOM 5702 N N . SER B 1 292 ? -5.066 -26.75 -28.922 1 78.94 292 SER B N 1
ATOM 5703 C CA . SER B 1 292 ? -5.414 -25.406 -28.469 1 78.94 292 SER B CA 1
ATOM 5704 C C . SER B 1 292 ? -6.074 -25.438 -27.094 1 78.94 292 SER B C 1
ATOM 5706 O O . SER B 1 292 ? -6.355 -24.391 -26.516 1 78.94 292 SER B O 1
ATOM 5708 N N . GLN B 1 293 ? -6.316 -26.672 -26.703 1 68.81 293 GLN B N 1
ATOM 5709 C CA . GLN B 1 293 ? -6.961 -26.828 -25.406 1 68.81 293 GLN B CA 1
ATOM 5710 C C . GLN B 1 293 ? -5.992 -26.516 -24.266 1 68.81 293 GLN B C 1
ATOM 5712 O O . GLN B 1 293 ? -4.855 -26.984 -24.266 1 68.81 293 GLN B O 1
ATOM 5717 N N . GLN B 1 294 ? -6.176 -25.359 -23.641 1 60.66 294 GLN B N 1
ATOM 5718 C CA . GLN B 1 294 ? -5.41 -25.062 -22.438 1 60.66 294 GLN B CA 1
ATOM 5719 C C . GLN B 1 294 ? -6.035 -25.734 -21.219 1 60.66 294 GLN B C 1
ATOM 5721 O O . GLN B 1 294 ? -7.098 -26.344 -21.312 1 60.66 294 GLN B O 1
ATOM 5726 N N . ALA B 1 295 ? -5.242 -25.594 -20.062 1 59.41 295 ALA B N 1
ATOM 5727 C CA . ALA B 1 295 ? -5.789 -26.125 -18.812 1 59.41 295 ALA B CA 1
ATOM 5728 C C . ALA B 1 295 ? -7.262 -25.75 -18.656 1 59.41 295 ALA B C 1
ATOM 5730 O O . ALA B 1 295 ? -7.84 -25.094 -19.531 1 59.41 295 ALA B O 1
ATOM 5731 N N . VAL B 1 296 ? -7.941 -25.969 -17.562 1 60.47 296 VAL B N 1
ATOM 5732 C CA . VAL B 1 296 ? -9.352 -25.891 -17.203 1 60.47 296 VAL B CA 1
ATOM 5733 C C . VAL B 1 296 ? -9.891 -24.5 -17.531 1 60.47 296 VAL B C 1
ATOM 5735 O O . VAL B 1 296 ? -9.203 -23.5 -17.328 1 60.47 296 VAL B O 1
ATOM 5738 N N . SER B 1 297 ? -10.984 -24.531 -18.266 1 53.91 297 SER B N 1
ATOM 5739 C CA . SER B 1 297 ? -11.711 -23.344 -18.703 1 53.91 297 SER B CA 1
ATOM 5740 C C . SER B 1 297 ? -11.977 -22.391 -17.547 1 53.91 297 SER B C 1
ATOM 5742 O O . SER B 1 297 ? -12.219 -21.203 -17.766 1 53.91 297 SER B O 1
ATOM 5744 N N . SER B 1 298 ? -11.797 -22.875 -16.391 1 57.16 298 SER B N 1
ATOM 5745 C CA . SER B 1 298 ? -12.148 -22.062 -15.227 1 57.16 298 SER B CA 1
ATOM 5746 C C . SER B 1 298 ? -11.016 -21.109 -14.859 1 57.16 298 SER B C 1
ATOM 5748 O O . SER B 1 298 ? -11.219 -20.156 -14.102 1 57.16 298 SER B O 1
ATOM 5750 N N . LEU B 1 299 ? -10 -21.328 -15.453 1 71.62 299 LEU B N 1
ATOM 5751 C CA . LEU B 1 299 ? -8.891 -20.406 -15.25 1 71.62 299 LEU B CA 1
ATOM 5752 C C . LEU B 1 299 ? -8.961 -19.234 -16.234 1 71.62 299 LEU B C 1
ATOM 5754 O O . LEU B 1 299 ? -9.289 -19.438 -17.406 1 71.62 299 LEU B O 1
ATOM 5758 N N . GLY B 1 300 ? -8.875 -18.047 -15.633 1 73.69 300 GLY B N 1
ATOM 5759 C CA . GLY B 1 300 ? -8.906 -16.844 -16.453 1 73.69 300 GLY B CA 1
ATOM 5760 C C . GLY B 1 300 ? -7.57 -16.531 -17.109 1 73.69 300 GLY B C 1
ATOM 5761 O O . GLY B 1 300 ? -6.887 -15.586 -16.734 1 73.69 300 GLY B O 1
ATOM 5762 N N . ASP B 1 301 ? -7.273 -17.188 -18.109 1 79.38 301 ASP B N 1
ATOM 5763 C CA . ASP B 1 301 ? -5.977 -17.078 -18.766 1 79.38 301 ASP B CA 1
ATOM 5764 C C . ASP B 1 301 ? -5.762 -15.68 -19.344 1 79.38 301 ASP B C 1
ATOM 5766 O O . ASP B 1 301 ? -4.645 -15.156 -19.312 1 79.38 301 ASP B O 1
ATOM 5770 N N . LYS B 1 302 ? -6.824 -15.102 -19.828 1 87.88 302 LYS B N 1
ATOM 5771 C CA . LYS B 1 302 ? -6.691 -13.773 -20.422 1 87.88 302 LYS B CA 1
ATOM 5772 C C . LYS B 1 302 ? -6.273 -12.742 -19.391 1 87.88 302 LYS B C 1
ATOM 5774 O O . LYS B 1 302 ? -5.402 -11.906 -19.641 1 87.88 302 LYS B O 1
ATOM 5779 N N . GLY B 1 303 ? -6.938 -12.836 -18.203 1 93.56 303 GLY B N 1
ATOM 5780 C CA . GLY B 1 303 ? -6.578 -11.922 -17.141 1 93.56 303 GLY B CA 1
ATOM 5781 C C . GLY B 1 303 ? -5.148 -12.094 -16.656 1 93.56 303 GLY B C 1
ATOM 5782 O O . GLY B 1 303 ? -4.426 -11.117 -16.484 1 93.56 303 GLY B O 1
ATOM 5783 N N . TRP B 1 304 ? -4.805 -13.312 -16.5 1 95.12 304 TRP B N 1
ATOM 5784 C CA . TRP B 1 304 ? -3.459 -13.586 -16.016 1 95.12 304 TRP B CA 1
ATOM 5785 C C . TRP B 1 304 ? -2.41 -13.164 -17.031 1 95.12 304 TRP B C 1
ATOM 5787 O O . TRP B 1 304 ? -1.355 -12.641 -16.672 1 95.12 304 TRP B O 1
ATOM 5797 N N . ASP B 1 305 ? -2.656 -13.438 -18.328 1 93.94 305 ASP B N 1
ATOM 5798 C CA . ASP B 1 305 ? -1.724 -13.023 -19.359 1 93.94 305 ASP B CA 1
ATOM 5799 C C . ASP B 1 305 ? -1.49 -11.516 -19.328 1 93.94 305 ASP B C 1
ATOM 5801 O O . ASP B 1 305 ? -0.368 -11.047 -19.531 1 93.94 305 ASP B O 1
ATOM 5805 N N . PHE B 1 306 ? -2.564 -10.812 -19.109 1 96.38 306 PHE B N 1
ATOM 5806 C CA . PHE B 1 306 ? -2.434 -9.367 -19 1 96.38 306 PHE B CA 1
ATOM 5807 C C . PHE B 1 306 ? -1.595 -8.992 -17.781 1 96.38 306 PHE B C 1
ATOM 5809 O O . PHE B 1 306 ? -0.711 -8.133 -17.875 1 96.38 306 PHE B O 1
ATOM 5816 N N . GLN B 1 307 ? -1.861 -9.617 -16.656 1 97.12 307 GLN B N 1
ATOM 5817 C CA . GLN B 1 307 ? -1.087 -9.328 -15.445 1 97.12 307 GLN B CA 1
ATOM 5818 C C . GLN B 1 307 ? 0.385 -9.68 -15.641 1 97.12 307 GLN B C 1
ATOM 5820 O O . GLN B 1 307 ? 1.268 -8.984 -15.133 1 97.12 307 GLN B O 1
ATOM 5825 N N . ALA B 1 308 ? 0.621 -10.773 -16.328 1 96.25 308 ALA B N 1
ATOM 5826 C CA . ALA B 1 308 ? 1.999 -11.141 -16.656 1 96.25 308 ALA B CA 1
ATOM 5827 C C . ALA B 1 308 ? 2.678 -10.047 -17.469 1 96.25 308 ALA B C 1
ATOM 5829 O O . ALA B 1 308 ? 3.859 -9.758 -17.281 1 96.25 308 ALA B O 1
ATOM 5830 N N . CYS B 1 309 ? 1.91 -9.43 -18.359 1 96.62 309 CYS B N 1
ATOM 5831 C CA . CYS B 1 309 ? 2.436 -8.414 -19.266 1 96.62 309 CYS B CA 1
ATOM 5832 C C . CYS B 1 309 ? 2.527 -7.059 -18.578 1 96.62 309 CYS B C 1
ATOM 5834 O O . CYS B 1 309 ? 3.029 -6.094 -19.156 1 96.62 309 CYS B O 1
ATOM 5836 N N . THR B 1 310 ? 2.029 -6.996 -17.328 1 97.25 310 THR B N 1
ATOM 5837 C CA . THR B 1 310 ? 2.076 -5.699 -16.656 1 97.25 310 THR B CA 1
ATOM 5838 C C . THR B 1 310 ? 2.947 -5.766 -15.406 1 97.25 310 THR B C 1
ATOM 5840 O O . THR B 1 310 ? 3.994 -5.121 -15.336 1 97.25 310 THR B O 1
ATOM 5843 N N . GLU B 1 311 ? 2.545 -6.629 -14.461 1 96.5 311 GLU B N 1
ATOM 5844 C CA . GLU B 1 311 ? 3.234 -6.555 -13.18 1 96.5 311 GLU B CA 1
ATOM 5845 C C . GLU B 1 311 ? 3.805 -7.91 -12.773 1 96.5 311 GLU B C 1
ATOM 5847 O O . GLU B 1 311 ? 4.789 -7.98 -12.039 1 96.5 311 GLU B O 1
ATOM 5852 N N . MET B 1 312 ? 3.211 -9.031 -13.234 1 97.31 312 MET B N 1
ATOM 5853 C CA . MET B 1 312 ? 3.654 -10.359 -12.828 1 97.31 312 MET B CA 1
ATOM 5854 C C . MET B 1 312 ? 4.703 -10.906 -13.797 1 97.31 312 MET B C 1
ATOM 5856 O O . MET B 1 312 ? 4.488 -11.945 -14.43 1 97.31 312 MET B O 1
ATOM 5860 N N . VAL B 1 313 ? 5.859 -10.266 -13.844 1 97.12 313 VAL B N 1
ATOM 5861 C CA . VAL B 1 313 ? 6.941 -10.664 -14.742 1 97.12 313 VAL B CA 1
ATOM 5862 C C . VAL B 1 313 ? 7.73 -11.812 -14.125 1 97.12 313 VAL B C 1
ATOM 5864 O O . VAL B 1 313 ? 8.664 -11.586 -13.352 1 97.12 313 VAL B O 1
ATOM 5867 N N . MET B 1 314 ? 7.422 -12.984 -14.508 1 97.31 314 MET B N 1
ATOM 5868 C CA . MET B 1 314 ? 7.996 -14.203 -13.945 1 97.31 314 MET B CA 1
ATOM 5869 C C . MET B 1 314 ? 8.82 -14.953 -14.984 1 97.31 314 MET B C 1
ATOM 5871 O O . MET B 1 314 ? 8.273 -15.711 -15.789 1 97.31 314 MET B O 1
ATOM 5875 N N . PRO B 1 315 ? 10.141 -14.805 -14.961 1 97.31 315 PRO B N 1
ATOM 5876 C CA . PRO B 1 315 ? 10.992 -15.445 -15.977 1 97.31 315 PRO B CA 1
ATOM 5877 C C . PRO B 1 315 ? 10.938 -16.969 -15.914 1 97.31 315 PRO B C 1
ATOM 5879 O O . PRO B 1 315 ? 11.102 -17.547 -14.844 1 97.31 315 PRO B O 1
ATOM 5882 N N . MET B 1 316 ? 10.648 -17.562 -17.016 1 96.12 316 MET B N 1
ATOM 5883 C CA . MET B 1 316 ? 10.656 -19.016 -17.188 1 96.12 316 MET B CA 1
ATOM 5884 C C . MET B 1 316 ? 11.586 -19.438 -18.312 1 96.12 316 MET B C 1
ATOM 5886 O O . MET B 1 316 ? 11.555 -18.844 -19.391 1 96.12 316 MET B O 1
ATOM 5890 N N . CYS B 1 317 ? 12.5 -20.344 -18.047 1 97.88 317 CYS B N 1
ATOM 5891 C CA . CYS B 1 317 ? 13.406 -20.828 -19.078 1 97.88 317 CYS B CA 1
ATOM 5892 C C . CYS B 1 317 ? 13.781 -22.281 -18.844 1 97.88 317 CYS B C 1
ATOM 5894 O O . CYS B 1 317 ? 13.352 -22.891 -17.859 1 97.88 317 CYS B O 1
ATOM 5896 N N . SER B 1 318 ? 14.32 -22.875 -19.859 1 98 318 SER B N 1
ATOM 5897 C CA . SER B 1 318 ? 14.836 -24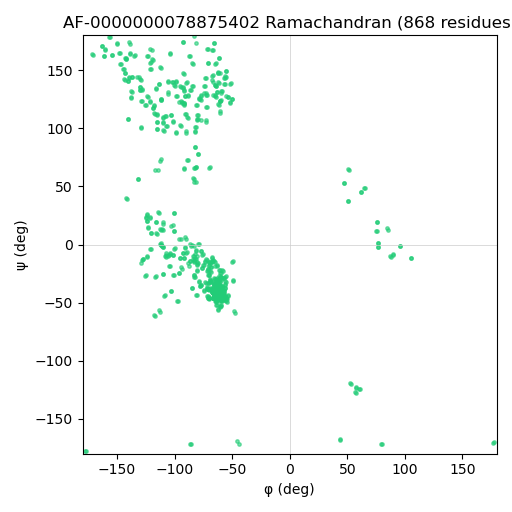.25 -19.828 1 98 318 SER B CA 1
ATOM 5898 C C . SER B 1 318 ? 16.141 -24.359 -20.594 1 98 318 SER B C 1
ATOM 5900 O O . SER B 1 318 ? 16.328 -23.688 -21.625 1 98 318 SER B O 1
ATOM 5902 N N . ASP B 1 319 ? 17.078 -25.188 -20.109 1 96.69 319 ASP B N 1
ATOM 5903 C CA . ASP B 1 319 ? 18.359 -25.312 -20.781 1 96.69 319 ASP B CA 1
ATOM 5904 C C . ASP B 1 319 ? 18.484 -26.641 -21.516 1 96.69 319 ASP B C 1
ATOM 5906 O O . ASP B 1 319 ? 19.391 -26.844 -22.312 1 96.69 319 ASP B O 1
ATOM 5910 N N . GLY B 1 320 ? 17.578 -27.594 -21.312 1 96.38 320 GLY B N 1
ATOM 5911 C CA . GLY B 1 320 ? 17.609 -28.891 -21.969 1 96.38 320 GLY B CA 1
ATOM 5912 C C . GLY B 1 320 ? 18.641 -29.844 -21.391 1 96.38 320 GLY B C 1
ATOM 5913 O O . GLY B 1 320 ? 18.797 -30.969 -21.859 1 96.38 320 GLY B O 1
ATOM 5914 N N . VAL B 1 321 ? 19.312 -29.406 -20.422 1 96 321 VAL B N 1
ATOM 5915 C CA . VAL B 1 321 ? 20.344 -30.203 -19.781 1 96 321 VAL B CA 1
ATOM 5916 C C . VAL B 1 321 ? 19.938 -30.531 -18.359 1 96 321 VAL B C 1
ATOM 5918 O O . VAL B 1 321 ? 19.812 -31.719 -18 1 96 321 VAL B O 1
ATOM 5921 N N . ASN B 1 322 ? 19.656 -29.594 -17.547 1 96.56 322 ASN B N 1
ATOM 5922 C CA . ASN B 1 322 ? 19.234 -29.766 -16.156 1 96.56 322 ASN B CA 1
ATOM 5923 C C . ASN B 1 322 ? 17.734 -29.953 -16.047 1 96.56 322 ASN B C 1
ATOM 5925 O O . ASN B 1 322 ? 17.203 -30.188 -14.953 1 96.56 322 ASN B O 1
ATOM 5929 N N . ASP B 1 323 ? 17.078 -29.938 -17.125 1 98.25 323 ASP B N 1
ATOM 5930 C CA . ASP B 1 323 ? 15.648 -30.188 -17.219 1 98.25 323 ASP B CA 1
ATOM 5931 C C . ASP B 1 323 ? 15.32 -31.047 -18.438 1 98.25 323 ASP B C 1
ATOM 5933 O O . ASP B 1 323 ? 16.203 -31.375 -19.234 1 98.25 323 ASP B O 1
ATOM 5937 N N . MET B 1 324 ? 14.07 -31.438 -18.562 1 98.62 324 MET B N 1
ATOM 5938 C CA . MET B 1 324 ? 13.68 -32.375 -19.609 1 98.62 324 MET B CA 1
ATOM 5939 C C . MET B 1 324 ? 12.984 -31.641 -20.75 1 98.62 324 MET B C 1
ATOM 5941 O O . MET B 1 324 ? 12.305 -32.25 -21.578 1 98.62 324 MET B O 1
ATOM 5945 N N . PHE B 1 325 ? 13.133 -30.297 -20.797 1 98.62 325 PHE B N 1
ATOM 5946 C CA . PHE B 1 325 ? 12.398 -29.5 -21.781 1 98.62 325 PHE B CA 1
ATOM 5947 C C . PHE B 1 325 ? 13.32 -29.062 -22.922 1 98.62 325 PHE B C 1
ATOM 5949 O O . PHE B 1 325 ? 14.539 -29.203 -22.828 1 98.62 325 PHE B O 1
ATOM 5956 N N . LYS B 1 326 ? 12.641 -28.594 -24.047 1 97 326 LYS B N 1
ATOM 5957 C CA . LYS B 1 326 ? 13.43 -27.938 -25.094 1 97 326 LYS B CA 1
ATOM 5958 C C . LYS B 1 326 ? 14.102 -26.672 -24.578 1 97 326 LYS B C 1
ATOM 5960 O O . LYS B 1 326 ? 13.5 -25.922 -23.812 1 97 326 LYS B O 1
ATOM 5965 N N . PRO B 1 327 ? 15.359 -26.438 -25 1 96.69 327 PRO B N 1
ATOM 5966 C CA . PRO B 1 327 ? 16.031 -25.219 -24.547 1 96.69 327 PRO B CA 1
ATOM 5967 C C . PRO B 1 327 ? 15.289 -23.953 -24.984 1 96.69 327 PRO B C 1
ATOM 5969 O O . PRO B 1 327 ? 14.969 -23.797 -26.156 1 96.69 327 PRO B O 1
ATOM 5972 N N . VAL B 1 328 ? 14.977 -23.219 -24.047 1 96.12 328 VAL B N 1
ATOM 5973 C CA . VAL B 1 328 ? 14.375 -21.906 -24.25 1 96.12 328 VAL B CA 1
ATOM 5974 C C . VAL B 1 328 ? 15 -20.906 -23.297 1 96.12 328 VAL B C 1
ATOM 5976 O O . VAL B 1 328 ? 15 -21.109 -22.078 1 96.12 328 VAL B O 1
ATOM 5979 N N . LYS B 1 329 ? 15.531 -19.734 -23.781 1 96.75 329 LYS B N 1
ATOM 5980 C CA . LYS B 1 329 ? 16.125 -18.703 -22.953 1 96.75 329 LYS B CA 1
ATOM 5981 C C . LYS B 1 329 ? 15.094 -17.641 -22.562 1 96.75 329 LYS B C 1
ATOM 5983 O O . LYS B 1 329 ? 14.133 -17.406 -23.297 1 96.75 329 LYS B O 1
ATOM 5988 N N . TRP B 1 330 ? 15.297 -17.109 -21.375 1 96.81 330 TRP B N 1
ATOM 5989 C CA . TRP B 1 330 ? 14.492 -15.945 -21.016 1 96.81 330 TRP B CA 1
ATOM 5990 C C . TRP B 1 330 ? 15.016 -14.688 -21.688 1 96.81 330 TRP B C 1
ATOM 5992 O O . TRP B 1 330 ? 16.203 -14.375 -21.609 1 96.81 330 TRP B O 1
ATOM 6002 N N . ASP B 1 331 ? 14.211 -14 -22.391 1 96.88 331 ASP B N 1
ATOM 6003 C CA . ASP B 1 331 ? 14.5 -12.75 -23.078 1 96.88 331 ASP B CA 1
ATOM 6004 C C . ASP B 1 331 ? 13.461 -11.68 -22.734 1 96.88 331 ASP B C 1
ATOM 6006 O O . ASP B 1 331 ? 12.406 -11.617 -23.359 1 96.88 331 ASP B O 1
ATOM 6010 N N . PHE B 1 332 ? 13.781 -10.773 -21.828 1 96.81 332 PHE B N 1
ATOM 6011 C CA . PHE B 1 332 ? 12.82 -9.789 -21.359 1 96.81 332 PHE B CA 1
ATOM 6012 C C . PHE B 1 332 ? 12.391 -8.867 -22.5 1 96.81 332 PHE B C 1
ATOM 6014 O O . PHE B 1 332 ? 11.219 -8.477 -22.578 1 96.81 332 PHE B O 1
ATOM 6021 N N . GLU B 1 333 ? 13.367 -8.469 -23.312 1 97.44 333 GLU B N 1
ATOM 6022 C CA . GLU B 1 333 ? 13.031 -7.559 -24.406 1 97.44 333 GLU B CA 1
ATOM 6023 C C . GLU B 1 333 ? 12.023 -8.188 -25.359 1 97.44 333 GLU B C 1
ATOM 6025 O O . GLU B 1 333 ? 11.078 -7.523 -25.797 1 97.44 333 GLU B O 1
ATOM 6030 N N . ALA B 1 334 ? 12.258 -9.43 -25.672 1 96.94 334 ALA B N 1
ATOM 6031 C CA . ALA B 1 334 ? 11.312 -10.141 -26.531 1 96.94 334 ALA B CA 1
ATOM 6032 C C . ALA B 1 334 ? 9.945 -10.258 -25.859 1 96.94 334 ALA B C 1
ATOM 6034 O O . ALA B 1 334 ? 8.906 -10.117 -26.5 1 96.94 334 ALA B O 1
ATOM 6035 N N . PHE B 1 335 ? 9.969 -10.57 -24.625 1 96.62 335 PHE B N 1
ATOM 6036 C CA . PHE B 1 335 ? 8.75 -10.664 -23.844 1 96.62 335 PHE B CA 1
ATOM 6037 C C . PHE B 1 335 ? 7.996 -9.344 -23.844 1 96.62 335 PHE B C 1
ATOM 6039 O O . PHE B 1 335 ? 6.789 -9.305 -24.094 1 96.62 335 PHE B O 1
ATOM 6046 N N . ALA B 1 336 ? 8.688 -8.289 -23.594 1 97.06 336 ALA B N 1
ATOM 6047 C CA . ALA B 1 336 ? 8.094 -6.957 -23.547 1 97.06 336 ALA B CA 1
ATOM 6048 C C . ALA B 1 336 ? 7.508 -6.582 -24.906 1 97.06 336 ALA B C 1
ATOM 6050 O O . ALA B 1 336 ? 6.441 -5.969 -24.984 1 97.06 336 ALA B O 1
ATOM 6051 N N . GLU B 1 337 ? 8.188 -6.93 -25.969 1 97.5 337 GLU B N 1
ATOM 6052 C CA . GLU B 1 337 ? 7.691 -6.664 -27.312 1 97.5 337 GLU B CA 1
ATOM 6053 C C . GLU B 1 337 ? 6.398 -7.43 -27.578 1 97.5 337 GLU B C 1
ATOM 6055 O O . GLU B 1 337 ? 5.473 -6.895 -28.188 1 97.5 337 GLU B O 1
ATOM 6060 N N . SER B 1 338 ? 6.41 -8.672 -27.141 1 96.19 338 SER B N 1
ATOM 6061 C CA . SER B 1 338 ? 5.195 -9.469 -27.297 1 96.19 338 SER B CA 1
ATOM 6062 C C . SER B 1 338 ? 4.031 -8.859 -26.531 1 96.19 338 SER B C 1
ATOM 6064 O O . SER B 1 338 ? 2.9 -8.836 -27.016 1 96.19 338 SER B O 1
ATOM 6066 N N . CYS B 1 339 ? 4.262 -8.352 -25.312 1 96.31 339 CYS B N 1
ATOM 6067 C CA . CYS B 1 339 ? 3.238 -7.711 -24.5 1 96.31 339 CYS B CA 1
ATOM 6068 C C . CYS B 1 339 ? 2.721 -6.445 -25.172 1 96.31 339 CYS B C 1
ATOM 6070 O O . CYS B 1 339 ? 1.513 -6.203 -25.203 1 96.31 339 CYS B O 1
ATOM 6072 N N . GLN B 1 340 ? 3.668 -5.656 -25.703 1 95.44 340 GLN B N 1
ATOM 6073 C CA . GLN B 1 340 ? 3.283 -4.453 -26.438 1 95.44 340 GLN B CA 1
ATOM 6074 C C . GLN B 1 340 ? 2.379 -4.793 -27.609 1 95.44 340 GLN B C 1
ATOM 6076 O O . GLN B 1 340 ? 1.399 -4.094 -27.875 1 95.44 340 GLN B O 1
ATOM 6081 N N . GLY B 1 341 ? 2.73 -5.824 -28.328 1 95.44 341 GLY B N 1
ATOM 6082 C CA . GLY B 1 341 ? 1.953 -6.238 -29.5 1 95.44 341 GLY B CA 1
ATOM 6083 C C . GLY B 1 341 ? 0.583 -6.777 -29.125 1 95.44 341 GLY B C 1
ATOM 6084 O O . GLY B 1 341 ? -0.406 -6.48 -29.797 1 95.44 341 GLY B O 1
ATOM 6085 N N . SER B 1 342 ? 0.544 -7.523 -28.016 1 93.94 342 SER B N 1
ATOM 6086 C CA . SER B 1 342 ? -0.678 -8.234 -27.672 1 93.94 342 SER B CA 1
ATOM 6087 C C . SER B 1 342 ? -1.641 -7.34 -26.906 1 93.94 342 SER B C 1
ATOM 6089 O O . SER B 1 342 ? -2.857 -7.426 -27.078 1 93.94 342 SER B O 1
ATOM 6091 N N . TYR B 1 343 ? -1.052 -6.484 -26.016 1 93.94 343 TYR B N 1
ATOM 6092 C CA . TYR B 1 343 ? -1.941 -5.789 -25.094 1 93.94 343 TYR B CA 1
ATOM 6093 C C . TYR B 1 343 ? -1.694 -4.285 -25.141 1 93.94 343 TYR B C 1
ATOM 6095 O O . TYR B 1 343 ? -2.477 -3.506 -24.578 1 93.94 343 TYR B O 1
ATOM 6103 N N . GLY B 1 344 ? -0.605 -3.914 -25.766 1 93.69 344 GLY B N 1
ATOM 6104 C CA . GLY B 1 344 ? -0.285 -2.496 -25.797 1 93.69 344 GLY B CA 1
ATOM 6105 C C . GLY B 1 344 ? 0.262 -1.975 -24.484 1 93.69 344 GLY B C 1
ATOM 6106 O O . GLY B 1 344 ? 0.087 -0.8 -24.156 1 93.69 344 GLY B O 1
ATOM 6107 N N . VAL B 1 345 ? 0.745 -2.896 -23.656 1 95.31 345 VAL B N 1
ATOM 6108 C CA . VAL B 1 345 ? 1.276 -2.5 -22.359 1 95.31 345 VAL B CA 1
ATOM 6109 C C . VAL B 1 345 ? 2.746 -2.898 -22.266 1 95.31 345 VAL B C 1
ATOM 6111 O O . VAL B 1 345 ? 3.234 -3.701 -23.062 1 95.31 345 VAL B O 1
ATOM 6114 N N . LYS B 1 346 ? 3.475 -2.281 -21.391 1 92.94 346 LYS B N 1
ATOM 6115 C CA . LYS B 1 346 ? 4.867 -2.596 -21.094 1 92.94 346 LYS B CA 1
ATOM 6116 C C . LYS B 1 346 ? 5.016 -3.184 -19.688 1 92.94 346 LYS B C 1
ATOM 6118 O O . LYS B 1 346 ? 4.613 -2.561 -18.703 1 92.94 346 LYS B O 1
ATOM 6123 N N . PRO B 1 347 ? 5.605 -4.363 -19.609 1 96.25 347 PRO B N 1
ATOM 6124 C CA . PRO B 1 347 ? 5.773 -4.977 -18.281 1 96.25 347 PRO B CA 1
ATOM 6125 C C . PRO B 1 347 ? 6.684 -4.164 -17.359 1 96.25 347 PRO B C 1
ATOM 6127 O O . PRO B 1 347 ? 7.695 -3.623 -17.812 1 96.25 347 PRO B O 1
ATOM 6130 N N . ARG B 1 348 ? 6.312 -4.016 -16.156 1 95.19 348 ARG B N 1
ATOM 6131 C CA . ARG B 1 348 ? 7.152 -3.4 -15.133 1 95.19 348 ARG B CA 1
ATOM 6132 C C . ARG B 1 348 ? 8.008 -4.445 -14.43 1 95.19 348 ARG B C 1
ATOM 6134 O O . ARG B 1 348 ? 7.605 -4.988 -13.398 1 95.19 348 ARG B O 1
ATOM 6141 N N . GLN B 1 349 ? 9.148 -4.543 -14.852 1 93.88 349 GLN B N 1
ATOM 6142 C CA . GLN B 1 349 ? 10.031 -5.668 -14.562 1 93.88 349 GLN B CA 1
ATOM 6143 C C . GLN B 1 349 ? 10.273 -5.812 -13.062 1 93.88 349 GLN B C 1
ATOM 6145 O O . GLN B 1 349 ? 10.328 -6.93 -12.547 1 93.88 349 GLN B O 1
ATOM 6150 N N . TYR B 1 350 ? 10.367 -4.703 -12.234 1 95.12 350 TYR B N 1
ATOM 6151 C CA . TYR B 1 350 ? 10.805 -4.793 -10.844 1 95.12 350 TYR B CA 1
ATOM 6152 C C . TYR B 1 350 ? 9.758 -4.211 -9.906 1 95.12 350 TYR B C 1
ATOM 6154 O O . TYR B 1 350 ? 10.039 -3.949 -8.734 1 95.12 350 TYR B O 1
ATOM 6162 N N . TRP B 1 351 ? 8.586 -4.016 -10.375 1 96.19 351 TRP B N 1
ATOM 6163 C CA . TRP B 1 351 ? 7.566 -3.311 -9.609 1 96.19 351 TRP B CA 1
ATOM 6164 C C . TRP B 1 351 ? 7.125 -4.137 -8.406 1 96.19 351 TRP B C 1
ATOM 6166 O O . TRP B 1 351 ? 6.887 -3.596 -7.32 1 96.19 351 TRP B O 1
ATOM 6176 N N . VAL B 1 352 ? 7 -5.453 -8.594 1 97.25 352 VAL B N 1
ATOM 6177 C CA . VAL B 1 352 ? 6.566 -6.316 -7.504 1 97.25 352 VAL B CA 1
ATOM 6178 C C . VAL B 1 352 ? 7.555 -6.227 -6.344 1 97.25 352 VAL B C 1
ATOM 6180 O O . VAL B 1 352 ? 7.152 -6.215 -5.18 1 97.25 352 VAL B O 1
ATOM 6183 N N . GLU B 1 353 ? 8.836 -6.16 -6.695 1 96.62 353 GLU B N 1
ATOM 6184 C CA . GLU B 1 353 ? 9.844 -6.02 -5.652 1 96.62 353 GLU B CA 1
ATOM 6185 C C . GLU B 1 353 ? 9.727 -4.672 -4.945 1 96.62 353 GLU B C 1
ATOM 6187 O O . GLU B 1 353 ? 9.875 -4.594 -3.723 1 96.62 353 GLU B O 1
ATOM 6192 N N . VAL B 1 354 ? 9.445 -3.617 -5.652 1 97.5 354 VAL B N 1
ATOM 6193 C CA . VAL B 1 354 ? 9.289 -2.289 -5.07 1 97.5 354 VAL B CA 1
ATOM 6194 C C . VAL B 1 354 ? 8.055 -2.262 -4.172 1 97.5 354 VAL B C 1
ATOM 6196 O O . VAL B 1 354 ? 8.125 -1.81 -3.027 1 97.5 354 VAL B O 1
ATOM 6199 N N . GLN B 1 355 ? 6.973 -2.816 -4.68 1 98.06 355 GLN B N 1
ATOM 6200 C CA . GLN B 1 355 ? 5.672 -2.709 -4.027 1 98.06 355 GLN B CA 1
ATOM 6201 C C . GLN B 1 355 ? 5.574 -3.656 -2.834 1 98.06 355 GLN B C 1
ATOM 6203 O O . GLN B 1 355 ? 4.996 -3.309 -1.805 1 98.06 355 GLN B O 1
ATOM 6208 N N . TYR B 1 356 ? 6.246 -4.887 -2.965 1 98.38 356 TYR B N 1
ATOM 6209 C CA . TYR B 1 356 ? 5.953 -5.906 -1.964 1 98.38 356 TYR B CA 1
ATOM 6210 C C . TYR B 1 356 ? 7.227 -6.383 -1.28 1 98.38 356 TYR B C 1
ATOM 6212 O O . TYR B 1 356 ? 7.176 -7.168 -0.332 1 98.38 356 TYR B O 1
ATOM 6220 N N . GLY B 1 357 ? 8.422 -6.012 -1.771 1 97.5 357 GLY B N 1
ATOM 6221 C CA . GLY B 1 357 ? 9.641 -6.152 -0.99 1 97.5 357 GLY B CA 1
ATOM 6222 C C . GLY B 1 357 ? 10.508 -7.312 -1.444 1 97.5 357 GLY B C 1
ATOM 6223 O O . GLY B 1 357 ? 11.656 -7.438 -1.023 1 97.5 357 GLY B O 1
ATOM 6224 N N . GLY B 1 358 ? 9.969 -8.266 -2.359 1 96.31 358 GLY B N 1
ATOM 6225 C CA . GLY B 1 358 ? 10.75 -9.445 -2.699 1 96.31 358 GLY B CA 1
ATOM 6226 C C . GLY B 1 358 ? 11.227 -10.219 -1.483 1 96.31 358 GLY B C 1
ATOM 6227 O O . GLY B 1 358 ? 10.43 -10.578 -0.618 1 96.31 358 GLY B O 1
ATOM 6228 N N . ARG B 1 359 ? 12.531 -10.328 -1.363 1 96.75 359 ARG B N 1
ATOM 6229 C CA . ARG B 1 359 ? 13.102 -11.07 -0.245 1 96.75 359 ARG B CA 1
ATOM 6230 C C . ARG B 1 359 ? 13.125 -10.227 1.022 1 96.75 359 ARG B C 1
ATOM 6232 O O . ARG B 1 359 ? 13.273 -10.75 2.125 1 96.75 359 ARG B O 1
ATOM 6239 N N . ASP B 1 360 ? 12.992 -8.906 0.909 1 96.62 360 ASP B N 1
ATOM 6240 C CA . ASP B 1 360 ? 13.078 -8 2.045 1 96.62 360 ASP B CA 1
ATOM 6241 C C . ASP B 1 360 ? 11.711 -7.801 2.697 1 96.62 360 ASP B C 1
ATOM 6243 O O . ASP B 1 360 ? 11.141 -6.711 2.641 1 96.62 360 ASP B O 1
ATOM 6247 N N . ILE B 1 361 ? 11.273 -8.867 3.41 1 98.06 361 ILE B N 1
ATOM 6248 C CA . ILE B 1 361 ? 9.938 -8.781 4 1 98.06 361 ILE B CA 1
ATOM 6249 C C . ILE B 1 361 ? 10.031 -9.008 5.508 1 98.06 361 ILE B C 1
ATOM 6251 O O . ILE B 1 361 ? 9.023 -9.32 6.156 1 98.06 361 ILE B O 1
ATOM 6255 N N . SER B 1 362 ? 11.234 -8.82 6.09 1 97 362 SER B N 1
ATOM 6256 C CA . SER B 1 362 ? 11.469 -9.148 7.492 1 97 362 SER B CA 1
ATOM 6257 C C . SER B 1 362 ? 10.695 -8.203 8.414 1 97 362 SER B C 1
ATOM 6259 O O . SER B 1 362 ? 10.5 -8.508 9.594 1 97 362 SER B O 1
ATOM 6261 N N . ALA B 1 363 ? 10.281 -7.031 7.883 1 97.25 363 ALA B N 1
ATOM 6262 C CA . ALA B 1 363 ? 9.547 -6.062 8.695 1 97.25 363 ALA B CA 1
ATOM 6263 C C . ALA B 1 363 ? 8.117 -6.527 8.938 1 97.25 363 ALA B C 1
ATOM 6265 O O . ALA B 1 363 ? 7.426 -5.992 9.812 1 97.25 363 ALA B O 1
ATOM 6266 N N . HIS B 1 364 ? 7.629 -7.523 8.203 1 98.38 364 HIS B N 1
ATOM 6267 C CA . HIS B 1 364 ? 6.254 -8 8.312 1 98.38 364 HIS B CA 1
ATOM 6268 C C . HIS B 1 364 ? 6.141 -9.156 9.297 1 98.38 364 HIS B C 1
ATOM 6270 O O . HIS B 1 364 ? 7.148 -9.602 9.859 1 98.38 364 HIS B O 1
ATOM 6276 N N . SER B 1 365 ? 4.898 -9.602 9.57 1 98.5 365 SER B N 1
ATOM 6277 C CA . SER B 1 365 ? 4.672 -10.625 10.578 1 98.5 365 SER B CA 1
ATOM 6278 C C . SER B 1 365 ? 3.393 -11.406 10.297 1 98.5 365 SER B C 1
ATOM 6280 O O . SER B 1 365 ? 2.574 -10.992 9.477 1 98.5 365 SER B O 1
ATOM 6282 N N . ASN B 1 366 ? 3.252 -12.57 10.922 1 98.88 366 ASN B N 1
ATOM 6283 C CA . ASN B 1 366 ? 2.055 -13.398 10.984 1 98.88 366 ASN B CA 1
ATOM 6284 C C . ASN B 1 366 ? 1.667 -13.922 9.602 1 98.88 366 ASN B C 1
ATOM 6286 O O . ASN B 1 366 ? 0.518 -13.781 9.18 1 98.88 366 ASN B O 1
ATOM 6290 N N . ILE B 1 367 ? 2.678 -14.477 8.906 1 98.94 367 ILE B N 1
ATOM 6291 C CA . ILE B 1 367 ? 2.428 -15.109 7.613 1 98.94 367 ILE B CA 1
ATOM 6292 C C . ILE B 1 367 ? 3.033 -16.516 7.602 1 98.94 367 ILE B C 1
ATOM 6294 O O . ILE B 1 367 ? 4.195 -16.703 7.969 1 98.94 367 ILE B O 1
ATOM 6298 N N . ILE B 1 368 ? 2.223 -17.469 7.332 1 98.94 368 ILE B N 1
ATOM 6299 C CA . ILE B 1 368 ? 2.691 -18.812 7.043 1 98.94 368 ILE B CA 1
ATOM 6300 C C . ILE B 1 368 ? 2.898 -18.984 5.539 1 98.94 368 ILE B C 1
ATOM 6302 O O . ILE B 1 368 ? 1.976 -18.75 4.754 1 98.94 368 ILE B O 1
ATOM 6306 N N . PHE B 1 369 ? 4.086 -19.312 5.176 1 98.94 369 PHE B N 1
ATOM 6307 C CA . PHE B 1 369 ? 4.379 -19.719 3.805 1 98.94 369 PHE B CA 1
ATOM 6308 C C . PHE B 1 369 ? 4.5 -21.234 3.703 1 98.94 369 PHE B C 1
ATOM 6310 O O . PHE B 1 369 ? 5.512 -21.812 4.105 1 98.94 369 PHE B O 1
ATOM 6317 N N . SER B 1 370 ? 3.477 -21.828 3.117 1 98.88 370 SER B N 1
ATOM 6318 C CA . SER B 1 370 ? 3.562 -23.281 2.93 1 98.88 370 SER B CA 1
ATOM 6319 C C . SER B 1 370 ? 3.969 -23.625 1.502 1 98.88 370 SER B C 1
ATOM 6321 O O . SER B 1 370 ? 3.537 -22.969 0.55 1 98.88 370 SER B O 1
ATOM 6323 N N . ASN B 1 371 ? 4.867 -24.578 1.36 1 98.56 371 ASN B N 1
ATOM 6324 C CA . ASN B 1 371 ? 5.41 -24.984 0.075 1 98.56 371 ASN B CA 1
ATOM 6325 C C . ASN B 1 371 ? 5.523 -26.516 -0.016 1 98.56 371 ASN B C 1
ATOM 6327 O O . ASN B 1 371 ? 5.957 -27.156 0.936 1 98.56 371 ASN B O 1
ATOM 6331 N N . GLY B 1 372 ? 5.055 -27.078 -1.108 1 98.56 372 GLY B N 1
ATOM 6332 C CA . GLY B 1 372 ? 5.328 -28.469 -1.417 1 98.56 372 GLY B CA 1
ATOM 6333 C C . GLY B 1 372 ? 6.594 -28.672 -2.23 1 98.56 372 GLY B C 1
ATOM 6334 O O . GLY B 1 372 ? 6.859 -27.906 -3.166 1 98.56 372 GLY B O 1
ATOM 6335 N N . LEU B 1 373 ? 7.32 -29.672 -1.897 1 98.19 373 LEU B N 1
ATOM 6336 C CA . LEU B 1 373 ? 8.594 -29.891 -2.572 1 98.19 373 LEU B CA 1
ATOM 6337 C C . LEU B 1 373 ? 8.375 -30.359 -4.008 1 98.19 373 LEU B C 1
ATOM 6339 O O . LEU B 1 373 ? 9.258 -30.219 -4.855 1 98.19 373 LEU B O 1
ATOM 6343 N N . LEU B 1 374 ? 7.207 -30.938 -4.293 1 98.44 374 LEU B N 1
ATOM 6344 C CA . LEU B 1 374 ? 6.906 -31.391 -5.645 1 98.44 374 LEU B CA 1
ATOM 6345 C C . LEU B 1 374 ? 6.32 -30.266 -6.488 1 98.44 374 LEU B C 1
ATOM 6347 O O . LEU B 1 374 ? 6.219 -30.391 -7.711 1 98.44 374 LEU B O 1
ATOM 6351 N N . ASP B 1 375 ? 5.906 -29.188 -5.84 1 98.5 375 ASP B N 1
ATOM 6352 C CA . ASP B 1 375 ? 5.34 -28.031 -6.516 1 98.5 375 ASP B CA 1
ATOM 6353 C C . ASP B 1 375 ? 6.414 -27.25 -7.27 1 98.5 375 ASP B C 1
ATOM 6355 O O . ASP B 1 375 ? 7.316 -26.672 -6.656 1 98.5 375 ASP B O 1
ATOM 6359 N N . PRO B 1 376 ? 6.266 -27.156 -8.602 1 98.44 376 PRO B N 1
ATOM 6360 C CA . PRO B 1 376 ? 7.309 -26.422 -9.328 1 98.44 376 PRO B CA 1
ATOM 6361 C C . PRO B 1 376 ? 7.43 -24.969 -8.875 1 98.44 376 PRO B C 1
ATOM 6363 O O . PRO B 1 376 ? 8.516 -24.391 -8.938 1 98.44 376 PRO B O 1
ATOM 6366 N N . TRP B 1 377 ? 6.406 -24.438 -8.352 1 98.31 377 TRP B N 1
ATOM 6367 C CA . TRP B 1 377 ? 6.41 -23.047 -7.91 1 98.31 377 TRP B CA 1
ATOM 6368 C C . TRP B 1 377 ? 7.176 -22.891 -6.598 1 98.31 377 TRP B C 1
ATOM 6370 O O . TRP B 1 377 ? 7.453 -21.781 -6.16 1 98.31 377 TRP B O 1
ATOM 6380 N N . PHE B 1 378 ? 7.531 -24.031 -6.02 1 98 378 PHE B N 1
ATOM 6381 C CA . PHE B 1 378 ? 8.43 -24.062 -4.871 1 98 378 PHE B CA 1
ATOM 6382 C C . PHE B 1 378 ? 9.672 -23.219 -5.129 1 98 378 PHE B C 1
ATOM 6384 O O . PHE B 1 378 ? 10.195 -22.578 -4.211 1 98 378 PHE B O 1
ATOM 6391 N N . ALA B 1 379 ? 10.07 -23.156 -6.383 1 98.31 379 ALA B N 1
ATOM 6392 C CA . ALA B 1 379 ? 11.281 -22.438 -6.773 1 98.31 379 ALA B CA 1
ATOM 6393 C C . ALA B 1 379 ? 11.195 -20.969 -6.398 1 98.31 379 ALA B C 1
ATOM 6395 O O . ALA B 1 379 ? 12.211 -20.312 -6.129 1 98.31 379 ALA B O 1
ATOM 6396 N N . GLY B 1 380 ? 10.031 -20.406 -6.34 1 98.56 380 GLY B N 1
ATOM 6397 C CA . GLY B 1 380 ? 9.836 -19 -6.023 1 98.56 380 GLY B CA 1
ATOM 6398 C C . GLY B 1 380 ? 9.156 -18.766 -4.688 1 98.56 380 GLY B C 1
ATOM 6399 O O . GLY B 1 380 ? 8.648 -17.688 -4.414 1 98.56 380 GLY B O 1
ATOM 6400 N N . GLY B 1 381 ? 9.039 -19.797 -3.834 1 98.5 381 GLY B N 1
ATOM 6401 C CA . GLY B 1 381 ? 8.406 -19.688 -2.529 1 98.5 381 GLY B CA 1
ATOM 6402 C C . GLY B 1 381 ? 9.359 -19.25 -1.437 1 98.5 381 GLY B C 1
ATOM 6403 O O . GLY B 1 381 ? 10.578 -19.234 -1.636 1 98.5 381 GLY B O 1
ATOM 6404 N N . VAL B 1 382 ? 8.836 -18.797 -0.359 1 98.69 382 VAL B N 1
ATOM 6405 C CA . VAL B 1 382 ? 9.602 -18.609 0.868 1 98.69 382 VAL B CA 1
ATOM 6406 C C . VAL B 1 382 ? 9.766 -19.938 1.595 1 98.69 382 VAL B C 1
ATOM 6408 O O . VAL B 1 382 ? 8.812 -20.453 2.197 1 98.69 382 VAL B O 1
ATOM 6411 N N . THR B 1 383 ? 10.969 -20.5 1.582 1 98.12 383 THR B N 1
ATOM 6412 C CA . THR B 1 383 ? 11.148 -21.891 1.965 1 98.12 383 THR B CA 1
ATOM 6413 C C . THR B 1 383 ? 11.891 -22 3.293 1 98.12 383 THR B C 1
ATOM 6415 O O . THR B 1 383 ? 12.141 -23.109 3.781 1 98.12 383 THR B O 1
ATOM 6418 N N . LYS B 1 384 ? 12.273 -20.906 3.83 1 98.25 384 LYS B N 1
ATOM 6419 C CA . LYS B 1 384 ? 12.867 -20.828 5.164 1 98.25 384 LYS B CA 1
ATOM 6420 C C . LYS B 1 384 ? 12.18 -19.781 6.016 1 98.25 384 LYS B C 1
ATOM 6422 O O . LYS B 1 384 ? 11.82 -18.703 5.516 1 98.25 384 LYS B O 1
ATOM 6427 N N . SER B 1 385 ? 12.016 -20.094 7.289 1 98.62 385 SER B N 1
ATOM 6428 C CA . SER B 1 385 ? 11.445 -19.109 8.195 1 98.62 385 SER B CA 1
ATOM 6429 C C . SER B 1 385 ? 12.367 -17.906 8.344 1 98.62 385 SER B C 1
ATOM 6431 O O . SER B 1 385 ? 13.586 -18.062 8.461 1 98.62 385 SER B O 1
ATOM 6433 N N . LEU B 1 386 ? 11.812 -16.75 8.328 1 97.81 386 LEU B N 1
ATOM 6434 C CA . LEU B 1 386 ? 12.594 -15.516 8.391 1 97.81 386 LEU B CA 1
ATOM 6435 C C . LEU B 1 386 ? 12.562 -14.922 9.797 1 97.81 386 LEU B C 1
ATOM 6437 O O . LEU B 1 386 ? 13.445 -14.148 10.164 1 97.81 386 LEU B O 1
ATOM 6441 N N . SER B 1 387 ? 11.555 -15.188 10.562 1 97.62 387 SER B N 1
ATOM 6442 C CA . SER B 1 387 ? 11.336 -14.805 11.953 1 97.62 387 SER B CA 1
ATOM 6443 C C . SER B 1 387 ? 10.359 -15.75 12.641 1 97.62 387 SER B C 1
ATOM 6445 O O . SER B 1 387 ? 9.828 -16.672 12.016 1 97.62 387 SER B O 1
ATOM 6447 N N . PRO B 1 388 ? 10.078 -15.555 13.914 1 97.75 388 PRO B N 1
ATOM 6448 C CA . PRO B 1 388 ? 9.102 -16.406 14.602 1 97.75 388 PRO B CA 1
ATOM 6449 C C . PRO B 1 388 ? 7.684 -16.234 14.062 1 97.75 388 PRO B C 1
ATOM 6451 O O . PRO B 1 388 ? 6.809 -17.047 14.336 1 97.75 388 PRO B O 1
ATOM 6454 N N . SER B 1 389 ? 7.477 -15.164 13.281 1 98.25 389 SER B N 1
ATOM 6455 C CA . SER B 1 389 ? 6.117 -14.914 12.805 1 98.25 389 SER B CA 1
ATOM 6456 C C . SER B 1 389 ? 6.055 -14.914 11.281 1 98.25 389 SER B C 1
ATOM 6458 O O . SER B 1 389 ? 5.008 -14.633 10.703 1 98.25 389 SER B O 1
ATOM 6460 N N . LEU B 1 390 ? 7.172 -15.047 10.664 1 98.81 390 LEU B N 1
ATOM 6461 C CA . LEU B 1 390 ? 7.262 -15.375 9.25 1 98.81 390 LEU B CA 1
ATOM 6462 C C . LEU B 1 390 ? 7.777 -16.797 9.055 1 98.81 390 LEU B C 1
ATOM 6464 O O . LEU B 1 390 ? 8.984 -17.016 8.93 1 98.81 390 LEU B O 1
ATOM 6468 N N . VAL B 1 391 ? 6.809 -17.688 8.844 1 98.81 391 VAL B N 1
ATOM 6469 C CA . VAL B 1 391 ? 7.121 -19.109 9.039 1 98.81 391 VAL B CA 1
ATOM 6470 C C . VAL B 1 391 ? 6.996 -19.859 7.711 1 98.81 391 VAL B C 1
ATOM 6472 O O . VAL B 1 391 ? 6.051 -19.625 6.953 1 98.81 391 VAL B O 1
ATOM 6475 N N . ALA B 1 392 ? 7.965 -20.672 7.441 1 98.81 392 ALA B N 1
ATOM 6476 C CA . ALA B 1 392 ? 7.902 -21.594 6.301 1 98.81 392 ALA B CA 1
ATOM 6477 C C . ALA B 1 392 ? 7.48 -22.984 6.742 1 98.81 392 ALA B C 1
ATOM 6479 O O . ALA B 1 392 ? 8 -23.516 7.727 1 98.81 392 ALA B O 1
ATOM 6480 N N . VAL B 1 393 ? 6.516 -23.531 6.133 1 98.88 393 VAL B N 1
ATOM 6481 C CA . VAL B 1 393 ? 6.039 -24.891 6.355 1 98.88 393 VAL B CA 1
ATOM 6482 C C . VAL B 1 393 ? 6.199 -25.703 5.074 1 98.88 393 VAL B C 1
ATOM 6484 O O . VAL B 1 393 ? 5.605 -25.375 4.043 1 98.88 393 VAL B O 1
ATOM 6487 N N . LEU B 1 394 ? 6.961 -26.766 5.102 1 98.56 394 LEU B N 1
ATOM 6488 C CA . LEU B 1 394 ? 7.262 -27.562 3.914 1 98.56 394 LEU B CA 1
ATOM 6489 C C . LEU B 1 394 ? 6.5 -28.875 3.938 1 98.56 394 LEU B C 1
ATOM 6491 O O . LEU B 1 394 ? 6.336 -29.484 4.996 1 98.56 394 LEU B O 1
ATOM 6495 N N . VAL B 1 395 ? 6.023 -29.281 2.844 1 98.56 395 VAL B N 1
ATOM 6496 C CA . VAL B 1 395 ? 5.387 -30.578 2.637 1 98.56 395 VAL B CA 1
ATOM 6497 C C . VAL B 1 395 ? 6.211 -31.406 1.663 1 98.56 395 VAL B C 1
ATOM 6499 O O . VAL B 1 395 ? 6.188 -31.172 0.453 1 98.56 395 VAL B O 1
ATOM 6502 N N . GLU B 1 396 ? 6.797 -32.438 2.115 1 97.75 396 GLU B N 1
ATOM 6503 C CA . GLU B 1 396 ? 7.742 -33.219 1.324 1 97.75 396 GLU B CA 1
ATOM 6504 C C . GLU B 1 396 ? 7.086 -33.75 0.062 1 97.75 396 GLU B C 1
ATOM 6506 O O . GLU B 1 396 ? 7.648 -33.656 -1.029 1 97.75 396 GLU B O 1
ATOM 6511 N N . GLU B 1 397 ? 5.906 -34.312 0.216 1 96.75 397 GLU B N 1
ATOM 6512 C CA . GLU B 1 397 ? 5.195 -34.906 -0.916 1 96.75 397 GLU B CA 1
ATOM 6513 C C . GLU B 1 397 ? 4.105 -33.938 -1.429 1 96.75 397 GLU B C 1
ATOM 6515 O O . GLU B 1 397 ? 3.076 -34.406 -1.932 1 96.75 397 GLU B O 1
ATOM 6520 N N . GLY B 1 398 ? 4.383 -32.656 -1.189 1 97.81 398 GLY B N 1
ATOM 6521 C CA . GLY B 1 398 ? 3.326 -31.719 -1.509 1 97.81 398 GLY B CA 1
ATOM 6522 C C . GLY B 1 398 ? 3.432 -31.172 -2.916 1 97.81 398 GLY B C 1
ATOM 6523 O O . GLY B 1 398 ? 4.449 -30.562 -3.279 1 97.81 398 GLY B O 1
ATOM 6524 N N . ALA B 1 399 ? 2.367 -31.391 -3.758 1 97.69 399 ALA B N 1
ATOM 6525 C CA . ALA B 1 399 ? 2.205 -30.672 -5.023 1 97.69 399 ALA B CA 1
ATOM 6526 C C . ALA B 1 399 ? 1.493 -29.344 -4.812 1 97.69 399 ALA B C 1
ATOM 6528 O O . ALA B 1 399 ? 1.358 -28.875 -3.678 1 97.69 399 ALA B O 1
ATOM 6529 N N . HIS B 1 400 ? 1.144 -28.688 -5.949 1 96.62 400 HIS B N 1
ATOM 6530 C CA . HIS B 1 400 ? 0.585 -27.344 -5.941 1 96.62 400 HIS B CA 1
ATOM 6531 C C . HIS B 1 400 ? -0.744 -27.312 -5.195 1 96.62 400 HIS B C 1
ATOM 6533 O O . HIS B 1 400 ? -1.654 -28.078 -5.496 1 96.62 400 HIS B O 1
ATOM 6539 N N . HIS B 1 401 ? -0.957 -26.516 -4.094 1 93.69 401 HIS B N 1
ATOM 6540 C CA . HIS B 1 401 ? -2.174 -26.281 -3.326 1 93.69 401 HIS B CA 1
ATOM 6541 C C . HIS B 1 401 ? -2.51 -27.469 -2.434 1 93.69 401 HIS B C 1
ATOM 6543 O O . HIS B 1 401 ? -3.615 -27.562 -1.896 1 93.69 401 HIS B O 1
ATOM 6549 N N . LEU B 1 402 ? -1.605 -28.406 -2.285 1 97.62 402 LEU B N 1
ATOM 6550 C CA . LEU B 1 402 ? -2.037 -29.656 -1.67 1 97.62 402 LEU B CA 1
ATOM 6551 C C . LEU B 1 402 ? -2.525 -29.422 -0.245 1 97.62 402 LEU B C 1
ATOM 6553 O O . LEU B 1 402 ? -3.523 -30.016 0.178 1 97.62 402 LEU B O 1
ATOM 6557 N N . ASP B 1 403 ? -1.869 -28.594 0.509 1 98.12 403 ASP B N 1
ATOM 6558 C CA . ASP B 1 403 ? -2.219 -28.422 1.915 1 98.12 403 ASP B CA 1
ATOM 6559 C C . ASP B 1 403 ? -3.557 -27.703 2.061 1 98.12 403 ASP B C 1
ATOM 6561 O O . ASP B 1 403 ? -4.152 -27.688 3.141 1 98.12 403 ASP B O 1
ATOM 6565 N N . LEU B 1 404 ? -4.062 -27.078 1.004 1 98.12 404 LEU B N 1
ATOM 6566 C CA . LEU B 1 404 ? -5.336 -26.375 1.087 1 98.12 404 LEU B CA 1
ATOM 6567 C C . LEU B 1 404 ? -6.492 -27.281 0.692 1 98.12 404 LEU B C 1
ATOM 6569 O O . LEU B 1 404 ? -7.656 -26.953 0.914 1 98.12 404 LEU B O 1
ATOM 6573 N N . ARG B 1 405 ? -6.223 -28.453 0.123 1 97.31 405 ARG B N 1
ATOM 6574 C CA . ARG B 1 405 ? -7.277 -29.391 -0.273 1 97.31 405 ARG B CA 1
ATOM 6575 C C . ARG B 1 405 ? -7.926 -30.031 0.947 1 97.31 405 ARG B C 1
ATOM 6577 O O . ARG B 1 405 ? -7.414 -29.922 2.062 1 97.31 405 ARG B O 1
ATOM 6584 N N . HIS B 1 406 ? -9.07 -30.734 0.726 1 97.56 406 HIS B N 1
ATOM 6585 C CA . HIS B 1 406 ? -9.727 -31.469 1.795 1 97.56 406 HIS B CA 1
ATOM 6586 C C . HIS B 1 406 ? -8.82 -32.562 2.332 1 97.56 406 HIS B C 1
ATOM 6588 O O . HIS B 1 406 ? -8 -33.125 1.593 1 97.56 406 HIS B O 1
ATOM 6594 N N . SER B 1 407 ? -9.008 -32.781 3.59 1 97.62 407 SER B N 1
ATOM 6595 C CA . SER B 1 407 ? -8.352 -33.969 4.152 1 97.62 407 SER B CA 1
ATOM 6596 C C . SER B 1 407 ? -8.734 -35.219 3.395 1 97.62 407 SER B C 1
ATOM 6598 O O . SER B 1 407 ? -9.859 -35.344 2.912 1 97.62 407 SER B O 1
ATOM 6600 N N . ASN B 1 408 ? -7.777 -36.094 3.289 1 97.62 408 ASN B N 1
ATOM 6601 C CA . ASN B 1 408 ? -7.918 -37.375 2.568 1 97.62 408 ASN B CA 1
ATOM 6602 C C . ASN B 1 408 ? -7.156 -38.5 3.258 1 97.62 408 ASN B C 1
ATOM 6604 O O . ASN B 1 408 ? -6.07 -38.281 3.797 1 97.62 408 ASN B O 1
ATOM 6608 N N . PRO B 1 409 ? -7.762 -39.688 3.252 1 97.44 409 PRO B N 1
ATOM 6609 C CA . PRO B 1 409 ? -7.051 -40.812 3.875 1 97.44 409 PRO B CA 1
ATOM 6610 C C . PRO B 1 409 ? -5.68 -41.062 3.246 1 97.44 409 PRO B C 1
ATOM 6612 O O . PRO B 1 409 ? -4.789 -41.625 3.9 1 97.44 409 PRO B O 1
ATOM 6615 N N . ALA B 1 410 ? -5.453 -40.656 2.066 1 97.75 410 ALA B N 1
ATOM 6616 C CA . ALA B 1 410 ? -4.199 -40.875 1.356 1 97.75 410 ALA B CA 1
ATOM 6617 C C . ALA B 1 410 ? -3.223 -39.719 1.598 1 97.75 410 ALA B C 1
ATOM 6619 O O . ALA B 1 410 ? -2.119 -39.719 1.047 1 97.75 410 ALA B O 1
ATOM 6620 N N . ASP B 1 411 ? -3.572 -38.812 2.459 1 98 411 ASP B N 1
ATOM 6621 C CA . ASP B 1 411 ? -2.654 -37.719 2.793 1 98 411 ASP B CA 1
ATOM 6622 C C . ASP B 1 411 ? -1.36 -38.25 3.396 1 98 411 ASP B C 1
ATOM 6624 O O . ASP B 1 411 ? -1.392 -39 4.371 1 98 411 ASP B O 1
ATOM 6628 N N . PRO B 1 412 ? -0.254 -37.906 2.807 1 97.62 412 PRO B N 1
ATOM 6629 C CA . PRO B 1 412 ? 0.996 -38.344 3.43 1 97.62 412 PRO B CA 1
ATOM 6630 C C . PRO B 1 412 ? 1.218 -37.719 4.809 1 97.62 412 PRO B C 1
ATOM 6632 O O . PRO B 1 412 ? 0.688 -36.656 5.105 1 97.62 412 PRO B O 1
ATOM 6635 N N . PRO B 1 413 ? 2.035 -38.406 5.68 1 97.94 413 PRO B N 1
ATOM 6636 C CA . PRO B 1 413 ? 2.289 -37.875 7.031 1 97.94 413 PRO B CA 1
ATOM 6637 C C . PRO B 1 413 ? 2.85 -36.469 7.027 1 97.94 413 PRO B C 1
ATOM 6639 O O . PRO B 1 413 ? 2.531 -35.688 7.914 1 97.94 413 PRO B O 1
ATOM 6642 N N . SER B 1 414 ? 3.66 -36.094 6.051 1 98.12 414 SER B N 1
ATOM 6643 C CA . SER B 1 414 ? 4.23 -34.781 5.977 1 98.12 414 SER B CA 1
ATOM 6644 C C . SER B 1 414 ? 3.141 -33.719 5.812 1 98.12 414 SER B C 1
ATOM 6646 O O . SER B 1 414 ? 3.244 -32.625 6.363 1 98.12 414 SER B O 1
ATOM 6648 N N . LEU B 1 415 ? 2.119 -34.031 5.094 1 98.62 415 LEU B N 1
ATOM 6649 C CA . LEU B 1 415 ? 1.005 -33.125 4.887 1 98.62 415 LEU B CA 1
ATOM 6650 C C . LEU B 1 415 ? 0.195 -32.969 6.168 1 98.62 415 LEU B C 1
ATOM 6652 O O . LEU B 1 415 ? -0.206 -31.844 6.512 1 98.62 415 LEU B O 1
ATOM 6656 N N . ILE B 1 416 ? -0.108 -34.062 6.832 1 98.56 416 ILE B N 1
ATOM 6657 C CA . ILE B 1 416 ? -0.862 -34.031 8.078 1 98.56 416 ILE B CA 1
ATOM 6658 C C . ILE B 1 416 ? -0.135 -33.125 9.102 1 98.56 416 ILE B C 1
ATOM 6660 O O . ILE B 1 416 ? -0.752 -32.281 9.75 1 98.56 416 ILE B O 1
ATOM 6664 N N . LYS B 1 417 ? 1.142 -33.312 9.164 1 98.62 417 LYS B N 1
ATOM 6665 C CA . LYS B 1 417 ? 1.955 -32.531 10.078 1 98.62 417 LYS B CA 1
ATOM 6666 C C . LYS B 1 417 ? 1.94 -31.047 9.695 1 98.62 417 LYS B C 1
ATOM 6668 O O . LYS B 1 417 ? 1.859 -30.172 10.562 1 98.62 417 LYS B O 1
ATOM 6673 N N . ALA B 1 418 ? 2.078 -30.781 8.422 1 98.75 418 ALA B N 1
ATOM 6674 C CA . ALA B 1 418 ? 2.064 -29.406 7.93 1 98.75 418 ALA B CA 1
ATOM 6675 C C . ALA B 1 418 ? 0.759 -28.719 8.297 1 98.75 418 ALA B C 1
ATOM 6677 O O . ALA B 1 418 ? 0.77 -27.578 8.773 1 98.75 418 ALA B O 1
ATOM 6678 N N . ARG B 1 419 ? -0.328 -29.359 8.086 1 98.81 419 ARG B N 1
ATOM 6679 C CA . ARG B 1 419 ? -1.631 -28.797 8.406 1 98.81 419 ARG B CA 1
ATOM 6680 C C . ARG B 1 419 ? -1.759 -28.531 9.906 1 98.81 419 ARG B C 1
ATOM 6682 O O . ARG B 1 419 ? -2.326 -27.516 10.312 1 98.81 419 ARG B O 1
ATOM 6689 N N . GLN B 1 420 ? -1.257 -29.453 10.68 1 98.75 420 GLN B N 1
ATOM 6690 C CA . GLN B 1 420 ? -1.284 -29.25 12.125 1 98.75 420 GLN B CA 1
ATOM 6691 C C . GLN B 1 420 ? -0.473 -28.031 12.523 1 98.75 420 GLN B C 1
ATOM 6693 O O . GLN B 1 420 ? -0.912 -27.234 13.359 1 98.75 420 GLN B O 1
ATOM 6698 N N . THR B 1 421 ? 0.664 -27.875 11.938 1 98.81 421 THR B N 1
ATOM 6699 C CA . THR B 1 421 ? 1.513 -26.719 12.203 1 98.81 421 THR B CA 1
ATOM 6700 C C . THR B 1 421 ? 0.816 -25.438 11.797 1 98.81 421 THR B C 1
ATOM 6702 O O . THR B 1 421 ? 0.83 -24.453 12.539 1 98.81 421 THR B O 1
ATOM 6705 N N . GLU B 1 422 ? 0.254 -25.422 10.648 1 98.88 422 GLU B N 1
ATOM 6706 C CA . GLU B 1 422 ? -0.489 -24.266 10.164 1 98.88 422 GLU B CA 1
ATOM 6707 C C . GLU B 1 422 ? -1.598 -23.875 11.141 1 98.88 422 GLU B C 1
ATOM 6709 O O . GLU B 1 422 ? -1.733 -22.703 11.492 1 98.88 422 GLU B O 1
ATOM 6714 N N . LYS B 1 423 ? -2.355 -24.844 11.609 1 98.81 423 LYS B N 1
ATOM 6715 C CA . LYS B 1 423 ? -3.447 -24.578 12.547 1 98.81 423 LYS B CA 1
ATOM 6716 C C . LYS B 1 423 ? -2.922 -24.031 13.875 1 98.81 423 LYS B C 1
ATOM 6718 O O . LYS B 1 423 ? -3.539 -23.156 14.477 1 98.81 423 LYS B O 1
ATOM 6723 N N . GLU B 1 424 ? -1.815 -24.562 14.305 1 98.88 424 GLU B N 1
ATOM 6724 C CA . GLU B 1 424 ? -1.237 -24.109 15.562 1 98.88 424 GLU B CA 1
ATOM 6725 C C . GLU B 1 424 ? -0.885 -22.625 15.5 1 98.88 424 GLU B C 1
ATOM 6727 O O . GLU B 1 424 ? -1.164 -21.875 16.438 1 98.88 424 GLU B O 1
ATOM 6732 N N . TYR B 1 425 ? -0.297 -22.203 14.43 1 98.88 425 TYR B N 1
ATOM 6733 C CA . TYR B 1 425 ? 0.048 -20.797 14.273 1 98.88 425 TYR B CA 1
ATOM 6734 C C . TYR B 1 425 ? -1.206 -19.938 14.18 1 98.88 425 TYR B C 1
ATOM 6736 O O . TYR B 1 425 ? -1.27 -18.859 14.773 1 98.88 425 TYR B O 1
ATOM 6744 N N . LEU B 1 426 ? -2.201 -20.406 13.453 1 98.88 426 LEU B N 1
ATOM 6745 C CA . LEU B 1 426 ? -3.441 -19.641 13.32 1 98.88 426 LEU B CA 1
ATOM 6746 C C . LEU B 1 426 ? -4.133 -19.5 14.672 1 98.88 426 LEU B C 1
ATOM 6748 O O . LEU B 1 426 ? -4.609 -18.406 15.016 1 98.88 426 LEU B O 1
ATOM 6752 N N . HIS B 1 427 ? -4.172 -20.641 15.445 1 98.88 427 HIS B N 1
ATOM 6753 C CA . HIS B 1 427 ? -4.738 -20.562 16.781 1 98.88 427 HIS B CA 1
ATOM 6754 C C . HIS B 1 427 ? -3.994 -19.531 17.641 1 98.88 427 HIS B C 1
ATOM 6756 O O . HIS B 1 427 ? -4.617 -18.75 18.344 1 98.88 427 HIS B O 1
ATOM 6762 N N . ARG B 1 428 ? -2.734 -19.531 17.516 1 98.69 428 ARG B N 1
ATOM 6763 C CA . ARG B 1 428 ? -1.901 -18.641 18.312 1 98.69 428 ARG B CA 1
ATOM 6764 C C . ARG B 1 428 ? -2.176 -17.188 17.969 1 98.69 428 ARG B C 1
ATOM 6766 O O . ARG B 1 428 ? -2.414 -16.359 18.844 1 98.69 428 ARG B O 1
ATOM 6773 N N . TRP B 1 429 ? -2.195 -16.828 16.734 1 98.75 429 TRP B N 1
ATOM 6774 C CA . TRP B 1 429 ? -2.328 -15.445 16.312 1 98.75 429 TRP B CA 1
ATOM 6775 C C . TRP B 1 429 ? -3.754 -14.945 16.516 1 98.75 429 TRP B C 1
ATOM 6777 O O . TRP B 1 429 ? -3.965 -13.766 16.828 1 98.75 429 TRP B O 1
ATOM 6787 N N . ILE B 1 430 ? -4.734 -15.844 16.375 1 98.75 430 ILE B N 1
ATOM 6788 C CA . ILE B 1 430 ? -6.117 -15.484 16.672 1 98.75 430 ILE B CA 1
ATOM 6789 C C . ILE B 1 430 ? -6.262 -15.195 18.172 1 98.75 430 ILE B C 1
ATOM 6791 O O . ILE B 1 430 ? -6.906 -14.227 18.562 1 98.75 430 ILE B O 1
ATOM 6795 N N . SER B 1 431 ? -5.625 -16.047 18.984 1 98.44 431 SER B N 1
ATOM 6796 C CA . SER B 1 431 ? -5.664 -15.836 20.422 1 98.44 431 SER B CA 1
ATOM 6797 C C . SER B 1 431 ? -5.004 -14.523 20.812 1 98.44 431 SER B C 1
ATOM 6799 O O . SER B 1 431 ? -5.508 -13.797 21.672 1 98.44 431 SER B O 1
ATOM 6801 N N . GLU B 1 432 ? -3.904 -14.195 20.203 1 97.81 432 GLU B N 1
ATOM 6802 C CA . GLU B 1 432 ? -3.205 -12.938 20.453 1 97.81 432 GLU B CA 1
ATOM 6803 C C . GLU B 1 432 ? -4.066 -11.742 20.078 1 97.81 432 GLU B C 1
ATOM 6805 O O . GLU B 1 432 ? -4.062 -10.719 20.766 1 97.81 432 GLU B O 1
ATOM 6810 N N . TYR B 1 433 ? -4.758 -11.852 19.016 1 97.38 433 TYR B N 1
ATOM 6811 C CA . TYR B 1 433 ? -5.656 -10.789 18.578 1 97.38 433 TYR B CA 1
ATOM 6812 C C . TYR B 1 433 ? -6.707 -10.484 19.641 1 97.38 433 TYR B C 1
ATOM 6814 O O . TYR B 1 433 ? -6.984 -9.32 19.938 1 97.38 433 TYR B O 1
ATOM 6822 N N . TYR B 1 434 ? -7.305 -11.523 20.172 1 96.56 434 TYR B N 1
ATOM 6823 C CA . TYR B 1 434 ? -8.375 -11.336 21.141 1 96.56 434 TYR B CA 1
ATOM 6824 C C . TYR B 1 434 ? -7.84 -10.773 22.453 1 96.56 434 TYR B C 1
ATOM 6826 O O . TYR B 1 434 ? -8.578 -10.148 23.203 1 96.56 434 TYR B O 1
ATOM 6834 N N . LYS B 1 435 ? -6.609 -10.922 22.766 1 92.25 435 LYS B N 1
ATOM 6835 C CA . LYS B 1 435 ? -6.004 -10.414 24 1 92.25 435 LYS B CA 1
ATOM 6836 C C . LYS B 1 435 ? -5.703 -8.922 23.891 1 92.25 435 LYS B C 1
ATOM 6838 O O . LYS B 1 435 ? -5.676 -8.211 24.891 1 92.25 435 LYS B O 1
ATOM 6843 N N . ASN B 1 436 ? -5.395 -8.445 22.688 1 82.56 436 ASN B N 1
ATOM 6844 C CA . ASN B 1 436 ? -5.062 -7.047 22.453 1 82.56 436 ASN B CA 1
ATOM 6845 C C . ASN B 1 436 ? -6.316 -6.184 22.359 1 82.56 436 ASN B C 1
ATOM 6847 O O . ASN B 1 436 ? -6.23 -4.953 22.359 1 82.56 436 ASN B O 1
#

Radius of gyration: 32.25 Å; Cα contacts (8 Å, |Δi|>4): 1855; chains: 2; bounding box: 56×99×75 Å

InterPro domains:
  IPR008758 Peptidase S28 [PF05577] (1-421)
  IPR029058 Alpha/Beta hydrolase fold [G3DSA:3.40.50.1820] (1-430)
  IPR029058 Alpha/Beta hydrolase fold [SSF53474] (25-405)
  IPR042269 Serine carboxypeptidase S28, SKS domain [G3DSA:1.20.120.980] (157-329)

Secondary structure (DSSP, 8-state):
--TT-SS--------EEEE-TTPPTT--EEEEE--SB-HHHHHHH-HHHHHHHHHHTPEEEEEPPTTSTT--TTGGGTTS-HHHHTT--HHHHHHHHHHHHHHHHHHSTT-TT--EEEEEETHHHHHHHHHHHH-TTT-SEEEEET--TT-STTTS-TTHHHHHHHHHHHHHHHHHHHHHHHHHHHHHHHHHTSHHHHHHHHHHHTBSS---SHHHHHHHHHHHHHHHHHHHHT--SS-B-SSS-B-SSHHHHHHTT---TTS-HHHHHHHHHHHHHHHH-TTS--SSB-TT--S-TTB-HHHHHHHHTTT------B-SSSSSS--B---HHHHHHHHHHHHS----TTHHHHHH-TT--TT--SEEEEEETT-GGGGGS--S--BTTEEEEEETT--TTGGGSPP-TT--HHHHHHHHHHHHHHHHHHHHHHH-/--TT-SS--------EEEE-TTPPTT--EEEEE--SB-HHHHHHH-HHHHHHHHHHTPEEEEEPPTTSTT--TTGGGTTS-HHHHTT--HHHHHHHHHHHHHHHHHHSTT-TT--EEEEEETHHHHHHHHHHHH-TTT-SEEEEET--TT-STTTS-TTHHHHHHHHHHHHHHHHHHHHHHHHHHHHHHHHHTSHHHHHHHHHHHTBSS---SHHHHHHHHHHHHHHHHHHHHT--SS-B-SSS-B-SSHHHHHHTT---TTS-HHHHHHHHHHHHHHHH-TTS--SSB-TT--S-TTB-HHHHHHHHTTT------B-SSSSSS--B---HHHHHHHHHHHHS----TTHHHHHH-TT--TT--SEEEEEETT-GGGGGS--S--BTTEEEEEETT--TTGGGSPP-TT--HHHHHHHHHHHHHHHHHHHHHHH-

Nearest PDB structures (foldseek):
  3n2z-assembly1_B-2  TM=9.818E-01  e=2.989E-55  Homo sapiens
  4ebb-assembly1_A  TM=9.375E-01  e=7.926E-43  Homo sapiens
  4ebb-assembly2_B  TM=9.296E-01  e=3.340E-42  Homo sapiens
  7wab-assembly1_A  TM=7.535E-01  e=5.508E-17  Aspergillus niger
  8pzg-assembly2_B  TM=5.223E-01  e=6.228E-05  metagenome

Solvent-accessible surface area (backbone atoms only — not comparable to full-atom values): 43277 Å² total; per-residue (Å²): 93,55,90,62,40,52,57,53,85,55,72,59,72,76,50,64,48,78,45,60,88,41,36,41,83,43,29,32,31,41,33,32,45,28,41,64,16,35,44,68,62,50,62,73,56,36,24,39,59,66,75,41,20,60,82,60,17,20,28,40,33,44,37,39,24,73,67,13,58,84,15,35,74,52,54,91,49,25,78,71,42,32,82,52,36,9,57,62,34,71,64,39,42,46,51,51,49,53,52,48,51,51,49,48,24,72,68,38,88,52,29,68,77,28,48,24,35,24,30,25,42,34,69,3,3,36,43,9,44,49,37,27,55,56,29,50,60,68,24,63,25,16,40,12,25,37,18,40,68,34,41,28,66,93,67,30,68,34,41,37,39,45,32,35,32,32,50,44,39,31,73,53,32,32,66,33,20,36,44,29,52,38,52,43,52,59,46,48,53,60,30,39,73,37,71,70,29,16,49,48,51,22,60,55,52,35,36,67,60,77,35,80,45,65,66,42,44,50,42,48,53,50,42,50,53,50,49,56,50,52,42,29,31,62,34,31,71,44,64,43,60,84,67,42,60,35,59,47,34,37,49,38,61,26,21,68,43,25,70,57,51,80,46,54,66,68,60,38,48,38,28,50,35,54,22,51,32,47,62,73,27,60,85,65,71,59,88,44,42,57,68,81,63,65,76,45,84,58,46,31,58,69,52,47,52,51,33,36,27,34,50,54,40,53,58,61,27,34,73,43,70,82,24,42,44,70,64,37,79,71,50,65,69,60,48,36,51,50,25,34,72,74,57,66,37,66,48,37,69,59,46,52,41,64,64,65,21,47,87,47,46,80,75,50,64,39,32,38,26,34,34,16,68,37,11,25,52,42,56,10,35,58,82,61,57,78,47,99,37,31,34,40,40,68,15,71,81,18,15,52,44,50,82,38,30,55,89,53,94,58,57,52,71,47,46,58,51,38,52,51,52,52,50,51,53,50,53,49,54,54,53,52,56,74,73,105,94,54,89,63,41,52,59,51,86,55,71,59,74,73,50,65,47,77,45,61,90,41,38,40,83,44,28,33,32,41,34,31,45,26,40,65,16,34,44,68,62,50,62,74,56,36,23,40,60,67,75,41,19,61,83,61,16,19,27,40,32,42,35,39,25,70,66,14,57,84,16,35,74,52,55,93,49,25,79,73,40,32,82,53,36,10,55,63,36,71,64,40,41,44,50,51,49,53,52,47,52,51,49,48,23,73,68,37,89,51,28,68,78,28,46,24,36,25,31,24,41,34,69,3,3,36,44,8,45,48,38,27,55,58,28,50,59,68,23,65,26,17,40,13,25,37,18,40,66,34,41,28,68,93,67,29,70,34,41,37,39,45,32,37,32,34,49,44,39,32,72,52,35,31,67,33,20,38,45,28,52,39,51,44,51,60,44,49,51,59,30,38,72,38,71,72,31,16,48,48,51,22,60,56,51,35,34,68,60,78,34,82,45,63,65,42,43,50,41,48,51,51,41,50,52,49,50,54,48,50,43,28,30,61,33,32,72,45,62,46,60,84,68,41,58,36,58,46,35,36,49,38,62,28,20,69,43,25,69,56,52,80,47,54,66,68,59,36,49,40,26,51,35,55,22,52,32,46,62,73,26,60,86,65,71,59,88,44,43,56,69,81,64,66,77,44,84,58,47,32,58,70,52,49,52,50,34,34,28,35,48,54,40,52,59,61,25,32,73,44,70,80,25,41,44,72,64,37,81,69,50,67,68,60,50,35,50,51,23,36,72,74,59,67,37,67,48,38,68,58,47,52,40,64,64,64,22,47,88,48,47,80,76,50,62,40,32,37,26,33,33,16,68,37,11,25,52,41,55,10,35,58,82,60,58,80,47,98,38,30,35,39,41,67,17,69,82,18,16,51,46,50,81,36,29,55,88,53,96,58,56,51,70,47,46,56,52,38,50,50,52,53,48,52,53,51,52,51,54,51,51,53,57,74,72,108

Foldseek 3Di:
DAPPDVPDPADFDWDKDKDQPQADQQFAEEEQLADQFAQVLVVQFQQLCVVCCNVRNYMYMGTHFAPHHCNDRVPPCCLVACVRVVCDDLVNSLVVVQVVLCVCQVPPPRNVLHAYEYEYFAVSLLSQLQSCLVPVVRHLFYERELYLLQLAPPRFDQALLQLLLQVLLCVQQNPQLLLLLLVLLVLLVVLLVDQNSQQLLCVLLVAPDGSGHNVSSVLQQVLLVLLSSVLLQPQAQAFDCSFHGAGHRRSNVLSVLRNHNPDPSSSSSSSNSVSSCRGVPVVVPDNGHYSPDDTDPRGNPSSVLLNCQAEVVRRHFHCSPSGSGDGDDGDQVVSQVVSCVPHVYGYDRCVSCVSRPNVHSLVGFRYEWEYESSASSSSSTDQQAPDPGRHYQYQDHDHGCRLSGHDDPSDDPSSVVSSVVVVVSVVVSSVVSVVD/DAPPDVPDPADFDWDKDKDQPQADQQFAEEEQLADQFAQVLVVQFQALCVVCCNVRNYMYMGTHFAPHHCNDRVPPCCLVACVRVVCDDLVNSLVVVQVVLCVCQVPPPRNVLHAYEYEYFAVSLLSQLQSCLVPVVRHLAYERELYLLQLAPPRFDQALLQLLLQVLLCVQQNPQLLLLLLVLLVLLVVLLVDQNSQQLLCVLLVAPDGRGHNVSSVLQQVLLVLLSSVLLQPQAQAFDCSFHGAGHRLSNVLSVLRNHNPDPSSSSSNSNSVSSCRGVPVVVPDNGHYSPDDTDPRGNPSSVLLNCQAEVVRRHFHCSPSGSGDGDDGDQVVSQVVSCVPHVYGYDRCVSCVSRPNVHSLVGFRYEYEYESSASSSSSTDQQASDPGRHYQYQDHDHGCRLSGHDDPSDDPSSVVSSVVVVVSVVVSSVVSVVD

pLDDT: mean 96.05, std 5.56, range [53.91, 99.0]

Organism: Nematostella vectensis (NCBI:txid45351)

=== Feature glossary ===
The record interleaves many kinds of information about one protein. Here is each kind framed as the question it answers.

Q: What are the backbone torsion angles?
A: φ (phi) and ψ (psi) are the two rotatable backbone dihedrals per residue: φ is the C(i-1)–N–Cα–C torsion, ψ is the N–Cα–C–N(i+1) torsion, both in degrees on (−180°, 180°]. α-helical residues cluster near (−60°, −45°); β-strand residues near (−120°, +130°). A Ramachandran plot is simply a scatter of (φ, ψ) for every residue.

Q: What is the amino-acid chain?
A: This is the polypeptide sequence — one letter per residue, N-terminus first. Length ranges from a few dozen residues for small domains to over a thousand for large multi-domain proteins.

Q: How mobile is each atom in the crystal?
A: For experimental (PDB) structures, the B-factor (temperature factor) quantifies the positional spread of each atom in the crystal — a combination of thermal vibration and static disorder — in units of Å². High B-factors mark flexible loops or poorly resolved regions; low B-factors mark the rigid, well-ordered core.

Q: Are the domains correctly placed relative to each other?
A: Predicted Aligned Error (PAE) is an AlphaFold confidence matrix: entry (i, j) is the expected error in the position of residue j, in ångströms, when the prediction is superimposed on the true structure at residue i. Low PAE within a block of residues means that block is internally rigid and well-predicted; high PAE between two blocks means their relative placement is uncertain even if each block individually is confident.

Q: How confident is the AlphaFold model at each residue?
A: pLDDT is the predicted lDDT-Cα score: AlphaFold's confidence that the local environment of each residue (all inter-atomic distances within 15 Å) is correctly placed. It is a per-residue number between 0 and 100, with higher meaning more reliable.

Q: What family and function is it annotated with?
A: Functional annotations link the protein to curated databases. InterPro entries identify conserved domains and families by matching the sequence against member-database signatures (Pfam, PROSITE, CDD, …). Gene Ontology (GO) terms describe molecular function, biological process, and cellular component in a controlled vocabulary. CATH places the structure in a hierarchical fold classification (Class/Architecture/Topology/Homologous-superfamily). The organism is the source species.

Q: How big and how compact is the whole molecule?
A: Three whole-structure scalars: the radius of gyration (RMS distance of Cα from centroid, in Å), the count of Cα–Cα contacts (pairs closer than 8 Å and separated by more than four residues in sequence — i.e. tertiary, not local, contacts), and the bounding-box dimensions. Together they distinguish compact globular folds from extended fibres or disordered chains.

Q: What known structures does this most resemble?
A: The Foldseek neighbor list gives the closest experimentally determined structures in the PDB, ranked by structural alignment. TM-score near 1 means near-identical fold; near 0.3 means only rough topology match. This is how one finds what a novel AlphaFold prediction most resembles in the solved-structure universe.

Q: Which residues are buried vs exposed?
A: SASA measures how much of the protein is reachable by solvent. It is computed by rolling a water-sized probe over the atomic surface and summing the exposed area (Å²). Per-residue SASA distinguishes core (buried, low SASA) from surface (exposed, high SASA) residues; total SASA is a whole-molecule size measure.

Q: Which residues are in helices, strands, or loops?
A: Eight-state secondary structure (DSSP): H is the canonical α-helix, G the tighter 3₁₀-helix, I the wider π-helix; E/B are β-structure, T and S are turns and bends, and '-' is everything else. DSSP derives these from the pattern of main-chain N–H···O=C hydrogen bonds, not from the sequence.

Q: Where is each backbone atom in 3D?
A: Structure coordinates are given as an mmCIF _atom_site loop: one row per atom with element, residue name, chain id, sequence number, and x/y/z position in Å. Only the four main-chain atoms per residue are included here; side chains are omitted to keep the record compact.

Q: What if only a Cα trace is available?
A: Three-state secondary structure (P-SEA) collapses the eight DSSP classes into helix (a), strand (b), and coil (c). P-SEA assigns these from Cα geometry alone — distances and angles — without requiring backbone oxygens, so it works on any Cα trace.

Q: What do the rendered images show?
A: The six renders are orthographic views along the three Cartesian axes in both directions. Representation (cartoon, sticks, or surface) and color scheme (sequence-rainbow or by-chain) vary across proteins so the training set covers all the common visualization conventions.

Q: What does the local fold look like, residue by residue?
A: Foldseek's 3Di representation compresses backbone geometry into a per-residue letter drawn from a learned twenty-state alphabet. It captures the tertiary interaction pattern around each residue — which residues are packed against it in space, regardless of where they are in sequence.

Q: What do the diagnostic plots show?
A: The contact map is a binary N×N matrix image: pixel (i, j) is dark where Cα_i and Cα_j are within 8 Å and |i−j|>4. Because the |i−j|>4 filter removes local helical contacts, off-diagonal stripes parallel to the main diagonal indicate parallel β-sheets; stripes perpendicular to it indicate antiparallel β-sheets. The Ramachandran plot scatters every residue's (φ, ψ) pair against the sterically allowed regions. The PAE heatmap renders the predicted-aligned-error matrix.